Protein AF-0000000070366400 (afdb_homodimer)

InterPro domains:
  IPR001917 Aminotransferase, class-II, pyridoxal-phosphate binding site [PS00599] (428-437)
  IPR004839 Aminotransferase, class I/classII, large domain [PF00155] (230-573)
  IPR010961 Tetrapyrrole biosynthesis, 5-aminolevulinic acid synthase [TIGR01821] (184-584)
  IPR015421 Pyridoxal phosphate-dependent transferase, major domain [G3DSA:3.40.640.10] (241-481)
  IPR015422 Pyridoxal phosphate-dependent transferase, small domain [G3DSA:3.90.1150.10] (227-571)
  IPR015424 Pyridoxal phosphate-dependent transferase [SSF53383] (183-582)
  IPR050087 8-amino-7-oxononanoate synthase class-II [PTHR13693] (148-575)

pLDDT: mean 72.77, std 32.41, range [19.22, 98.94]

Secondary structure (DSSP, 8-state):
-HHHHHHHHHGGG-HHHHHHH-----TTHHHHHHHHHHHHH-HHHHHHHTTGGGGTTSS---GGGSSTTHHHHHHHHHHHTT------TT-------TT---------S---GGG---SGGGSGGGSS-GGGGS-------HHHHHHHHHHHHHHHHHHHHHHHHHHHHHHHT----------HHHHHHHHHHHHHHHHT-PPPP--EEE-TTSTTEEEEE-TTT--EEEEEE---S-TT-GGG-HHHHHHHHHHHHHH-S---SBTTTT--BHHHHHHHHHHHHHTT-SEEEEES-HHHHHHHHHHHHHHHSTT-EEEEETT--HHHHHHHHHHT-EEEEE-TT-HHHHHHHHHTS-TTS-EEEEEESB-TTT--B--HHHHHHHHHHTT-EEEEE-TTTTTTSSTTS--HHHHTT-GGG-SEEEEESSSTTSS--EEEEE-HHHHHHHHHH-HHHHTSBPPPHHHHHHHHHHHHHHHH-HHHHHHHHHHHHHHHHHHHHTT--B---SSS-EEEE---HHHHHHHHHHHHHHH-EE--EE-TTTS-TT--EEEE---TT--HHHHHHHHHHHHHHHHHHT-STTHHHHHHHH------HHHHHHHH-/-HHHHHHHHHGGG-HHHHHHH-----TTHHHHHHHHHHHHH-HHHHHHHTTGGGGGGSS---GGGSSTTHHHHHHHHHHHTT-----TTS------------------S---GGGG--TTHHHHTTSS-GGGGG-------HHHHHHHHHHHHHHHHHHHHHHHHHHHHHHHT----------HHHHHHHHHHHHHHHHT-PPPP--EEE-TTSTTEEEEE-TTT--EEEEEE---S-TT-GGG-HHHHHHHHHHHHHH-S---SBTTTT--BHHHHHHHHHHHHHTT-SEEEEES-HHHHHHHHHHHHHHHSTT-EEEEETT--HHHHHHHHHHT-EEEEE-TT-HHHHHHHHHTS-TTS-EEEEEESB-TTT--B--HHHHHHHHHHTT-EEEEE-TTTTTTSSTTS--HHHHTT-GGG-SEEEEESSSTTSS--EEEEE-HHHHHHHHHH-HHHHTSBPPPHHHHHHHHHHHHHHHH-HHHHHHHHHHHHHHHHHHHHTT--B---SSS-EEEE---HHHHHHHHHHHHHHH-EE--EE-TTTS-TT--EEEE---TT--HHHHHHHHHHHHHHHHHHT-STTHHHHHHHH------HHHHHHHH-

Nearest PDB structures (foldseek):
  7x98-assembly2_D  TM=9.820E-01  e=3.420E-55  Rhodopseudomonas palustris
  1fc4-assembly1_B  TM=9.636E-01  e=8.979E-39  Escherichia coli
  7v5i-assembly1_B  TM=9.418E-01  e=8.033E-39  Vibrio proteolyticus NBRC 13287
  7bxp-assembly1_B  TM=9.428E-01  e=3.612E-38  Cupriavidus necator
  8guh-assembly1_A  TM=9.268E-01  e=7.046E-38  Sphingobacterium multivorum

Foldseek 3Di:
DVVVVVVVVVVPPPVVCCVPVVPPPDPPVNVVVVVVVVCVPPVVNVVPPVVPDVPPDDDCPPPDPPPDPPPPVVVVVVPVVPPPDDPPPPVPPPPPPVVPPDPPPPPDDDDPPPPDPDDPPVPPPQPPPVVSVPCPPDPPPPPVVVVVVVVVVVVVVVVVVVVVVVVCVVVVVVPPPPVPPPDPVVVVVVVVQVVCVVQLNDDDDFDWADDQPQPPKIWTQDPSVRDIDIFGEFAALLFAVQQRDPQLVVLLVVVCVVPNDFQPFACVPSSDDPLQQLLQVLLQVLLVADTKHWFFALLLALLLLLLLCLVVFPLEEEEEEPLDDPSNVVSPVVSVHHYDYFYHLDLVRVLVVLVVDQLPHAYEYEEEQARQAQRAGHPVVSVLVSCVVSVYAYHYEQASFALQAALQRSGPCNNVVNSVSHAKYKYFLCGNLPAGIIMMGHYPVSNVSSCVRRPSNRHDRGGGSSRSSSSSSSSNVSRVCCVFNVLLLVLLVLLVVLLVVLVFDFNDHQGSKTWGWQQASNLLQVLQVQCCPPQSYHWDKDDPPSPDRRGITTITRHGSSDDPVNSVSVSVSSSVSCVVSVRNVVPVPPPVPPRDHDDHPVVVVVVVD/DVVVVVVVVVVPPPVVCCVPVVPPPDPPVNVVVVVVVVCVPPVVNVVPPVVPPVPPDDDCPPPDPPPDPPPPVVVVVVPVVPPPPCPPVPPPDPPPPPPPPDPPPVPDDDPPPVPPPDDPPVPPPQPPPVVSVVPPVPPPDPVVVVVVVVVVVVVVVVVVVVVVVVVCVVVVVVPPPPVPPPDPVVVVVVVVQVVCVVQLNDDDDFDWADDQPQPPKIWTQDPSVRDIDIFGEFAALLFAVQQRDPQLVVLLVVVCVVPNDFQPFACVPRSDDPLQQLLQVLLQVLLVADTKHWFFALLLALLLLLLLCLVVFPLEEEEEEPLDDPSNVVSPVVSVHHYHYFYHLDLVRVLVVLVVDQLPHAYEYEEEQARQAQRAGHPVVSVLVSCVVSVYAYHYEQASFALQAALQRSGVCNNVVNSVSHAKYKYFLCGNLPAGIIMMGHYPVSNVSSCVRRPSNRHDRGGGSSRSSSSSSSSNVSRVCCVFNVLLLVLLVLLVVLLVVLPFDFNDHQGSKTWGWQQASNLLQVLQVQCCPPQSYHWDKDDPPSPDRRGITTITRHGSSDDPVNSVSVSVSSSVSCVVSVRNVVPVPPPVPPRDHPDHPVVVVVVVD

Solvent-accessible surface area (backbone atoms only — not comparable to full-atom values): 65475 Å² total; per-residue (Å²): 117,76,75,62,53,60,59,59,61,70,64,65,68,55,61,67,56,48,75,72,53,67,57,70,76,57,80,79,58,41,60,56,50,50,50,50,50,49,39,66,65,37,73,77,54,46,68,58,60,71,68,60,66,77,68,69,73,75,89,77,92,74,74,83,80,72,70,80,68,63,64,63,57,60,56,54,61,64,56,66,72,63,64,76,80,80,78,63,72,80,62,60,75,77,65,79,66,76,81,64,77,85,76,79,74,82,75,78,87,72,87,74,74,82,73,69,89,72,84,69,75,74,65,69,78,65,68,76,52,71,78,55,70,69,67,76,76,76,79,78,70,75,64,57,58,57,50,51,55,50,48,49,53,50,43,52,50,45,52,53,46,45,56,51,40,57,57,27,57,71,38,55,78,51,53,82,55,76,76,63,74,67,50,73,68,53,46,42,36,47,50,51,51,49,51,31,51,73,66,44,56,59,83,76,68,60,45,31,43,50,36,44,80,45,57,49,34,26,39,38,54,39,87,89,76,67,46,72,44,74,28,41,54,31,29,36,39,25,33,60,48,34,19,40,30,67,72,27,40,50,41,23,46,54,32,30,66,45,42,9,56,20,26,16,16,19,39,69,32,60,14,24,30,57,38,47,55,52,28,21,50,52,50,5,58,55,50,71,34,74,26,34,48,76,36,66,24,39,45,50,26,43,26,22,43,44,39,14,47,53,73,56,37,72,79,34,32,38,40,31,37,65,72,50,55,66,38,51,54,49,18,45,62,57,53,67,49,53,71,45,75,28,54,68,83,33,65,67,52,42,48,57,54,53,68,74,47,67,63,82,47,43,35,34,43,36,41,48,42,35,35,87,73,58,11,43,65,48,63,59,68,63,54,43,52,50,23,64,75,52,54,31,45,39,35,39,36,28,52,75,20,34,55,60,26,34,82,50,16,48,3,56,47,42,56,69,70,39,44,86,66,49,51,33,42,32,33,46,29,28,22,37,38,5,26,68,18,9,25,40,33,17,46,57,52,58,44,52,41,29,67,72,52,8,59,73,51,58,71,25,63,31,62,25,43,19,54,29,38,17,39,38,47,28,51,56,49,47,34,73,38,51,65,51,37,53,39,22,46,50,45,29,51,50,48,53,51,54,28,54,76,67,70,47,57,56,56,82,54,82,46,58,48,44,25,34,64,61,39,31,44,59,57,23,46,49,47,26,49,45,34,36,74,76,64,34,29,43,41,40,52,44,40,58,85,83,30,59,85,61,57,12,18,37,46,39,30,55,27,47,63,60,48,71,66,57,48,52,52,50,48,53,48,50,52,51,48,35,60,74,67,56,53,66,75,69,49,66,77,68,55,70,75,77,67,72,82,73,82,55,65,71,65,51,56,60,66,75,97,117,75,75,60,52,59,60,57,64,70,66,66,68,54,60,67,55,50,76,72,52,69,59,71,77,57,80,78,59,43,60,55,50,50,48,50,51,48,40,67,66,37,71,77,54,45,70,58,59,70,66,60,66,77,69,66,71,78,85,75,93,74,74,87,80,72,69,79,70,67,66,63,57,61,58,53,60,65,56,66,72,62,66,72,78,79,70,63,81,65,68,72,70,83,66,82,72,76,79,70,74,84,72,80,69,82,75,74,89,69,79,69,72,79,72,63,85,68,83,67,74,71,62,69,76,65,67,76,53,71,81,59,64,75,64,73,73,77,77,77,69,71,63,54,57,56,48,52,55,50,47,48,52,49,43,52,48,44,50,52,44,44,55,51,39,57,58,27,54,72,39,52,79,49,54,81,55,75,77,63,74,67,51,72,66,55,46,41,36,48,51,50,52,48,51,32,50,74,67,44,53,59,81,76,68,60,45,30,41,50,38,46,79,45,58,48,33,26,38,37,54,41,85,88,75,67,46,70,44,74,28,42,54,31,30,36,40,26,33,61,49,32,18,40,29,66,71,26,40,48,40,23,46,53,31,30,66,43,42,10,56,20,26,17,16,19,40,70,32,58,14,26,30,57,37,46,55,52,28,22,48,52,51,5,57,56,50,72,35,74,25,34,47,77,36,69,23,40,43,52,26,42,26,22,43,43,39,15,47,52,74,55,37,72,77,34,31,38,41,31,38,66,72,51,54,67,38,51,54,50,18,45,61,56,54,68,48,52,71,43,75,30,55,69,83,33,65,68,52,44,48,58,55,54,68,76,48,66,61,84,46,44,34,33,43,36,41,47,42,36,36,88,72,57,11,43,66,46,64,59,69,61,52,42,52,50,23,63,74,52,53,31,44,38,34,40,36,28,53,75,19,35,55,60,26,34,80,52,16,48,5,56,46,43,57,70,70,39,45,87,65,51,49,33,42,34,33,46,30,27,22,36,38,4,24,68,18,9,23,40,32,18,45,56,51,59,42,51,41,29,68,72,52,8,58,74,52,58,71,25,64,31,61,25,46,20,53,30,38,17,39,38,47,27,50,57,49,47,33,74,38,54,64,50,36,52,39,21,48,49,47,28,50,49,48,53,52,54,28,52,75,67,71,46,57,56,56,82,54,84,47,59,49,44,25,34,63,62,40,31,45,60,57,22,46,49,47,26,49,46,33,37,74,77,63,33,29,41,43,39,53,44,38,56,86,83,30,60,85,61,56,11,19,37,46,39,31,52,26,46,61,60,47,71,69,56,48,52,52,50,49,52,48,50,52,50,46,35,60,74,67,57,52,66,75,68,48,67,78,67,53,73,75,77,66,73,82,72,82,56,66,72,67,50,57,60,64,76,97

Sequence (1218 aa):
MKGLNKFIQANKQCPFLYNHFKIDVSRNQIASDFLKKFVNLCPHLKNANKMNEREASGQTVSACASTNTTTHVAAAASFFSKCPINHSKLLGKKEKCTGCPHNACLHSNEAPLLNEITEKTLQESSQKCPFVGLLNIDNSTETAASKLLKNQEEYEQSVKKNFIMKNKSIQLDNQETSEKELNEYDQQFANAIKGLKTEGRYRVFNHIKKIAGRFPKALYTDSATNETKEITVWCSNDYLGMGQHPTVRQAMIDAVKETGVGAGGTRNIGGSSIYHTQLESELADLHFKEKAIVMSSGFVANQGAINALTKVLKDVIYLSDEKNHASIIEGIRNSKADKVVWKHNDMEDLENKLKQLPLERNKIIIFESVYSMSGTISPIGEVCKLAKKYNALTFIDEVHAIGLYGKRGGGVAEMMGLMDQIDIFSGTLGKAYGCVGGYIAGNSLLIDCIRSFAQNFIFTTSIPPCIAQAAKTSIAYVKEHNELRERLHFIARLIKKRCNDKNIPILPNESHIIPVFIGDAKKAKMASDLLMQKYDIYVQPINYPTVPKGQELLRISPTPNHNEDMVEKLVLALEGVFEELQLRENFGQELSHNFTEPLSLAEKLIITAMKGLNKFIQANKQCPFLYNHFKIDVSRNQIASDFLKKFVNLCPHLKNANKMNEREASGQTVSACASTNTTTHVAAAASFFSKCPINHSKLLGKKEKCTGCPHNACLHSNEAPLLNEITEKTLQESSQKCPFVGLLNIDNSTETAASKLLKNQEEYEQSVKKNFIMKNKSIQLDNQETSEKELNEYDQQFANAIKGLKTEGRYRVFNHIKKIAGRFPKALYTDSATNETKEITVWCSNDYLGMGQHPTVRQAMIDAVKETGVGAGGTRNIGGSSIYHTQLESELADLHFKEKAIVMSSGFVANQGAINALTKVLKDVIYLSDEKNHASIIEGIRNSKADKVVWKHNDMEDLENKLKQLPLERNKIIIFESVYSMSGTISPIGEVCKLAKKYNALTFIDEVHAIGLYGKRGGGVAEMMGLMDQIDIFSGTLGKAYGCVGGYIAGNSLLIDCIRSFAQNFIFTTSIPPCIAQAAKTSIAYVKEHNELRERLHFIARLIKKRCNDKNIPILPNESHIIPVFIGDAKKAKMASDLLMQKYDIYVQPINYPTVPKGQELLRISPTPNHNEDMVEKLVLALEGVFEELQLRENFGQELSHNFTEPLSLAEKLIITA

Radius of gyration: 37.62 Å; Cα contacts (8 Å, |Δi|>4): 1944; chains: 2; bounding box: 90×127×104 Å

Organism: Tetrahymena thermophila (strain SB210) (NCBI:txid312017)

Structure (mmCIF, N/CA/C/O backbone):
data_AF-0000000070366400-model_v1
#
loop_
_entity.id
_entity.type
_entity.pdbx_description
1 polymer '5-aminolevulinate synthase'
#
loop_
_atom_site.group_PDB
_atom_site.id
_atom_site.type_symbol
_atom_site.label_atom_id
_atom_site.label_alt_id
_atom_site.label_comp_id
_atom_site.label_asym_id
_atom_site.label_entity_id
_atom_site.label_seq_id
_atom_site.pdbx_PDB_ins_code
_atom_site.Cartn_x
_atom_site.Cartn_y
_atom_site.Cartn_z
_atom_site.occupancy
_atom_site.B_iso_or_equiv
_atom_site.auth_seq_id
_atom_site.auth_comp_id
_atom_site.auth_asym_id
_atom_site.auth_atom_id
_atom_site.pdbx_PDB_model_num
ATOM 1 N N . MET A 1 1 ? 25.297 -65.438 9.883 1 22.91 1 MET A N 1
ATOM 2 C CA . MET A 1 1 ? 26.203 -64.25 9.891 1 22.91 1 MET A CA 1
ATOM 3 C C . MET A 1 1 ? 26.047 -63.469 8.609 1 22.91 1 MET A C 1
ATOM 5 O O . MET A 1 1 ? 26.172 -62.219 8.633 1 22.91 1 MET A O 1
ATOM 9 N N . LYS A 1 2 ? 26.109 -64.25 7.43 1 31.48 2 LYS A N 1
ATOM 10 C CA . LYS A 1 2 ? 26.094 -63.594 6.113 1 31.48 2 LYS A CA 1
ATOM 11 C C . LYS A 1 2 ? 24.781 -62.875 5.855 1 31.48 2 LYS A C 1
ATOM 13 O O . LYS A 1 2 ? 24.75 -61.844 5.16 1 31.48 2 LYS A O 1
ATOM 18 N N . GLY A 1 3 ? 23.594 -63.562 6.133 1 27.47 3 GLY A N 1
ATOM 19 C CA . GLY A 1 3 ? 22.25 -63.062 5.906 1 27.47 3 GLY A CA 1
ATOM 20 C C . GLY A 1 3 ? 21.953 -61.781 6.652 1 27.47 3 GLY A C 1
ATOM 21 O O . GLY A 1 3 ? 20.984 -61.062 6.332 1 27.47 3 GLY A O 1
ATOM 22 N N . LEU A 1 4 ? 22.438 -61.656 7.965 1 26.67 4 LEU A N 1
ATOM 23 C CA . LEU A 1 4 ? 22.203 -60.531 8.875 1 26.67 4 LEU A CA 1
ATOM 24 C C . LEU A 1 4 ? 22.766 -59.219 8.312 1 26.67 4 LEU A C 1
ATOM 26 O O . LEU A 1 4 ? 22.188 -58.156 8.508 1 26.67 4 LEU A O 1
ATOM 30 N N . ASN A 1 5 ? 23.984 -59.312 7.617 1 27.23 5 ASN A N 1
ATOM 31 C CA . ASN A 1 5 ? 24.688 -58.125 7.164 1 27.23 5 ASN A CA 1
ATOM 32 C C . ASN A 1 5 ? 23.891 -57.375 6.078 1 27.23 5 ASN A C 1
ATOM 34 O O . ASN A 1 5 ? 24.047 -56.188 5.91 1 27.23 5 ASN A O 1
ATOM 38 N N . LYS A 1 6 ? 23.266 -58.156 5.094 1 32.97 6 LYS A N 1
ATOM 39 C CA . LYS A 1 6 ? 22.594 -57.531 3.971 1 32.97 6 LYS A CA 1
ATOM 40 C C . LYS A 1 6 ? 21.438 -56.656 4.449 1 32.97 6 LYS A C 1
ATOM 42 O O . LYS A 1 6 ? 21.047 -55.688 3.775 1 32.97 6 LYS A O 1
ATOM 47 N N . PHE A 1 7 ? 20.672 -57.156 5.539 1 27.89 7 PHE A N 1
ATOM 48 C CA . PHE A 1 7 ? 19.531 -56.406 6.047 1 27.89 7 PHE A CA 1
ATOM 49 C C . PHE A 1 7 ? 19.969 -55.062 6.613 1 27.89 7 PHE A C 1
ATOM 51 O O . PHE A 1 7 ? 19.281 -54.062 6.457 1 27.89 7 PHE A O 1
ATOM 58 N N . ILE A 1 8 ? 21.078 -55.031 7.363 1 30.59 8 ILE A N 1
ATOM 59 C CA . ILE A 1 8 ? 21.562 -53.812 8.039 1 30.59 8 ILE A CA 1
ATOM 60 C C . ILE A 1 8 ? 21.938 -52.75 7 1 30.59 8 ILE A C 1
ATOM 62 O O . ILE A 1 8 ? 21.672 -51.562 7.191 1 30.59 8 ILE A O 1
ATOM 66 N N . GLN A 1 9 ? 22.625 -53.125 5.891 1 29.77 9 GLN A N 1
ATOM 67 C CA . GLN A 1 9 ? 23.141 -52.156 4.93 1 29.77 9 GLN A CA 1
ATOM 68 C C . GLN A 1 9 ? 22 -51.469 4.176 1 29.77 9 GLN A C 1
ATOM 70 O O . GLN A 1 9 ? 22.172 -50.375 3.652 1 29.77 9 GLN A O 1
ATOM 75 N N . ALA A 1 10 ? 20.875 -52.219 3.713 1 30.66 10 ALA A N 1
ATOM 76 C CA . ALA A 1 10 ? 19.797 -51.625 2.93 1 30.66 10 ALA A CA 1
ATOM 77 C C . ALA A 1 10 ? 19.078 -50.531 3.727 1 30.66 10 ALA A C 1
ATOM 79 O O . ALA A 1 10 ? 18.391 -49.688 3.15 1 30.66 10 ALA A O 1
ATOM 80 N N . ASN A 1 11 ? 18.922 -50.656 5.078 1 29.55 11 ASN A N 1
ATOM 81 C CA . ASN A 1 11 ? 18.172 -49.75 5.934 1 29.55 11 ASN A CA 1
ATOM 82 C C . ASN A 1 11 ? 18.906 -48.406 6.137 1 29.55 11 ASN A C 1
ATOM 84 O O . ASN A 1 11 ? 18.562 -47.625 7.027 1 29.55 11 ASN A O 1
ATOM 88 N N . LYS A 1 12 ? 20.203 -48.344 5.773 1 31.34 12 LYS A N 1
ATOM 89 C CA . LYS A 1 12 ? 21 -47.156 6.113 1 31.34 12 LYS A CA 1
ATOM 90 C C . LYS A 1 12 ? 20.375 -45.906 5.531 1 31.34 12 LYS A C 1
ATOM 92 O O . LYS A 1 12 ? 20.75 -44.781 5.906 1 31.34 12 LYS A O 1
ATOM 97 N N . GLN A 1 13 ? 19.906 -46.062 4.23 1 27.94 13 GLN A N 1
ATOM 98 C CA . GLN A 1 13 ? 19.781 -44.906 3.346 1 27.94 13 GLN A CA 1
ATOM 99 C C . GLN A 1 13 ? 18.5 -44.125 3.643 1 27.94 13 GLN A C 1
ATOM 101 O O . GLN A 1 13 ? 17.938 -43.469 2.752 1 27.94 13 GLN A O 1
ATOM 106 N N . CYS A 1 14 ? 17.859 -44.469 4.793 1 27.11 14 CYS A N 1
ATOM 107 C CA . CYS A 1 14 ? 16.625 -43.719 4.871 1 27.11 14 CYS A CA 1
ATOM 108 C C . CYS A 1 14 ? 16.906 -42.219 5.051 1 27.11 14 CYS A C 1
ATOM 110 O O . CYS A 1 14 ? 17.391 -41.812 6.102 1 27.11 14 CYS A O 1
ATOM 112 N N . PRO A 1 15 ? 17.141 -41.438 3.951 1 29.05 15 PRO A N 1
ATOM 113 C CA . PRO A 1 15 ? 17.578 -40.062 3.939 1 29.05 15 PRO A CA 1
ATOM 114 C C . PRO A 1 15 ? 16.75 -39.156 4.871 1 29.05 15 PRO A C 1
ATOM 116 O O . PRO A 1 15 ? 17.188 -38.094 5.266 1 29.05 15 PRO A O 1
ATOM 119 N N . PHE A 1 16 ? 15.516 -39.625 5.215 1 29.17 16 PHE A N 1
ATOM 120 C CA . PHE A 1 16 ? 14.664 -38.781 6.035 1 29.17 16 PHE A CA 1
ATOM 121 C C . PHE A 1 16 ? 15.242 -38.594 7.434 1 29.17 16 PHE A C 1
ATOM 123 O O . PHE A 1 16 ? 15.281 -37.5 7.973 1 29.17 16 PHE A O 1
ATOM 130 N N . LEU A 1 17 ? 15.688 -39.719 8.031 1 27.34 17 LEU A N 1
ATOM 131 C CA . LEU A 1 17 ? 16.172 -39.688 9.414 1 27.34 17 LEU A CA 1
ATOM 132 C C . LEU A 1 17 ? 17.438 -38.844 9.516 1 27.34 17 LEU A C 1
ATOM 134 O O . LEU A 1 17 ? 17.625 -38.094 10.492 1 27.34 17 LEU A O 1
ATOM 138 N N . TYR A 1 18 ? 18.266 -39 8.562 1 31.22 18 TYR A N 1
ATOM 139 C CA . TYR A 1 18 ? 19.562 -38.344 8.656 1 31.22 18 TYR A CA 1
ATOM 140 C C . TYR A 1 18 ? 19.406 -36.812 8.617 1 31.22 18 TYR A C 1
ATOM 142 O O . TYR A 1 18 ? 20.031 -36.125 9.414 1 31.22 18 TYR A O 1
ATOM 150 N N . ASN A 1 19 ? 18.641 -36.344 7.566 1 29.45 19 ASN A N 1
ATOM 151 C CA . ASN A 1 19 ? 18.672 -34.906 7.305 1 29.45 19 ASN A CA 1
ATOM 152 C C . ASN A 1 19 ? 18 -34.125 8.43 1 29.45 19 ASN A C 1
ATOM 154 O O . ASN A 1 19 ? 18.344 -32.969 8.672 1 29.45 19 ASN A O 1
ATOM 158 N N . HIS A 1 20 ? 16.969 -34.781 9.039 1 29.56 20 HIS A N 1
ATOM 159 C CA . HIS A 1 20 ? 16.219 -34 10.016 1 29.56 20 HIS A CA 1
ATOM 160 C C . HIS A 1 20 ? 16.812 -34.156 11.414 1 29.56 20 HIS A C 1
ATOM 162 O O . HIS A 1 20 ? 16.672 -33.281 12.25 1 29.56 20 HIS A O 1
ATOM 168 N N . PHE A 1 21 ? 17.156 -35.406 11.781 1 32.88 21 PHE A N 1
ATOM 169 C CA . PHE A 1 21 ? 17.469 -35.562 13.203 1 32.88 21 PHE A CA 1
ATOM 170 C C . PHE A 1 21 ? 18.953 -35.781 13.406 1 32.88 21 PHE A C 1
ATOM 172 O O . PHE A 1 21 ? 19.406 -36.031 14.531 1 32.88 21 PHE A O 1
ATOM 179 N N . LYS A 1 22 ? 19.734 -35.25 12.438 1 36.72 22 LYS A N 1
ATOM 180 C CA . LYS A 1 22 ? 21.188 -35.406 12.492 1 36.72 22 LYS A CA 1
ATOM 181 C C . LYS A 1 22 ? 21.609 -36.312 13.633 1 36.72 22 LYS A C 1
ATOM 183 O O . LYS A 1 22 ? 22.547 -36.031 14.375 1 36.72 22 LYS A O 1
ATOM 188 N N . ILE A 1 23 ? 20.703 -37.094 14.141 1 30.45 23 ILE A N 1
ATOM 189 C CA . ILE A 1 23 ? 21.016 -38.031 15.227 1 30.45 23 ILE A CA 1
ATOM 190 C C . ILE A 1 23 ? 21.969 -39.094 14.727 1 30.45 23 ILE A C 1
ATOM 192 O O . ILE A 1 23 ? 21.75 -39.688 13.664 1 30.45 23 ILE A O 1
ATOM 196 N N . ASP A 1 24 ? 23.219 -38.875 15.086 1 32.44 24 ASP A N 1
ATOM 197 C CA . ASP A 1 24 ? 24.172 -39.969 14.906 1 32.44 24 ASP A CA 1
ATOM 198 C C . ASP A 1 24 ? 23.656 -41.281 15.492 1 32.44 24 ASP A C 1
ATOM 200 O O . ASP A 1 24 ? 23.344 -41.344 16.672 1 32.44 24 ASP A O 1
ATOM 204 N N . VAL A 1 25 ? 22.984 -42.156 14.781 1 32.03 25 VAL A N 1
ATOM 205 C CA . VAL A 1 25 ? 22.297 -43.406 15.086 1 32.03 25 VAL A CA 1
ATOM 206 C C . VAL A 1 25 ? 23.297 -44.406 15.633 1 32.03 25 VAL A C 1
ATOM 208 O O . VAL A 1 25 ? 23.078 -45.625 15.539 1 32.03 25 VAL A O 1
ATOM 211 N N . SER A 1 26 ? 24.484 -44 16.078 1 30.39 26 SER A N 1
ATOM 212 C CA . SER A 1 26 ? 25.188 -45.125 16.719 1 30.39 26 SER A CA 1
ATOM 213 C C . SER A 1 26 ? 24.422 -45.656 17.922 1 30.39 26 SER A C 1
ATOM 215 O O . SER A 1 26 ? 23.578 -44.938 18.484 1 30.39 26 SER A O 1
ATOM 217 N N . ARG A 1 27 ? 24.469 -46.906 18.344 1 31.73 27 ARG A N 1
ATOM 218 C CA . ARG A 1 27 ? 23.672 -47.781 19.203 1 31.73 27 ARG A CA 1
ATOM 219 C C . ARG A 1 27 ? 23.297 -47.094 20.5 1 31.73 27 ARG A C 1
ATOM 221 O O . ARG A 1 27 ? 22.141 -47.125 20.922 1 31.73 27 ARG A O 1
ATOM 228 N N . ASN A 1 28 ? 24.266 -46.938 21.484 1 31.36 28 ASN A N 1
ATOM 229 C CA . ASN A 1 28 ? 24.078 -46.656 22.906 1 31.36 28 ASN A CA 1
ATOM 230 C C . ASN A 1 28 ? 23.547 -45.25 23.141 1 31.36 28 ASN A C 1
ATOM 232 O O . ASN A 1 28 ? 22.906 -44.969 24.156 1 31.36 28 ASN A O 1
ATOM 236 N N . GLN A 1 29 ? 24.031 -44.312 22.188 1 33.19 29 GLN A N 1
ATOM 237 C CA . GLN A 1 29 ? 23.906 -42.906 22.531 1 33.19 29 GLN A CA 1
ATOM 238 C C . GLN A 1 29 ? 22.531 -42.375 22.125 1 33.19 29 GLN A C 1
ATOM 240 O O . GLN A 1 29 ? 22.203 -41.219 22.391 1 33.19 29 GLN A O 1
ATOM 245 N N . ILE A 1 30 ? 21.812 -43.219 21.391 1 33.88 30 ILE A N 1
ATOM 246 C CA . ILE A 1 30 ? 20.531 -42.75 20.875 1 33.88 30 ILE A CA 1
ATOM 247 C C . ILE A 1 30 ? 19.562 -42.5 22.031 1 33.88 30 ILE A C 1
ATOM 249 O O . ILE A 1 30 ? 18.875 -41.469 22.078 1 33.88 30 ILE A O 1
ATOM 253 N N . ALA A 1 31 ? 19.594 -43.594 22.938 1 31.14 31 ALA A N 1
ATOM 254 C CA . ALA A 1 31 ? 18.594 -43.531 24.016 1 31.14 31 ALA A CA 1
ATOM 255 C C . ALA A 1 31 ? 18.797 -42.312 24.875 1 31.14 31 ALA A C 1
ATOM 257 O O . ALA A 1 31 ? 17.828 -41.625 25.25 1 31.14 31 ALA A O 1
ATOM 258 N N . SER A 1 32 ? 20.141 -42.125 25.234 1 35.12 32 SER A N 1
ATOM 259 C CA . SER A 1 32 ? 20.422 -41.062 26.203 1 35.12 32 SER A CA 1
ATOM 260 C C . SER A 1 32 ? 20.094 -39.688 25.625 1 35.12 32 SER A C 1
ATOM 262 O O . SER A 1 32 ? 19.5 -38.875 26.297 1 35.12 32 SER A O 1
ATOM 264 N N . ASP A 1 33 ? 20.422 -39.562 24.312 1 34.97 33 ASP A N 1
ATOM 265 C CA . ASP A 1 33 ? 20.266 -38.25 23.734 1 34.97 33 ASP A CA 1
ATOM 266 C C . ASP A 1 33 ? 18.781 -37.906 23.531 1 34.97 33 ASP A C 1
ATOM 268 O O . ASP A 1 33 ? 18.375 -36.75 23.734 1 34.97 33 ASP A O 1
ATOM 272 N N . PHE A 1 34 ? 17.984 -38.969 23.203 1 32.09 34 PHE A N 1
ATOM 273 C CA . PHE A 1 34 ? 16.547 -38.75 23.109 1 32.09 34 PHE A CA 1
ATOM 274 C C . PHE A 1 34 ? 15.969 -38.344 24.453 1 32.09 34 PHE A C 1
ATOM 276 O O . PHE A 1 34 ? 15.211 -37.375 24.531 1 32.09 34 PHE A O 1
ATOM 283 N N . LEU A 1 35 ? 16.453 -39.094 25.531 1 33.31 35 LEU A N 1
ATOM 284 C CA . LEU A 1 35 ? 15.93 -38.75 26.844 1 33.31 35 LEU A CA 1
ATOM 285 C C . LEU A 1 35 ? 16.312 -37.312 27.219 1 33.31 35 LEU A C 1
ATOM 287 O O . LEU A 1 35 ? 15.5 -36.562 27.75 1 33.31 35 LEU A O 1
ATOM 291 N N . LYS A 1 36 ? 17.516 -36.969 26.828 1 39.25 36 LYS A N 1
ATOM 292 C CA . LYS A 1 36 ? 17.984 -35.656 27.188 1 39.25 36 LYS A CA 1
ATOM 293 C C . LYS A 1 36 ? 17.188 -34.562 26.438 1 39.25 36 LYS A C 1
ATOM 295 O O . LYS A 1 36 ? 16.797 -33.562 27.031 1 39.25 36 LYS A O 1
ATOM 300 N N . LYS A 1 37 ? 16.938 -34.844 25.234 1 34.5 37 LYS A N 1
ATOM 301 C CA . LYS A 1 37 ? 16.188 -33.844 24.469 1 34.5 37 LYS A CA 1
ATOM 302 C C . LYS A 1 37 ? 14.719 -33.812 24.891 1 34.5 37 LYS A C 1
ATOM 304 O O . LYS A 1 37 ? 14.102 -32.75 24.969 1 34.5 37 LYS A O 1
ATOM 309 N N . PHE A 1 38 ? 14.18 -35.031 25.25 1 33.03 38 PHE A N 1
ATOM 310 C CA . PHE A 1 38 ? 12.82 -35.062 25.766 1 33.03 38 PHE A CA 1
ATOM 311 C C . PHE A 1 38 ? 12.734 -34.375 27.109 1 33.03 38 PHE A C 1
ATOM 313 O O . PHE A 1 38 ? 11.805 -33.594 27.359 1 33.03 38 PHE A O 1
ATOM 320 N N . VAL A 1 39 ? 13.664 -34.688 27.984 1 34.41 39 VAL A N 1
ATOM 321 C CA . VAL A 1 39 ? 13.648 -34 29.281 1 34.41 39 VAL A CA 1
ATOM 322 C C . VAL A 1 39 ? 13.773 -32.5 29.094 1 34.41 39 VAL A C 1
ATOM 324 O O . VAL A 1 39 ? 13.156 -31.719 29.828 1 34.41 39 VAL A O 1
ATOM 327 N N . ASN A 1 40 ? 14.57 -32.062 28.016 1 36.62 40 ASN A N 1
ATOM 328 C CA . ASN A 1 40 ? 14.812 -30.641 27.812 1 36.62 40 ASN A CA 1
ATOM 329 C C . ASN A 1 40 ? 13.594 -29.953 27.203 1 36.62 40 ASN A C 1
ATOM 331 O O . ASN A 1 40 ? 13.461 -28.734 27.266 1 36.62 40 ASN A O 1
ATOM 335 N N . LEU A 1 41 ? 12.812 -30.641 26.547 1 32.84 41 LEU A N 1
ATOM 336 C CA . LEU A 1 41 ? 11.648 -30.062 25.891 1 32.84 41 LEU A CA 1
ATOM 337 C C . LEU A 1 41 ? 10.414 -30.156 26.781 1 32.84 41 LEU A C 1
ATOM 339 O O . LEU A 1 41 ? 9.414 -29.484 26.531 1 32.84 41 LEU A O 1
ATOM 343 N N . CYS A 1 42 ? 10.391 -31.234 27.719 1 30.28 42 CYS A N 1
ATOM 344 C CA . CYS A 1 42 ? 9.242 -31.281 28.625 1 30.28 42 CYS A CA 1
ATOM 345 C C . CYS A 1 42 ? 9.398 -30.281 29.75 1 30.28 42 CYS A C 1
ATOM 347 O O . CYS A 1 42 ? 10.328 -30.375 30.562 1 30.28 42 CYS A O 1
ATOM 349 N N . PRO A 1 43 ? 8.727 -29.109 29.641 1 29.5 43 PRO A N 1
ATOM 350 C CA . PRO A 1 43 ? 8.859 -28.016 30.609 1 29.5 43 PRO A CA 1
ATOM 351 C C . PRO A 1 43 ? 8.805 -28.5 32.062 1 29.5 43 PRO A C 1
ATOM 353 O O . PRO A 1 43 ? 9.461 -27.922 32.938 1 29.5 43 PRO A O 1
ATOM 356 N N . HIS A 1 44 ? 8.039 -29.547 32.375 1 30.5 44 HIS A N 1
ATOM 357 C CA . HIS A 1 44 ? 7.836 -29.938 33.75 1 30.5 44 HIS A CA 1
ATOM 358 C C . HIS A 1 44 ? 9.062 -30.641 34.312 1 30.5 44 HIS A C 1
ATOM 360 O O . HIS A 1 44 ? 9.336 -30.578 35.5 1 30.5 44 HIS A O 1
ATOM 366 N N . LEU A 1 45 ? 9.773 -31.422 33.406 1 29.86 45 LEU A N 1
ATOM 367 C CA . LEU A 1 45 ? 10.875 -32.219 33.938 1 29.86 45 LEU A CA 1
ATOM 368 C C . LEU A 1 45 ? 12.164 -31.422 33.969 1 29.86 45 LEU A C 1
ATOM 370 O O . LEU A 1 45 ? 13.148 -31.844 34.594 1 29.86 45 LEU A O 1
ATOM 374 N N . LYS A 1 46 ? 12.258 -30.328 33.156 1 31.11 46 LYS A N 1
ATOM 375 C CA . LYS A 1 46 ? 13.484 -29.531 33.188 1 31.11 46 LYS A CA 1
ATOM 376 C C . LYS A 1 46 ? 13.734 -28.938 34.562 1 31.11 46 LYS A C 1
ATOM 378 O O . LYS A 1 46 ? 14.883 -28.859 35 1 31.11 46 LYS A O 1
ATOM 383 N N . ASN A 1 47 ? 12.664 -28.484 35.281 1 29.61 47 ASN A N 1
ATOM 384 C CA . ASN A 1 47 ? 12.82 -27.844 36.562 1 29.61 47 ASN A CA 1
ATOM 385 C C . ASN A 1 47 ? 13.367 -28.797 37.625 1 29.61 47 ASN A C 1
ATOM 387 O O . ASN A 1 47 ? 13.914 -28.375 38.656 1 29.61 47 ASN A O 1
ATOM 391 N N . ALA A 1 48 ? 13.078 -30.141 37.469 1 26.92 48 ALA A N 1
ATOM 392 C CA . ALA A 1 48 ? 13.406 -31.016 38.594 1 26.92 48 ALA A CA 1
ATOM 393 C C . ALA A 1 48 ? 14.906 -31.297 38.656 1 26.92 48 ALA A C 1
ATOM 395 O O . ALA A 1 48 ? 15.484 -31.422 39.719 1 26.92 48 ALA A O 1
ATOM 396 N N . ASN A 1 49 ? 15.516 -31.391 37.469 1 30.62 49 ASN A N 1
ATOM 397 C CA . ASN A 1 49 ? 16.844 -32 37.531 1 30.62 49 ASN A CA 1
ATOM 398 C C . ASN A 1 49 ? 17.906 -31.031 38 1 30.62 49 ASN A C 1
ATOM 400 O O . ASN A 1 49 ? 19.016 -31.438 38.344 1 30.62 49 ASN A O 1
ATOM 404 N N . LYS A 1 50 ? 17.719 -29.797 37.75 1 29.88 50 LYS A N 1
ATOM 405 C CA . LYS A 1 50 ? 18.859 -28.969 38.156 1 29.88 50 LYS A CA 1
ATOM 406 C C . LYS A 1 50 ? 18.984 -28.875 39.656 1 29.88 50 LYS A C 1
ATOM 408 O O . LYS A 1 50 ? 19.891 -28.219 40.188 1 29.88 50 LYS A O 1
ATOM 413 N N . MET A 1 51 ? 17.969 -29.375 40.406 1 26.62 51 MET A N 1
ATOM 414 C CA . MET A 1 51 ? 18.125 -29.219 41.844 1 26.62 51 MET A CA 1
ATOM 415 C C . MET A 1 51 ? 19.312 -30.031 42.344 1 26.62 51 MET A C 1
ATOM 417 O O . MET A 1 51 ? 20 -29.609 43.281 1 26.62 51 MET A O 1
ATOM 421 N N . ASN A 1 52 ? 19.562 -31.266 41.719 1 26.14 52 ASN A N 1
ATOM 422 C CA . ASN A 1 52 ? 20.328 -32.25 42.469 1 26.14 52 ASN A CA 1
ATOM 423 C C . ASN A 1 52 ? 21.828 -32.031 42.312 1 26.14 52 ASN A C 1
ATOM 425 O O . ASN A 1 52 ? 22.625 -32.75 42.906 1 26.14 52 ASN A O 1
ATOM 429 N N . GLU A 1 53 ? 22.266 -31.391 41.312 1 26.33 53 GLU A N 1
ATOM 430 C CA . GLU A 1 53 ? 23.688 -31.641 41.125 1 26.33 53 GLU A CA 1
ATOM 431 C C . GLU A 1 53 ? 24.516 -30.984 42.25 1 26.33 53 GLU A C 1
ATOM 433 O O . GLU A 1 53 ? 25.734 -31.172 42.312 1 26.33 53 GLU A O 1
ATOM 438 N N . ARG A 1 54 ? 24.047 -30.047 42.938 1 25.41 54 ARG A N 1
ATOM 439 C CA . ARG A 1 54 ? 25.062 -29.422 43.781 1 25.41 54 ARG A CA 1
ATOM 440 C C . ARG A 1 54 ? 25.484 -30.359 44.906 1 25.41 54 ARG A C 1
ATOM 442 O O . ARG A 1 54 ? 26.438 -30.062 45.625 1 25.41 54 ARG A O 1
ATOM 449 N N . GLU A 1 55 ? 24.547 -31.406 45.281 1 23.39 55 GLU A N 1
ATOM 450 C CA . GLU A 1 55 ? 25.016 -32.031 46.5 1 23.39 55 GLU A CA 1
ATOM 451 C C . GLU A 1 55 ? 26.172 -32.969 46.25 1 23.39 55 GLU A C 1
ATOM 453 O O . GLU A 1 55 ? 26.688 -33.625 47.156 1 23.39 55 GLU A O 1
ATOM 458 N N . ALA A 1 56 ? 26.469 -33.344 44.969 1 22.77 56 ALA A N 1
ATOM 459 C CA . ALA A 1 56 ? 27.188 -34.625 44.875 1 22.77 56 ALA A CA 1
ATOM 460 C C . ALA A 1 56 ? 28.625 -34.469 45.344 1 22.77 56 ALA A C 1
ATOM 462 O O . ALA A 1 56 ? 29.531 -35.062 44.781 1 22.77 56 ALA A O 1
ATOM 463 N N . SER A 1 57 ? 29.062 -33.656 45.938 1 21.06 57 SER A N 1
ATOM 464 C CA . SER A 1 57 ? 30.375 -34.062 46.438 1 21.06 57 SER A CA 1
ATOM 465 C C . SER A 1 57 ? 30.281 -35.312 47.281 1 21.06 57 SER A C 1
ATOM 467 O O . SER A 1 57 ? 31.016 -36.281 47.062 1 21.06 57 SER A O 1
ATOM 469 N N . GLY A 1 58 ? 30.297 -35.594 48.625 1 21.27 58 GLY A N 1
ATOM 470 C CA . GLY A 1 58 ? 30.938 -36.562 49.5 1 21.27 58 GLY A CA 1
ATOM 471 C C . GLY A 1 58 ? 30.156 -37.844 49.625 1 21.27 58 GLY A C 1
ATOM 472 O O . GLY A 1 58 ? 30.734 -38.938 49.594 1 21.27 58 GLY A O 1
ATOM 473 N N . GLN A 1 59 ? 29.078 -38.375 50.312 1 19.22 59 GLN A N 1
ATOM 474 C CA . GLN A 1 59 ? 28.953 -39.781 50.594 1 19.22 59 GLN A CA 1
ATOM 475 C C . GLN A 1 59 ? 28.562 -40.562 49.312 1 19.22 59 GLN A C 1
ATOM 477 O O . GLN A 1 59 ? 28.031 -39.969 48.375 1 19.22 59 GLN A O 1
ATOM 482 N N . THR A 1 60 ? 28.766 -42.094 49.062 1 19.7 60 THR A N 1
ATOM 483 C CA . THR A 1 60 ? 28.688 -43.312 48.25 1 19.7 60 THR A CA 1
ATOM 484 C C . THR A 1 60 ? 27.281 -43.531 47.719 1 19.7 60 THR A C 1
ATOM 486 O O . THR A 1 60 ? 27.031 -44.469 46.969 1 19.7 60 THR A O 1
ATOM 489 N N . VAL A 1 61 ? 26.25 -42.688 47.531 1 19.25 61 VAL A N 1
ATOM 490 C CA . VAL A 1 61 ? 24.984 -43.344 47.344 1 19.25 61 VAL A CA 1
ATOM 491 C C . VAL A 1 61 ? 24.984 -44.031 45.969 1 19.25 61 VAL A C 1
ATOM 493 O O . VAL A 1 61 ? 24.875 -43.375 44.938 1 19.25 61 VAL A O 1
ATOM 496 N N . SER A 1 62 ? 26.031 -45 45.438 1 20.64 62 SER A N 1
ATOM 497 C CA . SER A 1 62 ? 26.25 -45.75 44.219 1 20.64 62 SER A CA 1
ATOM 498 C C . SER A 1 62 ? 25.016 -46.562 43.844 1 20.64 62 SER A C 1
ATOM 500 O O . SER A 1 62 ? 24.781 -46.844 42.656 1 20.64 62 SER A O 1
ATOM 502 N N . ALA A 1 63 ? 24.266 -47.25 44.781 1 19.48 63 ALA A N 1
ATOM 503 C CA . ALA A 1 63 ? 23.609 -48.562 44.656 1 19.48 63 ALA A CA 1
ATOM 504 C C . ALA A 1 63 ? 22.375 -48.469 43.781 1 19.48 63 ALA A C 1
ATOM 506 O O . ALA A 1 63 ? 22.094 -49.344 42.969 1 19.48 63 ALA A O 1
ATOM 507 N N . CYS A 1 64 ? 21.406 -47.5 43.969 1 19.8 64 CYS A N 1
ATOM 508 C CA . CYS A 1 64 ? 20 -47.844 43.812 1 19.8 64 CYS A CA 1
ATOM 509 C C . CYS A 1 64 ? 19.578 -47.719 42.344 1 19.8 64 CYS A C 1
ATOM 511 O O . CYS A 1 64 ? 18.391 -47.875 42.031 1 19.8 64 CYS A O 1
ATOM 513 N N . ALA A 1 65 ? 20.469 -47.219 41.344 1 20.52 65 ALA A N 1
ATOM 514 C CA . ALA A 1 65 ? 19.891 -46.781 40.062 1 20.52 65 ALA A CA 1
ATOM 515 C C . ALA A 1 65 ? 19.562 -48 39.188 1 20.52 65 ALA A C 1
ATOM 517 O O . ALA A 1 65 ? 19.047 -47.812 38.062 1 20.52 65 ALA A O 1
ATOM 518 N N . SER A 1 66 ? 20.109 -49.219 39.375 1 21.03 66 SER A N 1
ATOM 519 C CA . SER A 1 66 ? 20.188 -50.281 38.375 1 21.03 66 SER A CA 1
ATOM 520 C C . SER A 1 66 ? 18.797 -50.781 37.969 1 21.03 66 SER A C 1
ATOM 522 O O . SER A 1 66 ? 18.578 -51.156 36.812 1 21.03 66 SER A O 1
ATOM 524 N N . THR A 1 67 ? 17.922 -51.125 38.969 1 20.58 67 THR A N 1
ATOM 525 C CA . THR A 1 67 ? 17.078 -52.312 38.781 1 20.58 67 THR A CA 1
ATOM 526 C C . THR A 1 67 ? 15.969 -52.031 37.781 1 20.58 67 THR A C 1
ATOM 528 O O . THR A 1 67 ? 15.648 -52.906 36.969 1 20.58 67 THR A O 1
ATOM 531 N N . ASN A 1 68 ? 15.086 -50.969 37.938 1 21.91 68 ASN A N 1
ATOM 532 C CA . ASN A 1 68 ? 13.688 -51.219 37.594 1 21.91 68 ASN A CA 1
ATOM 533 C C . ASN A 1 68 ? 13.422 -50.938 36.094 1 21.91 68 ASN A C 1
ATOM 535 O O . ASN A 1 68 ? 12.273 -50.906 35.656 1 21.91 68 ASN A O 1
ATOM 539 N N . THR A 1 69 ? 14.43 -50.406 35.344 1 21.92 69 THR A N 1
ATOM 540 C CA . THR A 1 69 ? 14.047 -49.844 34.062 1 21.92 69 THR A CA 1
ATOM 541 C C . THR A 1 69 ? 13.82 -50.969 33.031 1 21.92 69 THR A C 1
ATOM 543 O O . THR A 1 69 ? 13.164 -50.75 32 1 21.92 69 THR A O 1
ATOM 546 N N . THR A 1 70 ? 14.469 -52.094 33.219 1 22.73 70 THR A N 1
ATOM 547 C CA . THR A 1 70 ? 14.57 -53.094 32.156 1 22.73 70 THR A CA 1
ATOM 548 C C . THR A 1 70 ? 13.227 -53.75 31.891 1 22.73 70 THR A C 1
ATOM 550 O O . THR A 1 70 ? 12.984 -54.281 30.812 1 22.73 70 THR A O 1
ATOM 553 N N . THR A 1 71 ? 12.398 -53.875 33 1 23.8 71 THR A N 1
ATOM 554 C CA . THR A 1 71 ? 11.289 -54.812 32.844 1 23.8 71 THR A CA 1
ATOM 555 C C . THR A 1 71 ? 10.281 -54.312 31.812 1 23.8 71 THR A C 1
ATOM 557 O O . THR A 1 71 ? 9.719 -55.094 31.062 1 23.8 71 THR A O 1
ATOM 560 N N . HIS A 1 72 ? 10.141 -52.906 31.859 1 23.44 72 HIS A N 1
ATOM 561 C CA . HIS A 1 72 ? 8.922 -52.469 31.188 1 23.44 72 HIS A CA 1
ATOM 562 C C . HIS A 1 72 ? 9.094 -52.469 29.672 1 23.44 72 HIS A C 1
ATOM 564 O O . HIS A 1 72 ? 8.117 -52.375 28.938 1 23.44 72 HIS A O 1
ATOM 570 N N . VAL A 1 73 ? 10.391 -52.344 29.25 1 23.95 73 VAL A N 1
ATOM 571 C CA . VAL A 1 73 ? 10.609 -52.25 27.812 1 23.95 73 VAL A CA 1
ATOM 572 C C . VAL A 1 73 ? 10.219 -53.562 27.125 1 23.95 73 VAL A C 1
ATOM 574 O O . VAL A 1 73 ? 9.602 -53.531 26.062 1 23.95 73 VAL A O 1
ATOM 577 N N . ALA A 1 74 ? 10.555 -54.656 27.812 1 25.77 74 ALA A N 1
ATOM 578 C CA . ALA A 1 74 ? 10.359 -55.938 27.188 1 25.77 74 ALA A CA 1
ATOM 579 C C . ALA A 1 74 ? 8.883 -56.188 26.891 1 25.77 74 ALA A C 1
ATOM 581 O O . ALA A 1 74 ? 8.539 -56.781 25.859 1 25.77 74 ALA A O 1
ATOM 582 N N . ALA A 1 75 ? 8.016 -55.594 27.781 1 24.48 75 ALA A N 1
ATOM 583 C CA . ALA A 1 75 ? 6.609 -55.938 27.656 1 24.48 75 ALA A CA 1
ATOM 584 C C . ALA A 1 75 ? 5.992 -55.344 26.406 1 24.48 75 ALA A C 1
ATOM 586 O O . ALA A 1 75 ? 5.223 -56 25.703 1 24.48 75 ALA A O 1
ATOM 587 N N . ALA A 1 76 ? 6.484 -54.062 26.109 1 22.89 76 ALA A N 1
ATOM 588 C CA . ALA A 1 76 ? 5.793 -53.344 25.031 1 22.89 76 ALA A CA 1
ATOM 589 C C . ALA A 1 76 ? 6.129 -53.969 23.672 1 22.89 76 ALA A C 1
ATOM 591 O O . ALA A 1 76 ? 5.258 -54.094 22.812 1 22.89 76 ALA A O 1
ATOM 592 N N . ALA A 1 77 ? 7.434 -54.344 23.516 1 24.64 77 ALA A N 1
ATOM 593 C CA . ALA A 1 77 ? 7.852 -54.906 22.234 1 24.64 77 ALA A CA 1
ATOM 594 C C . ALA A 1 77 ? 6.969 -56.094 21.844 1 24.64 77 ALA A C 1
ATOM 596 O O . ALA A 1 77 ? 6.641 -56.281 20.672 1 24.64 77 ALA A O 1
ATOM 597 N N . SER A 1 78 ? 6.602 -56.844 22.906 1 25.59 78 SER A N 1
ATOM 598 C CA . SER A 1 78 ? 5.867 -58.062 22.594 1 25.59 78 SER A CA 1
ATOM 599 C C . SER A 1 78 ? 4.512 -57.75 21.969 1 25.59 78 SER A C 1
ATOM 601 O O . SER A 1 78 ? 3.891 -58.625 21.359 1 25.59 78 SER A O 1
ATOM 603 N N . PHE A 1 79 ? 4.035 -56.438 22.281 1 23.77 79 PHE A N 1
ATOM 604 C CA . PHE A 1 79 ? 2.654 -56.188 21.891 1 23.77 79 PHE A CA 1
ATOM 605 C C . PHE A 1 79 ? 2.551 -55.969 20.391 1 23.77 79 PHE A C 1
ATOM 607 O O . PHE A 1 79 ? 1.607 -56.438 19.75 1 23.77 79 PHE A O 1
ATOM 614 N N . PHE A 1 80 ? 3.562 -55.125 19.859 1 23.61 80 PHE A N 1
ATOM 615 C CA . PHE A 1 80 ? 3.35 -54.688 18.484 1 23.61 80 PHE A CA 1
ATOM 616 C C . PHE A 1 80 ? 3.553 -55.812 17.484 1 23.61 80 PHE A C 1
ATOM 618 O O . PHE A 1 80 ? 3.264 -55.656 16.297 1 23.61 80 PHE A O 1
ATOM 625 N N . SER A 1 81 ? 4.289 -56.812 17.859 1 23.69 81 SER A N 1
ATOM 626 C CA . SER A 1 81 ? 4.488 -57.875 16.906 1 23.69 81 SER A CA 1
ATOM 627 C C . SER A 1 81 ? 3.156 -58.469 16.453 1 23.69 81 SER A C 1
ATOM 629 O O . SER A 1 81 ? 3.109 -59.25 15.5 1 23.69 81 SER A O 1
ATOM 631 N N . LYS A 1 82 ? 2.158 -58.344 17.391 1 23.56 82 LYS A N 1
ATOM 632 C CA . LYS A 1 82 ? 1.029 -59.219 17.094 1 23.56 82 LYS A CA 1
ATOM 633 C C . LYS A 1 82 ? 0.113 -58.594 16.047 1 23.56 82 LYS A C 1
ATOM 635 O O . LYS A 1 82 ? -0.995 -59.062 15.805 1 23.56 82 LYS A O 1
ATOM 640 N N . CYS A 1 83 ? 0.41 -57.25 15.695 1 21.02 83 CYS A N 1
ATOM 641 C CA . CYS A 1 83 ? -0.722 -56.75 14.93 1 21.02 83 CYS A CA 1
ATOM 642 C C . CYS A 1 83 ? -0.711 -57.312 13.508 1 21.02 83 CYS A C 1
ATOM 644 O O . CYS A 1 83 ? 0.278 -57.156 12.789 1 21.02 83 CYS A O 1
ATOM 646 N N . PRO A 1 84 ? -1.513 -58.219 13.102 1 22.53 84 PRO A N 1
ATOM 647 C CA . PRO A 1 84 ? -1.635 -59.062 11.906 1 22.53 84 PRO A CA 1
ATOM 648 C C . PRO A 1 84 ? -1.945 -58.25 10.648 1 22.53 84 PRO A C 1
ATOM 650 O O . PRO A 1 84 ? -2.26 -58.812 9.602 1 22.53 84 PRO A O 1
ATOM 653 N N . ILE A 1 85 ? -2.031 -56.875 10.625 1 21.34 85 ILE A N 1
ATOM 654 C CA . ILE A 1 85 ? -2.828 -56.344 9.523 1 21.34 85 ILE A CA 1
ATOM 655 C C . ILE A 1 85 ? -2.16 -56.688 8.195 1 21.34 85 ILE A C 1
ATOM 657 O O . ILE A 1 85 ? -0.936 -56.625 8.07 1 21.34 85 ILE A O 1
ATOM 661 N N . ASN A 1 86 ? -2.928 -57.062 7.105 1 19.61 86 ASN A N 1
ATOM 662 C CA . ASN A 1 86 ? -2.965 -57.719 5.801 1 19.61 86 ASN A CA 1
ATOM 663 C C . ASN A 1 86 ? -2.246 -56.875 4.742 1 19.61 86 ASN A C 1
ATOM 665 O O . ASN A 1 86 ? -2.602 -55.719 4.504 1 19.61 86 ASN A O 1
ATOM 669 N N . HIS A 1 87 ? -0.934 -56.969 4.582 1 21.38 87 HIS A N 1
ATOM 670 C CA . HIS A 1 87 ? -0.014 -56.438 3.584 1 21.38 87 HIS A CA 1
ATOM 671 C C . HIS A 1 87 ? -0.461 -56.812 2.174 1 21.38 87 HIS A C 1
ATOM 673 O O . HIS A 1 87 ? 0.291 -56.625 1.213 1 21.38 87 HIS A O 1
ATOM 679 N N . SER A 1 88 ? -1.602 -57.438 1.972 1 22.75 88 SER A N 1
ATOM 680 C CA . SER A 1 88 ? -1.794 -58.188 0.733 1 22.75 88 SER A CA 1
ATOM 681 C C . SER A 1 88 ? -1.892 -57.25 -0.468 1 22.75 88 SER A C 1
ATOM 683 O O . SER A 1 88 ? -1.573 -57.656 -1.593 1 22.75 88 SER A O 1
ATOM 685 N N . LYS A 1 89 ? -2.592 -56.094 -0.351 1 24.42 89 LYS A N 1
ATOM 686 C CA . LYS A 1 89 ? -3.166 -55.625 -1.611 1 24.42 89 LYS A CA 1
ATOM 687 C C . LYS A 1 89 ? -2.074 -55.219 -2.594 1 24.42 89 LYS A C 1
ATOM 689 O O . LYS A 1 89 ? -2.279 -55.25 -3.809 1 24.42 89 LYS A O 1
ATOM 694 N N . LEU A 1 90 ? -1.049 -54.469 -2.088 1 21.7 90 LEU A N 1
ATOM 695 C CA . LEU A 1 90 ? -0.494 -53.719 -3.193 1 21.7 90 LEU A CA 1
ATOM 696 C C . LEU A 1 90 ? 0.36 -54.594 -4.098 1 21.7 90 LEU A C 1
ATOM 698 O O . LEU A 1 90 ? 1.11 -54.094 -4.938 1 21.7 90 LEU A O 1
ATOM 702 N N . LEU A 1 91 ? 0.483 -55.844 -3.68 1 25.44 91 LEU A N 1
ATOM 703 C CA . LEU A 1 91 ? 1.317 -56.625 -4.586 1 25.44 91 LEU A CA 1
ATOM 704 C C . LEU A 1 91 ? 0.582 -56.906 -5.891 1 25.44 91 LEU A C 1
ATOM 706 O O . LEU A 1 91 ? -0.355 -57.719 -5.914 1 25.44 91 LEU A O 1
ATOM 710 N N . GLY A 1 92 ? -0.101 -55.938 -6.402 1 23.05 92 GLY A N 1
ATOM 711 C CA . GLY A 1 92 ? -0.857 -56.344 -7.578 1 23.05 92 GLY A CA 1
ATOM 712 C C . GLY A 1 92 ? -0.081 -57.25 -8.508 1 23.05 92 GLY A C 1
ATOM 713 O O . GLY A 1 92 ? -0.65 -57.844 -9.43 1 23.05 92 GLY A O 1
ATOM 714 N N . LYS A 1 93 ? 1.2 -56.906 -8.688 1 26.58 93 LYS A N 1
ATOM 715 C CA . LYS A 1 93 ? 1.707 -57.531 -9.898 1 26.58 93 LYS A CA 1
ATOM 716 C C . LYS A 1 93 ? 1.83 -59.031 -9.727 1 26.58 93 LYS A C 1
ATOM 718 O O . LYS A 1 93 ? 2.396 -59.5 -8.742 1 26.58 93 LYS A O 1
ATOM 723 N N . LYS A 1 94 ? 0.861 -59.75 -10.234 1 29.53 94 LYS A N 1
ATOM 724 C CA . LYS A 1 94 ? 0.688 -61.188 -10.469 1 29.53 94 LYS A CA 1
ATOM 725 C C . LYS A 1 94 ? 1.985 -61.812 -10.953 1 29.53 94 LYS A C 1
ATOM 727 O O . LYS A 1 94 ? 2.213 -61.938 -12.156 1 29.53 94 LYS A O 1
ATOM 732 N N . GLU A 1 95 ? 3.137 -61.312 -10.445 1 26.88 95 GLU A N 1
ATOM 733 C CA . GLU A 1 95 ? 4.215 -62.094 -11.047 1 26.88 95 GLU A CA 1
ATOM 734 C C . GLU A 1 95 ? 4.145 -63.531 -10.617 1 26.88 95 GLU A C 1
ATOM 736 O O . GLU A 1 95 ? 3.854 -63.844 -9.453 1 26.88 95 GLU A O 1
ATOM 741 N N . LYS A 1 96 ? 3.805 -64.438 -11.617 1 27.66 96 LYS A N 1
ATOM 742 C CA . LYS A 1 96 ? 3.719 -65.875 -11.562 1 27.66 96 LYS A CA 1
ATOM 743 C C . LYS A 1 96 ? 4.879 -66.5 -10.773 1 27.66 96 LYS A C 1
ATOM 745 O O . LYS A 1 96 ? 6.039 -66.312 -11.172 1 27.66 96 LYS A O 1
ATOM 750 N N . CYS A 1 97 ? 4.824 -66.125 -9.375 1 23.05 97 CYS A N 1
ATOM 751 C CA . CYS A 1 97 ? 5.918 -66.812 -8.719 1 23.05 97 CYS A CA 1
ATOM 752 C C . CYS A 1 97 ? 5.789 -68.312 -8.914 1 23.05 97 CYS A C 1
ATOM 754 O O . CYS A 1 97 ? 4.77 -68.938 -8.555 1 23.05 97 CYS A O 1
ATOM 756 N N . THR A 1 98 ? 6.301 -68.812 -10.086 1 25.16 98 THR A N 1
ATOM 757 C CA . THR A 1 98 ? 6.332 -70.25 -10.492 1 25.16 98 THR A CA 1
ATOM 758 C C . THR A 1 98 ? 6.645 -71.125 -9.297 1 25.16 98 THR A C 1
ATOM 760 O O . THR A 1 98 ? 6.297 -72.312 -9.297 1 25.16 98 THR A O 1
ATOM 763 N N . GLY A 1 99 ? 7.621 -70.75 -8.516 1 23.62 99 GLY A N 1
ATOM 764 C CA . GLY A 1 99 ? 8.188 -71.812 -7.699 1 23.62 99 GLY A CA 1
ATOM 765 C C . GLY A 1 99 ? 7.352 -72.125 -6.473 1 23.62 99 GLY A C 1
ATOM 766 O O . GLY A 1 99 ? 7.852 -72.688 -5.508 1 23.62 99 GLY A O 1
ATOM 767 N N . CYS A 1 100 ? 5.996 -71.438 -6.465 1 21.92 100 CYS A N 1
ATOM 768 C CA . CYS A 1 100 ? 5.379 -71.5 -5.145 1 21.92 100 CYS A CA 1
ATOM 769 C C . CYS A 1 100 ? 4.871 -72.875 -4.832 1 21.92 100 CYS A C 1
ATOM 771 O O . CYS A 1 100 ? 4.082 -73.438 -5.594 1 21.92 100 CYS A O 1
ATOM 773 N N . PRO A 1 101 ? 5.641 -73.75 -4.043 1 22.05 101 PRO A N 1
ATOM 774 C CA . PRO A 1 101 ? 5.113 -75.062 -3.977 1 22.05 101 PRO A CA 1
ATOM 775 C C . PRO A 1 101 ? 3.609 -75.125 -3.711 1 22.05 101 PRO A C 1
ATOM 777 O O . PRO A 1 101 ? 2.871 -75.812 -4.418 1 22.05 101 PRO A O 1
ATOM 780 N N . HIS A 1 102 ? 3.148 -75 -2.369 1 21.69 102 HIS A N 1
ATOM 781 C CA . HIS A 1 102 ? 1.912 -75.625 -1.921 1 21.69 102 HIS A CA 1
ATOM 782 C C . HIS A 1 102 ? 0.722 -74.688 -2.088 1 21.69 102 HIS A C 1
ATOM 784 O O . HIS A 1 102 ? 0.712 -73.562 -1.533 1 21.69 102 HIS A O 1
ATOM 790 N N . ASN A 1 103 ? 0.003 -74.438 -3.223 1 22.27 103 ASN A N 1
ATOM 791 C CA . ASN A 1 103 ? -1.12 -73.625 -3.656 1 22.27 103 ASN A CA 1
ATOM 792 C C . ASN A 1 103 ? -2.334 -73.812 -2.752 1 22.27 103 ASN A C 1
ATOM 794 O O . ASN A 1 103 ? -3.43 -74.125 -3.229 1 22.27 103 ASN A O 1
ATOM 798 N N . ALA A 1 104 ? -2.219 -74.375 -1.54 1 21.22 104 ALA A N 1
ATOM 799 C CA . ALA A 1 104 ? -3.434 -74.812 -0.861 1 21.22 104 ALA A CA 1
ATOM 800 C C . ALA A 1 104 ? -4.363 -73.625 -0.578 1 21.22 104 ALA A C 1
ATOM 802 O O . ALA A 1 104 ? -4.137 -72.875 0.366 1 21.22 104 ALA A O 1
ATOM 803 N N . CYS A 1 105 ? -4.832 -72.812 -1.627 1 23.5 105 CYS A N 1
ATOM 804 C CA . CYS A 1 105 ? -5.867 -71.75 -1.559 1 23.5 105 CYS A CA 1
ATOM 805 C C . CYS A 1 105 ? -7.141 -72.312 -0.937 1 23.5 105 CYS A C 1
ATOM 807 O O . CYS A 1 105 ? -7.73 -73.25 -1.46 1 23.5 105 CYS A O 1
ATOM 809 N N . LEU A 1 106 ? -7.383 -72.25 0.394 1 20.86 106 LEU A N 1
ATOM 810 C CA . LEU A 1 106 ? -8.281 -72.812 1.384 1 20.86 106 LEU A CA 1
ATOM 811 C C . LEU A 1 106 ? -9.734 -72.5 1.035 1 20.86 106 LEU A C 1
ATOM 813 O O . LEU A 1 106 ? -10.211 -71.375 1.211 1 20.86 106 LEU A O 1
ATOM 817 N N . HIS A 1 107 ? -10.312 -72.875 -0.129 1 21.89 107 HIS A N 1
ATOM 818 C CA . HIS A 1 107 ? -11.727 -73.062 -0.455 1 21.89 107 HIS A CA 1
ATOM 819 C C . HIS A 1 107 ? -12.461 -73.812 0.635 1 21.89 107 HIS A C 1
ATOM 821 O O . HIS A 1 107 ? -13.68 -74 0.553 1 21.89 107 HIS A O 1
ATOM 827 N N . SER A 1 108 ? -11.812 -74.688 1.354 1 20.44 108 SER A N 1
ATOM 828 C CA . SER A 1 108 ? -12.68 -75.812 1.765 1 20.44 108 SER A CA 1
ATOM 829 C C . SER A 1 108 ? -13.664 -75.375 2.836 1 20.44 108 SER A C 1
ATOM 831 O O . SER A 1 108 ? -13.422 -74.375 3.549 1 20.44 108 SER A O 1
ATOM 833 N N . ASN A 1 109 ? -14.836 -75.938 3.051 1 22.72 109 ASN A N 1
ATOM 834 C CA . ASN A 1 109 ? -16.125 -76 3.738 1 22.72 109 ASN A CA 1
ATOM 835 C C . ASN A 1 109 ? -15.969 -75.75 5.234 1 22.72 109 ASN A C 1
ATOM 837 O O . ASN A 1 109 ? -16.766 -75 5.824 1 22.72 109 ASN A O 1
ATOM 841 N N . GLU A 1 110 ? -15.305 -76.688 6.082 1 21.62 110 GLU A N 1
ATOM 842 C CA . GLU A 1 110 ? -15.773 -77.25 7.344 1 21.62 110 GLU A CA 1
ATOM 843 C C . GLU A 1 110 ? -15.281 -76.438 8.531 1 21.62 110 GLU A C 1
ATOM 845 O O . GLU A 1 110 ? -15.484 -76.812 9.688 1 21.62 110 GLU A O 1
ATOM 850 N N . ALA A 1 111 ? -14.453 -75.375 8.508 1 19.41 111 ALA A N 1
ATOM 851 C CA . ALA A 1 111 ? -13.648 -75.375 9.719 1 19.41 111 ALA A CA 1
ATOM 852 C C . ALA A 1 111 ? -14.469 -74.938 10.93 1 19.41 111 ALA A C 1
ATOM 854 O O . ALA A 1 111 ? -15.125 -73.875 10.898 1 19.41 111 ALA A O 1
ATOM 855 N N . PRO A 1 112 ? -14.734 -75.812 12.055 1 21.38 112 PRO A N 1
ATOM 856 C CA . PRO A 1 112 ? -15.609 -75.938 13.219 1 21.38 112 PRO A CA 1
ATOM 857 C C . PRO A 1 112 ? -15.469 -74.812 14.219 1 21.38 112 PRO A C 1
ATOM 859 O O . PRO A 1 112 ? -16.438 -74.375 14.859 1 21.38 112 PRO A O 1
ATOM 862 N N . LEU A 1 113 ? -14.203 -74.375 14.586 1 20.31 113 LEU A N 1
ATOM 863 C CA . LEU A 1 113 ? -13.891 -74.125 15.992 1 20.31 113 LEU A CA 1
ATOM 864 C C . LEU A 1 113 ? -14.414 -72.812 16.469 1 20.31 113 LEU A C 1
ATOM 866 O O . LEU A 1 113 ? -14.211 -72.375 17.625 1 20.31 113 LEU A O 1
ATOM 870 N N . LEU A 1 114 ? -14.734 -71.812 15.648 1 21.23 114 LEU A N 1
ATOM 871 C CA . LEU A 1 114 ? -14.883 -70.5 16.25 1 21.23 114 LEU A CA 1
ATOM 872 C C . LEU A 1 114 ? -16.062 -70.438 17.203 1 21.23 114 LEU A C 1
ATOM 874 O O . LEU A 1 114 ? -16.453 -69.375 17.672 1 21.23 114 LEU A O 1
ATOM 878 N N . ASN A 1 115 ? -16.719 -71.5 17.453 1 22.09 115 ASN A N 1
ATOM 879 C CA . ASN A 1 115 ? -18 -71.375 18.156 1 22.09 115 ASN A CA 1
ATOM 880 C C . ASN A 1 115 ? -17.828 -70.812 19.562 1 22.09 115 ASN A C 1
ATOM 882 O O . ASN A 1 115 ? -18.734 -70.188 20.094 1 22.09 115 ASN A O 1
ATOM 886 N N . GLU A 1 116 ? -16.844 -71.312 20.5 1 22.12 116 GLU A N 1
ATOM 887 C CA . GLU A 1 116 ? -17.141 -71.438 21.922 1 22.12 116 GLU A CA 1
ATOM 888 C C . GLU A 1 116 ? -16.797 -70.125 22.688 1 22.12 116 GLU A C 1
ATOM 890 O O . GLU A 1 116 ? -16.875 -70.125 23.906 1 22.12 116 GLU A O 1
ATOM 895 N N . ILE A 1 117 ? -16.109 -69.125 22.297 1 20.33 117 ILE A N 1
ATOM 896 C CA . ILE A 1 117 ? -15.57 -68.188 23.312 1 20.33 117 ILE A CA 1
ATOM 897 C C . ILE A 1 117 ? -16.719 -67.438 23.953 1 20.33 117 ILE A C 1
ATOM 899 O O . ILE A 1 117 ? -17.391 -66.625 23.281 1 20.33 117 ILE A O 1
ATOM 903 N N . THR A 1 118 ? -17.266 -67.812 25.203 1 22.77 118 THR A N 1
ATOM 904 C CA . THR A 1 118 ? -18.422 -67.562 26.047 1 22.77 118 THR A CA 1
ATOM 905 C C . THR A 1 118 ? -18.359 -66.125 26.656 1 22.77 118 THR A C 1
ATOM 907 O O . THR A 1 118 ? -17.297 -65.5 26.688 1 22.77 118 THR A O 1
ATOM 910 N N . GLU A 1 119 ? -19.516 -65.5 27.328 1 24.69 119 GLU A N 1
ATOM 911 C CA . GLU A 1 119 ? -20.094 -64.25 27.891 1 24.69 119 GLU A CA 1
ATOM 912 C C . GLU A 1 119 ? -19.25 -63.75 29.047 1 24.69 119 GLU A C 1
ATOM 914 O O . GLU A 1 119 ? -19.125 -62.531 29.25 1 24.69 119 GLU A O 1
ATOM 919 N N . LYS A 1 120 ? -18.609 -64.625 29.891 1 27.53 120 LYS A N 1
ATOM 920 C CA . LYS A 1 120 ? -18.219 -64.312 31.281 1 27.53 120 LYS A CA 1
ATOM 921 C C . LYS A 1 120 ? -17.031 -63.375 31.328 1 27.53 120 LYS A C 1
ATOM 923 O O . LYS A 1 120 ? -16.984 -62.469 32.156 1 27.53 120 LYS A O 1
ATOM 928 N N . THR A 1 121 ? -15.984 -63.688 30.5 1 24.17 121 THR A N 1
ATOM 929 C CA . THR A 1 121 ? -14.695 -63.125 30.891 1 24.17 121 THR A CA 1
ATOM 930 C C . THR A 1 121 ? -14.648 -61.625 30.609 1 24.17 121 THR A C 1
ATOM 932 O O . THR A 1 121 ? -13.68 -60.969 30.969 1 24.17 121 THR A O 1
ATOM 935 N N . LEU A 1 122 ? -15.562 -61.094 29.734 1 23.61 122 LEU A N 1
ATOM 936 C CA . LEU A 1 122 ? -15.5 -59.656 29.375 1 23.61 122 LEU A CA 1
ATOM 937 C C . LEU A 1 122 ? -15.82 -58.781 30.578 1 23.61 122 LEU A C 1
ATOM 939 O O . LEU A 1 122 ? -15.477 -57.594 30.594 1 23.61 122 LEU A O 1
ATOM 943 N N . GLN A 1 123 ? -16.531 -59.219 31.578 1 26.84 123 GLN A N 1
ATOM 944 C CA . GLN A 1 123 ? -17.109 -58.406 32.656 1 26.84 123 GLN A CA 1
ATOM 945 C C . GLN A 1 123 ? -16.031 -57.906 33.594 1 26.84 123 GLN A C 1
ATOM 947 O O . GLN A 1 123 ? -16.141 -56.812 34.125 1 26.84 123 GLN A O 1
ATOM 952 N N . GLU A 1 124 ? -14.977 -58.75 33.938 1 26.31 124 GLU A N 1
ATOM 953 C CA . GLU A 1 124 ? -14.195 -58.469 35.156 1 26.31 124 GLU A CA 1
ATOM 954 C C . GLU A 1 124 ? -13.273 -57.25 34.938 1 26.31 124 GLU A C 1
ATOM 956 O O . GLU A 1 124 ? -12.938 -56.562 35.906 1 26.31 124 GLU A O 1
ATOM 961 N N . SER A 1 125 ? -12.625 -57.125 33.75 1 25.14 125 SER A N 1
ATOM 962 C CA . SER A 1 125 ? -11.477 -56.219 33.781 1 25.14 125 SER A CA 1
ATOM 963 C C . SER A 1 125 ? -11.922 -54.781 33.75 1 25.14 125 SER A C 1
ATOM 965 O O . SER A 1 125 ? -11.086 -53.875 33.656 1 25.14 125 SER A O 1
ATOM 967 N N . SER A 1 126 ? -13.195 -54.438 33.594 1 25.97 126 SER A N 1
ATOM 968 C CA . SER A 1 126 ? -13.781 -53.094 33.469 1 25.97 126 SER A CA 1
ATOM 969 C C . SER A 1 126 ? -13.562 -52.281 34.75 1 25.97 126 SER A C 1
ATOM 971 O O . SER A 1 126 ? -13.906 -51.094 34.781 1 25.97 126 SER A O 1
ATOM 973 N N . GLN A 1 127 ? -13.328 -52.938 35.875 1 25.38 127 GLN A N 1
ATOM 974 C CA . GLN A 1 127 ? -13.664 -52.25 37.094 1 25.38 127 GLN A CA 1
ATOM 975 C C . GLN A 1 127 ? -12.672 -51.125 37.375 1 25.38 127 GLN A C 1
ATOM 977 O O . GLN A 1 127 ? -13.031 -50.094 37.969 1 25.38 127 GLN A O 1
ATOM 982 N N . LYS A 1 128 ? -11.305 -51.469 37.469 1 25.53 128 LYS A N 1
ATOM 983 C CA . LYS A 1 128 ? -10.445 -50.688 38.375 1 25.53 128 LYS A CA 1
ATOM 984 C C . LYS A 1 128 ? -10 -49.406 37.719 1 25.53 128 LYS A C 1
ATOM 986 O O . LYS A 1 128 ? -9.219 -48.625 38.312 1 25.53 128 LYS A O 1
ATOM 991 N N . CYS A 1 129 ? -9.961 -49.469 36.25 1 23.72 129 CYS A N 1
ATOM 992 C CA . CYS A 1 129 ? -9.242 -48.281 35.812 1 23.72 129 CYS A CA 1
ATOM 993 C C . CYS A 1 129 ? -10.109 -47.031 35.969 1 23.72 129 CYS A C 1
ATOM 995 O O . CYS A 1 129 ? -11.219 -47 35.438 1 23.72 129 CYS A O 1
ATOM 997 N N . PRO A 1 130 ? -9.859 -46.188 37 1 25.59 130 PRO A N 1
ATOM 998 C CA . PRO A 1 130 ? -10.75 -45.094 37.438 1 25.59 130 PRO A CA 1
ATOM 999 C C . PRO A 1 130 ? -11.25 -44.25 36.25 1 25.59 130 PRO A C 1
ATOM 1001 O O . PRO A 1 130 ? -12.25 -43.531 36.406 1 25.59 130 PRO A O 1
ATOM 1004 N N . PHE A 1 131 ? -10.359 -44.094 35.25 1 24.03 131 PHE A N 1
ATOM 1005 C CA . PHE A 1 131 ? -10.805 -43.125 34.25 1 24.03 131 PHE A CA 1
ATOM 1006 C C . PHE A 1 131 ? -11.992 -43.688 33.469 1 24.03 131 PHE A C 1
ATOM 1008 O O . PHE A 1 131 ? -12.609 -42.969 32.656 1 24.03 131 PHE A O 1
ATOM 1015 N N . VAL A 1 132 ? -12.094 -45.125 33.469 1 24.88 132 VAL A N 1
ATOM 1016 C CA . VAL A 1 132 ? -13.086 -45.906 32.719 1 24.88 132 VAL A CA 1
ATOM 1017 C C . VAL A 1 132 ? -14.492 -45.5 33.188 1 24.88 132 VAL A C 1
ATOM 1019 O O . VAL A 1 132 ? -15.477 -45.844 32.531 1 24.88 132 VAL A O 1
ATOM 1022 N N . GLY A 1 133 ? -14.508 -45.219 34.469 1 26.5 133 GLY A N 1
ATOM 1023 C CA . GLY A 1 133 ? -15.797 -44.906 35.062 1 26.5 133 GLY A CA 1
ATOM 1024 C C . GLY A 1 133 ? -16.578 -43.844 34.312 1 26.5 133 GLY A C 1
ATOM 1025 O O . GLY A 1 133 ? -17.766 -43.625 34.594 1 26.5 133 GLY A O 1
ATOM 1026 N N . LEU A 1 134 ? -15.852 -43 33.594 1 23.86 134 LEU A N 1
ATOM 1027 C CA . LEU A 1 134 ? -16.578 -41.844 33.031 1 23.86 134 LEU A CA 1
ATOM 1028 C C . LEU A 1 134 ? -17.438 -42.281 31.859 1 23.86 134 LEU A C 1
ATOM 1030 O O . LEU A 1 134 ? -18.484 -41.719 31.609 1 23.86 134 LEU A O 1
ATOM 1034 N N . LEU A 1 135 ? -16.828 -43.188 30.906 1 23.39 135 LEU A N 1
ATOM 1035 C CA . LEU A 1 135 ? -17.5 -43.406 29.625 1 23.39 135 LEU A CA 1
ATOM 1036 C C . LEU A 1 135 ? -18.547 -44.5 29.75 1 23.39 135 LEU A C 1
ATOM 1038 O O . LEU A 1 135 ? -18.234 -45.656 30.016 1 23.39 135 LEU A O 1
ATOM 1042 N N . ASN A 1 136 ? -19.672 -44.281 30.422 1 24.67 136 ASN A N 1
ATOM 1043 C CA . ASN A 1 136 ? -20.828 -45.188 30.516 1 24.67 136 ASN A CA 1
ATOM 1044 C C . ASN A 1 136 ? -21.281 -45.656 29.141 1 24.67 136 ASN A C 1
ATOM 1046 O O . ASN A 1 136 ? -22.109 -45 28.5 1 24.67 136 ASN A O 1
ATOM 1050 N N . ILE A 1 137 ? -20.453 -46.281 28.375 1 24.23 137 ILE A N 1
ATOM 1051 C CA . ILE A 1 137 ? -20.828 -46.719 27.047 1 24.23 137 ILE A CA 1
ATOM 1052 C C . ILE A 1 137 ? -21.875 -47.844 27.156 1 24.23 137 ILE A C 1
ATOM 1054 O O . ILE A 1 137 ? -21.594 -48.906 27.688 1 24.23 137 ILE A O 1
ATOM 1058 N N . ASP A 1 138 ? -23.172 -47.469 27.406 1 24.25 138 ASP A N 1
ATOM 1059 C CA . ASP A 1 138 ? -24.234 -48.469 27.375 1 24.25 138 ASP A CA 1
ATOM 1060 C C . ASP A 1 138 ? -24.234 -49.219 26.047 1 24.25 138 ASP A C 1
ATOM 1062 O O . ASP A 1 138 ? -23.922 -48.656 25 1 24.25 138 ASP A O 1
ATOM 1066 N N . ASN A 1 139 ? -24.156 -50.594 25.938 1 25.38 139 ASN A N 1
ATOM 1067 C CA . ASN A 1 139 ? -24 -51.719 25.016 1 25.38 139 ASN A CA 1
ATOM 1068 C C . ASN A 1 139 ? -25.078 -51.719 23.938 1 25.38 139 ASN A C 1
ATOM 1070 O O . ASN A 1 139 ? -25.234 -52.688 23.203 1 25.38 139 ASN A O 1
ATOM 1074 N N . SER A 1 140 ? -26.312 -51.031 24.062 1 26.64 140 SER A N 1
ATOM 1075 C CA . SER A 1 140 ? -27.375 -51.5 23.188 1 26.64 140 SER A CA 1
ATOM 1076 C C . SER A 1 140 ? -27.078 -51.188 21.734 1 26.64 140 SER A C 1
ATOM 1078 O O . SER A 1 140 ? -26.828 -50.031 21.391 1 26.64 140 SER A O 1
ATOM 1080 N N . THR A 1 141 ? -26.641 -52.125 20.906 1 25.88 141 THR A N 1
ATOM 1081 C CA . THR A 1 141 ? -26.078 -52.344 19.562 1 25.88 141 THR A CA 1
ATOM 1082 C C . THR A 1 141 ? -26.953 -51.656 18.516 1 25.88 141 THR A C 1
ATOM 1084 O O . THR A 1 141 ? -26.438 -51.094 17.547 1 25.88 141 THR A O 1
ATOM 1087 N N . GLU A 1 142 ? -28.297 -52.031 18.531 1 27.7 142 GLU A N 1
ATOM 1088 C CA . GLU A 1 142 ? -29.203 -51.906 17.391 1 27.7 142 GLU A CA 1
ATOM 1089 C C . GLU A 1 142 ? -29.406 -50.438 17.016 1 27.7 142 GLU A C 1
ATOM 1091 O O . GLU A 1 142 ? -29.516 -50.094 15.828 1 27.7 142 GLU A O 1
ATOM 1096 N N . THR A 1 143 ? -29.594 -49.656 18.094 1 27.77 143 THR A N 1
ATOM 1097 C CA . THR A 1 143 ? -30.219 -48.344 17.906 1 27.77 143 THR A CA 1
ATOM 1098 C C . THR A 1 143 ? -29.25 -47.344 17.266 1 27.77 143 THR A C 1
ATOM 1100 O O . THR A 1 143 ? -29.641 -46.25 16.891 1 27.77 143 THR A O 1
ATOM 1103 N N . ALA A 1 144 ? -27.953 -47.75 17.359 1 26.14 144 ALA A N 1
ATOM 1104 C CA . ALA A 1 144 ? -27 -46.719 16.938 1 26.14 144 ALA A CA 1
ATOM 1105 C C . ALA A 1 144 ? -26.984 -46.594 15.422 1 26.14 144 ALA A C 1
ATOM 1107 O O . ALA A 1 144 ? -26.766 -45.5 14.891 1 26.14 144 ALA A O 1
ATOM 1108 N N . ALA A 1 145 ? -27.188 -47.75 14.719 1 27.09 145 ALA A N 1
ATOM 1109 C CA . ALA A 1 145 ? -27.125 -47.75 13.266 1 27.09 145 ALA A CA 1
ATOM 1110 C C . ALA A 1 145 ? -28.25 -46.906 12.672 1 27.09 145 ALA A C 1
ATOM 1112 O O . ALA A 1 145 ? -28.047 -46.156 11.719 1 27.09 145 ALA A O 1
ATOM 1113 N N . SER A 1 146 ? -29.484 -47.125 13.289 1 27.77 146 SER A N 1
ATOM 1114 C CA . SER A 1 146 ? -30.656 -46.438 12.75 1 27.77 146 SER A CA 1
ATOM 1115 C C . SER A 1 146 ? -30.516 -44.938 12.883 1 27.77 146 SER A C 1
ATOM 1117 O O . SER A 1 146 ? -31.078 -44.188 12.07 1 27.77 146 SER A O 1
ATOM 1119 N N . LYS A 1 147 ? -29.875 -44.5 14.039 1 29.31 147 LYS A N 1
ATOM 1120 C CA . LYS A 1 147 ? -29.797 -43.062 14.203 1 29.31 147 LYS A CA 1
ATOM 1121 C C . LYS A 1 147 ? -28.781 -42.438 13.234 1 29.31 147 LYS A C 1
ATOM 1123 O O . LYS A 1 147 ? -28.844 -41.25 12.938 1 29.31 147 LYS A O 1
ATOM 1128 N N . LEU A 1 148 ? -27.781 -43.25 12.852 1 26.94 148 LEU A N 1
ATOM 1129 C CA . LEU A 1 148 ? -26.828 -42.719 11.883 1 26.94 148 LEU A CA 1
ATOM 1130 C C . LEU A 1 148 ? -27.484 -42.562 10.516 1 26.94 148 LEU A C 1
ATOM 1132 O O . LEU A 1 148 ? -27.25 -41.562 9.82 1 26.94 148 LEU A O 1
ATOM 1136 N N . LEU A 1 149 ? -28.359 -43.594 10.102 1 30.98 149 LEU A N 1
ATOM 1137 C CA . LEU A 1 149 ? -29.047 -43.469 8.828 1 30.98 149 LEU A CA 1
ATOM 1138 C C . LEU A 1 149 ? -30.047 -42.312 8.852 1 30.98 149 LEU A C 1
ATOM 1140 O O . LEU A 1 149 ? -30.203 -41.625 7.852 1 30.98 149 LEU A O 1
ATOM 1144 N N . LYS A 1 150 ? -30.766 -42.156 9.984 1 32.16 150 LYS A N 1
ATOM 1145 C CA . LYS A 1 150 ? -31.719 -41.062 10.078 1 32.16 150 LYS A CA 1
ATOM 1146 C C . LYS A 1 150 ? -30.984 -39.719 10.094 1 32.16 150 LYS A C 1
ATOM 1148 O O . LYS A 1 150 ? -31.516 -38.719 9.609 1 32.16 150 LYS A O 1
ATOM 1153 N N . ASN A 1 151 ? -29.797 -39.625 10.719 1 29.33 151 ASN A N 1
ATOM 1154 C CA . ASN A 1 151 ? -29.078 -38.344 10.688 1 29.33 151 ASN A CA 1
ATOM 1155 C C . ASN A 1 151 ? -28.5 -38.062 9.305 1 29.33 151 ASN A C 1
ATOM 1157 O O . ASN A 1 151 ? -28.156 -36.906 9 1 29.33 151 ASN A O 1
ATOM 1161 N N . GLN A 1 152 ? -28.188 -39.094 8.5 1 29.84 152 GLN A N 1
ATOM 1162 C CA . GLN A 1 152 ? -27.812 -38.844 7.109 1 29.84 152 GLN A CA 1
ATOM 1163 C C . GLN A 1 152 ? -29 -38.281 6.324 1 29.84 152 GLN A C 1
ATOM 1165 O O . GLN A 1 152 ? -28.828 -37.375 5.477 1 29.84 152 GLN A O 1
ATOM 1170 N N . GLU A 1 153 ? -30.234 -38.875 6.52 1 32.12 153 GLU A N 1
ATOM 1171 C CA . GLU A 1 153 ? -31.406 -38.281 5.855 1 32.12 153 GLU A CA 1
ATOM 1172 C C . GLU A 1 153 ? -31.672 -36.875 6.344 1 32.12 153 GLU A C 1
ATOM 1174 O O . GLU A 1 153 ? -32.062 -36 5.562 1 32.12 153 GLU A O 1
ATOM 1179 N N . GLU A 1 154 ? -31.547 -36.625 7.688 1 31.67 154 GLU A N 1
ATOM 1180 C CA . GLU A 1 154 ? -31.719 -35.25 8.148 1 31.67 154 GLU A CA 1
ATOM 1181 C C . GLU A 1 154 ? -30.578 -34.344 7.672 1 31.67 154 GLU A C 1
ATOM 1183 O O . GLU A 1 154 ? -30.781 -33.156 7.43 1 31.67 154 GLU A O 1
ATOM 1188 N N . TYR A 1 155 ? -29.391 -34.875 7.496 1 29.03 155 TYR A N 1
ATOM 1189 C CA . TYR A 1 155 ? -28.312 -34.094 6.91 1 29.03 155 TYR A CA 1
ATOM 1190 C C . TYR A 1 155 ? -28.578 -33.812 5.434 1 29.03 155 TYR A C 1
ATOM 1192 O O . TYR A 1 155 ? -28.391 -32.688 4.961 1 29.03 155 TYR A O 1
ATOM 1200 N N . GLU A 1 156 ? -29.047 -34.812 4.668 1 31.41 156 GLU A N 1
ATOM 1201 C CA . GLU A 1 156 ? -29.391 -34.531 3.281 1 31.41 156 GLU A CA 1
ATOM 1202 C C . GLU A 1 156 ? -30.547 -33.531 3.195 1 31.41 156 GLU A C 1
ATOM 1204 O O . GLU A 1 156 ? -30.562 -32.688 2.309 1 31.41 156 GLU A O 1
ATOM 1209 N N . GLN A 1 157 ? -31.562 -33.719 4.066 1 31.47 157 GLN A N 1
ATOM 1210 C CA . GLN A 1 157 ? -32.594 -32.688 4.055 1 31.47 157 GLN A CA 1
ATOM 1211 C C . GLN A 1 157 ? -32.062 -31.359 4.57 1 31.47 157 GLN A C 1
ATOM 1213 O O . GLN A 1 157 ? -32.469 -30.297 4.109 1 31.47 157 GLN A O 1
ATOM 1218 N N . SER A 1 158 ? -31.188 -31.375 5.57 1 28.83 158 SER A N 1
ATOM 1219 C CA . SER A 1 158 ? -30.625 -30.109 6.027 1 28.83 158 SER A CA 1
ATOM 1220 C C . SER A 1 158 ? -29.656 -29.531 5 1 28.83 158 SER A C 1
ATOM 1222 O O . SER A 1 158 ? -29.5 -28.312 4.918 1 28.83 158 SER A O 1
ATOM 1224 N N . VAL A 1 159 ? -28.891 -30.312 4.238 1 30.25 159 VAL A N 1
ATOM 1225 C CA . VAL A 1 159 ? -28.094 -29.75 3.145 1 30.25 159 VAL A CA 1
ATOM 1226 C C . VAL A 1 159 ? -29.016 -29.219 2.057 1 30.25 159 VAL A C 1
ATOM 1228 O O . VAL A 1 159 ? -28.75 -28.156 1.488 1 30.25 159 VAL A O 1
ATOM 1231 N N . LYS A 1 160 ? -30.125 -29.875 1.67 1 29.72 160 LYS A N 1
ATOM 1232 C CA . LYS A 1 160 ? -31.109 -29.297 0.76 1 29.72 160 LYS A CA 1
ATOM 1233 C C . LYS A 1 160 ? -31.766 -28.062 1.374 1 29.72 160 LYS A C 1
ATOM 1235 O O . LYS A 1 160 ? -32.031 -27.078 0.677 1 29.72 160 LYS A O 1
ATOM 1240 N N . LYS A 1 161 ? -32.188 -28.094 2.67 1 29.94 161 LYS A N 1
ATOM 1241 C CA . LYS A 1 161 ? -32.75 -26.891 3.271 1 29.94 161 LYS A CA 1
ATOM 1242 C C . LYS A 1 161 ? -31.672 -25.797 3.4 1 29.94 161 LYS A C 1
ATOM 1244 O O . LYS A 1 161 ? -31.984 -24.609 3.338 1 29.94 161 LYS A O 1
ATOM 1249 N N . ASN A 1 162 ? -30.484 -26.141 3.707 1 26.86 162 ASN A N 1
ATOM 1250 C CA . ASN A 1 162 ? -29.453 -25.109 3.754 1 26.86 162 ASN A CA 1
ATOM 1251 C C . ASN A 1 162 ? -29.125 -24.578 2.361 1 26.86 162 ASN A C 1
ATOM 1253 O O . ASN A 1 162 ? -28.594 -23.484 2.225 1 26.86 162 ASN A O 1
ATOM 1257 N N . PHE A 1 163 ? -29.188 -25.375 1.256 1 28.61 163 PHE A N 1
ATOM 1258 C CA . PHE A 1 163 ? -29.156 -24.781 -0.078 1 28.61 163 PHE A CA 1
ATOM 1259 C C . PHE A 1 163 ? -30.344 -23.859 -0.285 1 28.61 163 PHE A C 1
ATOM 1261 O O . PHE A 1 163 ? -30.219 -22.797 -0.906 1 28.61 163 PHE A O 1
ATOM 1268 N N . ILE A 1 164 ? -31.578 -24.219 0.14 1 28.64 164 ILE A N 1
ATOM 1269 C CA . ILE A 1 164 ? -32.719 -23.312 0.07 1 28.64 164 ILE A CA 1
ATOM 1270 C C . ILE A 1 164 ? -32.531 -22.172 1.066 1 28.64 164 ILE A C 1
ATOM 1272 O O . ILE A 1 164 ? -32.875 -21.031 0.779 1 28.64 164 ILE A O 1
ATOM 1276 N N . MET A 1 165 ? -32.062 -22.469 2.277 1 27.02 165 MET A N 1
ATOM 1277 C CA . MET A 1 165 ? -31.875 -21.359 3.203 1 27.02 165 MET A CA 1
ATOM 1278 C C . MET A 1 165 ? -30.688 -20.484 2.801 1 27.02 165 MET A C 1
ATOM 1280 O O . MET A 1 165 ? -30.5 -19.406 3.348 1 27.02 165 MET A O 1
ATOM 1284 N N . LYS A 1 166 ? -29.594 -20.984 2.244 1 29.08 166 LYS A N 1
ATOM 1285 C CA . LYS A 1 166 ? -28.625 -20.062 1.673 1 29.08 166 LYS A CA 1
ATOM 1286 C C . LYS A 1 166 ? -29.25 -19.172 0.61 1 29.08 166 LYS A C 1
ATOM 1288 O O . LYS A 1 166 ? -28.844 -18.016 0.429 1 29.08 166 LYS A O 1
ATOM 1293 N N . ASN A 1 167 ? -30.172 -19.703 -0.144 1 25.09 167 ASN A N 1
ATOM 1294 C CA . ASN A 1 167 ? -30.984 -18.781 -0.943 1 25.09 167 ASN A CA 1
ATOM 1295 C C . ASN A 1 167 ? -31.922 -17.953 -0.071 1 25.09 167 ASN A C 1
ATOM 1297 O O . ASN A 1 167 ? -32.594 -17.047 -0.565 1 25.09 167 ASN A O 1
ATOM 1301 N N . LYS A 1 168 ? -32.375 -18.531 1.103 1 27.95 168 LYS A N 1
ATOM 1302 C CA . LYS A 1 168 ? -33.25 -17.688 1.904 1 27.95 168 LYS A CA 1
ATOM 1303 C C . LYS A 1 168 ? -32.469 -16.609 2.637 1 27.95 168 LYS A C 1
ATOM 1305 O O . LYS A 1 168 ? -33.062 -15.672 3.182 1 27.95 168 LYS A O 1
ATOM 1310 N N . SER A 1 169 ? -31.312 -17.016 3.184 1 27.11 169 SER A N 1
ATOM 1311 C CA . SER A 1 169 ? -30.656 -15.883 3.846 1 27.11 169 SER A CA 1
ATOM 1312 C C . SER A 1 169 ? -30.406 -14.742 2.869 1 27.11 169 SER A C 1
ATOM 1314 O O . SER A 1 169 ? -30.109 -13.617 3.285 1 27.11 169 SER A O 1
ATOM 1316 N N . ILE A 1 170 ? -30.156 -15.016 1.588 1 28.53 170 ILE A N 1
ATOM 1317 C CA . ILE A 1 170 ? -30.484 -13.922 0.68 1 28.53 170 ILE A CA 1
ATOM 1318 C C . ILE A 1 170 ? -31.953 -13.531 0.842 1 28.53 170 ILE A C 1
ATOM 1320 O O . ILE A 1 170 ? -32.344 -12.406 0.53 1 28.53 170 ILE A O 1
ATOM 1324 N N . GLN A 1 171 ? -32.812 -14.57 1.234 1 27.06 171 GLN A N 1
ATOM 1325 C CA . GLN A 1 171 ? -34.219 -14.195 1.421 1 27.06 171 GLN A CA 1
ATOM 1326 C C . GLN A 1 171 ? -34.438 -13.5 2.764 1 27.06 171 GLN A C 1
ATOM 1328 O O . GLN A 1 171 ? -35.406 -12.797 2.959 1 27.06 171 GLN A O 1
ATOM 1333 N N . LEU A 1 172 ? -33.938 -14.109 3.893 1 28.86 172 LEU A N 1
ATOM 1334 C CA . LEU A 1 172 ? -34.438 -13.508 5.129 1 28.86 172 LEU A CA 1
ATOM 1335 C C . LEU A 1 172 ? -34.031 -12.039 5.215 1 28.86 172 LEU A C 1
ATOM 1337 O O . LEU A 1 172 ? -34.531 -11.297 6.062 1 28.86 172 LEU A O 1
ATOM 1341 N N . ASP A 1 173 ? -32.781 -11.758 4.879 1 27.97 173 ASP A N 1
ATOM 1342 C CA . ASP A 1 173 ? -32.781 -10.305 4.996 1 27.97 173 ASP A CA 1
ATOM 1343 C C . ASP A 1 173 ? -33.875 -9.688 4.117 1 27.97 173 ASP A C 1
ATOM 1345 O O . ASP A 1 173 ? -33.75 -8.539 3.682 1 27.97 173 ASP A O 1
ATOM 1349 N N . ASN A 1 174 ? -34.75 -10.578 3.611 1 27.31 174 ASN A N 1
ATOM 1350 C CA . ASN A 1 174 ? -36 -10.008 3.158 1 27.31 174 ASN A CA 1
ATOM 1351 C C . ASN A 1 174 ? -36.781 -9.398 4.312 1 27.31 174 ASN A C 1
ATOM 1353 O O . ASN A 1 174 ? -37.906 -9.844 4.621 1 27.31 174 ASN A O 1
ATOM 1357 N N . GLN A 1 175 ? -36.312 -9.398 5.57 1 28.17 175 GLN A N 1
ATOM 1358 C CA . GLN A 1 175 ? -37.25 -8.625 6.348 1 28.17 175 GLN A CA 1
ATOM 1359 C C . GLN A 1 175 ? -37.906 -7.535 5.496 1 28.17 175 GLN A C 1
ATOM 1361 O O . GLN A 1 175 ? -37.281 -6.992 4.586 1 28.17 175 GLN A O 1
ATOM 1366 N N . GLU A 1 176 ? -39.188 -7.512 5.516 1 28.84 176 GLU A N 1
ATOM 1367 C CA . GLU A 1 176 ? -40.031 -6.379 5.121 1 28.84 176 GLU A CA 1
ATOM 1368 C C . GLU A 1 176 ? -39.375 -5.051 5.469 1 28.84 176 GLU A C 1
ATOM 1370 O O . GLU A 1 176 ? -39.594 -4.492 6.543 1 28.84 176 GLU A O 1
ATOM 1375 N N . THR A 1 177 ? -38.062 -5.031 5.656 1 30.5 177 THR A N 1
ATOM 1376 C CA . THR A 1 177 ? -37.75 -3.617 5.773 1 30.5 177 THR A CA 1
ATOM 1377 C C . THR A 1 177 ? -38.531 -2.791 4.762 1 30.5 177 THR A C 1
ATOM 1379 O O . THR A 1 177 ? -38.781 -3.244 3.639 1 30.5 177 THR A O 1
ATOM 1382 N N . SER A 1 178 ? -39.312 -1.961 5.16 1 31.92 178 SER A N 1
ATOM 1383 C CA . SER A 1 178 ? -39.938 -0.966 4.289 1 31.92 178 SER A CA 1
ATOM 1384 C C . SER A 1 178 ? -39.094 -0.752 3.025 1 31.92 178 SER A C 1
ATOM 1386 O O . SER A 1 178 ? -37.875 -0.571 3.098 1 31.92 178 SER A O 1
ATOM 1388 N N . GLU A 1 179 ? -39.25 -1.488 1.945 1 36.12 179 GLU A N 1
ATOM 1389 C CA . GLU A 1 179 ? -38.781 -1.135 0.609 1 36.12 179 GLU A CA 1
ATOM 1390 C C . GLU A 1 179 ? -38.344 0.331 0.542 1 36.12 179 GLU A C 1
ATOM 1392 O O . GLU A 1 179 ? -39.156 1.192 0.159 1 36.12 179 GLU A O 1
ATOM 1397 N N . LYS A 1 180 ? -37.844 0.729 1.571 1 41.66 180 LYS A N 1
ATOM 1398 C CA . LYS A 1 180 ? -37.406 2.098 1.329 1 41.66 180 LYS A CA 1
ATOM 1399 C C . LYS A 1 180 ? -36.75 2.23 -0.05 1 41.66 180 LYS A C 1
ATOM 1401 O O . LYS A 1 180 ? -35.906 1.428 -0.421 1 41.66 180 LYS A O 1
ATOM 1406 N N . GLU A 1 181 ? -37.406 2.6 -1.03 1 58.19 181 GLU A N 1
ATOM 1407 C CA . GLU A 1 181 ? -37 2.961 -2.385 1 58.19 181 GLU A CA 1
ATOM 1408 C C . GLU A 1 181 ? -35.5 3.342 -2.432 1 58.19 181 GLU A C 1
ATOM 1410 O O . GLU A 1 181 ? -35.094 4.32 -1.806 1 58.19 181 GLU A O 1
ATOM 1415 N N . LEU A 1 182 ? -34.625 2.186 -2.744 1 70.81 182 LEU A N 1
ATOM 1416 C CA . LEU A 1 182 ? -33.219 2.535 -2.961 1 70.81 182 LEU A CA 1
ATOM 1417 C C . LEU A 1 182 ? -33.094 3.828 -3.758 1 70.81 182 LEU A C 1
ATOM 1419 O O . LEU A 1 182 ? -33.812 4.035 -4.73 1 70.81 182 LEU A O 1
ATOM 1423 N N . ASN A 1 183 ? -32.312 4.637 -3.172 1 87.56 183 ASN A N 1
ATOM 1424 C CA . ASN A 1 183 ? -32.062 5.809 -3.996 1 87.56 183 ASN A CA 1
ATOM 1425 C C . ASN A 1 183 ? -31.312 5.43 -5.281 1 87.56 183 ASN A C 1
ATOM 1427 O O . ASN A 1 183 ? -30.938 4.273 -5.469 1 87.56 183 ASN A O 1
ATOM 1431 N N . GLU A 1 184 ? -31.281 6.184 -6.172 1 91.56 184 GLU A N 1
ATOM 1432 C CA . GLU A 1 184 ? -30.75 5.941 -7.508 1 91.56 184 GLU A CA 1
ATOM 1433 C C . GLU A 1 184 ? -29.312 5.43 -7.449 1 91.56 184 GLU A C 1
ATOM 1435 O O . GLU A 1 184 ? -28.922 4.555 -8.227 1 91.56 184 GLU A O 1
ATOM 1440 N N . TYR A 1 185 ? -28.516 5.914 -6.57 1 95.62 185 TYR A N 1
ATOM 1441 C CA . TYR A 1 185 ? -27.141 5.469 -6.422 1 95.62 185 TYR A CA 1
ATOM 1442 C C . TYR A 1 185 ? -27.078 4.023 -5.945 1 95.62 185 TYR A C 1
ATOM 1444 O O . TYR A 1 185 ? -26.359 3.203 -6.512 1 95.62 185 TYR A O 1
ATOM 1452 N N . ASP A 1 186 ? -27.844 3.633 -4.953 1 95.94 186 ASP A N 1
ATOM 1453 C CA . ASP A 1 186 ? -27.875 2.281 -4.406 1 95.94 186 ASP A CA 1
ATOM 1454 C C . ASP A 1 186 ? -28.344 1.272 -5.449 1 95.94 186 ASP A C 1
ATOM 1456 O O . ASP A 1 186 ? -27.875 0.13 -5.473 1 95.94 186 ASP A O 1
ATOM 1460 N N . GLN A 1 187 ? -29.234 1.756 -6.266 1 96.12 187 GLN A N 1
ATOM 1461 C CA . GLN A 1 187 ? -29.703 0.886 -7.34 1 96.12 187 GLN A CA 1
ATOM 1462 C C . GLN A 1 187 ? -28.562 0.553 -8.312 1 96.12 187 GLN A C 1
ATOM 1464 O O . GLN A 1 187 ? -28.453 -0.585 -8.773 1 96.12 187 GLN A O 1
ATOM 1469 N N . GLN A 1 188 ? -27.828 1.556 -8.641 1 96.94 188 GLN A N 1
ATOM 1470 C CA . GLN A 1 188 ? -26.688 1.324 -9.539 1 96.94 188 GLN A CA 1
ATOM 1471 C C . GLN A 1 188 ? -25.656 0.402 -8.891 1 96.94 188 GLN A C 1
ATOM 1473 O O . GLN A 1 188 ? -25.109 -0.476 -9.555 1 96.94 188 GLN A O 1
ATOM 1478 N N . PHE A 1 189 ? -25.406 0.571 -7.609 1 97.5 189 PHE A N 1
ATOM 1479 C CA . PHE A 1 189 ? -24.516 -0.324 -6.887 1 97.5 189 PHE A CA 1
ATOM 1480 C C . PHE A 1 189 ? -25.047 -1.748 -6.883 1 97.5 189 PHE A C 1
ATOM 1482 O O . PHE A 1 189 ? -24.312 -2.699 -7.152 1 97.5 189 PHE A O 1
ATOM 1489 N N . ALA A 1 190 ? -26.297 -1.894 -6.578 1 97.25 190 ALA A N 1
ATOM 1490 C CA . ALA A 1 190 ? -26.938 -3.205 -6.52 1 97.25 190 ALA A CA 1
ATOM 1491 C C . ALA A 1 190 ? -26.891 -3.898 -7.879 1 97.25 190 ALA A C 1
ATOM 1493 O O . ALA A 1 190 ? -26.672 -5.109 -7.957 1 97.25 190 ALA A O 1
ATOM 1494 N N . ASN A 1 191 ? -27.125 -3.129 -8.922 1 96.81 191 ASN A N 1
ATOM 1495 C CA . ASN A 1 191 ? -27.094 -3.678 -10.273 1 96.81 191 ASN A CA 1
ATOM 1496 C C . ASN A 1 191 ? -25.703 -4.184 -10.648 1 96.81 191 ASN A C 1
ATOM 1498 O O . ASN A 1 191 ? -25.578 -5.219 -11.297 1 96.81 191 ASN A O 1
ATOM 1502 N N . ALA A 1 192 ? -24.734 -3.426 -10.25 1 96.31 192 ALA A N 1
ATOM 1503 C CA . ALA A 1 192 ? -23.359 -3.844 -10.523 1 96.31 192 ALA A CA 1
ATOM 1504 C C . ALA A 1 192 ? -23.047 -5.172 -9.844 1 96.31 192 ALA A C 1
ATOM 1506 O O . ALA A 1 192 ? -22.453 -6.062 -10.453 1 96.31 192 ALA A O 1
ATOM 1507 N N . ILE A 1 193 ? -23.453 -5.324 -8.609 1 96.56 193 ILE A N 1
ATOM 1508 C CA . ILE A 1 193 ? -23.188 -6.527 -7.828 1 96.56 193 ILE A CA 1
ATOM 1509 C C . ILE A 1 193 ? -23.984 -7.699 -8.398 1 96.56 193 ILE A C 1
ATOM 1511 O O . ILE A 1 193 ? -23.469 -8.812 -8.492 1 96.56 193 ILE A O 1
ATOM 1515 N N . LYS A 1 194 ? -25.203 -7.426 -8.766 1 96.19 194 LYS A N 1
ATOM 1516 C CA . LYS A 1 194 ? -26.031 -8.453 -9.391 1 96.19 194 LYS A CA 1
ATOM 1517 C C . LYS A 1 194 ? -25.391 -8.984 -10.664 1 96.19 194 LYS A C 1
ATOM 1519 O O . LYS A 1 194 ? -25.422 -10.188 -10.93 1 96.19 194 LYS A O 1
ATOM 1524 N N . GLY A 1 195 ? -24.891 -8.109 -11.422 1 93.56 195 GLY A N 1
ATOM 1525 C CA . GLY A 1 195 ? -24.188 -8.523 -12.625 1 93.56 195 GLY A CA 1
ATOM 1526 C C . GLY A 1 195 ? -23.031 -9.461 -12.344 1 93.56 195 GLY A C 1
ATOM 1527 O O . GLY A 1 195 ? -22.859 -10.469 -13.031 1 93.56 195 GLY A O 1
ATOM 1528 N N . LEU A 1 196 ? -22.25 -9.18 -11.32 1 91.12 196 LEU A N 1
ATOM 1529 C CA . LEU A 1 196 ? -21.109 -10.016 -10.945 1 91.12 196 LEU A CA 1
ATOM 1530 C C . LEU A 1 196 ? -21.578 -11.406 -10.508 1 91.12 196 LEU A C 1
ATOM 1532 O O . LEU A 1 196 ? -20.953 -12.406 -10.852 1 91.12 196 LEU A O 1
ATOM 1536 N N . LYS A 1 197 ? -22.578 -11.43 -9.734 1 91.19 197 LYS A N 1
ATOM 1537 C CA . LYS A 1 197 ? -23.109 -12.688 -9.219 1 91.19 197 LYS A CA 1
ATOM 1538 C C . LYS A 1 197 ? -23.688 -13.547 -10.344 1 91.19 197 LYS A C 1
ATOM 1540 O O . LYS A 1 197 ? -23.453 -14.758 -10.383 1 91.19 197 LYS A O 1
ATOM 1545 N N . THR A 1 198 ? -24.328 -12.922 -11.242 1 90.81 198 THR A N 1
ATOM 1546 C CA . THR A 1 198 ? -24.938 -13.625 -12.367 1 90.81 198 THR A CA 1
ATOM 1547 C C . THR A 1 198 ? -23.859 -14.25 -13.258 1 90.81 198 THR A C 1
ATOM 1549 O O . THR A 1 198 ? -24.047 -15.344 -13.789 1 90.81 198 THR A O 1
ATOM 1552 N N . GLU A 1 199 ? -22.766 -13.57 -13.32 1 84.81 199 GLU A N 1
ATOM 1553 C CA . GLU A 1 199 ? -21.672 -14.047 -14.172 1 84.81 199 GLU A CA 1
ATOM 1554 C C . GLU A 1 199 ? -20.797 -15.055 -13.438 1 84.81 199 GLU A C 1
ATOM 1556 O O . GLU A 1 199 ? -19.906 -15.656 -14.039 1 84.81 199 GLU A O 1
ATOM 1561 N N . GLY A 1 200 ? -21.031 -15.234 -12.18 1 82.25 200 GLY A N 1
ATOM 1562 C CA . GLY A 1 200 ? -20.25 -16.172 -11.398 1 82.25 200 GLY A CA 1
ATOM 1563 C C . GLY A 1 200 ? -18.891 -15.648 -11.016 1 82.25 200 GLY A C 1
ATOM 1564 O O . GLY A 1 200 ? -17.969 -16.422 -10.711 1 82.25 200 GLY A O 1
ATOM 1565 N N . ARG A 1 201 ? -18.766 -14.336 -11.008 1 84.25 201 ARG A N 1
ATOM 1566 C CA . ARG A 1 201 ? -17.453 -13.742 -10.766 1 84.25 201 ARG A CA 1
ATOM 1567 C C . ARG A 1 201 ? -17.391 -13.086 -9.383 1 84.25 201 ARG A C 1
ATOM 1569 O O . ARG A 1 201 ? -16.359 -12.547 -8.992 1 84.25 201 ARG A O 1
ATOM 1576 N N . TYR A 1 202 ? -18.516 -13.141 -8.711 1 90.88 202 TYR A N 1
ATOM 1577 C CA . TYR A 1 202 ? -18.516 -12.547 -7.379 1 90.88 202 TYR A CA 1
ATOM 1578 C C . TYR A 1 202 ? -17.578 -13.297 -6.445 1 90.88 202 TYR A C 1
ATOM 1580 O O . TYR A 1 202 ? -17.688 -14.516 -6.293 1 90.88 202 TYR A O 1
ATOM 1588 N N . ARG A 1 203 ? -16.625 -12.609 -5.805 1 88.06 203 ARG A N 1
ATOM 1589 C CA . ARG A 1 203 ? -15.602 -13.227 -4.961 1 88.06 203 ARG A CA 1
ATOM 1590 C C . ARG A 1 203 ? -16.062 -13.305 -3.51 1 88.06 203 ARG A C 1
ATOM 1592 O O . ARG A 1 203 ? -16.5 -12.305 -2.938 1 88.06 203 ARG A O 1
ATOM 1599 N N . VAL A 1 204 ? -16.031 -14.453 -3.006 1 86.44 204 VAL A N 1
ATOM 1600 C CA . VAL A 1 204 ? -16.281 -14.672 -1.585 1 86.44 204 VAL A CA 1
ATOM 1601 C C . VAL A 1 204 ? -14.953 -14.906 -0.86 1 86.44 204 VAL A C 1
ATOM 1603 O O . VAL A 1 204 ? -14.195 -15.805 -1.22 1 86.44 204 VAL A O 1
ATOM 1606 N N . PHE A 1 205 ? -14.703 -14.07 0.141 1 88.12 205 PHE A N 1
ATOM 1607 C CA . PHE A 1 205 ? -13.445 -14.195 0.871 1 88.12 205 PHE A CA 1
ATOM 1608 C C . PHE A 1 205 ? -13.555 -15.242 1.974 1 88.12 205 PHE A C 1
ATOM 1610 O O . PHE A 1 205 ? -14.461 -15.172 2.809 1 88.12 205 PHE A O 1
ATOM 1617 N N . ASN A 1 206 ? -12.633 -16.156 1.921 1 85.88 206 ASN A N 1
ATOM 1618 C CA . ASN A 1 206 ? -12.5 -17.094 3.033 1 85.88 206 ASN A CA 1
ATOM 1619 C C . ASN A 1 206 ? -11.57 -16.562 4.117 1 85.88 206 ASN A C 1
ATOM 1621 O O . ASN A 1 206 ? -10.367 -16.422 3.898 1 85.88 206 ASN A O 1
ATOM 1625 N N . HIS A 1 207 ? -12.102 -16.281 5.207 1 87.5 207 HIS A N 1
ATOM 1626 C CA . HIS A 1 207 ? -11.312 -15.727 6.301 1 87.5 207 HIS A CA 1
ATOM 1627 C C . HIS A 1 207 ? -10.664 -16.844 7.125 1 87.5 207 HIS A C 1
ATOM 1629 O O . HIS A 1 207 ? -11.344 -17.531 7.887 1 87.5 207 HIS A O 1
ATOM 1635 N N . ILE A 1 208 ? -9.383 -16.938 6.977 1 89.5 208 ILE A N 1
ATOM 1636 C CA . ILE A 1 208 ? -8.68 -18.016 7.664 1 89.5 208 ILE A CA 1
ATOM 1637 C C . ILE A 1 208 ? -7.77 -17.438 8.742 1 89.5 208 ILE A C 1
ATOM 1639 O O . ILE A 1 208 ? -7.488 -16.25 8.75 1 89.5 208 ILE A O 1
ATOM 1643 N N . LYS A 1 209 ? -7.379 -18.25 9.641 1 90.69 209 LYS A N 1
ATOM 1644 C CA . LYS A 1 209 ? -6.375 -17.922 10.648 1 90.69 209 LYS A CA 1
ATOM 1645 C C . LYS A 1 209 ? -5.191 -18.891 10.578 1 90.69 209 LYS A C 1
ATOM 1647 O O . LYS A 1 209 ? -5.301 -20.047 10.992 1 90.69 209 LYS A O 1
ATOM 1652 N N . LYS A 1 210 ? -4.129 -18.344 10.094 1 91 210 LYS A N 1
ATOM 1653 C CA . LYS A 1 210 ? -2.924 -19.172 10.039 1 91 210 LYS A CA 1
ATOM 1654 C C . LYS A 1 210 ? -2.48 -19.578 11.438 1 91 210 LYS A C 1
ATOM 1656 O O . LYS A 1 210 ? -2.748 -18.875 12.414 1 91 210 LYS A O 1
ATOM 1661 N N . ILE A 1 211 ? -1.891 -20.734 11.516 1 89.44 211 ILE A N 1
ATOM 1662 C CA . ILE A 1 211 ? -1.348 -21.234 12.766 1 89.44 211 ILE A CA 1
ATOM 1663 C C . ILE A 1 211 ? 0.178 -21.172 12.734 1 89.44 211 ILE A C 1
ATOM 1665 O O . ILE A 1 211 ? 0.829 -22.047 12.156 1 89.44 211 ILE A O 1
ATOM 1669 N N . ALA A 1 212 ? 0.658 -20.156 13.492 1 84.44 212 ALA A N 1
ATOM 1670 C CA . ALA A 1 212 ? 2.104 -19.953 13.461 1 84.44 212 ALA A CA 1
ATOM 1671 C C . ALA A 1 212 ? 2.85 -21.219 13.852 1 84.44 212 ALA A C 1
ATOM 1673 O O . ALA A 1 212 ? 2.531 -21.844 14.859 1 84.44 212 ALA A O 1
ATOM 1674 N N . GLY A 1 213 ? 3.766 -21.594 13.031 1 85.38 213 GLY A N 1
ATOM 1675 C CA . GLY A 1 213 ? 4.594 -22.766 13.312 1 85.38 213 GLY A CA 1
ATOM 1676 C C . GLY A 1 213 ? 4.051 -24.047 12.703 1 85.38 213 GLY A C 1
ATOM 1677 O O . GLY A 1 213 ? 4.723 -25.078 12.711 1 85.38 213 GLY A O 1
ATOM 1678 N N . ARG A 1 214 ? 2.879 -23.938 12.117 1 92.06 214 ARG A N 1
ATOM 1679 C CA . ARG A 1 214 ? 2.293 -25.141 11.531 1 92.06 214 ARG A CA 1
ATOM 1680 C C . ARG A 1 214 ? 1.863 -24.891 10.094 1 92.06 214 ARG A C 1
ATOM 1682 O O . ARG A 1 214 ? 0.917 -25.516 9.602 1 92.06 214 ARG A O 1
ATOM 1689 N N . PHE A 1 215 ? 2.432 -23.891 9.453 1 91.5 215 PHE A N 1
ATOM 1690 C CA . PHE A 1 215 ? 2.15 -23.688 8.039 1 91.5 215 PHE A CA 1
ATOM 1691 C C . PHE A 1 215 ? 2.5 -24.938 7.234 1 91.5 215 PHE A C 1
ATOM 1693 O O . PHE A 1 215 ? 3.535 -25.562 7.477 1 91.5 215 PHE A O 1
ATOM 1700 N N . PRO A 1 216 ? 1.563 -25.391 6.41 1 95.38 216 PRO A N 1
ATOM 1701 C CA . PRO A 1 216 ? 0.493 -24.703 5.695 1 95.38 216 PRO A CA 1
ATOM 1702 C C . PRO A 1 216 ? -0.878 -24.906 6.336 1 95.38 216 PRO A C 1
ATOM 1704 O O . PRO A 1 216 ? -1.905 -24.688 5.684 1 95.38 216 PRO A O 1
ATOM 1707 N N . LYS A 1 217 ? -0.918 -25.328 7.582 1 95.5 217 LYS A N 1
ATOM 1708 C CA . LYS A 1 217 ? -2.199 -25.5 8.266 1 95.5 217 LYS A CA 1
ATOM 1709 C C . LYS A 1 217 ? -2.76 -24.141 8.711 1 95.5 217 LYS A C 1
ATOM 1711 O O . LYS A 1 217 ? -2.002 -23.234 9.055 1 95.5 217 LYS A O 1
ATOM 1716 N N . ALA A 1 218 ? -4.105 -24.031 8.656 1 94.75 218 ALA A N 1
ATOM 1717 C CA . ALA A 1 218 ? -4.836 -22.859 9.117 1 94.75 218 ALA A CA 1
ATOM 1718 C C . ALA A 1 218 ? -6.215 -23.25 9.648 1 94.75 218 ALA A C 1
ATOM 1720 O O . ALA A 1 218 ? -6.672 -24.375 9.453 1 94.75 218 ALA A O 1
ATOM 1721 N N . LEU A 1 219 ? -6.793 -22.328 10.406 1 94.56 219 LEU A N 1
ATOM 1722 C CA . LEU A 1 219 ? -8.172 -22.5 10.867 1 94.56 219 LEU A CA 1
ATOM 1723 C C . LEU A 1 219 ? -9.141 -21.766 9.953 1 94.56 219 LEU A C 1
ATOM 1725 O O . LEU A 1 219 ? -8.875 -20.641 9.531 1 94.56 219 LEU A O 1
ATOM 1729 N N . TYR A 1 220 ? -10.148 -22.422 9.562 1 93 220 TYR A N 1
ATOM 1730 C CA . TYR A 1 220 ? -11.219 -21.859 8.75 1 93 220 TYR A CA 1
ATOM 1731 C C . TYR A 1 220 ? -12.555 -21.969 9.469 1 93 220 TYR A C 1
ATOM 1733 O O . TYR A 1 220 ? -12.922 -23.031 9.961 1 93 220 TYR A O 1
ATOM 1741 N N . THR A 1 221 ? -13.25 -20.844 9.609 1 86.88 221 THR A N 1
ATOM 1742 C CA . THR A 1 221 ? -14.594 -20.844 10.172 1 86.88 221 THR A CA 1
ATOM 1743 C C . THR A 1 221 ? -15.641 -20.641 9.086 1 86.88 221 THR A C 1
ATOM 1745 O O . THR A 1 221 ? -15.656 -19.609 8.414 1 86.88 221 THR A O 1
ATOM 1748 N N . ASP A 1 222 ? -16.453 -21.562 8.969 1 85.38 222 ASP A N 1
ATOM 1749 C CA . ASP A 1 222 ? -17.531 -21.484 7.984 1 85.38 222 ASP A CA 1
ATOM 1750 C C . ASP A 1 222 ? -18.562 -20.438 8.383 1 85.38 222 ASP A C 1
ATOM 1752 O O . ASP A 1 222 ? -19.141 -20.5 9.477 1 85.38 222 ASP A O 1
ATOM 1756 N N . SER A 1 223 ? -18.781 -19.531 7.492 1 76.94 223 SER A N 1
ATOM 1757 C CA . SER A 1 223 ? -19.672 -18.422 7.812 1 76.94 223 SER A CA 1
ATOM 1758 C C . SER A 1 223 ? -21.109 -18.891 7.938 1 76.94 223 SER A C 1
ATOM 1760 O O . SER A 1 223 ? -21.922 -18.266 8.633 1 76.94 223 SER A O 1
ATOM 1762 N N . ALA A 1 224 ? -21.484 -19.953 7.266 1 76.88 224 ALA A N 1
ATOM 1763 C CA . ALA A 1 224 ? -22.859 -20.453 7.273 1 76.88 224 ALA A CA 1
ATOM 1764 C C . ALA A 1 224 ? -23.125 -21.297 8.523 1 76.88 224 ALA A C 1
ATOM 1766 O O . ALA A 1 224 ? -24.188 -21.188 9.125 1 76.88 224 ALA A O 1
ATOM 1767 N N . THR A 1 225 ? -22.156 -22.031 9 1 82 225 THR A N 1
ATOM 1768 C CA . THR A 1 225 ? -22.375 -22.969 10.094 1 82 225 THR A CA 1
ATOM 1769 C C . THR A 1 225 ? -21.688 -22.484 11.367 1 82 225 THR A C 1
ATOM 1771 O O . THR A 1 225 ? -21.953 -23 12.461 1 82 225 THR A O 1
ATOM 1774 N N . ASN A 1 226 ? -20.75 -21.531 11.25 1 83.62 226 ASN A N 1
ATOM 1775 C CA . ASN A 1 226 ? -19.938 -21.016 12.352 1 83.62 226 ASN A CA 1
ATOM 1776 C C . ASN A 1 226 ? -19.031 -22.109 12.922 1 83.62 226 ASN A C 1
ATOM 1778 O O . ASN A 1 226 ? -18.5 -21.969 14.031 1 83.62 226 ASN A O 1
ATOM 1782 N N . GLU A 1 227 ? -18.922 -23.094 12.227 1 88.38 227 GLU A N 1
ATOM 1783 C CA . GLU A 1 227 ? -18 -24.156 12.625 1 88.38 227 GLU A CA 1
ATOM 1784 C C . GLU A 1 227 ? -16.578 -23.844 12.172 1 88.38 227 GLU A C 1
ATOM 1786 O O . GLU A 1 227 ? -16.375 -23.344 11.062 1 88.38 227 GLU A O 1
ATOM 1791 N N . THR A 1 228 ? -15.664 -24.141 13.133 1 92.06 228 THR A N 1
ATOM 1792 C CA . THR A 1 228 ? -14.258 -23.906 12.828 1 92.06 228 THR A CA 1
ATOM 1793 C C . THR A 1 228 ? -13.531 -25.234 12.617 1 92.06 228 THR A C 1
ATOM 1795 O O . THR A 1 228 ? -13.68 -26.172 13.414 1 92.06 228 THR A O 1
ATOM 1798 N N . LYS A 1 229 ? -12.812 -25.328 11.547 1 94.06 229 LYS A N 1
ATOM 1799 C CA . LYS A 1 229 ? -12.039 -26.547 11.281 1 94.06 229 LYS A CA 1
ATOM 1800 C C . LYS A 1 229 ? -10.633 -26.203 10.797 1 94.06 229 LYS A C 1
ATOM 1802 O O . LYS A 1 229 ? -10.375 -25.078 10.352 1 94.06 229 LYS A O 1
ATOM 1807 N N . GLU A 1 230 ? -9.758 -27.203 10.977 1 96.31 230 GLU A N 1
ATOM 1808 C CA . GLU A 1 230 ? -8.406 -27.062 10.445 1 96.31 230 GLU A CA 1
ATOM 1809 C C . GLU A 1 230 ? -8.359 -27.438 8.961 1 96.31 230 GLU A C 1
ATOM 1811 O O . GLU A 1 230 ? -8.984 -28.406 8.539 1 96.31 230 GLU A O 1
ATOM 1816 N N . ILE A 1 231 ? -7.68 -26.641 8.188 1 96.81 231 ILE A N 1
ATOM 1817 C CA . ILE A 1 231 ? -7.566 -26.875 6.754 1 96.81 231 ILE A CA 1
ATOM 1818 C C . ILE A 1 231 ? -6.098 -26.828 6.34 1 96.81 231 ILE A C 1
ATOM 1820 O O . ILE A 1 231 ? -5.242 -26.391 7.105 1 96.81 231 ILE A O 1
ATOM 1824 N N . THR A 1 232 ? -5.781 -27.391 5.172 1 97.81 232 THR A N 1
ATOM 1825 C CA . THR A 1 232 ? -4.477 -27.25 4.535 1 97.81 232 THR A CA 1
ATOM 1826 C C . THR A 1 232 ? -4.531 -26.25 3.393 1 97.81 232 THR A C 1
ATOM 1828 O O . THR A 1 232 ? -5.316 -26.406 2.455 1 97.81 232 THR A O 1
ATOM 1831 N N . VAL A 1 233 ? -3.682 -25.234 3.482 1 96.81 233 VAL A N 1
ATOM 1832 C CA . VAL A 1 233 ? -3.707 -24.156 2.506 1 96.81 233 VAL A CA 1
ATOM 1833 C C . VAL A 1 233 ? -2.771 -24.484 1.344 1 96.81 233 VAL A C 1
ATOM 1835 O O . VAL A 1 233 ? -1.583 -24.734 1.55 1 96.81 233 VAL A O 1
ATOM 1838 N N . TRP A 1 234 ? -3.307 -24.453 0.095 1 97.69 234 TRP A N 1
ATOM 1839 C CA . TRP A 1 234 ? -2.533 -24.781 -1.097 1 97.69 234 TRP A CA 1
ATOM 1840 C C . TRP A 1 234 ? -2.518 -23.609 -2.076 1 97.69 234 TRP A C 1
ATOM 1842 O O . TRP A 1 234 ? -2.152 -23.766 -3.242 1 97.69 234 TRP A O 1
ATOM 1852 N N . CYS A 1 235 ? -2.934 -22.406 -1.63 1 95.62 235 CYS A N 1
ATOM 1853 C CA . CYS A 1 235 ? -3.033 -21.297 -2.57 1 95.62 235 CYS A CA 1
ATOM 1854 C C . CYS A 1 235 ? -2.328 -20.062 -2.029 1 95.62 235 CYS A C 1
ATOM 1856 O O . CYS A 1 235 ? -2.51 -18.969 -2.549 1 95.62 235 CYS A O 1
ATOM 1858 N N . SER A 1 236 ? -1.51 -20.172 -0.97 1 95.06 236 SER A N 1
ATOM 1859 C CA . SER A 1 236 ? -0.786 -19.031 -0.407 1 95.06 236 SER A CA 1
ATOM 1860 C C . SER A 1 236 ? 0.409 -18.656 -1.274 1 95.06 236 SER A C 1
ATOM 1862 O O . SER A 1 236 ? 1.101 -19.531 -1.804 1 95.06 236 SER A O 1
ATOM 1864 N N . ASN A 1 237 ? 0.674 -17.312 -1.359 1 96.38 237 ASN A N 1
ATOM 1865 C CA . ASN A 1 237 ? 1.857 -16.812 -2.059 1 96.38 237 ASN A CA 1
ATOM 1866 C C . ASN A 1 237 ? 3.078 -16.781 -1.145 1 96.38 237 ASN A C 1
ATOM 1868 O O . ASN A 1 237 ? 4.172 -16.406 -1.571 1 96.38 237 ASN A O 1
ATOM 1872 N N . ASP A 1 238 ? 2.859 -17.156 0.116 1 96.62 238 ASP A N 1
ATOM 1873 C CA . ASP A 1 238 ? 4.004 -17.344 1.008 1 96.62 238 ASP A CA 1
ATOM 1874 C C . ASP A 1 238 ? 4.789 -18.594 0.646 1 96.62 238 ASP A C 1
ATOM 1876 O O . ASP A 1 238 ? 4.863 -19.547 1.438 1 96.62 238 ASP A O 1
ATOM 1880 N N . TYR A 1 239 ? 5.449 -18.562 -0.474 1 97.75 239 TYR A N 1
ATOM 1881 C CA . TYR A 1 239 ? 5.977 -19.719 -1.186 1 97.75 239 TYR A CA 1
ATOM 1882 C C . TYR A 1 239 ? 6.965 -20.484 -0.32 1 97.75 239 TYR A C 1
ATOM 1884 O O . TYR A 1 239 ? 7.074 -21.703 -0.428 1 97.75 239 TYR A O 1
ATOM 1892 N N . LEU A 1 240 ? 7.715 -19.781 0.505 1 98.25 240 LEU A N 1
ATOM 1893 C CA . LEU A 1 240 ? 8.766 -20.453 1.253 1 98.25 240 LEU A CA 1
ATOM 1894 C C . LEU A 1 240 ? 8.398 -20.578 2.729 1 98.25 240 LEU A C 1
ATOM 1896 O O . LEU A 1 240 ? 9.195 -21.047 3.537 1 98.25 240 LEU A O 1
ATOM 1900 N N . GLY A 1 241 ? 7.191 -20.078 3.07 1 96.56 241 GLY A N 1
ATOM 1901 C CA . GLY A 1 241 ? 6.73 -20.156 4.449 1 96.56 241 GLY A CA 1
ATOM 1902 C C . GLY A 1 241 ? 7.461 -19.188 5.371 1 96.56 241 GLY A C 1
ATOM 1903 O O . GLY A 1 241 ? 7.441 -19.359 6.59 1 96.56 241 GLY A O 1
ATOM 1904 N N . MET A 1 242 ? 8.086 -18.188 4.828 1 97.69 242 MET A N 1
ATOM 1905 C CA . MET A 1 242 ? 8.922 -17.281 5.617 1 97.69 242 MET A CA 1
ATOM 1906 C C . MET A 1 242 ? 8.062 -16.422 6.539 1 97.69 242 MET A C 1
ATOM 1908 O O . MET A 1 242 ? 8.539 -15.945 7.57 1 97.69 242 MET A O 1
ATOM 1912 N N . GLY A 1 243 ? 6.828 -16.203 6.211 1 95.75 243 GLY A N 1
ATOM 1913 C CA . GLY A 1 243 ? 5.938 -15.398 7.039 1 95.75 243 GLY A CA 1
ATOM 1914 C C . GLY A 1 243 ? 5.785 -15.938 8.445 1 95.75 243 GLY A C 1
ATOM 1915 O O . GLY A 1 243 ? 5.43 -15.203 9.367 1 95.75 243 GLY A O 1
ATOM 1916 N N . GLN A 1 244 ? 6.078 -17.172 8.617 1 93.69 244 GLN A N 1
ATOM 1917 C CA . GLN A 1 244 ? 5.91 -17.781 9.93 1 93.69 244 GLN A CA 1
ATOM 1918 C C . GLN A 1 244 ? 7.238 -18.297 10.469 1 93.69 244 GLN A C 1
ATOM 1920 O O . GLN A 1 244 ? 7.281 -18.938 11.523 1 93.69 244 GLN A O 1
ATOM 1925 N N . HIS A 1 245 ? 8.227 -18.078 9.734 1 96.31 245 HIS A N 1
ATOM 1926 C CA . HIS A 1 245 ? 9.539 -18.562 10.156 1 96.31 245 HIS A CA 1
ATOM 1927 C C . HIS A 1 245 ? 9.969 -17.906 11.469 1 96.31 245 HIS A C 1
ATOM 1929 O O . HIS A 1 245 ? 9.852 -16.688 11.625 1 96.31 245 HIS A O 1
ATOM 1935 N N . PRO A 1 246 ? 10.523 -18.703 12.383 1 96.94 246 PRO A N 1
ATOM 1936 C CA . PRO A 1 246 ? 10.844 -18.172 13.703 1 96.94 246 PRO A CA 1
ATOM 1937 C C . PRO A 1 246 ? 11.859 -17.016 13.641 1 96.94 246 PRO A C 1
ATOM 1939 O O . PRO A 1 246 ? 11.727 -16.047 14.375 1 96.94 246 PRO A O 1
ATOM 1942 N N . THR A 1 247 ? 12.867 -17.141 12.773 1 97.75 247 THR A N 1
ATOM 1943 C CA . THR A 1 247 ? 13.898 -16.109 12.648 1 97.75 247 THR A CA 1
ATOM 1944 C C . THR A 1 247 ? 13.289 -14.789 12.18 1 97.75 247 THR A C 1
ATOM 1946 O O . THR A 1 247 ? 13.664 -13.719 12.664 1 97.75 247 THR A O 1
ATOM 1949 N N . VAL A 1 248 ? 12.406 -14.828 11.266 1 98.25 248 VAL A N 1
ATOM 1950 C CA . VAL A 1 248 ? 11.773 -13.641 10.695 1 98.25 248 VAL A CA 1
ATOM 1951 C C . VAL A 1 248 ? 10.805 -13.031 11.711 1 98.25 248 VAL A C 1
ATOM 1953 O O . VAL A 1 248 ? 10.781 -11.812 11.891 1 98.25 248 VAL A O 1
ATOM 1956 N N . ARG A 1 249 ? 9.992 -13.867 12.398 1 97.94 249 ARG A N 1
ATOM 1957 C CA . ARG A 1 249 ? 9.07 -13.398 13.43 1 97.94 249 ARG A CA 1
ATOM 1958 C C . ARG A 1 249 ? 9.82 -12.688 14.547 1 97.94 249 ARG A C 1
ATOM 1960 O O . ARG A 1 249 ? 9.406 -11.609 15 1 97.94 249 ARG A O 1
ATOM 1967 N N . GLN A 1 250 ? 10.898 -13.281 14.945 1 98.5 250 GLN A N 1
ATOM 1968 C CA . GLN A 1 250 ? 11.672 -12.695 16.031 1 98.5 250 GLN A CA 1
ATOM 1969 C C . GLN A 1 250 ? 12.266 -11.352 15.617 1 98.5 250 GLN A C 1
ATOM 1971 O O . GLN A 1 250 ? 12.297 -10.414 16.422 1 98.5 250 GLN A O 1
ATOM 1976 N N . ALA A 1 251 ? 12.742 -11.266 14.406 1 98.56 251 ALA A N 1
ATOM 1977 C CA . ALA A 1 251 ? 13.289 -10.008 13.906 1 98.56 251 ALA A CA 1
ATOM 1978 C C . ALA A 1 251 ? 12.234 -8.906 13.953 1 98.56 251 ALA A C 1
ATOM 1980 O O . ALA A 1 251 ? 12.539 -7.766 14.32 1 98.56 251 ALA A O 1
ATOM 1981 N N . MET A 1 252 ? 11.062 -9.234 13.547 1 98.19 252 MET A N 1
ATOM 1982 C CA . MET A 1 252 ? 9.992 -8.25 13.586 1 98.19 252 MET A CA 1
ATOM 1983 C C . MET A 1 252 ? 9.688 -7.836 15.023 1 98.19 252 MET A C 1
ATOM 1985 O O . MET A 1 252 ? 9.547 -6.645 15.32 1 98.19 252 MET A O 1
ATOM 1989 N N . ILE A 1 253 ? 9.547 -8.828 15.914 1 98.38 253 ILE A N 1
ATOM 1990 C CA . ILE A 1 253 ? 9.211 -8.578 17.312 1 98.38 253 ILE A CA 1
ATOM 1991 C C . ILE A 1 253 ? 10.258 -7.664 17.938 1 98.38 253 ILE A C 1
ATOM 1993 O O . ILE A 1 253 ? 9.922 -6.691 18.609 1 98.38 253 ILE A O 1
ATOM 1997 N N . ASP A 1 254 ? 11.516 -7.938 17.656 1 98.19 254 ASP A N 1
ATOM 1998 C CA . ASP A 1 254 ? 12.594 -7.121 18.203 1 98.19 254 ASP A CA 1
ATOM 1999 C C . ASP A 1 254 ? 12.523 -5.691 17.672 1 98.19 254 ASP A C 1
ATOM 2001 O O . ASP A 1 254 ? 12.742 -4.73 18.422 1 98.19 254 ASP A O 1
ATOM 2005 N N . ALA A 1 255 ? 12.242 -5.551 16.453 1 97.25 255 ALA A N 1
ATOM 2006 C CA . ALA A 1 255 ? 12.148 -4.227 15.852 1 97.25 255 ALA A CA 1
ATOM 2007 C C . ALA A 1 255 ? 10.953 -3.453 16.406 1 97.25 255 ALA A C 1
ATOM 2009 O O . ALA A 1 255 ? 11.016 -2.23 16.562 1 97.25 255 ALA A O 1
ATOM 2010 N N . VAL A 1 256 ? 9.836 -4.148 16.656 1 97.44 256 VAL A N 1
ATOM 2011 C CA . VAL A 1 256 ? 8.672 -3.516 17.266 1 97.44 256 VAL A CA 1
ATOM 2012 C C . VAL A 1 256 ? 9.047 -2.961 18.641 1 97.44 256 VAL A C 1
ATOM 2014 O O . VAL A 1 256 ? 8.672 -1.843 18.984 1 97.44 256 VAL A O 1
ATOM 2017 N N . LYS A 1 257 ? 9.781 -3.729 19.359 1 96.56 257 LYS A N 1
ATOM 2018 C CA . LYS A 1 257 ? 10.211 -3.318 20.688 1 96.56 257 LYS A CA 1
ATOM 2019 C C . LYS A 1 257 ? 11.141 -2.107 20.625 1 96.56 257 LYS A C 1
ATOM 2021 O O . LYS A 1 257 ? 11.117 -1.254 21.516 1 96.56 257 LYS A O 1
ATOM 2026 N N . GLU A 1 258 ? 11.852 -2.01 19.562 1 94.62 258 GLU A N 1
ATOM 2027 C CA . GLU A 1 258 ? 12.867 -0.962 19.438 1 94.62 258 GLU A CA 1
ATOM 2028 C C . GLU A 1 258 ? 12.258 0.327 18.891 1 94.62 258 GLU A C 1
ATOM 2030 O O . GLU A 1 258 ? 12.594 1.421 19.344 1 94.62 258 GLU A O 1
ATOM 2035 N N . THR A 1 259 ? 11.375 0.208 17.875 1 93.69 259 THR A N 1
ATOM 2036 C CA . THR A 1 259 ? 11.039 1.412 17.125 1 93.69 259 THR A CA 1
ATOM 2037 C C . THR A 1 259 ? 9.523 1.585 17.047 1 93.69 259 THR A C 1
ATOM 2039 O O . THR A 1 259 ? 9.039 2.602 16.547 1 93.69 259 THR A O 1
ATOM 2042 N N . GLY A 1 260 ? 8.758 0.608 17.438 1 95.06 260 GLY A N 1
ATOM 2043 C CA . GLY A 1 260 ? 7.309 0.729 17.391 1 95.06 260 GLY A CA 1
ATOM 2044 C C . GLY A 1 260 ? 6.695 0.032 16.188 1 95.06 260 GLY A C 1
ATOM 2045 O O . GLY A 1 260 ? 7.355 -0.775 15.523 1 95.06 260 GLY A O 1
ATOM 2046 N N . VAL A 1 261 ? 5.379 0.307 15.93 1 96.62 261 VAL A N 1
ATOM 2047 C CA . VAL A 1 261 ? 4.59 -0.51 15.016 1 96.62 261 VAL A CA 1
ATOM 2048 C C . VAL A 1 261 ? 4.484 0.185 13.656 1 96.62 261 VAL A C 1
ATOM 2050 O O . VAL A 1 261 ? 4.121 -0.441 12.656 1 96.62 261 VAL A O 1
ATOM 2053 N N . GLY A 1 262 ? 4.832 1.482 13.531 1 95.69 262 GLY A N 1
ATOM 2054 C CA . GLY A 1 262 ? 4.684 2.225 12.289 1 95.69 262 GLY A CA 1
ATOM 2055 C C . GLY A 1 262 ? 5.805 3.217 12.047 1 95.69 262 GLY A C 1
ATOM 2056 O O . GLY A 1 262 ? 6.609 3.482 12.945 1 95.69 262 GLY A O 1
ATOM 2057 N N . ALA A 1 263 ? 5.812 3.742 10.797 1 94.19 263 ALA A N 1
ATOM 2058 C CA . ALA A 1 263 ? 6.859 4.691 10.422 1 94.19 263 ALA A CA 1
ATOM 2059 C C . ALA A 1 263 ? 6.504 6.105 10.875 1 94.19 263 ALA A C 1
ATOM 2061 O O . ALA A 1 263 ? 7.395 6.922 11.125 1 94.19 263 ALA A O 1
ATOM 2062 N N . GLY A 1 264 ? 5.238 6.367 10.906 1 92.31 264 GLY A N 1
ATOM 2063 C CA . GLY A 1 264 ? 4.777 7.66 11.383 1 92.31 264 GLY A CA 1
ATOM 2064 C C . GLY A 1 264 ? 4.855 8.75 10.328 1 92.31 264 GLY A C 1
ATOM 2065 O O . GLY A 1 264 ? 4.688 9.93 10.641 1 92.31 264 GLY A O 1
ATOM 2066 N N . GLY A 1 265 ? 5.133 8.398 9.102 1 93.88 265 GLY A N 1
ATOM 2067 C CA . GLY A 1 265 ? 5.203 9.383 8.031 1 93.88 265 GLY A CA 1
ATOM 2068 C C . GLY A 1 265 ? 5.715 8.805 6.727 1 93.88 265 GLY A C 1
ATOM 2069 O O . GLY A 1 265 ? 5.98 7.602 6.637 1 93.88 265 GLY A O 1
ATOM 2070 N N . THR A 1 266 ? 5.703 9.695 5.773 1 93.75 266 THR A N 1
ATOM 2071 C CA . THR A 1 266 ? 6.332 9.352 4.504 1 93.75 266 THR A CA 1
ATOM 2072 C C . THR A 1 266 ? 7.855 9.383 4.625 1 93.75 266 THR A C 1
ATOM 2074 O O . THR A 1 266 ? 8.391 9.82 5.645 1 93.75 266 THR A O 1
ATOM 2077 N N . ARG A 1 267 ? 8.531 8.922 3.6 1 92.69 267 ARG A N 1
ATOM 2078 C CA . ARG A 1 267 ? 9.992 8.938 3.635 1 92.69 267 ARG A CA 1
ATOM 2079 C C . ARG A 1 267 ? 10.523 10.352 3.852 1 92.69 267 ARG A C 1
ATOM 2081 O O . ARG A 1 267 ? 11.578 10.539 4.457 1 92.69 267 ARG A O 1
ATOM 2088 N N . ASN A 1 268 ? 9.805 11.328 3.35 1 87.19 268 ASN A N 1
ATOM 2089 C CA . ASN A 1 268 ? 10.25 12.719 3.42 1 87.19 268 ASN A CA 1
ATOM 2090 C C . ASN A 1 268 ? 9.891 13.359 4.758 1 87.19 268 ASN A C 1
ATOM 2092 O O . ASN A 1 268 ? 10.516 14.336 5.172 1 87.19 268 ASN A O 1
ATOM 2096 N N . ILE A 1 269 ? 8.898 12.867 5.414 1 87.88 269 ILE A N 1
ATOM 2097 C CA . ILE A 1 269 ? 8.383 13.516 6.613 1 87.88 269 ILE A CA 1
ATOM 2098 C C . ILE A 1 269 ? 8.516 12.578 7.809 1 87.88 269 ILE A C 1
ATOM 2100 O O . ILE A 1 269 ? 7.512 12.07 8.32 1 87.88 269 ILE A O 1
ATOM 2104 N N . GLY A 1 270 ? 9.727 12.344 8.18 1 87.06 270 GLY A N 1
ATOM 2105 C CA . GLY A 1 270 ? 10.008 11.602 9.406 1 87.06 270 GLY A CA 1
ATOM 2106 C C . GLY A 1 270 ? 9.727 10.109 9.273 1 87.06 270 GLY A C 1
ATOM 2107 O O . GLY A 1 270 ? 9.656 9.398 10.273 1 87.06 270 GLY A O 1
ATOM 2108 N N . GLY A 1 271 ? 9.516 9.602 8.102 1 91.62 271 GLY A N 1
ATOM 2109 C CA . GLY A 1 271 ? 9.148 8.203 7.902 1 91.62 271 GLY A CA 1
ATOM 2110 C C . GLY A 1 271 ? 10.289 7.359 7.375 1 91.62 271 GLY A C 1
ATOM 2111 O O . GLY A 1 271 ? 10.102 6.184 7.051 1 91.62 271 GLY A O 1
ATOM 2112 N N . SER A 1 272 ? 11.469 7.922 7.203 1 91.75 272 SER A N 1
ATOM 2113 C CA . SER A 1 272 ? 12.648 7.164 6.805 1 91.75 272 SER A CA 1
ATOM 2114 C C . SER A 1 272 ? 13.414 6.656 8.016 1 91.75 272 SER A C 1
ATOM 2116 O O . SER A 1 272 ? 13.688 7.414 8.953 1 91.75 272 SER A O 1
ATOM 2118 N N . SER A 1 273 ? 13.711 5.406 8.023 1 92.62 273 SER A N 1
ATOM 2119 C CA . SER A 1 273 ? 14.445 4.742 9.094 1 92.62 273 SER A CA 1
ATOM 2120 C C . SER A 1 273 ? 15.695 4.059 8.562 1 92.62 273 SER A C 1
ATOM 2122 O O . SER A 1 273 ? 15.805 3.783 7.363 1 92.62 273 SER A O 1
ATOM 2124 N N . ILE A 1 274 ? 16.594 3.781 9.43 1 91.62 274 ILE A N 1
ATOM 2125 C CA . ILE A 1 274 ? 17.797 3.023 9.078 1 91.62 274 ILE A CA 1
ATOM 2126 C C . ILE A 1 274 ? 17.391 1.632 8.594 1 91.62 274 ILE A C 1
ATOM 2128 O O . ILE A 1 274 ? 18.062 1.055 7.734 1 91.62 274 ILE A O 1
ATOM 2132 N N . TYR A 1 275 ? 16.281 1.122 9.125 1 95.56 275 TYR A N 1
ATOM 2133 C CA . TYR A 1 275 ? 15.812 -0.193 8.703 1 95.56 275 TYR A CA 1
ATOM 2134 C C . TYR A 1 275 ? 15.422 -0.185 7.227 1 95.56 275 TYR A C 1
ATOM 2136 O O . TYR A 1 275 ? 15.594 -1.188 6.531 1 95.56 275 TYR A O 1
ATOM 2144 N N . HIS A 1 276 ? 14.906 0.954 6.727 1 97 276 HIS A N 1
ATOM 2145 C CA . HIS A 1 276 ? 14.594 1.063 5.309 1 97 276 HIS A CA 1
ATOM 2146 C C . HIS A 1 276 ? 15.852 1.015 4.457 1 97 276 HIS A C 1
ATOM 2148 O O . HIS A 1 276 ? 15.914 0.289 3.463 1 97 276 HIS A O 1
ATOM 2154 N N . THR A 1 277 ? 16.875 1.776 4.863 1 94.69 277 THR A N 1
ATOM 2155 C CA . THR A 1 277 ? 18.109 1.843 4.09 1 94.69 277 THR A CA 1
ATOM 2156 C C . THR A 1 277 ? 18.828 0.495 4.102 1 94.69 277 THR A C 1
ATOM 2158 O O . THR A 1 277 ? 19.406 0.088 3.092 1 94.69 277 THR A O 1
ATOM 2161 N N . GLN A 1 278 ? 18.781 -0.167 5.219 1 96.94 278 GLN A N 1
ATOM 2162 C CA . GLN A 1 278 ? 19.406 -1.484 5.312 1 96.94 278 GLN A CA 1
ATOM 2163 C C . GLN A 1 278 ? 18.688 -2.492 4.414 1 96.94 278 GLN A C 1
ATOM 2165 O O . GLN A 1 278 ? 19.344 -3.297 3.742 1 96.94 278 GLN A O 1
ATOM 2170 N N . LEU A 1 279 ? 17.375 -2.473 4.402 1 98.62 279 LEU A N 1
ATOM 2171 C CA . LEU A 1 279 ? 16.594 -3.336 3.514 1 98.62 279 LEU A CA 1
ATOM 2172 C C . LEU A 1 279 ? 16.922 -3.039 2.053 1 98.62 279 LEU A C 1
ATOM 2174 O O . LEU A 1 279 ? 17.109 -3.961 1.257 1 98.62 279 LEU A O 1
ATOM 2178 N N . GLU A 1 280 ? 16.922 -1.762 1.72 1 98.56 280 GLU A N 1
ATOM 2179 C CA . GLU A 1 280 ? 17.188 -1.354 0.345 1 98.56 280 GLU A CA 1
ATOM 2180 C C . GLU A 1 280 ? 18.594 -1.788 -0.09 1 98.56 280 GLU A C 1
ATOM 2182 O O . GLU A 1 280 ? 18.781 -2.203 -1.234 1 98.56 280 GLU A O 1
ATOM 2187 N N . SER A 1 281 ? 19.562 -1.726 0.815 1 98.38 281 SER A N 1
ATOM 2188 C CA . SER A 1 281 ? 20.906 -2.213 0.523 1 98.38 281 SER A CA 1
ATOM 2189 C C . SER A 1 281 ? 20.906 -3.721 0.287 1 98.38 281 SER A C 1
ATOM 2191 O O . SER A 1 281 ? 21.594 -4.215 -0.608 1 98.38 281 SER A O 1
ATOM 2193 N N . GLU A 1 282 ? 20.203 -4.445 1.081 1 98.69 282 GLU A N 1
ATOM 2194 C CA . GLU A 1 282 ? 20.078 -5.895 0.93 1 98.69 282 GLU A CA 1
ATOM 2195 C C . GLU A 1 282 ? 19.469 -6.258 -0.416 1 98.69 282 GLU A C 1
ATOM 2197 O O . GLU A 1 282 ? 19.906 -7.203 -1.071 1 98.69 282 GLU A O 1
ATOM 2202 N N . LEU A 1 283 ? 18.5 -5.504 -0.814 1 98.88 283 LEU A N 1
ATOM 2203 C CA . LEU A 1 283 ? 17.812 -5.742 -2.078 1 98.88 283 LEU A CA 1
ATOM 2204 C C . LEU A 1 283 ? 18.734 -5.43 -3.262 1 98.88 283 LEU A C 1
ATOM 2206 O O . LEU A 1 283 ? 18.75 -6.168 -4.25 1 98.88 283 LEU A O 1
ATOM 2210 N N . ALA A 1 284 ? 19.406 -4.324 -3.17 1 98.81 284 ALA A N 1
ATOM 2211 C CA . ALA A 1 284 ? 20.375 -3.986 -4.219 1 98.81 284 ALA A CA 1
ATOM 2212 C C . ALA A 1 284 ? 21.422 -5.09 -4.379 1 98.81 284 ALA A C 1
ATOM 2214 O O . ALA A 1 284 ? 21.734 -5.488 -5.5 1 98.81 284 ALA A O 1
ATOM 2215 N N . ASP A 1 285 ? 21.891 -5.547 -3.285 1 98.62 285 ASP A N 1
ATOM 2216 C CA . ASP A 1 285 ? 22.875 -6.625 -3.287 1 98.62 285 ASP A CA 1
ATOM 2217 C C . ASP A 1 285 ? 22.297 -7.891 -3.922 1 98.62 285 ASP A C 1
ATOM 2219 O O . ASP A 1 285 ? 22.969 -8.555 -4.707 1 98.62 285 ASP A O 1
ATOM 2223 N N . LEU A 1 286 ? 21.094 -8.211 -3.633 1 98.62 286 LEU A N 1
ATOM 2224 C CA . LEU A 1 286 ? 20.453 -9.414 -4.141 1 98.62 286 LEU A CA 1
ATOM 2225 C C . LEU A 1 286 ? 20.453 -9.43 -5.664 1 98.62 286 LEU A C 1
ATOM 2227 O O . LEU A 1 286 ? 20.656 -10.484 -6.273 1 98.62 286 LEU A O 1
ATOM 2231 N N . HIS A 1 287 ? 20.219 -8.25 -6.258 1 98.44 287 HIS A N 1
ATOM 2232 C CA . HIS A 1 287 ? 20.062 -8.172 -7.707 1 98.44 287 HIS A CA 1
ATOM 2233 C C . HIS A 1 287 ? 21.344 -7.691 -8.375 1 98.44 287 HIS A C 1
ATOM 2235 O O . HIS A 1 287 ? 21.375 -7.43 -9.578 1 98.44 287 HIS A O 1
ATOM 2241 N N . PHE A 1 288 ? 22.406 -7.516 -7.59 1 97.88 288 PHE A N 1
ATOM 2242 C CA . PHE A 1 288 ? 23.656 -6.973 -8.086 1 97.88 288 PHE A CA 1
ATOM 2243 C C . PHE A 1 288 ? 23.438 -5.633 -8.781 1 97.88 288 PHE A C 1
ATOM 2245 O O . PHE A 1 288 ? 23.906 -5.422 -9.898 1 97.88 288 PHE A O 1
ATOM 2252 N N . LYS A 1 289 ? 22.672 -4.816 -8.172 1 98.5 289 LYS A N 1
ATOM 2253 C CA . LYS A 1 289 ? 22.422 -3.459 -8.633 1 98.5 289 LYS A CA 1
ATOM 2254 C C . LYS A 1 289 ? 22.969 -2.426 -7.656 1 98.5 289 LYS A C 1
ATOM 2256 O O . LYS A 1 289 ? 23.312 -2.764 -6.523 1 98.5 289 LYS A O 1
ATOM 2261 N N . GLU A 1 290 ? 23.047 -1.202 -8.102 1 98.38 290 GLU A N 1
ATOM 2262 C CA . GLU A 1 290 ? 23.641 -0.149 -7.285 1 98.38 290 GLU A CA 1
ATOM 2263 C C . GLU A 1 290 ? 22.703 0.267 -6.152 1 98.38 290 GLU A C 1
ATOM 2265 O O . GLU A 1 290 ? 23.156 0.53 -5.035 1 98.38 290 GLU A O 1
ATOM 2270 N N . LYS A 1 291 ? 21.406 0.361 -6.438 1 98.69 291 LYS A N 1
ATOM 2271 C CA . LYS A 1 291 ? 20.438 0.85 -5.465 1 98.69 291 LYS A CA 1
ATOM 2272 C C . LYS A 1 291 ? 19.094 0.152 -5.637 1 98.69 291 LYS A C 1
ATOM 2274 O O . LYS A 1 291 ? 18.828 -0.471 -6.672 1 98.69 291 LYS A O 1
ATOM 2279 N N . ALA A 1 292 ? 18.344 0.222 -4.625 1 98.81 292 ALA A N 1
ATOM 2280 C CA . ALA A 1 292 ? 16.938 -0.193 -4.625 1 98.81 292 ALA A CA 1
ATOM 2281 C C . ALA A 1 292 ? 16.078 0.754 -3.785 1 98.81 292 ALA A C 1
ATOM 2283 O O . ALA A 1 292 ? 16.609 1.482 -2.938 1 98.81 292 ALA A O 1
ATOM 2284 N N . ILE A 1 293 ? 14.82 0.798 -4.07 1 98.56 293 ILE A N 1
ATOM 2285 C CA . ILE A 1 293 ? 13.875 1.604 -3.309 1 98.56 293 ILE A CA 1
ATOM 2286 C C . ILE A 1 293 ? 12.641 0.768 -2.967 1 98.56 293 ILE A C 1
ATOM 2288 O O . ILE A 1 293 ? 12.125 0.038 -3.814 1 98.56 293 ILE A O 1
ATOM 2292 N N . VAL A 1 294 ? 12.258 0.858 -1.688 1 98.38 294 VAL A N 1
ATOM 2293 C CA . VAL A 1 294 ? 11.156 0.037 -1.198 1 98.38 294 VAL A CA 1
ATOM 2294 C C . VAL A 1 294 ? 9.875 0.866 -1.157 1 98.38 294 VAL A C 1
ATOM 2296 O O . VAL A 1 294 ? 9.898 2.041 -0.785 1 98.38 294 VAL A O 1
ATOM 2299 N N . MET A 1 295 ? 8.789 0.263 -1.587 1 97.12 295 MET A N 1
ATOM 2300 C CA . MET A 1 295 ? 7.457 0.861 -1.574 1 97.12 295 MET A CA 1
ATOM 2301 C C . MET A 1 295 ? 6.461 -0.05 -0.868 1 97.12 295 MET A C 1
ATOM 2303 O O . MET A 1 295 ? 6.84 -1.081 -0.31 1 97.12 295 MET A O 1
ATOM 2307 N N . SER A 1 296 ? 5.227 0.321 -0.839 1 95.62 296 SER A N 1
ATOM 2308 C CA . SER A 1 296 ? 4.23 -0.297 0.029 1 95.62 296 SER A CA 1
ATOM 2309 C C . SER A 1 296 ? 3.797 -1.657 -0.507 1 95.62 296 SER A C 1
ATOM 2311 O O . SER A 1 296 ? 3.303 -2.498 0.246 1 95.62 296 SER A O 1
ATOM 2313 N N . SER A 1 297 ? 3.91 -1.898 -1.795 1 96.25 297 SER A N 1
ATOM 2314 C CA . SER A 1 297 ? 3.549 -3.17 -2.414 1 96.25 297 SER A CA 1
ATOM 2315 C C . SER A 1 297 ? 4.207 -3.324 -3.781 1 96.25 297 SER A C 1
ATOM 2317 O O . SER A 1 297 ? 4.758 -2.363 -4.324 1 96.25 297 SER A O 1
ATOM 2319 N N . GLY A 1 298 ? 4.16 -4.57 -4.262 1 96.12 298 GLY A N 1
ATOM 2320 C CA . GLY A 1 298 ? 4.598 -4.77 -5.633 1 96.12 298 GLY A CA 1
ATOM 2321 C C . GLY A 1 298 ? 3.764 -4 -6.645 1 96.12 298 GLY A C 1
ATOM 2322 O O . GLY A 1 298 ? 4.289 -3.506 -7.641 1 96.12 298 GLY A O 1
ATOM 2323 N N . PHE A 1 299 ? 2.469 -3.871 -6.434 1 95.56 299 PHE A N 1
ATOM 2324 C CA . PHE A 1 299 ? 1.564 -3.102 -7.281 1 95.56 299 PHE A CA 1
ATOM 2325 C C . PHE A 1 299 ? 1.998 -1.642 -7.348 1 95.56 299 PHE A C 1
ATOM 2327 O O . PHE A 1 299 ? 2.115 -1.074 -8.438 1 95.56 299 PHE A O 1
ATOM 2334 N N . VAL A 1 300 ? 2.309 -1.103 -6.188 1 95.81 300 VAL A N 1
ATOM 2335 C CA . VAL A 1 300 ? 2.713 0.296 -6.086 1 95.81 300 VAL A CA 1
ATOM 2336 C C . VAL A 1 300 ? 4.109 0.476 -6.676 1 95.81 300 VAL A C 1
ATOM 2338 O O . VAL A 1 300 ? 4.402 1.506 -7.289 1 95.81 300 VAL A O 1
ATOM 2341 N N . ALA A 1 301 ? 4.965 -0.485 -6.48 1 97.88 301 ALA A N 1
ATOM 2342 C CA . ALA A 1 301 ? 6.312 -0.414 -7.039 1 97.88 301 ALA A CA 1
ATOM 2343 C C . ALA A 1 301 ? 6.27 -0.318 -8.5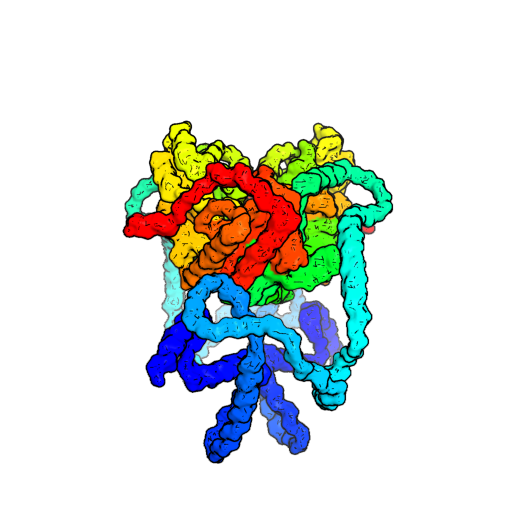62 1 97.88 301 ALA A C 1
ATOM 2345 O O . ALA A 1 301 ? 6.938 0.533 -9.156 1 97.88 301 ALA A O 1
ATOM 2346 N N . ASN A 1 302 ? 5.469 -1.149 -9.211 1 98.25 302 ASN A N 1
ATOM 2347 C CA . ASN A 1 302 ? 5.336 -1.112 -10.664 1 98.25 302 ASN A CA 1
ATOM 2348 C C . ASN A 1 302 ? 4.703 0.193 -11.141 1 98.25 302 ASN A C 1
ATOM 2350 O O . ASN A 1 302 ? 5.227 0.852 -12.039 1 98.25 302 ASN A O 1
ATOM 2354 N N . GLN A 1 303 ? 3.637 0.572 -10.508 1 96.12 303 GLN A N 1
ATOM 2355 C CA . GLN A 1 303 ? 2.949 1.8 -10.891 1 96.12 303 GLN A CA 1
ATOM 2356 C C . GLN A 1 303 ? 3.85 3.018 -10.703 1 96.12 303 GLN A C 1
ATOM 2358 O O . GLN A 1 303 ? 3.914 3.887 -11.57 1 96.12 303 GLN A O 1
ATOM 2363 N N . GLY A 1 304 ? 4.473 3.047 -9.547 1 96.12 304 GLY A N 1
ATOM 2364 C CA . GLY A 1 304 ? 5.355 4.168 -9.242 1 96.12 304 GLY A CA 1
ATOM 2365 C C . GLY A 1 304 ? 6.52 4.281 -10.211 1 96.12 304 GLY A C 1
ATOM 2366 O O . GLY A 1 304 ? 6.848 5.375 -10.664 1 96.12 304 GLY A O 1
ATOM 2367 N N . ALA A 1 305 ? 7.141 3.18 -10.516 1 98.56 305 ALA A N 1
ATOM 2368 C CA . ALA A 1 305 ? 8.273 3.174 -11.438 1 98.56 305 ALA A CA 1
ATOM 2369 C C . ALA A 1 305 ? 7.852 3.629 -12.828 1 98.56 305 ALA A C 1
ATOM 2371 O O . ALA A 1 305 ? 8.516 4.465 -13.445 1 98.56 305 ALA A O 1
ATOM 2372 N N . ILE A 1 306 ? 6.742 3.113 -13.32 1 98.5 306 ILE A N 1
ATOM 2373 C CA . ILE A 1 306 ? 6.258 3.443 -14.656 1 98.5 306 ILE A CA 1
ATOM 2374 C C . ILE A 1 306 ? 5.891 4.926 -14.727 1 98.5 306 ILE A C 1
ATOM 2376 O O . ILE A 1 306 ? 6.219 5.609 -15.695 1 98.5 306 ILE A O 1
ATOM 2380 N N . ASN A 1 307 ? 5.242 5.383 -13.68 1 95.38 307 ASN A N 1
ATOM 2381 C CA . ASN A 1 307 ? 4.887 6.793 -13.594 1 95.38 307 ASN A CA 1
ATOM 2382 C C . ASN A 1 307 ? 6.125 7.688 -13.633 1 95.38 307 ASN A C 1
ATOM 2384 O O . ASN A 1 307 ? 6.18 8.648 -14.398 1 95.38 307 ASN A O 1
ATOM 2388 N N . ALA A 1 308 ? 7.094 7.387 -12.828 1 97.44 308 ALA A N 1
ATOM 2389 C CA . ALA A 1 308 ? 8.32 8.18 -12.734 1 97.44 308 ALA A CA 1
ATOM 2390 C C . ALA A 1 308 ? 9.094 8.148 -14.055 1 97.44 308 ALA A C 1
ATOM 2392 O O . ALA A 1 308 ? 9.547 9.188 -14.539 1 97.44 308 ALA A O 1
ATOM 2393 N N . LEU A 1 309 ? 9.219 6.973 -14.656 1 98.56 309 LEU A N 1
ATOM 2394 C CA . LEU A 1 309 ? 9.961 6.816 -15.898 1 98.56 309 LEU A CA 1
ATOM 2395 C C . LEU A 1 309 ? 9.305 7.594 -17.031 1 98.56 309 LEU A C 1
ATOM 2397 O O . LEU A 1 309 ? 9.992 8.18 -17.875 1 98.56 309 LEU A O 1
ATOM 2401 N N . THR A 1 310 ? 8 7.578 -17.062 1 98.12 310 THR A N 1
ATOM 2402 C CA . THR A 1 310 ? 7.262 8.297 -18.094 1 98.12 310 THR A CA 1
ATOM 2403 C C . THR A 1 310 ? 7.484 9.805 -17.969 1 98.12 310 THR A C 1
ATOM 2405 O O . THR A 1 310 ? 7.547 10.508 -18.969 1 98.12 310 THR A O 1
ATOM 2408 N N . LYS A 1 311 ? 7.578 10.281 -16.797 1 95.56 311 LYS A N 1
ATOM 2409 C CA . LYS A 1 311 ? 7.793 11.703 -16.562 1 95.56 311 LYS A CA 1
ATOM 2410 C C . LYS A 1 311 ? 9.203 12.125 -16.969 1 95.56 311 LYS A C 1
ATOM 2412 O O . LYS A 1 311 ? 9.414 13.25 -17.422 1 95.56 311 LYS A O 1
ATOM 2417 N N . VAL A 1 312 ? 10.117 11.25 -16.812 1 97.56 312 VAL A N 1
ATOM 2418 C CA . VAL A 1 312 ? 11.531 11.594 -16.969 1 97.56 312 VAL A CA 1
ATOM 2419 C C . VAL A 1 312 ? 11.961 11.352 -18.422 1 97.56 312 VAL A C 1
ATOM 2421 O O . VAL A 1 312 ? 12.734 12.133 -18.984 1 97.56 312 VAL A O 1
ATOM 2424 N N . LEU A 1 313 ? 11.516 10.258 -19.047 1 97.94 313 LEU A N 1
ATOM 2425 C CA . LEU A 1 313 ? 11.914 9.883 -20.391 1 97.94 313 LEU A CA 1
ATOM 2426 C C . LEU A 1 313 ? 10.969 10.484 -21.422 1 97.94 313 LEU A C 1
ATOM 2428 O O . LEU A 1 313 ? 9.789 10.125 -21.484 1 97.94 313 LEU A O 1
ATOM 2432 N N . LYS A 1 314 ? 11.5 11.281 -22.266 1 95.25 314 LYS A N 1
ATOM 2433 C CA . LYS A 1 314 ? 10.695 11.992 -23.25 1 95.25 314 LYS A CA 1
ATOM 2434 C C . LYS A 1 314 ? 10.039 11.016 -24.219 1 95.25 314 LYS A C 1
ATOM 2436 O O . LYS A 1 314 ? 10.711 10.172 -24.812 1 95.25 314 LYS A O 1
ATOM 2441 N N . ASP A 1 315 ? 8.773 11 -24.344 1 96.56 315 ASP A N 1
ATOM 2442 C CA . ASP A 1 315 ? 7.988 10.258 -25.312 1 96.56 315 ASP A CA 1
ATOM 2443 C C . ASP A 1 315 ? 8.281 8.758 -25.234 1 96.56 315 ASP A C 1
ATOM 2445 O O . ASP A 1 315 ? 8.438 8.094 -26.25 1 96.56 315 ASP A O 1
ATOM 2449 N N . VAL A 1 316 ? 8.43 8.305 -24.062 1 98.44 316 VAL A N 1
ATOM 2450 C CA . VAL A 1 316 ? 8.758 6.895 -23.875 1 98.44 316 VAL A CA 1
ATOM 2451 C C . VAL A 1 316 ? 7.586 6.031 -24.344 1 98.44 316 VAL A C 1
ATOM 2453 O O . VAL A 1 316 ? 6.422 6.414 -24.188 1 98.44 316 VAL A O 1
ATOM 2456 N N . ILE A 1 317 ? 7.914 4.898 -25.016 1 98.81 317 ILE A N 1
ATOM 2457 C CA . ILE A 1 317 ? 6.938 3.896 -25.422 1 98.81 317 ILE A CA 1
ATOM 2458 C C . ILE A 1 317 ? 7.227 2.576 -24.703 1 98.81 317 ILE A C 1
ATOM 2460 O O . ILE A 1 317 ? 8.383 2.162 -24.609 1 98.81 317 ILE A O 1
ATOM 2464 N N . TYR A 1 318 ? 6.215 1.954 -24.172 1 98.88 318 TYR A N 1
ATOM 2465 C CA . TYR A 1 318 ? 6.348 0.67 -23.484 1 98.88 318 TYR A CA 1
ATOM 2466 C C . TYR A 1 318 ? 5.957 -0.478 -24.406 1 98.88 318 TYR A C 1
ATOM 2468 O O . TYR A 1 318 ? 4.879 -0.459 -25.016 1 98.88 318 TYR A O 1
ATOM 2476 N N . LEU A 1 319 ? 6.82 -1.43 -24.609 1 98.94 319 LEU A N 1
ATOM 2477 C CA . LEU A 1 319 ? 6.496 -2.711 -25.219 1 98.94 319 LEU A CA 1
ATOM 2478 C C . LEU A 1 319 ? 6.168 -3.758 -24.172 1 98.94 319 LEU A C 1
ATOM 2480 O O . LEU A 1 319 ? 7.07 -4.293 -23.516 1 98.94 319 LEU A O 1
ATOM 2484 N N . SER A 1 320 ? 4.895 -4.078 -24.031 1 98.88 320 SER A N 1
ATOM 2485 C CA . SER A 1 320 ? 4.383 -4.875 -22.922 1 98.88 320 SER A CA 1
ATOM 2486 C C . SER A 1 320 ? 3.957 -6.262 -23.391 1 98.88 320 SER A C 1
ATOM 2488 O O . SER A 1 320 ? 3.174 -6.391 -24.344 1 98.88 320 SER A O 1
ATOM 2490 N N . ASP A 1 321 ? 4.434 -7.293 -22.688 1 98.75 321 ASP A N 1
ATOM 2491 C CA . ASP A 1 321 ? 3.906 -8.633 -22.922 1 98.75 321 ASP A CA 1
ATOM 2492 C C . ASP A 1 321 ? 2.404 -8.688 -22.656 1 98.75 321 ASP A C 1
ATOM 2494 O O . ASP A 1 321 ? 1.92 -8.094 -21.688 1 98.75 321 ASP A O 1
ATOM 2498 N N . GLU A 1 322 ? 1.699 -9.414 -23.375 1 96.94 322 GLU A N 1
ATOM 2499 C CA . GLU A 1 322 ? 0.241 -9.391 -23.312 1 96.94 322 GLU A CA 1
ATOM 2500 C C . GLU A 1 322 ? -0.261 -10.016 -22.016 1 96.94 322 GLU A C 1
ATOM 2502 O O . GLU A 1 322 ? -1.396 -9.766 -21.594 1 96.94 322 GLU A O 1
ATOM 2507 N N . LYS A 1 323 ? 0.602 -10.797 -21.297 1 96.38 323 LYS A N 1
ATOM 2508 C CA . LYS A 1 323 ? 0.137 -11.469 -20.094 1 96.38 323 LYS A CA 1
ATOM 2509 C C . LYS A 1 323 ? 0.704 -10.805 -18.844 1 96.38 323 LYS A C 1
ATOM 2511 O O . LYS A 1 323 ? 0.648 -11.375 -17.75 1 96.38 323 LYS A O 1
ATOM 2516 N N . ASN A 1 324 ? 1.179 -9.594 -19.031 1 97.5 324 ASN A N 1
ATOM 2517 C CA . ASN A 1 324 ? 1.716 -8.867 -17.875 1 97.5 324 ASN A CA 1
ATOM 2518 C C . ASN A 1 324 ? 0.666 -8.688 -16.781 1 97.5 324 ASN A C 1
ATOM 2520 O O . ASN A 1 324 ? -0.528 -8.602 -17.078 1 97.5 324 ASN A O 1
ATOM 2524 N N . HIS A 1 325 ? 1.124 -8.664 -15.562 1 95.44 325 HIS A N 1
ATOM 2525 C CA . HIS A 1 325 ? 0.303 -8.477 -14.367 1 95.44 325 HIS A CA 1
ATOM 2526 C C . HIS A 1 325 ? -0.489 -7.176 -14.438 1 95.44 325 HIS A C 1
ATOM 2528 O O . HIS A 1 325 ? -0.048 -6.211 -15.062 1 95.44 325 HIS A O 1
ATOM 2534 N N . ALA A 1 326 ? -1.58 -7.129 -13.75 1 92.31 326 ALA A N 1
ATOM 2535 C CA . ALA A 1 326 ? -2.504 -6 -13.703 1 92.31 326 ALA A CA 1
ATOM 2536 C C . ALA A 1 326 ? -1.787 -4.723 -13.266 1 92.31 326 ALA A C 1
ATOM 2538 O O . ALA A 1 326 ? -2.121 -3.629 -13.719 1 92.31 326 ALA A O 1
ATOM 2539 N N . SER A 1 327 ? -0.83 -4.805 -12.344 1 95.56 327 SER A N 1
ATOM 2540 C CA . SER A 1 327 ? -0.113 -3.635 -11.844 1 95.56 327 SER A CA 1
ATOM 2541 C C . SER A 1 327 ? 0.677 -2.955 -12.961 1 95.56 327 SER A C 1
ATOM 2543 O O . SER A 1 327 ? 0.809 -1.729 -12.977 1 95.56 327 SER A O 1
ATOM 2545 N N . ILE A 1 328 ? 1.211 -3.744 -13.867 1 97.81 328 ILE A N 1
ATOM 2546 C CA . ILE A 1 328 ? 1.949 -3.209 -15.008 1 97.81 328 ILE A CA 1
ATOM 2547 C C . ILE A 1 328 ? 0.976 -2.596 -16.016 1 97.81 328 ILE A C 1
ATOM 2549 O O . ILE A 1 328 ? 1.172 -1.467 -16.469 1 97.81 328 ILE A O 1
ATOM 2553 N N . ILE A 1 329 ? -0.064 -3.311 -16.312 1 96.06 329 ILE A N 1
ATOM 2554 C CA . ILE A 1 329 ? -1.057 -2.859 -17.281 1 96.06 329 ILE A CA 1
ATOM 2555 C C . ILE A 1 329 ? -1.666 -1.537 -16.828 1 96.06 329 ILE A C 1
ATOM 2557 O O . ILE A 1 329 ? -1.715 -0.568 -17.594 1 96.06 329 ILE A O 1
ATOM 2561 N N . GLU A 1 330 ? -2.068 -1.485 -15.602 1 93.25 330 GLU A N 1
ATOM 2562 C CA . GLU A 1 330 ? -2.666 -0.271 -15.047 1 93.25 330 GLU A CA 1
ATOM 2563 C C . GLU A 1 330 ? -1.646 0.863 -14.984 1 93.25 330 GLU A C 1
ATOM 2565 O O . GLU A 1 330 ? -1.983 2.023 -15.227 1 93.25 330 GLU A O 1
ATOM 2570 N N . GLY A 1 331 ? -0.429 0.516 -14.562 1 95.44 331 GLY A N 1
ATOM 2571 C CA . GLY A 1 331 ? 0.62 1.523 -14.531 1 95.44 331 GLY A CA 1
ATOM 2572 C C . GLY A 1 331 ? 0.834 2.197 -15.875 1 95.44 331 GLY A C 1
ATOM 2573 O O . GLY A 1 331 ? 0.937 3.424 -15.945 1 95.44 331 GLY A O 1
ATOM 2574 N N . ILE A 1 332 ? 0.863 1.408 -16.922 1 97.5 332 ILE A N 1
ATOM 2575 C CA . ILE A 1 332 ? 1.072 1.943 -18.266 1 97.5 332 ILE A CA 1
ATOM 2576 C C . ILE A 1 332 ? -0.142 2.766 -18.688 1 97.5 332 ILE A C 1
ATOM 2578 O O . ILE A 1 332 ? 0.002 3.877 -19.203 1 97.5 332 ILE A O 1
ATOM 2582 N N . ARG A 1 333 ? -1.309 2.256 -18.453 1 94.56 333 ARG A N 1
ATOM 2583 C CA . ARG A 1 333 ? -2.537 2.947 -18.828 1 94.56 333 ARG A CA 1
ATOM 2584 C C . ARG A 1 333 ? -2.635 4.301 -18.141 1 94.56 333 ARG A C 1
ATOM 2586 O O . ARG A 1 333 ? -2.99 5.301 -18.766 1 94.56 333 ARG A O 1
ATOM 2593 N N . ASN A 1 334 ? -2.312 4.328 -16.922 1 92.31 334 ASN A N 1
ATOM 2594 C CA . ASN A 1 334 ? -2.434 5.543 -16.125 1 92.31 334 ASN A CA 1
ATOM 2595 C C . ASN A 1 334 ? -1.356 6.562 -16.484 1 92.31 334 ASN A C 1
ATOM 2597 O O . ASN A 1 334 ? -1.55 7.766 -16.297 1 92.31 334 ASN A O 1
ATOM 2601 N N . SER A 1 335 ? -0.236 6.09 -16.922 1 93.88 335 SER A N 1
ATOM 2602 C CA . SER A 1 335 ? 0.858 6.98 -17.297 1 93.88 335 SER A CA 1
ATOM 2603 C C . SER A 1 335 ? 0.541 7.746 -18.578 1 93.88 335 SER A C 1
ATOM 2605 O O . SER A 1 335 ? 1.196 8.742 -18.891 1 93.88 335 SER A O 1
ATOM 2607 N N . LYS A 1 336 ? -0.344 7.25 -19.422 1 92.69 336 LYS A N 1
ATOM 2608 C CA . LYS A 1 336 ? -0.758 7.805 -20.719 1 92.69 336 LYS A CA 1
ATOM 2609 C C . LYS A 1 336 ? 0.374 7.73 -21.734 1 92.69 336 LYS A C 1
ATOM 2611 O O . LYS A 1 336 ? 0.311 8.367 -22.781 1 92.69 336 LYS A O 1
ATOM 2616 N N . ALA A 1 337 ? 1.413 7.023 -21.422 1 96.5 337 ALA A N 1
ATOM 2617 C CA . ALA A 1 337 ? 2.471 6.777 -22.406 1 96.5 337 ALA A CA 1
ATOM 2618 C C . ALA A 1 337 ? 1.975 5.887 -23.531 1 96.5 337 ALA A C 1
ATOM 2620 O O . ALA A 1 337 ? 0.996 5.152 -23.375 1 96.5 337 ALA A O 1
ATOM 2621 N N . ASP A 1 338 ? 2.656 6.004 -24.688 1 97.62 338 ASP A N 1
ATOM 2622 C CA . ASP A 1 338 ? 2.379 5.062 -25.781 1 97.62 338 ASP A CA 1
ATOM 2623 C C . ASP A 1 338 ? 2.738 3.635 -25.375 1 97.62 338 ASP A C 1
ATOM 2625 O O . ASP A 1 338 ? 3.639 3.426 -24.547 1 97.62 338 ASP A O 1
ATOM 2629 N N . LYS A 1 339 ? 1.994 2.734 -25.891 1 98.31 339 LYS A N 1
ATOM 2630 C CA . LYS A 1 339 ? 2.262 1.331 -25.594 1 98.31 339 LYS A CA 1
ATOM 2631 C C . LYS A 1 339 ? 2.059 0.455 -26.828 1 98.31 339 LYS A C 1
ATOM 2633 O O . LYS A 1 339 ? 1.285 0.804 -27.719 1 98.31 339 LYS A O 1
ATOM 2638 N N . VAL A 1 340 ? 2.801 -0.577 -26.906 1 98.5 340 VAL A N 1
ATOM 2639 C CA . VAL A 1 340 ? 2.648 -1.666 -27.875 1 98.5 340 VAL A CA 1
ATOM 2640 C C . VAL A 1 340 ? 2.594 -3.002 -27.125 1 98.5 340 VAL A C 1
ATOM 2642 O O . VAL A 1 340 ? 3.477 -3.311 -26.328 1 98.5 340 VAL A O 1
ATOM 2645 N N . VAL A 1 341 ? 1.542 -3.74 -27.375 1 98.62 341 VAL A N 1
ATOM 2646 C CA . VAL A 1 341 ? 1.414 -5.062 -26.766 1 98.62 341 VAL A CA 1
ATOM 2647 C C . VAL A 1 341 ? 1.921 -6.125 -27.734 1 98.62 341 VAL A C 1
ATOM 2649 O O . VAL A 1 341 ? 1.529 -6.148 -28.906 1 98.62 341 VAL A O 1
ATOM 2652 N N . TRP A 1 342 ? 2.816 -6.926 -27.328 1 98.62 342 TRP A N 1
ATOM 2653 C CA . TRP A 1 342 ? 3.297 -8.031 -28.141 1 98.62 342 TRP A CA 1
ATOM 2654 C C . TRP A 1 342 ? 2.824 -9.367 -27.594 1 98.62 342 TRP A C 1
ATOM 2656 O O . TRP A 1 342 ? 2.482 -9.477 -26.406 1 98.62 342 TRP A O 1
ATOM 2666 N N . LYS A 1 343 ? 2.803 -10.391 -28.453 1 98.44 343 LYS A N 1
ATOM 2667 C CA . LYS A 1 343 ? 2.295 -11.719 -28.109 1 98.44 343 LYS A CA 1
ATOM 2668 C C . LYS A 1 343 ? 3.174 -12.383 -27.062 1 98.44 343 LYS A C 1
ATOM 2670 O O . LYS A 1 343 ? 4.402 -12.281 -27.109 1 98.44 343 LYS A O 1
ATOM 2675 N N . HIS A 1 344 ? 2.535 -13.094 -26.188 1 97.56 344 HIS A N 1
ATOM 2676 C CA . HIS A 1 344 ? 3.17 -13.672 -25 1 97.56 344 HIS A CA 1
ATOM 2677 C C . HIS A 1 344 ? 4.379 -14.523 -25.391 1 97.56 344 HIS A C 1
ATOM 2679 O O . HIS A 1 344 ? 4.242 -15.5 -26.125 1 97.56 344 HIS A O 1
ATOM 2685 N N . ASN A 1 345 ? 5.512 -14.125 -24.906 1 97.88 345 ASN A N 1
ATOM 2686 C CA . ASN A 1 345 ? 6.777 -14.836 -25.062 1 97.88 345 ASN A CA 1
ATOM 2687 C C . ASN A 1 345 ? 7.117 -15.055 -26.531 1 97.88 345 ASN A C 1
ATOM 2689 O O . ASN A 1 345 ? 7.844 -15.992 -26.875 1 97.88 345 ASN A O 1
ATOM 2693 N N . ASP A 1 346 ? 6.594 -14.273 -27.391 1 98.56 346 ASP A N 1
ATOM 2694 C CA . ASP A 1 346 ? 6.836 -14.383 -28.828 1 98.56 346 ASP A CA 1
ATOM 2695 C C . ASP A 1 346 ? 7.91 -13.398 -29.281 1 98.56 346 ASP A C 1
ATOM 2697 O O . ASP A 1 346 ? 7.602 -12.258 -29.625 1 98.56 346 ASP A O 1
ATOM 2701 N N . MET A 1 347 ? 9.07 -13.891 -29.469 1 98.5 347 MET A N 1
ATOM 2702 C CA . MET A 1 347 ? 10.211 -13.031 -29.766 1 98.5 347 MET A CA 1
ATOM 2703 C C . MET A 1 347 ? 10.148 -12.5 -31.203 1 98.5 347 MET A C 1
ATOM 2705 O O . MET A 1 347 ? 10.609 -11.391 -31.469 1 98.5 347 MET A O 1
ATOM 2709 N N . GLU A 1 348 ? 9.562 -13.258 -32.062 1 98.62 348 GLU A N 1
ATOM 2710 C CA . GLU A 1 348 ? 9.375 -12.773 -33.406 1 98.62 348 GLU A CA 1
ATOM 2711 C C . GLU A 1 348 ? 8.414 -11.586 -33.469 1 98.62 348 GLU A C 1
ATOM 2713 O O . GLU A 1 348 ? 8.672 -10.594 -34.125 1 98.62 348 GLU A O 1
ATOM 2718 N N . ASP A 1 349 ? 7.355 -11.703 -32.75 1 98.81 349 ASP A N 1
ATOM 2719 C CA . ASP A 1 349 ? 6.395 -10.609 -32.688 1 98.81 349 ASP A CA 1
ATOM 2720 C C . ASP A 1 349 ? 7.012 -9.375 -32.031 1 98.81 349 ASP A C 1
ATOM 2722 O O . ASP A 1 349 ? 6.828 -8.25 -32.5 1 98.81 349 ASP A O 1
ATOM 2726 N N . LEU A 1 350 ? 7.738 -9.57 -30.938 1 98.81 350 LEU A N 1
ATOM 2727 C CA . LEU A 1 350 ? 8.406 -8.469 -30.25 1 98.81 350 LEU A CA 1
ATOM 2728 C C . LEU A 1 350 ? 9.367 -7.758 -31.203 1 98.81 350 LEU A C 1
ATOM 2730 O O . LEU A 1 350 ? 9.375 -6.527 -31.266 1 98.81 350 LEU A O 1
ATOM 2734 N N . GLU A 1 351 ? 10.117 -8.523 -31.875 1 98.81 351 GLU A N 1
ATOM 2735 C CA . GLU A 1 351 ? 11.086 -7.91 -32.781 1 98.81 351 GLU A CA 1
ATOM 2736 C C . GLU A 1 351 ? 10.391 -7.137 -33.906 1 98.81 351 GLU A C 1
ATOM 2738 O O . GLU A 1 351 ? 10.852 -6.062 -34.281 1 98.81 351 GLU A O 1
ATOM 2743 N N . ASN A 1 352 ? 9.367 -7.695 -34.5 1 98.75 352 ASN A N 1
ATOM 2744 C CA . ASN A 1 352 ? 8.617 -7.012 -35.531 1 98.75 352 ASN A CA 1
ATOM 2745 C C . ASN A 1 352 ? 8.102 -5.656 -35.062 1 98.75 352 ASN A C 1
ATOM 2747 O O . ASN A 1 352 ? 8.102 -4.684 -35.812 1 98.75 352 ASN A O 1
ATOM 2751 N N . LYS A 1 353 ? 7.672 -5.594 -33.875 1 98.75 353 LYS A N 1
ATOM 2752 C CA . LYS A 1 353 ? 7.168 -4.352 -33.312 1 98.75 353 LYS A CA 1
ATOM 2753 C C . LYS A 1 353 ? 8.297 -3.359 -33.062 1 98.75 353 LYS A C 1
ATOM 2755 O O . LYS A 1 353 ? 8.141 -2.158 -33.281 1 98.75 353 LYS A O 1
ATOM 2760 N N . LEU A 1 354 ? 9.398 -3.869 -32.594 1 98.62 354 LEU A N 1
ATOM 2761 C CA . LEU A 1 354 ? 10.562 -3.025 -32.375 1 98.62 354 LEU A CA 1
ATOM 2762 C C . LEU A 1 354 ? 11.062 -2.408 -33.688 1 98.62 354 LEU A C 1
ATOM 2764 O O . LEU A 1 354 ? 11.461 -1.244 -33.688 1 98.62 354 LEU A O 1
ATOM 2768 N N . LYS A 1 355 ? 10.961 -3.146 -34.75 1 98.06 355 LYS A N 1
ATOM 2769 C CA . LYS A 1 355 ? 11.414 -2.703 -36.062 1 98.06 355 LYS A CA 1
ATOM 2770 C C . LYS A 1 355 ? 10.609 -1.496 -36.531 1 98.06 355 LYS A C 1
ATOM 2772 O O . LYS A 1 355 ? 11.109 -0.684 -37.312 1 98.06 355 LYS A O 1
ATOM 2777 N N . GLN A 1 356 ? 9.461 -1.349 -36.094 1 98 356 GLN A N 1
ATOM 2778 C CA . GLN A 1 356 ? 8.562 -0.296 -36.531 1 98 356 GLN A CA 1
ATOM 2779 C C . GLN A 1 356 ? 8.82 1.014 -35.812 1 98 356 GLN A C 1
ATOM 2781 O O . GLN A 1 356 ? 8.289 2.061 -36.188 1 98 356 GLN A O 1
ATOM 2786 N N . LEU A 1 357 ? 9.695 0.984 -34.781 1 98.06 357 LEU A N 1
ATOM 2787 C CA . LEU A 1 357 ? 9.945 2.162 -33.969 1 98.06 357 LEU A CA 1
ATOM 2788 C C . LEU A 1 357 ? 11.305 2.766 -34.281 1 98.06 357 LEU A C 1
ATOM 2790 O O . LEU A 1 357 ? 12.273 2.037 -34.531 1 98.06 357 LEU A O 1
ATOM 2794 N N . PRO A 1 358 ? 11.422 4.137 -34.219 1 97.56 358 PRO A N 1
ATOM 2795 C CA . PRO A 1 358 ? 12.742 4.754 -34.375 1 97.56 358 PRO A CA 1
ATOM 2796 C C . PRO A 1 358 ? 13.734 4.305 -33.312 1 97.56 358 PRO A C 1
ATOM 2798 O O . PRO A 1 358 ? 13.367 4.152 -32.156 1 97.56 358 PRO A O 1
ATOM 2801 N N . LEU A 1 359 ? 14.953 4.137 -33.719 1 96.44 359 LEU A N 1
ATOM 2802 C CA . LEU A 1 359 ? 16.016 3.654 -32.812 1 96.44 359 LEU A CA 1
ATOM 2803 C C . LEU A 1 359 ? 16.234 4.625 -31.656 1 96.44 359 LEU A C 1
ATOM 2805 O O . LEU A 1 359 ? 16.562 4.207 -30.547 1 96.44 359 LEU A O 1
ATOM 2809 N N . GLU A 1 360 ? 16.016 5.891 -31.922 1 95.06 360 GLU A N 1
ATOM 2810 C CA . GLU A 1 360 ? 16.359 6.93 -30.953 1 95.06 360 GLU A CA 1
ATOM 2811 C C . GLU A 1 360 ? 15.219 7.18 -29.969 1 95.06 360 GLU A C 1
ATOM 2813 O O . GLU A 1 360 ? 15.406 7.832 -28.953 1 95.06 360 GLU A O 1
ATOM 2818 N N . ARG A 1 361 ? 14.055 6.656 -30.281 1 97.31 361 ARG A N 1
ATOM 2819 C CA . ARG A 1 361 ? 12.938 6.832 -29.359 1 97.31 361 ARG A CA 1
ATOM 2820 C C . ARG A 1 361 ? 13.164 6.043 -28.078 1 97.31 361 ARG A C 1
ATOM 2822 O O . ARG A 1 361 ? 13.641 4.91 -28.109 1 97.31 361 ARG A O 1
ATOM 2829 N N . ASN A 1 362 ? 12.898 6.676 -26.953 1 98.25 362 ASN A N 1
ATOM 2830 C CA . ASN A 1 362 ? 12.969 5.949 -25.688 1 98.25 362 ASN A CA 1
ATOM 2831 C C . ASN A 1 362 ? 11.969 4.793 -25.641 1 98.25 362 ASN A C 1
ATOM 2833 O O . ASN A 1 362 ? 10.781 4.984 -25.922 1 98.25 362 ASN A O 1
ATOM 2837 N N . LYS A 1 363 ? 12.484 3.621 -25.391 1 98.44 363 LYS A N 1
ATOM 2838 C CA . LYS A 1 363 ? 11.688 2.395 -25.344 1 98.44 363 LYS A CA 1
ATOM 2839 C C . LYS A 1 363 ? 12 1.577 -24.094 1 98.44 363 LYS A C 1
ATOM 2841 O O . LYS A 1 363 ? 13.156 1.485 -23.688 1 98.44 363 LYS A O 1
ATOM 2846 N N . ILE A 1 364 ? 10.945 0.985 -23.531 1 98.88 364 ILE A N 1
ATOM 2847 C CA . ILE A 1 364 ? 11.117 0.051 -22.422 1 98.88 364 ILE A CA 1
ATOM 2848 C C . ILE A 1 364 ? 10.367 -1.245 -22.719 1 98.88 364 ILE A C 1
ATOM 2850 O O . ILE A 1 364 ? 9.148 -1.231 -22.938 1 98.88 364 ILE A O 1
ATOM 2854 N N . ILE A 1 365 ? 11.109 -2.346 -22.859 1 98.94 365 ILE A N 1
ATOM 2855 C CA . ILE A 1 365 ? 10.477 -3.662 -22.906 1 98.94 365 ILE A CA 1
ATOM 2856 C C . ILE A 1 365 ? 10.156 -4.137 -21.484 1 98.94 365 ILE A C 1
ATOM 2858 O O . ILE A 1 365 ? 11.062 -4.367 -20.688 1 98.94 365 ILE A O 1
ATOM 2862 N N . ILE A 1 366 ? 8.859 -4.289 -21.172 1 98.94 366 ILE A N 1
ATOM 2863 C CA . ILE A 1 366 ? 8.422 -4.629 -19.828 1 98.94 366 ILE A CA 1
ATOM 2864 C C . ILE A 1 366 ? 7.715 -5.98 -19.844 1 98.94 366 ILE A C 1
ATOM 2866 O O . ILE A 1 366 ? 6.801 -6.203 -20.641 1 98.94 366 ILE A O 1
ATOM 2870 N N . PHE A 1 367 ? 8.188 -6.926 -19 1 98.81 367 PHE A N 1
ATOM 2871 C CA . PHE A 1 367 ? 7.699 -8.297 -19 1 98.81 367 PHE A CA 1
ATOM 2872 C C . PHE A 1 367 ? 7.949 -8.953 -17.641 1 98.81 367 PHE A C 1
ATOM 2874 O O . PHE A 1 367 ? 8.531 -8.336 -16.75 1 98.81 367 PHE A O 1
ATOM 2881 N N . GLU A 1 368 ? 7.402 -10.141 -17.391 1 98.62 368 GLU A N 1
ATOM 2882 C CA . GLU A 1 368 ? 7.605 -10.914 -16.172 1 98.62 368 GLU A CA 1
ATOM 2883 C C . GLU A 1 368 ? 8.539 -12.094 -16.422 1 98.62 368 GLU A C 1
ATOM 2885 O O . GLU A 1 368 ? 8.68 -12.555 -17.562 1 98.62 368 GLU A O 1
ATOM 2890 N N . SER A 1 369 ? 9.203 -12.516 -15.391 1 98.5 369 SER A N 1
ATOM 2891 C CA . SER A 1 369 ? 10.023 -13.711 -15.547 1 98.5 369 SER A CA 1
ATOM 2892 C C . SER A 1 369 ? 9.18 -14.977 -15.438 1 98.5 369 SER A C 1
ATOM 2894 O O . SER A 1 369 ? 9.305 -15.883 -16.266 1 98.5 369 SER A O 1
ATOM 2896 N N . VAL A 1 370 ? 8.352 -15.062 -14.391 1 98.38 370 VAL A N 1
ATOM 2897 C CA . VAL A 1 370 ? 7.379 -16.141 -14.203 1 98.38 370 VAL A CA 1
ATOM 2898 C C . VAL A 1 370 ? 5.965 -15.555 -14.156 1 98.38 370 VAL A C 1
ATOM 2900 O O . VAL A 1 370 ? 5.66 -14.719 -13.305 1 98.38 370 VAL A O 1
ATOM 2903 N N . TYR A 1 371 ? 5.152 -16 -15.055 1 96.81 371 TYR A N 1
ATOM 2904 C CA . TYR A 1 371 ? 3.793 -15.477 -15.117 1 96.81 371 TYR A CA 1
ATOM 2905 C C . TYR A 1 371 ? 2.877 -16.219 -14.148 1 96.81 371 TYR A C 1
ATOM 2907 O O . TYR A 1 371 ? 2.82 -17.453 -14.164 1 96.81 371 TYR A O 1
ATOM 2915 N N . SER A 1 372 ? 2.119 -15.562 -13.336 1 92.19 372 SER A N 1
ATOM 2916 C CA . SER A 1 372 ? 1.465 -16.031 -12.117 1 92.19 372 SER A CA 1
ATOM 2917 C C . SER A 1 372 ? 0.369 -17.047 -12.438 1 92.19 372 SER A C 1
ATOM 2919 O O . SER A 1 372 ? 0.04 -17.906 -11.609 1 92.19 372 SER A O 1
ATOM 2921 N N . MET A 1 373 ? -0.252 -16.953 -13.594 1 91.31 373 MET A N 1
ATOM 2922 C CA . MET A 1 373 ? -1.422 -17.781 -13.844 1 91.31 373 MET A CA 1
ATOM 2923 C C . MET A 1 373 ? -1.065 -18.953 -14.75 1 91.31 373 MET A C 1
ATOM 2925 O O . MET A 1 373 ? -1.604 -20.047 -14.586 1 91.31 373 MET A O 1
ATOM 2929 N N . SER A 1 374 ? -0.115 -18.75 -15.648 1 92.25 374 SER A N 1
ATOM 2930 C CA . SER A 1 374 ? 0.275 -19.812 -16.578 1 92.25 374 SER A CA 1
ATOM 2931 C C . SER A 1 374 ? 1.497 -20.562 -16.062 1 92.25 374 SER A C 1
ATOM 2933 O O . SER A 1 374 ? 1.699 -21.734 -16.406 1 92.25 374 SER A O 1
ATOM 2935 N N . GLY A 1 375 ? 2.279 -19.891 -15.312 1 95.38 375 GLY A N 1
ATOM 2936 C CA . GLY A 1 375 ? 3.518 -20.5 -14.844 1 95.38 375 GLY A CA 1
ATOM 2937 C C . GLY A 1 375 ? 4.629 -20.469 -15.875 1 95.38 375 GLY A C 1
ATOM 2938 O O . GLY A 1 375 ? 5.75 -20.891 -15.602 1 95.38 375 GLY A O 1
ATOM 2939 N N . THR A 1 376 ? 4.387 -19.922 -17.031 1 96.62 376 THR A N 1
ATOM 2940 C CA . THR A 1 376 ? 5.387 -19.875 -18.094 1 96.62 376 THR A CA 1
ATOM 2941 C C . THR A 1 376 ? 6.543 -18.953 -17.703 1 96.62 376 THR A C 1
ATOM 2943 O O . THR A 1 376 ? 6.355 -17.984 -16.969 1 96.62 376 THR A O 1
ATOM 2946 N N . ILE A 1 377 ? 7.68 -19.281 -18.141 1 98 377 ILE A N 1
ATOM 2947 C CA . ILE A 1 377 ? 8.898 -18.516 -17.891 1 98 377 ILE A CA 1
ATOM 2948 C C . ILE A 1 377 ? 9.312 -17.781 -19.156 1 98 377 ILE A C 1
ATOM 2950 O O . ILE A 1 377 ? 9.297 -18.344 -20.25 1 98 377 ILE A O 1
ATOM 2954 N N . SER A 1 378 ? 9.68 -16.562 -19.094 1 98.19 378 SER A N 1
ATOM 2955 C CA . SER A 1 378 ? 10.023 -15.742 -20.25 1 98.19 378 SER A CA 1
ATOM 2956 C C . SER A 1 378 ? 11.422 -16.062 -20.766 1 98.19 378 SER A C 1
ATOM 2958 O O . SER A 1 378 ? 12.297 -16.469 -19.984 1 98.19 378 SER A O 1
ATOM 2960 N N . PRO A 1 379 ? 11.609 -15.977 -22.094 1 98.25 379 PRO A N 1
ATOM 2961 C CA . PRO A 1 379 ? 12.969 -16.094 -22.641 1 98.25 379 PRO A CA 1
ATOM 2962 C C . PRO A 1 379 ? 13.805 -14.836 -22.406 1 98.25 379 PRO A C 1
ATOM 2964 O O . PRO A 1 379 ? 14.125 -14.125 -23.375 1 98.25 379 PRO A O 1
ATOM 2967 N N . ILE A 1 380 ? 14.336 -14.625 -21.234 1 98.69 380 ILE A N 1
ATOM 2968 C CA . ILE A 1 380 ? 14.938 -13.383 -20.766 1 98.69 380 ILE A CA 1
ATOM 2969 C C . ILE A 1 380 ? 16.156 -13.039 -21.625 1 98.69 380 ILE A C 1
ATOM 2971 O O . ILE A 1 380 ? 16.359 -11.875 -21.984 1 98.69 380 ILE A O 1
ATOM 2975 N N . GLY A 1 381 ? 16.938 -14.047 -21.938 1 98.62 381 GLY A N 1
ATOM 2976 C CA . GLY A 1 381 ? 18.125 -13.805 -22.75 1 98.62 381 GLY A CA 1
ATOM 2977 C C . GLY A 1 381 ? 17.797 -13.203 -24.094 1 98.62 381 GLY A C 1
ATOM 2978 O O . GLY A 1 381 ? 18.453 -12.258 -24.531 1 98.62 381 GLY A O 1
ATOM 2979 N N . GLU A 1 382 ? 16.812 -13.742 -24.781 1 98.69 382 GLU A N 1
ATOM 2980 C CA . GLU A 1 382 ? 16.406 -13.242 -26.094 1 98.69 382 GLU A CA 1
ATOM 2981 C C . GLU A 1 382 ? 15.859 -11.82 -26 1 98.69 382 GLU A C 1
ATOM 2983 O O . GLU A 1 382 ? 16.109 -10.992 -26.875 1 98.69 382 GLU A O 1
ATOM 2988 N N . VAL A 1 383 ? 15.094 -11.531 -24.969 1 98.81 383 VAL A N 1
ATOM 2989 C CA . VAL A 1 383 ? 14.57 -10.18 -24.766 1 98.81 383 VAL A CA 1
ATOM 2990 C C . VAL A 1 383 ? 15.719 -9.195 -24.609 1 98.81 383 VAL A C 1
ATOM 2992 O O . VAL A 1 383 ? 15.695 -8.109 -25.188 1 98.81 383 VAL A O 1
ATOM 2995 N N . CYS A 1 384 ? 16.719 -9.578 -23.781 1 98.62 384 CYS A N 1
ATOM 2996 C CA . CYS A 1 384 ? 17.875 -8.711 -23.547 1 98.62 384 CYS A CA 1
ATOM 2997 C C . CYS A 1 384 ? 18.625 -8.445 -24.844 1 98.62 384 CYS A C 1
ATOM 2999 O O . CYS A 1 384 ? 19.078 -7.32 -25.078 1 98.62 384 CYS A O 1
ATOM 3001 N N . LYS A 1 385 ? 18.766 -9.445 -25.656 1 98.5 385 LYS A N 1
ATOM 3002 C CA . LYS A 1 385 ? 19.422 -9.273 -26.953 1 98.5 385 LYS A CA 1
ATOM 3003 C C . LYS A 1 385 ? 18.672 -8.273 -27.828 1 98.5 385 LYS A C 1
ATOM 3005 O O . LYS A 1 385 ? 19.297 -7.41 -28.453 1 98.5 385 LYS A O 1
ATOM 3010 N N . LEU A 1 386 ? 17.406 -8.438 -27.891 1 98.75 386 LEU A N 1
ATOM 3011 C CA . LEU A 1 386 ? 16.594 -7.527 -28.688 1 98.75 386 LEU A CA 1
ATOM 3012 C C . LEU A 1 386 ? 16.656 -6.109 -28.125 1 98.75 386 LEU A C 1
ATOM 3014 O O . LEU A 1 386 ? 16.688 -5.137 -28.875 1 98.75 386 LEU A O 1
ATOM 3018 N N . ALA A 1 387 ? 16.609 -5.98 -26.781 1 98.62 387 ALA A N 1
ATOM 3019 C CA . ALA A 1 387 ? 16.703 -4.664 -26.141 1 98.62 387 ALA A CA 1
ATOM 3020 C C . ALA A 1 387 ? 17.984 -3.951 -26.547 1 98.62 387 ALA A C 1
ATOM 3022 O O . ALA A 1 387 ? 17.969 -2.76 -26.859 1 98.62 387 ALA A O 1
ATOM 3023 N N . LYS A 1 388 ? 19.078 -4.672 -26.547 1 97.56 388 LYS A N 1
ATOM 3024 C CA . LYS A 1 388 ? 20.359 -4.113 -26.938 1 97.56 388 LYS A CA 1
ATOM 3025 C C . LYS A 1 388 ? 20.375 -3.719 -28.422 1 97.56 388 LYS A C 1
ATOM 3027 O O . LYS A 1 388 ? 20.828 -2.633 -28.766 1 97.56 388 LYS A O 1
ATOM 3032 N N . LYS A 1 389 ? 19.844 -4.621 -29.219 1 98.12 389 LYS A N 1
ATOM 3033 C CA . LYS A 1 389 ? 19.828 -4.406 -30.656 1 98.12 389 LYS A CA 1
ATOM 3034 C C . LYS A 1 389 ? 19.016 -3.16 -31.016 1 98.12 389 LYS A C 1
ATOM 3036 O O . LYS A 1 389 ? 19.375 -2.422 -31.938 1 98.12 389 LYS A O 1
ATOM 3041 N N . TYR A 1 390 ? 17.984 -2.859 -30.312 1 98.38 390 TYR A N 1
ATOM 3042 C CA . TYR A 1 390 ? 17.047 -1.807 -30.719 1 98.38 390 TYR A CA 1
ATOM 3043 C C . TYR A 1 390 ? 17.078 -0.653 -29.719 1 98.38 390 TYR A C 1
ATOM 3045 O O . TYR A 1 390 ? 16.172 0.183 -29.719 1 98.38 390 TYR A O 1
ATOM 3053 N N . ASN A 1 391 ? 18.047 -0.618 -28.812 1 97.69 391 ASN A N 1
ATOM 3054 C CA . ASN A 1 391 ? 18.281 0.46 -27.859 1 97.69 391 ASN A CA 1
ATOM 3055 C C . ASN A 1 391 ? 17.062 0.663 -26.953 1 97.69 391 ASN A C 1
ATOM 3057 O O . ASN A 1 391 ? 16.531 1.77 -26.859 1 97.69 391 ASN A O 1
ATOM 3061 N N . ALA A 1 392 ? 16.656 -0.37 -26.312 1 98.5 392 ALA A N 1
ATOM 3062 C CA . ALA A 1 392 ? 15.562 -0.336 -25.359 1 98.5 392 ALA A CA 1
ATOM 3063 C C . ALA A 1 392 ? 16.047 -0.686 -23.953 1 98.5 392 ALA A C 1
ATOM 3065 O O . ALA A 1 392 ? 17 -1.448 -23.797 1 98.5 392 ALA A O 1
ATOM 3066 N N . LEU A 1 393 ? 15.438 -0.105 -22.906 1 98.5 393 LEU A N 1
ATOM 3067 C CA . LEU A 1 393 ? 15.625 -0.569 -21.547 1 98.5 393 LEU A CA 1
ATOM 3068 C C . LEU A 1 393 ? 14.844 -1.851 -21.297 1 98.5 393 LEU A C 1
ATOM 3070 O O . LEU A 1 393 ? 13.797 -2.078 -21.906 1 98.5 393 LEU A O 1
ATOM 3074 N N . THR A 1 394 ? 15.375 -2.627 -20.422 1 98.81 394 THR A N 1
ATOM 3075 C CA . THR A 1 394 ? 14.672 -3.82 -19.969 1 98.81 394 THR A CA 1
ATOM 3076 C C . THR A 1 394 ? 14.094 -3.609 -18.578 1 98.81 394 THR A C 1
ATOM 3078 O O . THR A 1 394 ? 14.766 -3.078 -17.688 1 98.81 394 THR A O 1
ATOM 3081 N N . PHE A 1 395 ? 12.82 -3.916 -18.391 1 98.88 395 PHE A N 1
ATOM 3082 C CA . PHE A 1 395 ? 12.078 -3.891 -17.125 1 98.88 395 PHE A CA 1
ATOM 3083 C C . PHE A 1 395 ? 11.453 -5.25 -16.844 1 98.88 395 PHE A C 1
ATOM 3085 O O . PHE A 1 395 ? 10.492 -5.645 -17.5 1 98.88 395 PHE A O 1
ATOM 3092 N N . ILE A 1 396 ? 11.992 -5.957 -15.828 1 98.88 396 ILE A N 1
ATOM 3093 C CA . ILE A 1 396 ? 11.523 -7.316 -15.586 1 98.88 396 ILE A CA 1
ATOM 3094 C C . ILE A 1 396 ? 10.852 -7.391 -14.219 1 98.88 396 ILE A C 1
ATOM 3096 O O . ILE A 1 396 ? 11.414 -6.945 -13.211 1 98.88 396 ILE A O 1
ATOM 3100 N N . ASP A 1 397 ? 9.625 -7.855 -14.164 1 98.81 397 ASP A N 1
ATOM 3101 C CA . ASP A 1 397 ? 8.898 -8.188 -12.938 1 98.81 397 ASP A CA 1
ATOM 3102 C C . ASP A 1 397 ? 9.227 -9.602 -12.477 1 98.81 397 ASP A C 1
ATOM 3104 O O . ASP A 1 397 ? 8.789 -10.578 -13.086 1 98.81 397 ASP A O 1
ATOM 3108 N N . GLU A 1 398 ? 9.945 -9.688 -11.375 1 98.31 398 GLU A N 1
ATOM 3109 C CA . GLU A 1 398 ? 10.352 -10.984 -10.836 1 98.31 398 GLU A CA 1
ATOM 3110 C C . GLU A 1 398 ? 9.562 -11.344 -9.586 1 98.31 398 GLU A C 1
ATOM 3112 O O . GLU A 1 398 ? 10.023 -12.125 -8.75 1 98.31 398 GLU A O 1
ATOM 3117 N N . VAL A 1 399 ? 8.383 -10.859 -9.438 1 97.62 399 VAL A N 1
ATOM 3118 C CA . VAL A 1 399 ? 7.574 -10.945 -8.227 1 97.62 399 VAL A CA 1
ATOM 3119 C C . VAL A 1 399 ? 7.285 -12.414 -7.906 1 97.62 399 VAL A C 1
ATOM 3121 O O . VAL A 1 399 ? 7.242 -12.805 -6.734 1 97.62 399 VAL A O 1
ATOM 3124 N N . HIS A 1 400 ? 7.129 -13.305 -8.867 1 98.06 400 HIS A N 1
ATOM 3125 C CA . HIS A 1 400 ? 6.836 -14.719 -8.648 1 98.06 400 HIS A CA 1
ATOM 3126 C C . HIS A 1 400 ? 8.102 -15.562 -8.75 1 98.06 400 HIS A C 1
ATOM 3128 O O . HIS A 1 400 ? 8.031 -16.797 -8.727 1 98.06 400 HIS A O 1
ATOM 3134 N N . ALA A 1 401 ? 9.273 -14.93 -8.859 1 98.62 401 ALA A N 1
ATOM 3135 C CA . ALA A 1 401 ? 10.5 -15.688 -9.062 1 98.62 401 ALA A CA 1
ATOM 3136 C C . ALA A 1 401 ? 11.5 -15.445 -7.93 1 98.62 401 ALA A C 1
ATOM 3138 O O . ALA A 1 401 ? 12.305 -16.312 -7.605 1 98.62 401 ALA A O 1
ATOM 3139 N N . ILE A 1 402 ? 11.469 -14.258 -7.383 1 98.44 402 ILE A N 1
ATOM 3140 C CA . ILE A 1 402 ? 12.453 -13.883 -6.375 1 98.44 402 ILE A CA 1
ATOM 3141 C C . ILE A 1 402 ? 12.328 -14.805 -5.16 1 98.44 402 ILE A C 1
ATOM 3143 O O . ILE A 1 402 ? 11.219 -15.195 -4.789 1 98.44 402 ILE A O 1
ATOM 3147 N N . GLY A 1 403 ? 13.414 -15.094 -4.566 1 98.44 403 GLY A N 1
ATOM 3148 C CA . GLY A 1 403 ? 13.461 -16.031 -3.461 1 98.44 403 GLY A CA 1
ATOM 3149 C C . GLY A 1 403 ? 13.414 -17.484 -3.908 1 98.44 403 GLY A C 1
ATOM 3150 O O . GLY A 1 403 ? 13.859 -18.375 -3.186 1 98.44 403 GLY A O 1
ATOM 3151 N N . LEU A 1 404 ? 12.961 -17.797 -5.16 1 98.69 404 LEU A N 1
ATOM 3152 C CA . LEU A 1 404 ? 12.594 -19.141 -5.566 1 98.69 404 LEU A CA 1
ATOM 3153 C C . LEU A 1 404 ? 13.57 -19.688 -6.613 1 98.69 404 LEU A C 1
ATOM 3155 O O . LEU A 1 404 ? 13.641 -20.891 -6.836 1 98.69 404 LEU A O 1
ATOM 3159 N N . TYR A 1 405 ? 14.227 -18.859 -7.312 1 98.5 405 TYR A N 1
ATOM 3160 C CA . TYR A 1 405 ? 15.148 -19.234 -8.383 1 98.5 405 TYR A CA 1
ATOM 3161 C C . TYR A 1 405 ? 16.5 -18.562 -8.195 1 98.5 405 TYR A C 1
ATOM 3163 O O . TYR A 1 405 ? 16.578 -17.453 -7.648 1 98.5 405 TYR A O 1
ATOM 3171 N N . GLY A 1 406 ? 17.562 -19.156 -8.703 1 97.62 406 GLY A N 1
ATOM 3172 C CA . GLY A 1 406 ? 18.906 -18.625 -8.562 1 97.62 406 GLY A CA 1
ATOM 3173 C C . GLY A 1 406 ? 19.609 -19.094 -7.301 1 97.62 406 GLY A C 1
ATOM 3174 O O . GLY A 1 406 ? 18.953 -19.422 -6.309 1 97.62 406 GLY A O 1
ATOM 3175 N N . LYS A 1 407 ? 20.859 -19.031 -7.27 1 95.88 407 LYS A N 1
ATOM 3176 C CA . LYS A 1 407 ? 21.672 -19.547 -6.16 1 95.88 407 LYS A CA 1
ATOM 3177 C C . LYS A 1 407 ? 21.391 -18.75 -4.879 1 95.88 407 LYS A C 1
ATOM 3179 O O . LYS A 1 407 ? 21.375 -19.328 -3.787 1 95.88 407 LYS A O 1
ATOM 3184 N N . ARG A 1 408 ? 21.141 -17.484 -5.07 1 97.31 408 ARG A N 1
ATOM 3185 C CA . ARG A 1 408 ? 20.922 -16.641 -3.904 1 97.31 408 ARG A CA 1
ATOM 3186 C C . ARG A 1 408 ? 19.453 -16.234 -3.785 1 97.31 408 ARG A C 1
ATOM 3188 O O . ARG A 1 408 ? 19.094 -15.469 -2.896 1 97.31 408 ARG A O 1
ATOM 3195 N N . GLY A 1 409 ? 18.656 -16.734 -4.676 1 98.19 409 GLY A N 1
ATOM 3196 C CA . GLY A 1 409 ? 17.25 -16.375 -4.66 1 98.19 409 GLY A CA 1
ATOM 3197 C C . GLY A 1 409 ? 16.953 -15.078 -5.395 1 98.19 409 GLY A C 1
ATOM 3198 O O . GLY A 1 409 ? 15.953 -14.414 -5.113 1 98.19 409 GLY A O 1
ATOM 3199 N N . GLY A 1 410 ? 17.797 -14.68 -6.305 1 98.25 410 GLY A N 1
ATOM 3200 C CA . GLY A 1 410 ? 17.641 -13.422 -7.012 1 98.25 410 GLY A CA 1
ATOM 3201 C C . GLY A 1 410 ? 16.625 -13.484 -8.141 1 98.25 410 GLY A C 1
ATOM 3202 O O . GLY A 1 410 ? 16.312 -12.469 -8.75 1 98.25 410 GLY A O 1
ATOM 3203 N N . GLY A 1 411 ? 16.078 -14.664 -8.461 1 98.38 411 GLY A N 1
ATOM 3204 C CA . GLY A 1 411 ? 15.094 -14.828 -9.508 1 98.38 411 GLY A CA 1
ATOM 3205 C C . GLY A 1 411 ? 15.609 -15.594 -10.711 1 98.38 411 GLY A C 1
ATOM 3206 O O . GLY A 1 411 ? 16.688 -16.188 -10.656 1 98.38 411 GLY A O 1
ATOM 3207 N N . VAL A 1 412 ? 14.812 -15.648 -11.719 1 98.62 412 VAL A N 1
ATOM 3208 C CA . VAL A 1 412 ? 15.133 -16.406 -12.93 1 98.62 412 VAL A CA 1
ATOM 3209 C C . VAL A 1 412 ? 16.312 -15.742 -13.648 1 98.62 412 VAL A C 1
ATOM 3211 O O . VAL A 1 412 ? 17.156 -16.422 -14.242 1 98.62 412 VAL A O 1
ATOM 3214 N N . ALA A 1 413 ? 16.344 -14.43 -13.594 1 98.62 413 ALA A N 1
ATOM 3215 C CA . ALA A 1 413 ? 17.484 -13.734 -14.211 1 98.62 413 ALA A CA 1
ATOM 3216 C C . ALA A 1 413 ? 18.797 -14.195 -13.602 1 98.62 413 ALA A C 1
ATOM 3218 O O . ALA A 1 413 ? 19.797 -14.375 -14.32 1 98.62 413 ALA A O 1
ATOM 3219 N N . GLU A 1 414 ? 18.828 -14.312 -12.312 1 98.25 414 GLU A N 1
ATOM 3220 C CA . GLU A 1 414 ? 20.031 -14.828 -11.656 1 98.25 414 GLU A CA 1
ATOM 3221 C C . GLU A 1 414 ? 20.328 -16.266 -12.102 1 98.25 414 GLU A C 1
ATOM 3223 O O . GLU A 1 414 ? 21.469 -16.594 -12.414 1 98.25 414 GLU A O 1
ATOM 3228 N N . MET A 1 415 ? 19.328 -17.062 -12.086 1 97.81 415 MET A N 1
ATOM 3229 C CA . MET A 1 415 ? 19.484 -18.453 -12.477 1 97.81 415 MET A CA 1
ATOM 3230 C C . MET A 1 415 ? 20.094 -18.562 -13.875 1 97.81 415 MET A C 1
ATOM 3232 O O . MET A 1 415 ? 20.906 -19.453 -14.125 1 97.81 415 MET A O 1
ATOM 3236 N N . MET A 1 416 ? 19.719 -17.641 -14.742 1 97.88 416 MET A N 1
ATOM 3237 C CA . MET A 1 416 ? 20.156 -17.688 -16.125 1 97.88 416 MET A CA 1
ATOM 3238 C C . MET A 1 416 ? 21.453 -16.922 -16.312 1 97.88 416 MET A C 1
ATOM 3240 O O . MET A 1 416 ? 21.969 -16.828 -17.422 1 97.88 416 MET A O 1
ATOM 3244 N N . GLY A 1 417 ? 21.953 -16.312 -15.242 1 97.5 417 GLY A N 1
ATOM 3245 C CA . GLY A 1 417 ? 23.203 -15.555 -15.32 1 97.5 417 GLY A CA 1
ATOM 3246 C C . GLY A 1 417 ? 23.062 -14.25 -16.078 1 97.5 417 GLY A C 1
ATOM 3247 O O . GLY A 1 417 ? 23.984 -13.828 -16.781 1 97.5 417 GLY A O 1
ATOM 3248 N N . LEU A 1 418 ? 21.891 -13.586 -16 1 98 418 LEU A N 1
ATOM 3249 C CA . LEU A 1 418 ? 21.609 -12.438 -16.844 1 98 418 LEU A CA 1
ATOM 3250 C C . LEU A 1 418 ? 21.359 -11.188 -16 1 98 418 LEU A C 1
ATOM 3252 O O . LEU A 1 418 ? 20.797 -10.211 -16.484 1 98 418 LEU A O 1
ATOM 3256 N N . MET A 1 419 ? 21.75 -11.148 -14.742 1 97.38 419 MET A N 1
ATOM 3257 C CA . MET A 1 419 ? 21.484 -10.039 -13.828 1 97.38 419 MET A CA 1
ATOM 3258 C C . MET A 1 419 ? 22.062 -8.734 -14.375 1 97.38 419 MET A C 1
ATOM 3260 O O . MET A 1 419 ? 21.469 -7.668 -14.211 1 97.38 419 MET A O 1
ATOM 3264 N N . ASP A 1 420 ? 23.141 -8.805 -15.023 1 96.19 420 ASP A N 1
ATOM 3265 C CA . ASP A 1 420 ? 23.844 -7.613 -15.5 1 96.19 420 ASP A CA 1
ATOM 3266 C C . ASP A 1 420 ? 23.203 -7.094 -16.797 1 96.19 420 ASP A C 1
ATOM 3268 O O . ASP A 1 420 ? 23.484 -5.973 -17.219 1 96.19 420 ASP A O 1
ATOM 3272 N N . GLN A 1 421 ? 22.375 -7.895 -17.391 1 97.19 421 GLN A N 1
ATOM 3273 C CA . GLN A 1 421 ? 21.766 -7.516 -18.672 1 97.19 421 GLN A CA 1
ATOM 3274 C C . GLN A 1 421 ? 20.406 -6.859 -18.469 1 97.19 421 GLN A C 1
ATOM 3276 O O . GLN A 1 421 ? 19.828 -6.301 -19.406 1 97.19 421 GLN A O 1
ATOM 3281 N N . ILE A 1 422 ? 19.938 -6.891 -17.266 1 98.44 422 ILE A N 1
ATOM 3282 C CA . ILE A 1 422 ? 18.641 -6.309 -16.938 1 98.44 422 ILE A CA 1
ATOM 3283 C C . ILE A 1 422 ? 18.844 -4.91 -16.344 1 98.44 422 ILE A C 1
ATOM 3285 O O . ILE A 1 422 ? 19.656 -4.719 -15.453 1 98.44 422 ILE A O 1
ATOM 3289 N N . ASP A 1 423 ? 18.047 -3.955 -16.781 1 98.5 423 ASP A N 1
ATOM 3290 C CA . ASP A 1 423 ? 18.203 -2.582 -16.312 1 98.5 423 ASP A CA 1
ATOM 3291 C C . ASP A 1 423 ? 17.391 -2.348 -15.039 1 98.5 423 ASP A C 1
ATOM 3293 O O . ASP A 1 423 ? 17.859 -1.676 -14.117 1 98.5 423 ASP A O 1
ATOM 3297 N N . ILE A 1 424 ? 16.156 -2.85 -15.031 1 98.81 424 ILE A N 1
ATOM 3298 C CA . ILE A 1 424 ? 15.227 -2.557 -13.938 1 98.81 424 ILE A CA 1
ATOM 3299 C C . ILE A 1 424 ? 14.617 -3.857 -13.422 1 98.81 424 ILE A C 1
ATOM 3301 O O . ILE A 1 424 ? 14.023 -4.621 -14.188 1 98.81 424 ILE A O 1
ATOM 3305 N N . PHE A 1 425 ? 14.789 -4.094 -12.133 1 98.88 425 PHE A N 1
ATOM 3306 C CA . PHE A 1 425 ? 14.125 -5.207 -11.461 1 98.88 425 PHE A CA 1
ATOM 3307 C C . PHE A 1 425 ? 12.961 -4.711 -10.609 1 98.88 425 PHE A C 1
ATOM 3309 O O . PHE A 1 425 ? 13.102 -3.74 -9.867 1 98.88 425 PHE A O 1
ATOM 3316 N N . SER A 1 426 ? 11.828 -5.312 -10.773 1 98.81 426 SER A N 1
ATOM 3317 C CA . SER A 1 426 ? 10.719 -5.156 -9.844 1 98.81 426 SER A CA 1
ATOM 3318 C C . SER A 1 426 ? 10.516 -6.414 -9.008 1 98.81 426 SER A C 1
ATOM 3320 O O . SER A 1 426 ? 10.609 -7.531 -9.523 1 98.81 426 SER A O 1
ATOM 3322 N N . GLY A 1 427 ? 10.328 -6.246 -7.73 1 98.44 427 GLY A N 1
ATOM 3323 C CA . GLY A 1 427 ? 10.102 -7.359 -6.82 1 98.44 427 GLY A CA 1
ATOM 3324 C C . GLY A 1 427 ? 9.109 -7.039 -5.719 1 98.44 427 GLY A C 1
ATOM 3325 O O . GLY A 1 427 ? 8.617 -5.91 -5.633 1 98.44 427 GLY A O 1
ATOM 3326 N N . THR A 1 428 ? 8.734 -8.102 -4.961 1 98 428 THR A N 1
ATOM 3327 C CA . THR A 1 428 ? 7.816 -7.953 -3.836 1 98 428 THR A CA 1
ATOM 3328 C C . THR A 1 428 ? 8.391 -8.594 -2.576 1 98 428 THR A C 1
ATOM 3330 O O . THR A 1 428 ? 9.297 -9.422 -2.656 1 98 428 THR A O 1
ATOM 3333 N N . LEU A 1 429 ? 7.941 -8.125 -1.477 1 98.5 429 LEU A N 1
ATOM 3334 C CA . LEU A 1 429 ? 8.32 -8.68 -0.181 1 98.5 429 LEU A CA 1
ATOM 3335 C C . LEU A 1 429 ? 7.191 -9.523 0.399 1 98.5 429 LEU A C 1
ATOM 3337 O O . LEU A 1 429 ? 7.352 -10.141 1.451 1 98.5 429 LEU A O 1
ATOM 3341 N N . GLY A 1 430 ? 6.078 -9.633 -0.355 1 97.19 430 GLY A N 1
ATOM 3342 C CA . GLY A 1 430 ? 4.879 -10.227 0.216 1 97.19 430 GLY A CA 1
ATOM 3343 C C . GLY A 1 430 ? 4.652 -11.656 -0.221 1 97.19 430 GLY A C 1
ATOM 3344 O O . GLY A 1 430 ? 3.654 -12.281 0.152 1 97.19 430 GLY A O 1
ATOM 3345 N N . LYS A 1 431 ? 5.52 -12.234 -1.022 1 97.25 431 LYS A N 1
ATOM 3346 C CA . LYS A 1 431 ? 5.355 -13.602 -1.505 1 97.25 431 LYS A CA 1
ATOM 3347 C C . LYS A 1 431 ? 6.426 -14.523 -0.924 1 97.25 431 LYS A C 1
ATOM 3349 O O . LYS A 1 431 ? 6.383 -14.859 0.26 1 97.25 431 LYS A O 1
ATOM 3354 N N . ALA A 1 432 ? 7.539 -14.734 -1.59 1 98.19 432 ALA A N 1
ATOM 3355 C CA . ALA A 1 432 ? 8.555 -15.68 -1.139 1 98.19 432 ALA A CA 1
ATOM 3356 C C . ALA A 1 432 ? 9.141 -15.258 0.208 1 98.19 432 ALA A C 1
ATOM 3358 O O . ALA A 1 432 ? 9.531 -16.109 1.013 1 98.19 432 ALA A O 1
ATOM 3359 N N . TYR A 1 433 ? 9.109 -13.992 0.518 1 98.44 433 TYR A N 1
ATOM 3360 C CA . TYR A 1 433 ? 9.781 -13.477 1.702 1 98.44 433 TYR A CA 1
ATOM 3361 C C . TYR A 1 433 ? 8.812 -13.352 2.873 1 98.44 433 TYR A C 1
ATOM 3363 O O . TYR A 1 433 ? 9.227 -13.07 4 1 98.44 433 TYR A O 1
ATOM 3371 N N . GLY A 1 434 ? 7.547 -13.445 2.637 1 97.5 434 GLY A N 1
ATOM 3372 C CA . GLY A 1 434 ? 6.551 -13.68 3.666 1 97.5 434 GLY A CA 1
ATOM 3373 C C . GLY A 1 434 ? 6.117 -12.414 4.383 1 97.5 434 GLY A C 1
ATOM 3374 O O . GLY A 1 434 ? 5.398 -12.477 5.383 1 97.5 434 GLY A O 1
ATOM 3375 N N . CYS A 1 435 ? 6.453 -11.281 3.914 1 97.75 435 CYS A N 1
ATOM 3376 C CA . CYS A 1 435 ? 6.145 -10.016 4.57 1 97.75 435 CYS A CA 1
ATOM 3377 C C . CYS A 1 435 ? 5.152 -9.203 3.746 1 97.75 435 CYS A C 1
ATOM 3379 O O . CYS A 1 435 ? 4.117 -9.719 3.322 1 97.75 435 CYS A O 1
ATOM 3381 N N . VAL A 1 436 ? 5.414 -7.941 3.568 1 97.38 436 VAL A N 1
ATOM 3382 C CA . VAL A 1 436 ? 4.621 -7.051 2.727 1 97.38 436 VAL A CA 1
ATOM 3383 C C . VAL A 1 436 ? 5.504 -5.93 2.182 1 97.38 436 VAL A C 1
ATOM 3385 O O . VAL A 1 436 ? 6.48 -5.535 2.82 1 97.38 436 VAL A O 1
ATOM 3388 N N . GLY A 1 437 ? 5.168 -5.449 1.005 1 97.5 437 GLY A N 1
ATOM 3389 C CA . GLY A 1 437 ? 5.953 -4.418 0.345 1 97.5 437 GLY A CA 1
ATOM 3390 C C . GLY A 1 437 ? 6.379 -4.801 -1.061 1 97.5 437 GLY A C 1
ATOM 3391 O O . GLY A 1 437 ? 6.133 -5.926 -1.504 1 97.5 437 GLY A O 1
ATOM 3392 N N . GLY A 1 438 ? 6.906 -3.889 -1.763 1 98.12 438 GLY A N 1
ATOM 3393 C CA . GLY A 1 438 ? 7.508 -4.059 -3.076 1 98.12 438 GLY A CA 1
ATOM 3394 C C . GLY A 1 438 ? 8.711 -3.166 -3.301 1 98.12 438 GLY A C 1
ATOM 3395 O O . GLY A 1 438 ? 9.039 -2.326 -2.459 1 98.12 438 GLY A O 1
ATOM 3396 N N . TYR A 1 439 ? 9.43 -3.412 -4.355 1 98.81 439 TYR A N 1
ATOM 3397 C CA . TYR A 1 439 ? 10.625 -2.605 -4.555 1 98.81 439 TYR A CA 1
ATOM 3398 C C . TYR A 1 439 ? 11.016 -2.562 -6.027 1 98.81 439 TYR A C 1
ATOM 3400 O O . TYR A 1 439 ? 10.523 -3.361 -6.828 1 98.81 439 TYR A O 1
ATOM 3408 N N . ILE A 1 440 ? 11.797 -1.605 -6.34 1 98.88 440 ILE A N 1
ATOM 3409 C CA . ILE A 1 440 ? 12.492 -1.465 -7.613 1 98.88 440 ILE A CA 1
ATOM 3410 C C . ILE A 1 440 ? 14 -1.419 -7.375 1 98.88 440 ILE A C 1
ATOM 3412 O O . ILE A 1 440 ? 14.469 -0.754 -6.449 1 98.88 440 ILE A O 1
ATOM 3416 N N . ALA A 1 441 ? 14.773 -2.131 -8.141 1 98.88 441 ALA A N 1
ATOM 3417 C CA . ALA A 1 441 ? 16.234 -2.113 -8.078 1 98.88 441 ALA A CA 1
ATOM 3418 C C . ALA A 1 441 ? 16.828 -1.77 -9.438 1 98.88 441 ALA A C 1
ATOM 3420 O O . ALA A 1 441 ? 16.328 -2.193 -10.477 1 98.88 441 ALA A O 1
ATOM 3421 N N . GLY A 1 442 ? 17.875 -1.007 -9.516 1 98.69 442 GLY A N 1
ATOM 3422 C CA . GLY A 1 442 ? 18.562 -0.552 -10.711 1 98.69 442 GLY A CA 1
ATOM 3423 C C . GLY A 1 442 ? 19.781 0.301 -10.414 1 98.69 442 GLY A C 1
ATOM 3424 O O . GLY A 1 442 ? 20.359 0.202 -9.328 1 98.69 442 GLY A O 1
ATOM 3425 N N . ASN A 1 443 ? 20.234 0.994 -11.43 1 97.88 443 ASN A N 1
ATOM 3426 C CA . ASN A 1 443 ? 21.375 1.872 -11.18 1 97.88 443 ASN A CA 1
ATOM 3427 C C . ASN A 1 443 ? 20.969 3.092 -10.359 1 97.88 443 ASN A C 1
ATOM 3429 O O . ASN A 1 443 ? 19.781 3.35 -10.156 1 97.88 443 ASN A O 1
ATOM 3433 N N . SER A 1 444 ? 21.906 3.791 -9.867 1 98 444 SER A N 1
ATOM 3434 C CA . SER A 1 444 ? 21.688 4.859 -8.898 1 98 444 SER A CA 1
ATOM 3435 C C . SER A 1 444 ? 20.859 5.992 -9.492 1 98 444 SER A C 1
ATOM 3437 O O . SER A 1 444 ? 19.984 6.539 -8.82 1 98 444 SER A O 1
ATOM 3439 N N . LEU A 1 445 ? 21.078 6.355 -10.711 1 97.75 445 LEU A N 1
ATOM 3440 C CA . LEU A 1 445 ? 20.375 7.457 -11.352 1 97.75 445 LEU A CA 1
ATOM 3441 C C . LEU A 1 445 ? 18.891 7.117 -11.547 1 97.75 445 LEU A C 1
ATOM 3443 O O . LEU A 1 445 ? 18.031 7.945 -11.273 1 97.75 445 LEU A O 1
ATOM 3447 N N . LEU A 1 446 ? 18.672 5.906 -12.008 1 97.94 446 LEU A N 1
ATOM 3448 C CA . LEU A 1 446 ? 17.312 5.422 -12.211 1 97.94 446 LEU A CA 1
ATOM 3449 C C . LEU A 1 446 ? 16.531 5.438 -10.898 1 97.94 446 LEU A C 1
ATOM 3451 O O . LEU A 1 446 ? 15.406 5.941 -10.844 1 97.94 446 LEU A O 1
ATOM 3455 N N . ILE A 1 447 ? 17.109 4.922 -9.844 1 98.56 447 ILE A N 1
ATOM 3456 C CA . ILE A 1 447 ? 16.438 4.824 -8.547 1 98.56 447 ILE A CA 1
ATOM 3457 C C . ILE A 1 447 ? 16.219 6.223 -7.977 1 98.56 447 ILE A C 1
ATOM 3459 O O . ILE A 1 447 ? 15.18 6.488 -7.359 1 98.56 447 ILE A O 1
ATOM 3463 N N . ASP A 1 448 ? 17.156 7.09 -8.18 1 98 448 ASP A N 1
ATOM 3464 C CA . ASP A 1 448 ? 17 8.469 -7.734 1 98 448 ASP A CA 1
ATOM 3465 C C . ASP A 1 448 ? 15.828 9.148 -8.445 1 98 448 ASP A C 1
ATOM 3467 O O . ASP A 1 448 ? 15.094 9.922 -7.836 1 98 448 ASP A O 1
ATOM 3471 N N . CYS A 1 449 ? 15.656 8.828 -9.688 1 97.88 449 CYS A N 1
ATOM 3472 C CA . CYS A 1 449 ? 14.523 9.367 -10.438 1 97.88 449 CYS A CA 1
ATOM 3473 C C . CYS A 1 449 ? 13.203 8.797 -9.914 1 97.88 449 CYS A C 1
ATOM 3475 O O . CYS A 1 449 ? 12.234 9.531 -9.75 1 97.88 449 CYS A O 1
ATOM 3477 N N . ILE A 1 450 ? 13.18 7.539 -9.656 1 98.06 450 ILE A N 1
ATOM 3478 C CA . ILE A 1 450 ? 11.953 6.902 -9.195 1 98.06 450 ILE A CA 1
ATOM 3479 C C . ILE A 1 450 ? 11.547 7.48 -7.844 1 98.06 450 ILE A C 1
ATOM 3481 O O . ILE A 1 450 ? 10.391 7.867 -7.648 1 98.06 450 ILE A O 1
ATOM 3485 N N . ARG A 1 451 ? 12.43 7.625 -6.871 1 96.38 451 ARG A N 1
ATOM 3486 C CA . ARG A 1 451 ? 12.086 8.133 -5.547 1 96.38 451 ARG A CA 1
ATOM 3487 C C . ARG A 1 451 ? 11.688 9.602 -5.609 1 96.38 451 ARG A C 1
ATOM 3489 O O . ARG A 1 451 ? 11 10.102 -4.715 1 96.38 451 ARG A O 1
ATOM 3496 N N . SER A 1 452 ? 12.133 10.32 -6.652 1 95.56 452 SER A N 1
ATOM 3497 C CA . SER A 1 452 ? 11.922 11.766 -6.742 1 95.56 452 SER A CA 1
ATOM 3498 C C . SER A 1 452 ? 10.625 12.086 -7.48 1 95.56 452 SER A C 1
ATOM 3500 O O . SER A 1 452 ? 10.055 13.164 -7.297 1 95.56 452 SER A O 1
ATOM 3502 N N . PHE A 1 453 ? 10.164 11.094 -8.328 1 95.12 453 PHE A N 1
ATOM 3503 C CA . PHE A 1 453 ? 9.078 11.477 -9.227 1 95.12 453 PHE A CA 1
ATOM 3504 C C . PHE A 1 453 ? 7.871 10.57 -9.031 1 95.12 453 PHE A C 1
ATOM 3506 O O . PHE A 1 453 ? 6.773 10.883 -9.492 1 95.12 453 PHE A O 1
ATOM 3513 N N . ALA A 1 454 ? 8.031 9.445 -8.383 1 94.75 454 ALA A N 1
ATOM 3514 C CA . ALA A 1 454 ? 6.906 8.539 -8.148 1 94.75 454 ALA A CA 1
ATOM 3515 C C . ALA A 1 454 ? 5.984 9.078 -7.062 1 94.75 454 ALA A C 1
ATOM 3517 O O . ALA A 1 454 ? 6.289 8.977 -5.871 1 94.75 454 ALA A O 1
ATOM 3518 N N . GLN A 1 455 ? 4.824 9.492 -7.383 1 90.06 455 GLN A N 1
ATOM 3519 C CA . GLN A 1 455 ? 3.906 10.156 -6.461 1 90.06 455 GLN A CA 1
ATOM 3520 C C . GLN A 1 455 ? 3.434 9.195 -5.375 1 90.06 455 GLN A C 1
ATOM 3522 O O . GLN A 1 455 ? 3.299 9.586 -4.211 1 90.06 455 GLN A O 1
ATOM 3527 N N . ASN A 1 456 ? 3.166 7.977 -5.801 1 90.56 456 ASN A N 1
ATOM 3528 C CA . ASN A 1 456 ? 2.67 7.004 -4.836 1 90.56 456 ASN A CA 1
ATOM 3529 C C . ASN A 1 456 ? 3.752 6.605 -3.836 1 90.56 456 ASN A C 1
ATOM 3531 O O . ASN A 1 456 ? 3.479 5.883 -2.875 1 90.56 456 ASN A O 1
ATOM 3535 N N . PHE A 1 457 ? 5.023 6.98 -4.078 1 92.62 457 PHE A N 1
ATOM 3536 C CA . PHE A 1 457 ? 6.102 6.848 -3.105 1 92.62 457 PHE A CA 1
ATOM 3537 C C . PHE A 1 457 ? 6.211 8.102 -2.242 1 92.62 457 PHE A C 1
ATOM 3539 O O . PHE A 1 457 ? 6.273 8.008 -1.015 1 92.62 457 PHE A O 1
ATOM 3546 N N . ILE A 1 458 ? 6.133 9.219 -2.865 1 90.12 458 ILE A N 1
ATOM 3547 C CA . ILE A 1 458 ? 6.367 10.508 -2.227 1 90.12 458 ILE A CA 1
ATOM 3548 C C . ILE A 1 458 ? 5.273 10.789 -1.199 1 90.12 458 ILE A C 1
ATOM 3550 O O . ILE A 1 458 ? 5.547 11.305 -0.116 1 90.12 458 ILE A O 1
ATOM 3554 N N . PHE A 1 459 ? 4.043 10.32 -1.457 1 89.69 459 PHE A N 1
ATOM 3555 C CA . PHE A 1 459 ? 2.91 10.773 -0.656 1 89.69 459 PHE A CA 1
ATOM 3556 C C . PHE A 1 459 ? 2.291 9.609 0.111 1 89.69 459 PHE A C 1
ATOM 3558 O O . PHE A 1 459 ? 1.121 9.664 0.495 1 89.69 459 PHE A O 1
ATOM 3565 N N . THR A 1 460 ? 3.012 8.547 0.254 1 92.69 460 THR A N 1
ATOM 3566 C CA . THR A 1 460 ? 2.521 7.395 1 1 92.69 460 THR A CA 1
ATOM 3567 C C . THR A 1 460 ? 3.383 7.141 2.234 1 92.69 460 THR A C 1
ATOM 3569 O O . THR A 1 460 ? 4.613 7.176 2.158 1 92.69 460 THR A O 1
ATOM 3572 N N . THR A 1 461 ? 2.66 6.891 3.27 1 92.38 461 THR A N 1
ATOM 3573 C CA . THR A 1 461 ? 3.371 6.484 4.477 1 92.38 461 THR A CA 1
ATOM 3574 C C . THR A 1 461 ? 4.293 5.305 4.191 1 92.38 461 THR A C 1
ATOM 3576 O O . THR A 1 461 ? 3.912 4.367 3.482 1 92.38 461 THR A O 1
ATOM 3579 N N . SER A 1 462 ? 5.516 5.414 4.742 1 95.12 462 SER A N 1
ATOM 3580 C CA . SER A 1 462 ? 6.504 4.359 4.531 1 95.12 462 SER A CA 1
ATOM 3581 C C . SER A 1 462 ? 6.07 3.055 5.191 1 95.12 462 SER A C 1
ATOM 3583 O O . SER A 1 462 ? 5.301 3.068 6.156 1 95.12 462 SER A O 1
ATOM 3585 N N . ILE A 1 463 ? 6.535 1.942 4.609 1 96.81 463 ILE A N 1
ATOM 3586 C CA . ILE A 1 463 ? 6.281 0.692 5.316 1 96.81 463 ILE A CA 1
ATOM 3587 C C . ILE A 1 463 ? 6.875 0.768 6.723 1 96.81 463 ILE A C 1
ATOM 3589 O O . ILE A 1 463 ? 7.887 1.438 6.941 1 96.81 463 ILE A O 1
ATOM 3593 N N . PRO A 1 464 ? 6.297 0.102 7.695 1 97.38 464 PRO A N 1
ATOM 3594 C CA . PRO A 1 464 ? 6.828 0.132 9.062 1 97.38 464 PRO A CA 1
ATOM 3595 C C . PRO A 1 464 ? 8.266 -0.374 9.148 1 97.38 464 PRO A C 1
ATOM 3597 O O . PRO A 1 464 ? 8.609 -1.383 8.523 1 97.38 464 PRO A O 1
ATOM 3600 N N . PRO A 1 465 ? 9.109 0.314 9.945 1 97 465 PRO A N 1
ATOM 3601 C CA . PRO A 1 465 ? 10.484 -0.153 10.133 1 97 465 PRO A CA 1
ATOM 3602 C C . PRO A 1 465 ? 10.555 -1.611 10.578 1 97 465 PRO A C 1
ATOM 3604 O O . PRO A 1 465 ? 11.477 -2.336 10.195 1 97 465 PRO A O 1
ATOM 3607 N N . CYS A 1 466 ? 9.617 -2.064 11.352 1 97.81 466 CYS A N 1
ATOM 3608 C CA . CYS A 1 466 ? 9.625 -3.447 11.82 1 97.81 466 CYS A CA 1
ATOM 3609 C C . CYS A 1 466 ? 9.398 -4.41 10.656 1 97.81 466 CYS A C 1
ATOM 3611 O O . CYS A 1 466 ? 9.961 -5.508 10.641 1 97.81 466 CYS A O 1
ATOM 3613 N N . ILE A 1 467 ? 8.609 -4.062 9.695 1 98.19 467 ILE A N 1
ATOM 3614 C CA . ILE A 1 467 ? 8.414 -4.863 8.492 1 98.19 467 ILE A CA 1
ATOM 3615 C C . ILE A 1 467 ? 9.703 -4.867 7.668 1 98.19 467 ILE A C 1
ATOM 3617 O O . ILE A 1 467 ? 10.086 -5.902 7.121 1 98.19 467 ILE A O 1
ATOM 3621 N N . ALA A 1 468 ? 10.312 -3.664 7.562 1 98.44 468 ALA A N 1
ATOM 3622 C CA . ALA A 1 468 ? 11.57 -3.57 6.828 1 98.44 468 ALA A CA 1
ATOM 3623 C C . ALA A 1 468 ? 12.617 -4.52 7.41 1 98.44 468 ALA A C 1
ATOM 3625 O O . ALA A 1 468 ? 13.32 -5.203 6.664 1 98.44 468 ALA A O 1
ATOM 3626 N N . GLN A 1 469 ? 12.695 -4.559 8.695 1 98.44 469 GLN A N 1
ATOM 3627 C CA . GLN A 1 469 ? 13.648 -5.434 9.359 1 98.44 469 GLN A CA 1
ATOM 3628 C C . GLN A 1 469 ? 13.305 -6.902 9.125 1 98.44 469 GLN A C 1
ATOM 3630 O O . GLN A 1 469 ? 14.195 -7.727 8.891 1 98.44 469 GLN A O 1
ATOM 3635 N N . ALA A 1 470 ? 12.055 -7.238 9.258 1 98.75 470 ALA A N 1
ATOM 3636 C CA . ALA A 1 470 ? 11.609 -8.602 9 1 98.75 470 ALA A CA 1
ATOM 3637 C C . ALA A 1 470 ? 11.953 -9.031 7.574 1 98.75 470 ALA A C 1
ATOM 3639 O O . ALA A 1 470 ? 12.461 -10.133 7.355 1 98.75 470 ALA A O 1
ATOM 3640 N N . ALA A 1 471 ? 11.664 -8.156 6.629 1 98.81 471 ALA A N 1
ATOM 3641 C CA . ALA A 1 471 ? 11.922 -8.453 5.223 1 98.81 471 ALA A CA 1
ATOM 3642 C C . ALA A 1 471 ? 13.414 -8.625 4.965 1 98.81 471 ALA A C 1
ATOM 3644 O O . ALA A 1 471 ? 13.828 -9.547 4.258 1 98.81 471 ALA A O 1
ATOM 3645 N N . LYS A 1 472 ? 14.211 -7.711 5.516 1 98.88 472 LYS A N 1
ATOM 3646 C CA . LYS A 1 472 ? 15.664 -7.824 5.375 1 98.88 472 LYS A CA 1
ATOM 3647 C C . LYS A 1 472 ? 16.156 -9.172 5.898 1 98.88 472 LYS A C 1
ATOM 3649 O O . LYS A 1 472 ? 16.969 -9.828 5.25 1 98.88 472 LYS A O 1
ATOM 3654 N N . THR A 1 473 ? 15.672 -9.547 7.055 1 98.88 473 THR A N 1
ATOM 3655 C CA . THR A 1 473 ? 16.062 -10.797 7.684 1 98.88 473 THR A CA 1
ATOM 3656 C C . THR A 1 473 ? 15.633 -11.992 6.832 1 98.88 473 THR A C 1
ATOM 3658 O O . THR A 1 473 ? 16.391 -12.953 6.68 1 98.88 473 THR A O 1
ATOM 3661 N N . SER A 1 474 ? 14.445 -11.906 6.309 1 98.81 474 SER A N 1
ATOM 3662 C CA . SER A 1 474 ? 13.945 -12.969 5.438 1 98.81 474 SER A CA 1
ATOM 3663 C C . SER A 1 474 ? 14.82 -13.133 4.203 1 98.81 474 SER A C 1
ATOM 3665 O O . SER A 1 474 ? 15.188 -14.25 3.844 1 98.81 474 SER A O 1
ATOM 3667 N N . ILE A 1 475 ? 15.148 -12.047 3.557 1 98.88 475 ILE A N 1
ATOM 3668 C CA . ILE A 1 475 ? 15.977 -12.07 2.357 1 98.88 475 ILE A CA 1
ATOM 3669 C C . ILE A 1 475 ? 17.344 -12.68 2.688 1 98.88 475 ILE A C 1
ATOM 3671 O O . ILE A 1 475 ? 17.828 -13.547 1.967 1 98.88 475 ILE A O 1
ATOM 3675 N N . ALA A 1 476 ? 17.938 -12.195 3.762 1 98.75 476 ALA A N 1
ATOM 3676 C CA . ALA A 1 476 ? 19.25 -12.695 4.172 1 98.75 476 ALA A CA 1
ATOM 3677 C C . ALA A 1 476 ? 19.203 -14.195 4.438 1 98.75 476 ALA A C 1
ATOM 3679 O O . ALA A 1 476 ? 20.109 -14.93 4.051 1 98.75 476 ALA A O 1
ATOM 3680 N N . TYR A 1 477 ? 18.172 -14.648 5.074 1 98.62 477 TYR A N 1
ATOM 3681 C CA . TYR A 1 477 ? 18.031 -16.062 5.391 1 98.62 477 TYR A CA 1
ATOM 3682 C C . TYR A 1 477 ? 17.875 -16.891 4.121 1 98.62 477 TYR A C 1
ATOM 3684 O O . TYR A 1 477 ? 18.531 -17.922 3.959 1 98.62 477 TYR A O 1
ATOM 3692 N N . VAL A 1 478 ? 16.984 -16.484 3.24 1 98.5 478 VAL A N 1
ATOM 3693 C CA . VAL A 1 478 ? 16.672 -17.203 2.01 1 98.5 478 VAL A CA 1
ATOM 3694 C C . VAL A 1 478 ? 17.922 -17.281 1.128 1 98.5 478 VAL A C 1
ATOM 3696 O O . VAL A 1 478 ? 18.156 -18.297 0.475 1 98.5 478 VAL A O 1
ATOM 3699 N N . LYS A 1 479 ? 18.719 -16.219 1.132 1 98.31 479 LYS A N 1
ATOM 3700 C CA . LYS A 1 479 ? 19.953 -16.188 0.354 1 98.31 479 LYS A CA 1
ATOM 3701 C C . LYS A 1 479 ? 20.875 -17.344 0.732 1 98.31 479 LYS A C 1
ATOM 3703 O O . LYS A 1 479 ? 21.547 -17.922 -0.128 1 98.31 479 LYS A O 1
ATOM 3708 N N . GLU A 1 480 ? 20.812 -17.734 1.971 1 97.69 480 GLU A N 1
ATOM 3709 C CA . GLU A 1 480 ? 21.781 -18.688 2.492 1 97.69 480 GLU A CA 1
ATOM 3710 C C . GLU A 1 480 ? 21.172 -20.078 2.617 1 97.69 480 GLU A C 1
ATOM 3712 O O . GLU A 1 480 ? 21.859 -21.031 2.973 1 97.69 480 GLU A O 1
ATOM 3717 N N . HIS A 1 481 ? 19.906 -20.234 2.303 1 97.81 481 HIS A N 1
ATOM 3718 C CA . HIS A 1 481 ? 19.234 -21.5 2.541 1 97.81 481 HIS A CA 1
ATOM 3719 C C . HIS A 1 481 ? 18.578 -22.031 1.27 1 97.81 481 HIS A C 1
ATOM 3721 O O . HIS A 1 481 ? 17.344 -22.078 1.176 1 97.81 481 HIS A O 1
ATOM 3727 N N . ASN A 1 482 ? 19.359 -22.562 0.412 1 96.69 482 ASN A N 1
ATOM 3728 C CA . ASN A 1 482 ? 18.906 -23.062 -0.879 1 96.69 482 ASN A CA 1
ATOM 3729 C C . ASN A 1 482 ? 18.047 -24.312 -0.718 1 96.69 482 ASN A C 1
ATOM 3731 O O . ASN A 1 482 ? 17.281 -24.672 -1.622 1 96.69 482 ASN A O 1
ATOM 3735 N N . GLU A 1 483 ? 18.141 -24.969 0.407 1 97.25 483 GLU A N 1
ATOM 3736 C CA . GLU A 1 483 ? 17.344 -26.172 0.642 1 97.25 483 GLU A CA 1
ATOM 3737 C C . GLU A 1 483 ? 15.844 -25.859 0.601 1 97.25 483 GLU A C 1
ATOM 3739 O O . GLU A 1 483 ? 15.039 -26.719 0.234 1 97.25 483 GLU A O 1
ATOM 3744 N N . LEU A 1 484 ? 15.484 -24.656 0.973 1 97.75 484 LEU A N 1
ATOM 3745 C CA . LEU A 1 484 ? 14.086 -24.25 0.873 1 97.75 484 LEU A CA 1
ATOM 3746 C C . LEU A 1 484 ? 13.617 -24.281 -0.578 1 97.75 484 LEU A C 1
ATOM 3748 O O . LEU A 1 484 ? 12.531 -24.781 -0.872 1 97.75 484 LEU A O 1
ATOM 3752 N N . ARG A 1 485 ? 14.43 -23.734 -1.495 1 97.56 485 ARG A N 1
ATOM 3753 C CA . ARG A 1 485 ? 14.109 -23.688 -2.918 1 97.56 485 ARG A CA 1
ATOM 3754 C C . ARG A 1 485 ? 14.062 -25.094 -3.516 1 97.56 485 ARG A C 1
ATOM 3756 O O . ARG A 1 485 ? 13.164 -25.406 -4.301 1 97.56 485 ARG A O 1
ATOM 3763 N N . GLU A 1 486 ? 15.008 -25.891 -3.137 1 97.69 486 GLU A N 1
ATOM 3764 C CA . GLU A 1 486 ? 15.039 -27.266 -3.631 1 97.69 486 GLU A CA 1
ATOM 3765 C C . GLU A 1 486 ? 13.797 -28.031 -3.209 1 97.69 486 GLU A C 1
ATOM 3767 O O . GLU A 1 486 ? 13.203 -28.75 -4.016 1 97.69 486 GLU A O 1
ATOM 3772 N N . ARG A 1 487 ? 13.422 -27.859 -1.979 1 98.12 487 ARG A N 1
ATOM 3773 C CA . ARG A 1 487 ? 12.242 -28.547 -1.461 1 98.12 487 ARG A CA 1
ATOM 3774 C C . ARG A 1 487 ? 10.977 -28.062 -2.154 1 98.12 487 ARG A C 1
ATOM 3776 O O . ARG A 1 487 ? 10.094 -28.859 -2.475 1 98.12 487 ARG A O 1
ATOM 3783 N N . LEU A 1 488 ? 10.852 -26.797 -2.336 1 98.25 488 LEU A N 1
ATOM 3784 C CA . LEU A 1 488 ? 9.711 -26.234 -3.049 1 98.25 488 LEU A CA 1
ATOM 3785 C C . LEU A 1 488 ? 9.57 -26.859 -4.43 1 98.25 488 LEU A C 1
ATOM 3787 O O . LEU A 1 488 ? 8.477 -27.297 -4.801 1 98.25 488 LEU A O 1
ATOM 3791 N N . HIS A 1 489 ? 10.633 -26.938 -5.148 1 98 489 HIS A N 1
ATOM 3792 C CA . HIS A 1 489 ? 10.594 -27.453 -6.512 1 98 489 HIS A CA 1
ATOM 3793 C C . HIS A 1 489 ? 10.336 -28.953 -6.523 1 98 489 HIS A C 1
ATOM 3795 O O . HIS A 1 489 ? 9.68 -29.469 -7.434 1 98 489 HIS A O 1
ATOM 3801 N N . PHE A 1 490 ? 10.867 -29.594 -5.531 1 98.19 490 PHE A N 1
ATOM 3802 C CA . PHE A 1 490 ? 10.586 -31.016 -5.395 1 98.19 490 PHE A CA 1
ATOM 3803 C C . PHE A 1 490 ? 9.086 -31.266 -5.23 1 98.19 490 PHE A C 1
ATOM 3805 O O . PHE A 1 490 ? 8.508 -32.125 -5.91 1 98.19 490 PHE A O 1
ATOM 3812 N N . ILE A 1 491 ? 8.461 -30.516 -4.309 1 98.5 491 ILE A N 1
ATOM 3813 C CA . ILE A 1 491 ? 7.031 -30.656 -4.051 1 98.5 491 ILE A CA 1
ATOM 3814 C C . ILE A 1 491 ? 6.242 -30.312 -5.309 1 98.5 491 ILE A C 1
ATOM 3816 O O . ILE A 1 491 ? 5.273 -31 -5.652 1 98.5 491 ILE A O 1
ATOM 3820 N N . ALA A 1 492 ? 6.598 -29.281 -6.004 1 98.19 492 ALA A N 1
ATOM 3821 C CA . ALA A 1 492 ? 5.922 -28.859 -7.234 1 98.19 492 ALA A CA 1
ATOM 3822 C C . ALA A 1 492 ? 5.973 -29.969 -8.281 1 98.19 492 ALA A C 1
ATOM 3824 O O . ALA A 1 492 ? 4.953 -30.297 -8.898 1 98.19 492 ALA A O 1
ATOM 3825 N N . ARG A 1 493 ? 7.121 -30.562 -8.469 1 97.62 493 ARG A N 1
ATOM 3826 C CA . ARG A 1 493 ? 7.285 -31.656 -9.438 1 97.62 493 ARG A CA 1
ATOM 3827 C C . ARG A 1 493 ? 6.449 -32.875 -9.039 1 97.62 493 ARG A C 1
ATOM 3829 O O . ARG A 1 493 ? 5.863 -33.531 -9.898 1 97.62 493 ARG A O 1
ATOM 3836 N N . LEU A 1 494 ? 6.469 -33.125 -7.754 1 98.19 494 LEU A N 1
ATOM 3837 C CA . LEU A 1 494 ? 5.711 -34.281 -7.258 1 98.19 494 LEU A CA 1
ATOM 3838 C C . LEU A 1 494 ? 4.223 -34.094 -7.543 1 98.19 494 LEU A C 1
ATOM 3840 O O . LEU A 1 494 ? 3.561 -35.062 -7.969 1 98.19 494 LEU A O 1
ATOM 3844 N N . ILE A 1 495 ? 3.699 -32.906 -7.301 1 98.38 495 ILE A N 1
ATOM 3845 C CA . ILE A 1 495 ? 2.285 -32.656 -7.547 1 98.38 495 ILE A CA 1
ATOM 3846 C C . ILE A 1 495 ? 1.985 -32.812 -9.039 1 98.38 495 ILE A C 1
ATOM 3848 O O . ILE A 1 495 ? 0.997 -33.469 -9.414 1 98.38 495 ILE A O 1
ATOM 3852 N N . LYS A 1 496 ? 2.793 -32.25 -9.891 1 97.19 496 LYS A N 1
ATOM 3853 C CA . LYS A 1 496 ? 2.588 -32.312 -11.336 1 97.19 496 LYS A CA 1
ATOM 3854 C C . LYS A 1 496 ? 2.6 -33.781 -11.805 1 97.19 496 LYS A C 1
ATOM 3856 O O . LYS A 1 496 ? 1.751 -34.188 -12.602 1 97.19 496 LYS A O 1
ATOM 3861 N N . LYS A 1 497 ? 3.572 -34.531 -11.305 1 97.5 497 LYS A N 1
ATOM 3862 C CA . LYS A 1 497 ? 3.676 -35.938 -11.664 1 97.5 497 LYS A CA 1
ATOM 3863 C C . LYS A 1 497 ? 2.43 -36.719 -11.242 1 97.5 497 LYS A C 1
ATOM 3865 O O . LYS A 1 497 ? 1.857 -37.469 -12.031 1 97.5 497 LYS A O 1
ATOM 3870 N N . ARG A 1 498 ? 2.02 -36.5 -10.016 1 97.5 498 ARG A N 1
ATOM 3871 C CA . ARG A 1 498 ? 0.872 -37.219 -9.477 1 97.5 498 ARG A CA 1
ATOM 3872 C C . ARG A 1 498 ? -0.412 -36.812 -10.195 1 97.5 498 ARG A C 1
ATOM 3874 O O . ARG A 1 498 ? -1.291 -37.656 -10.414 1 97.5 498 ARG A O 1
ATOM 3881 N N . CYS A 1 499 ? -0.585 -35.562 -10.469 1 96.75 499 CYS A N 1
ATOM 3882 C CA . CYS A 1 499 ? -1.742 -35.125 -11.242 1 96.75 499 CYS A CA 1
ATOM 3883 C C . CYS A 1 499 ? -1.757 -35.75 -12.625 1 96.75 499 CYS A C 1
ATOM 3885 O O . CYS A 1 499 ? -2.809 -36.188 -13.109 1 96.75 499 CYS A O 1
ATOM 3887 N N . ASN A 1 500 ? -0.629 -35.781 -13.258 1 94.94 500 ASN A N 1
ATOM 3888 C CA . ASN A 1 500 ? -0.523 -36.438 -14.562 1 94.94 500 ASN A CA 1
ATOM 3889 C C . ASN A 1 500 ? -0.914 -37.906 -14.5 1 94.94 500 ASN A C 1
ATOM 3891 O O . ASN A 1 500 ? -1.597 -38.406 -15.391 1 94.94 500 ASN A O 1
ATOM 3895 N N . ASP A 1 501 ? -0.484 -38.562 -13.461 1 95.38 501 ASP A N 1
ATOM 3896 C CA . ASP A 1 501 ? -0.806 -39.969 -13.258 1 95.38 501 ASP A CA 1
ATOM 3897 C C . ASP A 1 501 ? -2.314 -40.188 -13.156 1 95.38 501 ASP A C 1
ATOM 3899 O O . ASP A 1 501 ? -2.822 -41.25 -13.5 1 95.38 501 ASP A O 1
ATOM 3903 N N . LYS A 1 502 ? -2.977 -39.156 -12.688 1 94.69 502 LYS A N 1
ATOM 3904 C CA . LYS A 1 502 ? -4.418 -39.25 -12.492 1 94.69 502 LYS A CA 1
ATOM 3905 C C . LYS A 1 502 ? -5.18 -38.531 -13.594 1 94.69 502 LYS A C 1
ATOM 3907 O O . LYS A 1 502 ? -6.395 -38.312 -13.492 1 94.69 502 LYS A O 1
ATOM 3912 N N . ASN A 1 503 ? -4.512 -38.062 -14.602 1 93.06 503 ASN A N 1
ATOM 3913 C CA . ASN A 1 503 ? -5.074 -37.375 -15.75 1 93.06 503 ASN A CA 1
ATOM 3914 C C . ASN A 1 503 ? -5.797 -36.094 -15.344 1 93.06 503 ASN A C 1
ATOM 3916 O O . ASN A 1 503 ? -6.887 -35.812 -15.844 1 93.06 503 ASN A O 1
ATOM 3920 N N . ILE A 1 504 ? -5.309 -35.469 -14.375 1 95.25 504 ILE A N 1
ATOM 3921 C CA . ILE A 1 504 ? -5.766 -34.125 -14.008 1 95.25 504 ILE A CA 1
ATOM 3922 C C . ILE A 1 504 ? -5.055 -33.094 -14.875 1 95.25 504 ILE A C 1
ATOM 3924 O O . ILE A 1 504 ? -3.824 -33.031 -14.906 1 95.25 504 ILE A O 1
ATOM 3928 N N . PRO A 1 505 ? -5.758 -32.25 -15.531 1 94.56 505 PRO A N 1
ATOM 3929 C CA . PRO A 1 505 ? -5.156 -31.344 -16.516 1 94.56 505 PRO A CA 1
ATOM 3930 C C . PRO A 1 505 ? -4.43 -30.172 -15.875 1 94.56 505 PRO A C 1
ATOM 3932 O O . PRO A 1 505 ? -5.07 -29.266 -15.32 1 94.56 505 PRO A O 1
ATOM 3935 N N . ILE A 1 506 ? -3.162 -30.156 -15.992 1 94.81 506 ILE A N 1
ATOM 3936 C CA . ILE A 1 506 ? -2.32 -29.031 -15.594 1 94.81 506 ILE A CA 1
ATOM 3937 C C . ILE A 1 506 ? -1.776 -28.328 -16.844 1 94.81 506 ILE A C 1
ATOM 3939 O O . ILE A 1 506 ? -1.265 -28.984 -17.75 1 94.81 506 ILE A O 1
ATOM 3943 N N . LEU A 1 507 ? -1.949 -27 -16.875 1 92.75 507 LEU A N 1
ATOM 3944 C CA . LEU A 1 507 ? -1.317 -26.266 -17.969 1 92.75 507 LEU A CA 1
ATOM 3945 C C . LEU A 1 507 ? 0.195 -26.453 -17.953 1 92.75 507 LEU A C 1
ATOM 3947 O O . LEU A 1 507 ? 0.837 -26.266 -16.922 1 92.75 507 LEU A O 1
ATOM 3951 N N . PRO A 1 508 ? 0.707 -26.891 -19.062 1 92.56 508 PRO A N 1
ATOM 3952 C CA . PRO A 1 508 ? 2.139 -27.188 -19.078 1 92.56 508 PRO A CA 1
ATOM 3953 C C . PRO A 1 508 ? 3.008 -25.969 -18.812 1 92.56 508 PRO A C 1
ATOM 3955 O O . PRO A 1 508 ? 2.768 -24.891 -19.375 1 92.56 508 PRO A O 1
ATOM 3958 N N . ASN A 1 509 ? 3.953 -26.094 -17.906 1 93.88 509 ASN A N 1
ATOM 3959 C CA . ASN A 1 509 ? 4.953 -25.078 -17.609 1 93.88 509 ASN A CA 1
ATOM 3960 C C . ASN A 1 509 ? 6.109 -25.641 -16.797 1 93.88 509 ASN A C 1
ATOM 3962 O O . ASN A 1 509 ? 6.039 -26.781 -16.328 1 93.88 509 ASN A O 1
ATOM 3966 N N . GLU A 1 510 ? 7.125 -24.875 -16.641 1 92.5 510 GLU A N 1
ATOM 3967 C CA . GLU A 1 510 ? 8.328 -25.375 -15.977 1 92.5 510 GLU A CA 1
ATOM 3968 C C . GLU A 1 510 ? 8.508 -24.734 -14.602 1 92.5 510 GLU A C 1
ATOM 3970 O O . GLU A 1 510 ? 9.523 -24.953 -13.945 1 92.5 510 GLU A O 1
ATOM 3975 N N . SER A 1 511 ? 7.605 -23.953 -14.203 1 97.31 511 SER A N 1
ATOM 3976 C CA . SER A 1 511 ? 7.777 -23.219 -12.953 1 97.31 511 SER A CA 1
ATOM 3977 C C . SER A 1 511 ? 7.133 -23.969 -11.789 1 97.31 511 SER A C 1
ATOM 3979 O O . SER A 1 511 ? 6.715 -25.109 -11.938 1 97.31 511 SER A O 1
ATOM 3981 N N . HIS A 1 512 ? 7.156 -23.359 -10.625 1 97.81 512 HIS A N 1
ATOM 3982 C CA . HIS A 1 512 ? 6.574 -23.938 -9.414 1 97.81 512 HIS A CA 1
ATOM 3983 C C . HIS A 1 512 ? 5.059 -23.766 -9.398 1 97.81 512 HIS A C 1
ATOM 3985 O O . HIS A 1 512 ? 4.375 -24.344 -8.555 1 97.81 512 HIS A O 1
ATOM 3991 N N . ILE A 1 513 ? 4.516 -22.984 -10.336 1 96.69 513 ILE A N 1
ATOM 3992 C CA . ILE A 1 513 ? 3.082 -22.719 -10.414 1 96.69 513 ILE A CA 1
ATOM 3993 C C . ILE A 1 513 ? 2.365 -23.922 -11.016 1 96.69 513 ILE A C 1
ATOM 3995 O O . ILE A 1 513 ? 2.82 -24.484 -12.016 1 96.69 513 ILE A O 1
ATOM 3999 N N . ILE A 1 514 ? 1.248 -24.312 -10.422 1 97.44 514 ILE A N 1
ATOM 4000 C CA . ILE A 1 514 ? 0.508 -25.484 -10.891 1 97.44 514 ILE A CA 1
ATOM 4001 C C . ILE A 1 514 ? -0.936 -25.094 -11.195 1 97.44 514 ILE A C 1
ATOM 4003 O O . ILE A 1 514 ? -1.818 -25.234 -10.344 1 97.44 514 ILE A O 1
ATOM 4007 N N . PRO A 1 515 ? -1.205 -24.656 -12.359 1 96.62 515 PRO A N 1
ATOM 4008 C CA . PRO A 1 515 ? -2.559 -24.281 -12.773 1 96.62 515 PRO A CA 1
ATOM 4009 C C . PRO A 1 515 ? -3.391 -25.469 -13.234 1 96.62 515 PRO A C 1
ATOM 4011 O O . PRO A 1 515 ? -3.152 -26.016 -14.312 1 96.62 515 PRO A O 1
ATOM 4014 N N . VAL A 1 516 ? -4.34 -25.891 -12.469 1 96.88 516 VAL A N 1
ATOM 4015 C CA . VAL A 1 516 ? -5.285 -26.938 -12.852 1 96.88 516 VAL A CA 1
ATOM 4016 C C . VAL A 1 516 ? -6.43 -26.328 -13.664 1 96.88 516 VAL A C 1
ATOM 4018 O O . VAL A 1 516 ? -7.238 -25.562 -13.125 1 96.88 516 VAL A O 1
ATOM 4021 N N . PHE A 1 517 ? -6.547 -26.688 -14.859 1 94.94 517 PHE A N 1
ATOM 4022 C CA . PHE A 1 517 ? -7.504 -26.094 -15.781 1 94.94 517 PHE A CA 1
ATOM 4023 C C . PHE A 1 517 ? -8.914 -26.578 -15.5 1 94.94 517 PHE A C 1
ATOM 4025 O O . PHE A 1 517 ? -9.133 -27.781 -15.32 1 94.94 517 PHE A O 1
ATOM 4032 N N . ILE A 1 518 ? -9.914 -25.656 -15.43 1 94.44 518 ILE A N 1
ATOM 4033 C CA . ILE A 1 518 ? -11.32 -25.984 -15.25 1 94.44 518 ILE A CA 1
ATOM 4034 C C . ILE A 1 518 ? -12.125 -25.484 -16.453 1 94.44 518 ILE A C 1
ATOM 4036 O O . ILE A 1 518 ? -12.984 -26.188 -16.969 1 94.44 518 ILE A O 1
ATOM 4040 N N . GLY A 1 519 ? -11.984 -24.188 -16.844 1 91.62 519 GLY A N 1
ATOM 4041 C CA . GLY A 1 519 ? -12.555 -23.656 -18.062 1 91.62 519 GLY A CA 1
ATOM 4042 C C . GLY A 1 519 ? -13.945 -23.078 -17.875 1 91.62 519 GLY A C 1
ATOM 4043 O O . GLY A 1 519 ? -14.609 -22.719 -18.844 1 91.62 519 GLY A O 1
ATOM 4044 N N . ASP A 1 520 ? -14.398 -23.078 -16.641 1 91.44 520 ASP A N 1
ATOM 4045 C CA . ASP A 1 520 ? -15.719 -22.562 -16.328 1 91.44 520 ASP A CA 1
ATOM 4046 C C . ASP A 1 520 ? -15.742 -21.938 -14.93 1 91.44 520 ASP A C 1
ATOM 4048 O O . ASP A 1 520 ? -15.328 -22.562 -13.953 1 91.44 520 ASP A O 1
ATOM 4052 N N . ALA A 1 521 ? -16.281 -20.703 -14.875 1 90.69 521 ALA A N 1
ATOM 4053 C CA . ALA A 1 521 ? -16.234 -19.953 -13.625 1 90.69 521 ALA A CA 1
ATOM 4054 C C . ALA A 1 521 ? -17.047 -20.641 -12.539 1 90.69 521 ALA A C 1
ATOM 4056 O O . ALA A 1 521 ? -16.609 -20.734 -11.391 1 90.69 521 ALA A O 1
ATOM 4057 N N . LYS A 1 522 ? -18.234 -21.031 -12.828 1 91.94 522 LYS A N 1
ATOM 4058 C CA . LYS A 1 522 ? -19.109 -21.672 -11.852 1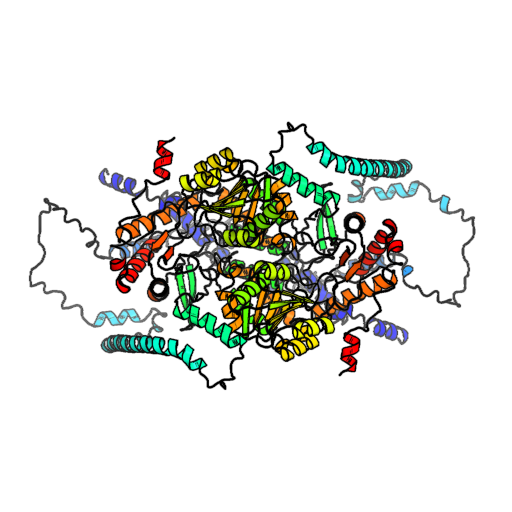 91.94 522 LYS A CA 1
ATOM 4059 C C . LYS A 1 522 ? -18.5 -23 -11.359 1 91.94 522 LYS A C 1
ATOM 4061 O O . LYS A 1 522 ? -18.516 -23.281 -10.164 1 91.94 522 LYS A O 1
ATOM 4066 N N . LYS A 1 523 ? -17.969 -23.734 -12.281 1 93.88 523 LYS A N 1
ATOM 4067 C CA . LYS A 1 523 ? -17.391 -25.016 -11.922 1 93.88 523 LYS A CA 1
ATOM 4068 C C . LYS A 1 523 ? -16.109 -24.844 -11.109 1 93.88 523 LYS A C 1
ATOM 4070 O O . LYS A 1 523 ? -15.805 -25.656 -10.227 1 93.88 523 LYS A O 1
ATOM 4075 N N . ALA A 1 524 ? -15.32 -23.844 -11.477 1 94.5 524 ALA A N 1
ATOM 4076 C CA . ALA A 1 524 ? -14.117 -23.562 -10.695 1 94.5 524 ALA A CA 1
ATOM 4077 C C . ALA A 1 524 ? -14.469 -23.25 -9.242 1 94.5 524 ALA A C 1
ATOM 4079 O O . ALA A 1 524 ? -13.805 -23.719 -8.32 1 94.5 524 ALA A O 1
ATOM 4080 N N . LYS A 1 525 ? -15.469 -22.422 -9.062 1 93.19 525 LYS A N 1
ATOM 4081 C CA . LYS A 1 525 ? -15.93 -22.109 -7.719 1 93.19 525 LYS A CA 1
ATOM 4082 C C . LYS A 1 525 ? -16.438 -23.344 -6.992 1 93.19 525 LYS A C 1
ATOM 4084 O O . LYS A 1 525 ? -16.109 -23.562 -5.82 1 93.19 525 LYS A O 1
ATOM 4089 N N . MET A 1 526 ? -17.172 -24.125 -7.68 1 94.88 526 MET A N 1
ATOM 4090 C CA . MET A 1 526 ? -17.703 -25.359 -7.09 1 94.88 526 MET A CA 1
ATOM 4091 C C . MET A 1 526 ? -16.562 -26.297 -6.68 1 94.88 526 MET A C 1
ATOM 4093 O O . MET A 1 526 ? -16.625 -26.922 -5.617 1 94.88 526 MET A O 1
ATOM 4097 N N . ALA A 1 527 ? -15.641 -26.391 -7.578 1 96.62 527 ALA A N 1
ATOM 4098 C CA . ALA A 1 527 ? -14.492 -27.234 -7.281 1 96.62 527 ALA A CA 1
ATOM 4099 C C . ALA A 1 527 ? -13.773 -26.766 -6.016 1 96.62 527 ALA A C 1
ATOM 4101 O O . ALA A 1 527 ? -13.43 -27.578 -5.152 1 96.62 527 ALA A O 1
ATOM 4102 N N . SER A 1 528 ? -13.539 -25.484 -5.926 1 95.69 528 SER A N 1
ATOM 4103 C CA . SER A 1 528 ? -12.898 -24.906 -4.754 1 95.69 528 SER A CA 1
ATOM 4104 C C . SER A 1 528 ? -13.711 -25.156 -3.492 1 95.69 528 SER A C 1
ATOM 4106 O O . SER A 1 528 ? -13.164 -25.531 -2.455 1 95.69 528 SER A O 1
ATOM 4108 N N . ASP A 1 529 ? -15.008 -24.953 -3.576 1 93.88 529 ASP A N 1
ATOM 4109 C CA . ASP A 1 529 ? -15.898 -25.172 -2.439 1 93.88 529 ASP A CA 1
ATOM 4110 C C . ASP A 1 529 ? -15.883 -26.625 -1.98 1 93.88 529 ASP A C 1
ATOM 4112 O O . ASP A 1 529 ? -15.859 -26.906 -0.78 1 93.88 529 ASP A O 1
ATOM 4116 N N . LEU A 1 530 ? -15.891 -27.5 -2.928 1 96.69 530 LEU A N 1
ATOM 4117 C CA . LEU A 1 530 ? -15.875 -28.922 -2.605 1 96.69 530 LEU A CA 1
ATOM 4118 C C . LEU A 1 530 ? -14.57 -29.312 -1.925 1 96.69 530 LEU A C 1
ATOM 4120 O O . LEU A 1 530 ? -14.57 -30.078 -0.959 1 96.69 530 LEU A O 1
ATOM 4124 N N . LEU A 1 531 ? -13.492 -28.812 -2.453 1 97.75 531 LEU A N 1
ATOM 4125 C CA . LEU A 1 531 ? -12.195 -29.078 -1.836 1 97.75 531 LEU A CA 1
ATOM 4126 C C . LEU A 1 531 ? -12.18 -28.609 -0.384 1 97.75 531 LEU A C 1
ATOM 4128 O O . LEU A 1 531 ? -11.672 -29.312 0.494 1 97.75 531 LEU A O 1
ATOM 4132 N N . MET A 1 532 ? -12.727 -27.438 -0.121 1 95.31 532 MET A N 1
ATOM 4133 C CA . MET A 1 532 ? -12.766 -26.859 1.218 1 95.31 532 MET A CA 1
ATOM 4134 C C . MET A 1 532 ? -13.695 -27.641 2.129 1 95.31 532 MET A C 1
ATOM 4136 O O . MET A 1 532 ? -13.312 -28.031 3.234 1 95.31 532 MET A O 1
ATOM 4140 N N . GLN A 1 533 ? -14.891 -27.906 1.684 1 94 533 GLN A N 1
ATOM 4141 C CA . GLN A 1 533 ? -15.961 -28.438 2.523 1 94 533 GLN A CA 1
ATOM 4142 C C . GLN A 1 533 ? -15.766 -29.938 2.768 1 94 533 GLN A C 1
ATOM 4144 O O . GLN A 1 533 ? -15.953 -30.422 3.889 1 94 533 GLN A O 1
ATOM 4149 N N . LYS A 1 534 ? -15.344 -30.656 1.735 1 95.75 534 LYS A N 1
ATOM 4150 C CA . LYS A 1 534 ? -15.312 -32.094 1.82 1 95.75 534 LYS A CA 1
ATOM 4151 C C . LYS A 1 534 ? -13.922 -32.594 2.209 1 95.75 534 LYS A C 1
ATOM 4153 O O . LYS A 1 534 ? -13.781 -33.656 2.857 1 95.75 534 LYS A O 1
ATOM 4158 N N . TYR A 1 535 ? -12.93 -31.828 1.851 1 97.56 535 TYR A N 1
ATOM 4159 C CA . TYR A 1 535 ? -11.594 -32.406 1.975 1 97.56 535 TYR A CA 1
ATOM 4160 C C . TYR A 1 535 ? -10.711 -31.531 2.855 1 97.56 535 TYR A C 1
ATOM 4162 O O . TYR A 1 535 ? -9.547 -31.859 3.105 1 97.56 535 TYR A O 1
ATOM 4170 N N . ASP A 1 536 ? -11.117 -30.375 3.32 1 97.25 536 ASP A N 1
ATOM 4171 C CA . ASP A 1 536 ? -10.375 -29.438 4.16 1 97.25 536 ASP A CA 1
ATOM 4172 C C . ASP A 1 536 ? -9.141 -28.922 3.43 1 97.25 536 ASP A C 1
ATOM 4174 O O . ASP A 1 536 ? -8.062 -28.812 4.02 1 97.25 536 ASP A O 1
ATOM 4178 N N . ILE A 1 537 ? -9.305 -28.75 2.172 1 97.94 537 ILE A N 1
ATOM 4179 C CA . ILE A 1 537 ? -8.25 -28.25 1.31 1 97.94 537 ILE A CA 1
ATOM 4180 C C . ILE A 1 537 ? -8.656 -26.891 0.745 1 97.94 537 ILE A C 1
ATOM 4182 O O . ILE A 1 537 ? -9.734 -26.75 0.168 1 97.94 537 ILE A O 1
ATOM 4186 N N . TYR A 1 538 ? -7.812 -25.938 0.943 1 96.5 538 TYR A N 1
ATOM 4187 C CA . TYR A 1 538 ? -8.125 -24.594 0.466 1 96.5 538 TYR A CA 1
ATOM 4188 C C . TYR A 1 538 ? -7.324 -24.266 -0.789 1 96.5 538 TYR A C 1
ATOM 4190 O O . TYR A 1 538 ? -6.098 -24.141 -0.738 1 96.5 538 TYR A O 1
ATOM 4198 N N . VAL A 1 539 ? -7.961 -24.172 -1.921 1 96.06 539 VAL A N 1
ATOM 4199 C CA . VAL A 1 539 ? -7.465 -23.672 -3.203 1 96.06 539 VAL A CA 1
ATOM 4200 C C . VAL A 1 539 ? -8.453 -22.656 -3.781 1 96.06 539 VAL A C 1
ATOM 4202 O O . VAL A 1 539 ? -9.656 -22.922 -3.844 1 96.06 539 VAL A O 1
ATOM 4205 N N . GLN A 1 540 ? -7.992 -21.562 -4.156 1 89.12 540 GLN A N 1
ATOM 4206 C CA . GLN A 1 540 ? -8.898 -20.531 -4.629 1 89.12 540 GLN A CA 1
ATOM 4207 C C . GLN A 1 540 ? -9.148 -20.656 -6.129 1 89.12 540 GLN A C 1
ATOM 4209 O O . GLN A 1 540 ? -8.227 -20.938 -6.895 1 89.12 540 GLN A O 1
ATOM 4214 N N . PRO A 1 541 ? -10.406 -20.453 -6.508 1 92.56 541 PRO A N 1
ATOM 4215 C CA . PRO A 1 541 ? -10.695 -20.375 -7.941 1 92.56 541 PRO A CA 1
ATOM 4216 C C . PRO A 1 541 ? -10.234 -19.062 -8.562 1 92.56 541 PRO A C 1
ATOM 4218 O O . PRO A 1 541 ? -10.359 -18 -7.941 1 92.56 541 PRO A O 1
ATOM 4221 N N . ILE A 1 542 ? -9.625 -19.125 -9.664 1 91.81 542 ILE A N 1
ATOM 4222 C CA . ILE A 1 542 ? -9.172 -17.953 -10.406 1 91.81 542 ILE A CA 1
ATOM 4223 C C . ILE A 1 542 ? -10.102 -17.703 -11.594 1 91.81 542 ILE A C 1
ATOM 4225 O O . ILE A 1 542 ? -10.258 -18.578 -12.453 1 91.81 542 ILE A O 1
ATOM 4229 N N . ASN A 1 543 ? -10.711 -16.547 -11.578 1 87.75 543 ASN A N 1
ATOM 4230 C CA . ASN A 1 543 ? -11.688 -16.203 -12.609 1 87.75 543 ASN A CA 1
ATOM 4231 C C . ASN A 1 543 ? -11.375 -14.852 -13.242 1 87.75 543 ASN A C 1
ATOM 4233 O O . ASN A 1 543 ? -10.367 -14.227 -12.914 1 87.75 543 ASN A O 1
ATOM 4237 N N . TYR A 1 544 ? -12.188 -14.539 -14.25 1 82.81 544 TYR A N 1
ATOM 4238 C CA . TYR A 1 544 ? -12.086 -13.211 -14.852 1 82.81 544 TYR A CA 1
ATOM 4239 C C . TYR A 1 544 ? -12.195 -12.125 -13.789 1 82.81 544 TYR A C 1
ATOM 4241 O O . TYR A 1 544 ? -12.992 -12.234 -12.852 1 82.81 544 TYR A O 1
ATOM 4249 N N . PRO A 1 545 ? -11.305 -11.102 -13.828 1 80.38 545 PRO A N 1
ATOM 4250 C CA . PRO A 1 545 ? -10.445 -10.672 -14.938 1 80.38 545 PRO A CA 1
ATOM 4251 C C . PRO A 1 545 ? -9.023 -11.211 -14.805 1 80.38 545 PRO A C 1
ATOM 4253 O O . PRO A 1 545 ? -8.164 -10.906 -15.648 1 80.38 545 PRO A O 1
ATOM 4256 N N . THR A 1 546 ? -8.742 -11.992 -13.836 1 81.56 546 THR A N 1
ATOM 4257 C CA . THR A 1 546 ? -7.383 -12.492 -13.672 1 81.56 546 THR A CA 1
ATOM 4258 C C . THR A 1 546 ? -6.98 -13.359 -14.867 1 81.56 546 THR A C 1
ATOM 4260 O O . THR A 1 546 ? -5.84 -13.289 -15.328 1 81.56 546 THR A O 1
ATOM 4263 N N . VAL A 1 547 ? -7.949 -14.188 -15.289 1 86.69 547 VAL A N 1
ATOM 4264 C CA . VAL A 1 547 ? -7.797 -14.938 -16.531 1 86.69 547 VAL A CA 1
ATOM 4265 C C . VAL A 1 547 ? -9 -14.688 -17.438 1 86.69 547 VAL A C 1
ATOM 4267 O O . VAL A 1 547 ? -10.078 -14.328 -16.953 1 86.69 547 VAL A O 1
ATOM 4270 N N . PRO A 1 548 ? -8.797 -14.82 -18.703 1 87.75 548 PRO A N 1
ATOM 4271 C CA . PRO A 1 548 ? -9.93 -14.633 -19.609 1 87.75 548 PRO A CA 1
ATOM 4272 C C . PRO A 1 548 ? -11.055 -15.633 -19.359 1 87.75 548 PRO A C 1
ATOM 4274 O O . PRO A 1 548 ? -10.82 -16.719 -18.828 1 87.75 548 PRO A O 1
ATOM 4277 N N . LYS A 1 549 ? -12.305 -15.25 -19.75 1 88.5 549 LYS A N 1
ATOM 4278 C CA . LYS A 1 549 ? -13.453 -16.141 -19.656 1 88.5 549 LYS A CA 1
ATOM 4279 C C . LYS A 1 549 ? -13.211 -17.438 -20.422 1 88.5 549 LYS A C 1
ATOM 4281 O O . LYS A 1 549 ? -12.688 -17.406 -21.547 1 88.5 549 LYS A O 1
ATOM 4286 N N . GLY A 1 550 ? -13.477 -18.484 -19.828 1 89.94 550 GLY A N 1
ATOM 4287 C CA . GLY A 1 550 ? -13.273 -19.781 -20.453 1 89.94 550 GLY A CA 1
ATOM 4288 C C . GLY A 1 550 ? -11.938 -20.406 -20.109 1 89.94 550 GLY A C 1
ATOM 4289 O O . GLY A 1 550 ? -11.672 -21.562 -20.469 1 89.94 550 GLY A O 1
ATOM 4290 N N . GLN A 1 551 ? -11.094 -19.656 -19.344 1 91.38 551 GLN A N 1
ATOM 4291 C CA . GLN A 1 551 ? -9.773 -20.156 -18.969 1 91.38 551 GLN A CA 1
ATOM 4292 C C . GLN A 1 551 ? -9.625 -20.219 -17.453 1 91.38 551 GLN A C 1
ATOM 4294 O O . GLN A 1 551 ? -8.508 -20.125 -16.922 1 91.38 551 GLN A O 1
ATOM 4299 N N . GLU A 1 552 ? -10.789 -20.375 -16.797 1 93.19 552 GLU A N 1
ATOM 4300 C CA . GLU A 1 552 ? -10.773 -20.422 -15.328 1 93.19 552 GLU A CA 1
ATOM 4301 C C . GLU A 1 552 ? -10 -21.625 -14.828 1 93.19 552 GLU A C 1
ATOM 4303 O O . GLU A 1 552 ? -9.961 -22.672 -15.492 1 93.19 552 GLU A O 1
ATOM 4308 N N . LEU A 1 553 ? -9.383 -21.469 -13.695 1 95.75 553 LEU A N 1
ATOM 4309 C CA . LEU A 1 553 ? -8.516 -22.531 -13.203 1 95.75 553 LEU A CA 1
A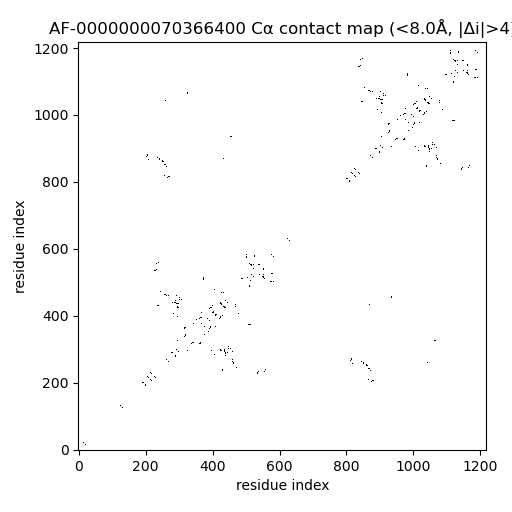TOM 4310 C C . LEU A 1 553 ? -8.43 -22.5 -11.68 1 95.75 553 LEU A C 1
ATOM 4312 O O . LEU A 1 553 ? -8.969 -21.594 -11.047 1 95.75 553 LEU A O 1
ATOM 4316 N N . LEU A 1 554 ? -7.926 -23.578 -11.141 1 96.38 554 LEU A N 1
ATOM 4317 C CA . LEU A 1 554 ? -7.41 -23.594 -9.773 1 96.38 554 LEU A CA 1
ATOM 4318 C C . LEU A 1 554 ? -5.891 -23.469 -9.766 1 96.38 554 LEU A C 1
ATOM 4320 O O . LEU A 1 554 ? -5.199 -24.172 -10.5 1 96.38 554 LEU A O 1
ATOM 4324 N N . ARG A 1 555 ? -5.398 -22.5 -9.062 1 95.56 555 ARG A N 1
ATOM 4325 C CA . ARG A 1 555 ? -3.949 -22.344 -8.992 1 95.56 555 ARG A CA 1
ATOM 4326 C C . ARG A 1 555 ? -3.4 -22.906 -7.68 1 95.56 555 ARG A C 1
ATOM 4328 O O . ARG A 1 555 ? -3.695 -22.375 -6.605 1 95.56 555 ARG A O 1
ATOM 4335 N N . ILE A 1 556 ? -2.648 -23.922 -7.789 1 97.38 556 ILE A N 1
ATOM 4336 C CA . ILE A 1 556 ? -2.012 -24.547 -6.637 1 97.38 556 ILE A CA 1
ATOM 4337 C C . ILE A 1 556 ? -0.612 -23.969 -6.441 1 97.38 556 ILE A C 1
ATOM 4339 O O . ILE A 1 556 ? 0.162 -23.859 -7.398 1 97.38 556 ILE A O 1
ATOM 4343 N N . SER A 1 557 ? -0.328 -23.547 -5.227 1 96 557 SER A N 1
ATOM 4344 C CA . SER A 1 557 ? 0.961 -22.984 -4.852 1 96 557 SER A CA 1
ATOM 4345 C C . SER A 1 557 ? 1.651 -23.828 -3.783 1 96 557 SER A C 1
ATOM 4347 O O . SER A 1 557 ? 1.407 -23.641 -2.588 1 96 557 SER A O 1
ATOM 4349 N N . PRO A 1 558 ? 2.578 -24.656 -4.188 1 96.81 558 PRO A N 1
ATOM 4350 C CA . PRO A 1 558 ? 3.283 -25.5 -3.209 1 96.81 558 PRO A CA 1
ATOM 4351 C C . PRO A 1 558 ? 4.258 -24.688 -2.348 1 96.81 558 PRO A C 1
ATOM 4353 O O . PRO A 1 558 ? 4.684 -23.594 -2.742 1 96.81 558 PRO A O 1
ATOM 4356 N N . THR A 1 559 ? 4.555 -25.172 -1.189 1 97.19 559 THR A N 1
ATOM 4357 C CA . THR A 1 559 ? 5.598 -24.672 -0.302 1 97.19 559 THR A CA 1
ATOM 4358 C C . THR A 1 559 ? 6.469 -25.812 0.211 1 97.19 559 THR A C 1
ATOM 4360 O O . THR A 1 559 ? 6.086 -26.984 0.124 1 97.19 559 THR A O 1
ATOM 4363 N N . PRO A 1 560 ? 7.676 -25.453 0.713 1 97.81 560 PRO A N 1
ATOM 4364 C CA . PRO A 1 560 ? 8.508 -26.5 1.316 1 97.81 560 PRO A CA 1
ATOM 4365 C C . PRO A 1 560 ? 7.863 -27.141 2.545 1 97.81 560 PRO A C 1
ATOM 4367 O O . PRO A 1 560 ? 8.305 -28.188 3.002 1 97.81 560 PRO A O 1
ATOM 4370 N N . ASN A 1 561 ? 6.828 -26.531 3.043 1 96.75 561 ASN A N 1
ATOM 4371 C CA . ASN A 1 561 ? 6.176 -27.016 4.254 1 96.75 561 ASN A CA 1
ATOM 4372 C C . ASN A 1 561 ? 5.141 -28.094 3.941 1 96.75 561 ASN A C 1
ATOM 4374 O O . ASN A 1 561 ? 4.637 -28.766 4.848 1 96.75 561 ASN A O 1
ATOM 4378 N N . HIS A 1 562 ? 4.816 -28.312 2.699 1 98 562 HIS A N 1
ATOM 4379 C CA . HIS A 1 562 ? 3.98 -29.438 2.299 1 98 562 HIS A CA 1
ATOM 4380 C C . HIS A 1 562 ? 4.781 -30.734 2.266 1 98 562 HIS A C 1
ATOM 4382 O O . HIS A 1 562 ? 5.949 -30.734 1.87 1 98 562 HIS A O 1
ATOM 4388 N N . ASN A 1 563 ? 4.156 -31.734 2.721 1 97.12 563 ASN A N 1
ATOM 4389 C CA . ASN A 1 563 ? 4.832 -33.031 2.672 1 97.12 563 ASN A CA 1
ATOM 4390 C C . ASN A 1 563 ? 4.152 -33.969 1.695 1 97.12 563 ASN A C 1
ATOM 4392 O O . ASN A 1 563 ? 3.127 -33.656 1.102 1 97.12 563 ASN A O 1
ATOM 4396 N N . GLU A 1 564 ? 4.715 -35.125 1.572 1 97.69 564 GLU A N 1
ATOM 4397 C CA . GLU A 1 564 ? 4.277 -36.094 0.557 1 97.69 564 GLU A CA 1
ATOM 4398 C C . GLU A 1 564 ? 2.871 -36.594 0.854 1 97.69 564 GLU A C 1
ATOM 4400 O O . GLU A 1 564 ? 2.074 -36.812 -0.064 1 97.69 564 GLU A O 1
ATOM 4405 N N . ASP A 1 565 ? 2.578 -36.75 2.109 1 98.12 565 ASP A N 1
ATOM 4406 C CA . ASP A 1 565 ? 1.237 -37.188 2.488 1 98.12 565 ASP A CA 1
ATOM 4407 C C . ASP A 1 565 ? 0.19 -36.156 2.102 1 98.12 565 ASP A C 1
ATOM 4409 O O . ASP A 1 565 ? -0.893 -36.5 1.626 1 98.12 565 ASP A O 1
ATOM 4413 N N . MET A 1 566 ? 0.531 -34.938 2.338 1 98.25 566 MET A N 1
ATOM 4414 C CA . MET A 1 566 ? -0.369 -33.844 1.967 1 98.25 566 MET A CA 1
ATOM 4415 C C . MET A 1 566 ? -0.583 -33.812 0.458 1 98.25 566 MET A C 1
ATOM 4417 O O . MET A 1 566 ? -1.688 -33.531 -0.01 1 98.25 566 MET A O 1
ATOM 4421 N N . VAL A 1 567 ? 0.473 -34.062 -0.29 1 98.56 567 VAL A N 1
ATOM 4422 C CA . VAL A 1 567 ? 0.387 -34.094 -1.746 1 98.56 567 VAL A CA 1
ATOM 4423 C C . VAL A 1 567 ? -0.562 -35.219 -2.191 1 98.56 567 VAL A C 1
ATOM 4425 O O . VAL A 1 567 ? -1.412 -35 -3.059 1 98.56 567 VAL A O 1
ATOM 4428 N N . GLU A 1 568 ? -0.429 -36.344 -1.6 1 98.12 568 GLU A N 1
ATOM 4429 C CA . GLU A 1 568 ? -1.302 -37.469 -1.948 1 98.12 568 GLU A CA 1
ATOM 4430 C C . GLU A 1 568 ? -2.764 -37.125 -1.655 1 98.12 568 GLU A C 1
ATOM 4432 O O . GLU A 1 568 ? -3.645 -37.406 -2.467 1 98.12 568 GLU A O 1
ATOM 4437 N N . LYS A 1 569 ? -3.006 -36.531 -0.542 1 98.31 569 LYS A N 1
ATOM 4438 C CA . LYS A 1 569 ? -4.359 -36.156 -0.17 1 98.31 569 LYS A CA 1
ATOM 4439 C C . LYS A 1 569 ? -4.926 -35.125 -1.153 1 98.31 569 LYS A C 1
ATOM 4441 O O . LYS A 1 569 ? -6.102 -35.188 -1.517 1 98.31 569 LYS A O 1
ATOM 4446 N N . LEU A 1 570 ? -4.105 -34.156 -1.528 1 98.56 570 LEU A N 1
ATOM 4447 C CA . LEU A 1 570 ? -4.516 -33.156 -2.486 1 98.56 570 LEU A CA 1
ATOM 4448 C C . LEU A 1 570 ? -4.934 -33.781 -3.811 1 98.56 570 LEU A C 1
ATOM 4450 O O . LEU A 1 570 ? -6 -33.469 -4.344 1 98.56 570 LEU A O 1
ATOM 4454 N N . VAL A 1 571 ? -4.133 -34.656 -4.324 1 98.25 571 VAL A N 1
ATOM 4455 C CA . VAL A 1 571 ? -4.352 -35.25 -5.645 1 98.25 571 VAL A CA 1
ATOM 4456 C C . VAL A 1 571 ? -5.59 -36.125 -5.617 1 98.25 571 VAL A C 1
ATOM 4458 O O . VAL A 1 571 ? -6.391 -36.125 -6.555 1 98.25 571 VAL A O 1
ATOM 4461 N N . LEU A 1 572 ? -5.742 -36.875 -4.543 1 98.06 572 LEU A N 1
ATOM 4462 C CA . LEU A 1 572 ? -6.926 -37.719 -4.391 1 98.06 572 LEU A CA 1
ATOM 4463 C C . LEU A 1 572 ? -8.188 -36.844 -4.312 1 98.06 572 LEU A C 1
ATOM 4465 O O . LEU A 1 572 ? -9.219 -37.219 -4.883 1 98.06 572 LEU A O 1
ATOM 4469 N N . ALA A 1 573 ? -8.07 -35.812 -3.568 1 98.44 573 ALA A N 1
ATOM 4470 C CA . ALA A 1 573 ? -9.195 -34.906 -3.457 1 98.44 573 ALA A CA 1
ATOM 4471 C C . ALA A 1 573 ? -9.555 -34.312 -4.816 1 98.44 573 ALA A C 1
ATOM 4473 O O . ALA A 1 573 ? -10.734 -34.188 -5.164 1 98.44 573 ALA A O 1
ATOM 4474 N N . LEU A 1 574 ? -8.555 -33.875 -5.598 1 98.19 574 LEU A N 1
ATOM 4475 C CA . LEU A 1 574 ? -8.773 -33.344 -6.934 1 98.19 574 LEU A CA 1
ATOM 4476 C C . LEU A 1 574 ? -9.445 -34.375 -7.836 1 98.19 574 LEU A C 1
ATOM 4478 O O . LEU A 1 574 ? -10.375 -34.031 -8.578 1 98.19 574 LEU A O 1
ATOM 4482 N N . GLU A 1 575 ? -8.953 -35.562 -7.734 1 96.88 575 GLU A N 1
ATOM 4483 C CA . GLU A 1 575 ? -9.562 -36.625 -8.516 1 96.88 575 GLU A CA 1
ATOM 4484 C C . GLU A 1 575 ? -11.039 -36.781 -8.188 1 96.88 575 GLU A C 1
ATOM 4486 O O . GLU A 1 575 ? -11.875 -36.906 -9.086 1 96.88 575 GLU A O 1
ATOM 4491 N N . GLY A 1 576 ? -11.32 -36.812 -6.934 1 97.06 576 GLY A N 1
ATOM 4492 C CA . GLY A 1 576 ? -12.703 -36.906 -6.496 1 97.06 576 GLY A CA 1
ATOM 4493 C C . GLY A 1 576 ? -13.57 -35.781 -6.984 1 97.06 576 GLY A C 1
ATOM 4494 O O . GLY A 1 576 ? -14.703 -35.969 -7.418 1 97.06 576 GLY A O 1
ATOM 4495 N N . VAL A 1 577 ? -13.078 -34.594 -6.859 1 97.25 577 VAL A N 1
ATOM 4496 C CA . VAL A 1 577 ? -13.812 -33.406 -7.27 1 97.25 577 VAL A CA 1
ATOM 4497 C C . VAL A 1 577 ? -14.039 -33.438 -8.781 1 97.25 577 VAL A C 1
ATOM 4499 O O . VAL A 1 577 ? -15.117 -33.062 -9.266 1 97.25 577 VAL A O 1
ATOM 4502 N N . PHE A 1 578 ? -13.039 -33.812 -9.523 1 96.12 578 PHE A N 1
ATOM 4503 C CA . PHE A 1 578 ? -13.156 -33.906 -10.977 1 96.12 578 PHE A CA 1
ATOM 4504 C C . PHE A 1 578 ? -14.219 -34.906 -11.375 1 96.12 578 PHE A C 1
ATOM 4506 O O . PHE A 1 578 ? -14.961 -34.688 -12.344 1 96.12 578 PHE A O 1
ATOM 4513 N N . GLU A 1 579 ? -14.289 -35.969 -10.734 1 95.06 579 GLU A N 1
ATOM 4514 C CA . GLU A 1 579 ? -15.312 -36.969 -10.992 1 95.06 579 GLU A CA 1
ATOM 4515 C C . GLU A 1 579 ? -16.703 -36.438 -10.656 1 95.06 579 GLU A C 1
ATOM 4517 O O . GLU A 1 579 ? -17.641 -36.594 -11.445 1 95.06 579 GLU A O 1
ATOM 4522 N N . GLU A 1 580 ? -16.75 -35.844 -9.562 1 95.44 580 GLU A N 1
ATOM 4523 C CA . GLU A 1 580 ? -18.047 -35.375 -9.078 1 95.44 580 GLU A CA 1
ATOM 4524 C C . GLU A 1 580 ? -18.609 -34.281 -9.984 1 95.44 580 GLU A C 1
ATOM 4526 O O . GLU A 1 580 ? -19.828 -34.219 -10.219 1 95.44 580 GLU A O 1
ATOM 4531 N N . LEU A 1 581 ? -17.734 -33.438 -10.461 1 95.38 581 LEU A N 1
ATOM 4532 C CA . LEU A 1 581 ? -18.188 -32.312 -11.266 1 95.38 581 LEU A CA 1
ATOM 4533 C C . LEU A 1 581 ? -18.109 -32.656 -12.75 1 95.38 581 LEU A C 1
ATOM 4535 O O . LEU A 1 581 ? -18.391 -31.797 -13.594 1 95.38 581 LEU A O 1
ATOM 4539 N N . GLN A 1 582 ? -17.703 -33.844 -13.156 1 91.75 582 GLN A N 1
ATOM 4540 C CA . GLN A 1 582 ? -17.594 -34.281 -14.531 1 91.75 582 GLN A CA 1
ATOM 4541 C C . GLN A 1 582 ? -16.719 -33.344 -15.359 1 91.75 582 GLN A C 1
ATOM 4543 O O . GLN A 1 582 ? -17.125 -32.906 -16.422 1 91.75 582 GLN A O 1
ATOM 4548 N N . LEU A 1 583 ? -15.625 -33.062 -14.828 1 90.31 583 LEU A N 1
ATOM 4549 C CA . LEU A 1 583 ? -14.719 -32.125 -15.469 1 90.31 583 LEU A CA 1
ATOM 4550 C C . LEU A 1 583 ? -13.812 -32.844 -16.469 1 90.31 583 LEU A C 1
ATOM 4552 O O . LEU A 1 583 ? -13.18 -32.219 -17.297 1 90.31 583 LEU A O 1
ATOM 4556 N N . ARG A 1 584 ? -13.688 -34.125 -16.484 1 76.44 584 ARG A N 1
ATOM 4557 C CA . ARG A 1 584 ? -12.789 -34.844 -17.375 1 76.44 584 ARG A CA 1
ATOM 4558 C C . ARG A 1 584 ? -13.32 -34.844 -18.797 1 76.44 584 ARG A C 1
ATOM 4560 O O . ARG A 1 584 ? -12.539 -34.844 -19.766 1 76.44 584 ARG A O 1
ATOM 4567 N N . GLU A 1 585 ? -14.523 -34.844 -18.969 1 59.94 585 GLU A N 1
ATOM 4568 C CA . GLU A 1 585 ? -15.125 -34.969 -20.297 1 59.94 585 GLU A CA 1
ATOM 4569 C C . GLU A 1 585 ? -14.875 -33.688 -21.125 1 59.94 585 GLU A C 1
ATOM 4571 O O . GLU A 1 585 ? -14.789 -33.781 -22.344 1 59.94 585 GLU A O 1
ATOM 4576 N N . ASN A 1 586 ? -14.711 -32.562 -20.531 1 51.84 586 ASN A N 1
ATOM 4577 C CA . ASN A 1 586 ? -14.586 -31.312 -21.281 1 51.84 586 ASN A CA 1
ATOM 4578 C C . ASN A 1 586 ? -13.164 -31.109 -21.797 1 51.84 586 ASN A C 1
ATOM 4580 O O . ASN A 1 586 ? -12.922 -30.219 -22.625 1 51.84 586 ASN A O 1
ATOM 4584 N N . PHE A 1 587 ? -12.141 -31.734 -21.281 1 54.91 587 PHE A N 1
ATOM 4585 C CA . PHE A 1 587 ? -10.75 -31.422 -21.594 1 54.91 587 PHE A CA 1
ATOM 4586 C C . PHE A 1 587 ? -10.312 -32.156 -22.859 1 54.91 587 PHE A C 1
ATOM 4588 O O . PHE A 1 587 ? -9.336 -31.75 -23.5 1 54.91 587 PHE A O 1
ATOM 4595 N N . GLY A 1 588 ? -10.789 -33.281 -23.188 1 43.72 588 GLY A N 1
ATOM 4596 C CA . GLY A 1 588 ? -10.312 -34 -24.359 1 43.72 588 GLY A CA 1
ATOM 4597 C C . GLY A 1 588 ? -10.32 -33.188 -25.625 1 43.72 588 GLY A C 1
ATOM 4598 O O . GLY A 1 588 ? -9.445 -33.344 -26.484 1 43.72 588 GLY A O 1
ATOM 4599 N N . GLN A 1 589 ? -11.266 -32.438 -25.922 1 37.62 589 GLN A N 1
ATOM 4600 C CA . GLN A 1 589 ? -11.367 -31.828 -27.25 1 37.62 589 GLN A CA 1
ATOM 4601 C C . GLN A 1 589 ? -10.422 -30.641 -27.391 1 37.62 589 GLN A C 1
ATOM 4603 O O . GLN A 1 589 ? -9.844 -30.422 -28.469 1 37.62 589 GLN A O 1
ATOM 4608 N N . GLU A 1 590 ? -10.242 -29.734 -26.438 1 39.28 590 GLU A N 1
ATOM 4609 C CA . GLU A 1 590 ? -9.586 -28.453 -26.656 1 39.28 590 GLU A CA 1
ATOM 4610 C C . GLU A 1 590 ? -8.086 -28.547 -26.375 1 39.28 590 GLU A C 1
ATOM 4612 O O . GLU A 1 590 ? -7.281 -27.891 -27.047 1 39.28 590 GLU A O 1
ATOM 4617 N N . LEU A 1 591 ? -7.566 -29.25 -25.438 1 40.59 591 LEU A N 1
ATOM 4618 C CA . LEU A 1 591 ? -6.176 -29.156 -25.016 1 40.59 591 LEU A CA 1
ATOM 4619 C C . LEU A 1 591 ? -5.277 -30 -25.938 1 40.59 591 LEU A C 1
ATOM 4621 O O . LEU A 1 591 ? -4.051 -29.906 -25.859 1 40.59 591 LEU A O 1
ATOM 4625 N N . SER A 1 592 ? -5.684 -31.078 -26.562 1 35.19 592 SER A N 1
ATOM 4626 C CA . SER A 1 592 ? -4.754 -31.891 -27.344 1 35.19 592 SER A CA 1
ATOM 4627 C C . SER A 1 592 ? -4.055 -31.047 -28.406 1 35.19 592 SER A C 1
ATOM 4629 O O . SER A 1 592 ? -3.02 -31.453 -28.938 1 35.19 592 SER A O 1
ATOM 4631 N N . HIS A 1 593 ? -4.668 -30.094 -29.031 1 33.34 593 HIS A N 1
ATOM 4632 C CA . HIS A 1 593 ? -3.996 -29.453 -30.156 1 33.34 593 HIS A CA 1
ATOM 4633 C C . HIS A 1 593 ? -2.809 -28.625 -29.688 1 33.34 593 HIS A C 1
ATOM 4635 O O . HIS A 1 593 ? -1.827 -28.469 -30.422 1 33.34 593 HIS A O 1
ATOM 4641 N N . ASN A 1 594 ? -2.967 -27.609 -28.75 1 34.62 594 ASN A N 1
ATOM 4642 C CA . ASN A 1 594 ? -2.002 -26.531 -28.641 1 34.62 594 ASN A CA 1
ATOM 4643 C C . ASN A 1 594 ? -0.875 -26.875 -27.672 1 34.62 594 ASN A C 1
ATOM 4645 O O . ASN A 1 594 ? 0.025 -26.078 -27.438 1 34.62 594 ASN A O 1
ATOM 4649 N N . PHE A 1 595 ? -0.971 -27.828 -26.766 1 34.72 595 PHE A N 1
ATOM 4650 C CA . PHE A 1 595 ? 0.083 -27.859 -25.766 1 34.72 595 PHE A CA 1
ATOM 4651 C C . PHE A 1 595 ? 1.089 -28.969 -26.078 1 34.72 595 PHE A C 1
ATOM 4653 O O . PHE A 1 595 ? 0.891 -30.125 -25.703 1 34.72 595 PHE A O 1
ATOM 4660 N N . THR A 1 596 ? 1.72 -29.031 -27.219 1 30.02 596 THR A N 1
ATOM 4661 C CA . THR A 1 596 ? 2.848 -29.938 -27.406 1 30.02 596 THR A CA 1
ATOM 4662 C C . THR A 1 596 ? 3.914 -29.703 -26.344 1 30.02 596 THR A C 1
ATOM 4664 O O . THR A 1 596 ? 4.184 -28.562 -25.969 1 30.02 596 THR A O 1
ATOM 4667 N N . GLU A 1 597 ? 4.395 -30.703 -25.641 1 33.03 597 GLU A N 1
ATOM 4668 C CA . GLU A 1 597 ? 5.32 -30.891 -24.531 1 33.03 597 GLU A CA 1
ATOM 4669 C C . GLU A 1 597 ? 6.652 -30.203 -24.797 1 33.03 597 GLU A C 1
ATOM 4671 O O . GLU A 1 597 ? 7.426 -30.641 -25.656 1 33.03 597 GLU A O 1
ATOM 4676 N N . PRO A 1 598 ? 6.863 -28.906 -24.75 1 33.78 598 PRO A N 1
ATOM 4677 C CA . PRO A 1 598 ? 8.281 -28.625 -24.984 1 33.78 598 PRO A CA 1
ATOM 4678 C C . PRO A 1 598 ? 9.188 -29.156 -23.891 1 33.78 598 PRO A C 1
ATOM 4680 O O . PRO A 1 598 ? 8.734 -29.359 -22.75 1 33.78 598 PRO A O 1
ATOM 4683 N N . LEU A 1 599 ? 10.391 -29.719 -24.125 1 31 599 LEU A N 1
ATOM 4684 C CA . LEU A 1 599 ? 11.492 -30.219 -23.312 1 31 599 LEU A CA 1
ATOM 4685 C C . LEU A 1 599 ? 11.797 -29.25 -22.172 1 31 599 LEU A C 1
ATOM 4687 O O . LEU A 1 599 ? 11.664 -28.047 -22.328 1 31 599 LEU A O 1
ATOM 4691 N N . SER A 1 600 ? 11.875 -29.703 -20.906 1 34.09 600 SER A N 1
ATOM 4692 C CA . SER A 1 600 ? 12.148 -29.016 -19.656 1 34.09 600 SER A CA 1
ATOM 4693 C C . SER A 1 600 ? 13.391 -28.141 -19.75 1 34.09 600 SER A C 1
ATOM 4695 O O . SER A 1 600 ? 14.32 -28.453 -20.5 1 34.09 600 SER A O 1
ATOM 4697 N N . LEU A 1 601 ? 13.312 -26.984 -19.391 1 33.38 601 LEU A N 1
ATOM 4698 C CA . LEU A 1 601 ? 14.453 -26.062 -19.406 1 33.38 601 LEU A CA 1
ATOM 4699 C C . LEU A 1 601 ? 15.633 -26.672 -18.641 1 33.38 601 LEU A C 1
ATOM 4701 O O . LEU A 1 601 ? 16.781 -26.516 -19.062 1 33.38 601 LEU A O 1
ATOM 4705 N N . ALA A 1 602 ? 15.477 -27.391 -17.516 1 32.84 602 ALA A N 1
ATOM 4706 C CA . ALA A 1 602 ? 16.594 -28.047 -16.828 1 32.84 602 ALA A CA 1
ATOM 4707 C C . ALA A 1 602 ? 17.312 -29 -17.766 1 32.84 602 ALA A C 1
ATOM 4709 O O . ALA A 1 602 ? 18.547 -29.031 -17.797 1 32.84 602 ALA A O 1
ATOM 4710 N N . GLU A 1 603 ? 16.578 -29.703 -18.5 1 31.86 603 GLU A N 1
ATOM 4711 C CA . GLU A 1 603 ? 17.234 -30.656 -19.391 1 31.86 603 GLU A CA 1
ATOM 4712 C C . GLU A 1 603 ? 18.016 -29.953 -20.484 1 31.86 603 GLU A C 1
ATOM 4714 O O . GLU A 1 603 ? 19.031 -30.453 -20.953 1 31.86 603 GLU A O 1
ATOM 4719 N N . LYS A 1 604 ? 17.609 -28.75 -20.859 1 35.28 604 LYS A N 1
ATOM 4720 C CA . LYS A 1 604 ? 18.359 -28.047 -21.906 1 35.28 604 LYS A CA 1
ATOM 4721 C C . LYS A 1 604 ? 19.625 -27.422 -21.359 1 35.28 604 LYS A C 1
ATOM 4723 O O . LYS A 1 604 ? 20.625 -27.312 -22.062 1 35.28 604 LYS A O 1
ATOM 4728 N N . LEU A 1 605 ? 19.625 -26.906 -20.172 1 31.95 605 LEU A N 1
ATOM 4729 C CA . LEU A 1 605 ? 20.812 -26.266 -19.641 1 31.95 605 LEU A CA 1
ATOM 4730 C C . LEU A 1 605 ? 21.922 -27.281 -19.359 1 31.95 605 LEU A C 1
ATOM 4732 O O . LEU A 1 605 ? 23.109 -26.938 -19.391 1 31.95 605 LEU A O 1
ATOM 4736 N N . ILE A 1 606 ? 21.625 -28.562 -19.031 1 28.08 606 ILE A N 1
ATOM 4737 C CA . ILE A 1 606 ? 22.688 -29.562 -18.891 1 28.08 606 ILE A CA 1
ATOM 4738 C C . ILE A 1 606 ? 23.391 -29.75 -20.234 1 28.08 606 ILE A C 1
ATOM 4740 O O . ILE A 1 606 ? 24.578 -30.047 -20.266 1 28.08 606 ILE A O 1
ATOM 4744 N N . ILE A 1 607 ? 22.609 -29.641 -21.328 1 28.17 607 ILE A N 1
ATOM 4745 C CA . ILE A 1 607 ? 23.312 -29.938 -22.578 1 28.17 607 ILE A CA 1
ATOM 4746 C C . ILE A 1 607 ? 24.281 -28.812 -22.906 1 28.17 607 ILE A C 1
ATOM 4748 O O . ILE A 1 607 ? 25.328 -29.047 -23.531 1 28.17 607 ILE A O 1
ATOM 4752 N N . THR A 1 608 ? 23.797 -27.578 -22.703 1 26.92 608 THR A N 1
ATOM 4753 C CA . THR A 1 608 ? 24.719 -26.578 -23.234 1 26.92 608 THR A CA 1
ATOM 4754 C C . THR A 1 608 ? 25.922 -26.391 -22.312 1 26.92 608 THR A C 1
ATOM 4756 O O . THR A 1 608 ? 26.875 -25.719 -22.688 1 26.92 608 THR A O 1
ATOM 4759 N N . ALA A 1 609 ? 25.875 -26.844 -21.016 1 24.58 609 ALA A N 1
ATOM 4760 C CA . ALA A 1 609 ? 27.203 -26.797 -20.406 1 24.58 609 ALA A CA 1
ATOM 4761 C C . ALA A 1 609 ? 28.047 -27.969 -20.859 1 24.58 609 ALA A C 1
ATOM 4763 O O . ALA A 1 609 ? 27.562 -29.109 -20.953 1 24.58 609 ALA A O 1
ATOM 4764 N N . MET B 1 1 ? 1.717 27.641 64.625 1 22.84 1 MET B N 1
ATOM 4765 C CA . MET B 1 1 ? 0.62 26.766 64.25 1 22.84 1 MET B CA 1
ATOM 4766 C C . MET B 1 1 ? -0.108 27.281 63.031 1 22.84 1 MET B C 1
ATOM 4768 O O . MET B 1 1 ? -0.589 26.5 62.219 1 22.84 1 MET B O 1
ATOM 4772 N N . LYS B 1 2 ? -0.48 28.656 63.156 1 31.48 2 LYS B N 1
ATOM 4773 C CA . LYS B 1 2 ? -1.297 29.297 62.125 1 31.48 2 LYS B CA 1
ATOM 4774 C C . LYS B 1 2 ? -0.562 29.344 60.781 1 31.48 2 LYS B C 1
ATOM 4776 O O . LYS B 1 2 ? -1.187 29.281 59.719 1 31.48 2 LYS B O 1
ATOM 4781 N N . GLY B 1 3 ? 0.769 29.812 60.812 1 27.03 3 GLY B N 1
ATOM 4782 C CA . GLY B 1 3 ? 1.615 30.016 59.656 1 27.03 3 GLY B CA 1
ATOM 4783 C C . GLY B 1 3 ? 1.843 28.75 58.844 1 27.03 3 GLY B C 1
ATOM 4784 O O . GLY B 1 3 ? 2.322 28.812 57.719 1 27.03 3 GLY B O 1
ATOM 4785 N N . LEU B 1 4 ? 2 27.547 59.594 1 26.27 4 LEU B N 1
ATOM 4786 C CA . LEU B 1 4 ? 2.307 26.25 59 1 26.27 4 LEU B CA 1
ATOM 4787 C C . LEU B 1 4 ? 1.188 25.781 58.094 1 26.27 4 LEU B C 1
ATOM 4789 O O . LEU B 1 4 ? 1.442 25.109 57.062 1 26.27 4 LEU B O 1
ATOM 4793 N N . ASN B 1 5 ? -0.127 26.141 58.5 1 27.67 5 ASN B N 1
ATOM 4794 C CA . ASN B 1 5 ? -1.285 25.625 57.781 1 27.67 5 ASN B CA 1
ATOM 4795 C C . ASN B 1 5 ? -1.368 26.188 56.375 1 27.67 5 ASN B C 1
ATOM 4797 O O . ASN B 1 5 ? -1.944 25.562 55.469 1 27.67 5 ASN B O 1
ATOM 4801 N N . LYS B 1 6 ? -1.062 27.562 56.219 1 31.97 6 LYS B N 1
ATOM 4802 C CA . LYS B 1 6 ? -1.243 28.203 54.938 1 31.97 6 LYS B CA 1
ATOM 4803 C C . LYS B 1 6 ? -0.341 27.562 53.875 1 31.97 6 LYS B C 1
ATOM 4805 O O . LYS B 1 6 ? -0.673 27.562 52.688 1 31.97 6 LYS B O 1
ATOM 4810 N N . PHE B 1 7 ? 0.982 27.219 54.312 1 27.52 7 PHE B N 1
ATOM 4811 C CA . PHE B 1 7 ? 1.916 26.641 53.375 1 27.52 7 PHE B CA 1
ATOM 4812 C C . PHE B 1 7 ? 1.413 25.297 52.875 1 27.52 7 PHE B C 1
ATOM 4814 O O . PHE B 1 7 ? 1.633 24.938 51.688 1 27.52 7 PHE B O 1
ATOM 4821 N N . ILE B 1 8 ? 0.816 24.453 53.75 1 30.89 8 ILE B N 1
ATOM 4822 C CA . ILE B 1 8 ? 0.344 23.125 53.406 1 30.89 8 ILE B CA 1
ATOM 4823 C C . ILE B 1 8 ? -0.776 23.219 52.375 1 30.89 8 ILE B C 1
ATOM 4825 O O . ILE B 1 8 ? -0.846 22.406 51.438 1 30.89 8 ILE B O 1
ATOM 4829 N N . GLN B 1 9 ? -1.741 24.141 52.5 1 30.05 9 GLN B N 1
ATOM 4830 C CA . GLN B 1 9 ? -2.908 24.234 51.625 1 30.05 9 GLN B CA 1
ATOM 4831 C C . GLN B 1 9 ? -2.514 24.641 50.219 1 30.05 9 GLN B C 1
ATOM 4833 O O . GLN B 1 9 ? -3.24 24.375 49.25 1 30.05 9 GLN B O 1
ATOM 4838 N N . ALA B 1 10 ? -1.539 25.656 49.969 1 31.38 10 ALA B N 1
ATOM 4839 C CA . ALA B 1 10 ? -1.163 26.125 48.656 1 31.38 10 ALA B CA 1
ATOM 4840 C C . ALA B 1 10 ? -0.543 25 47.812 1 31.38 10 ALA B C 1
ATOM 4842 O O . ALA B 1 10 ? -0.515 25.062 46.594 1 31.38 10 ALA B O 1
ATOM 4843 N N . ASN B 1 11 ? 0.22 24.016 48.406 1 29.64 11 ASN B N 1
ATOM 4844 C CA . ASN B 1 11 ? 0.957 22.953 47.75 1 29.64 11 ASN B CA 1
ATOM 4845 C C . ASN B 1 11 ? 0.021 21.875 47.219 1 29.64 11 ASN B C 1
ATOM 4847 O O . ASN B 1 11 ? 0.469 20.781 46.844 1 29.64 11 ASN B O 1
ATOM 4851 N N . LYS B 1 12 ? -1.262 21.844 47.656 1 32.31 12 LYS B N 1
ATOM 4852 C CA . LYS B 1 12 ? -2.162 20.75 47.312 1 32.31 12 LYS B CA 1
ATOM 4853 C C . LYS B 1 12 ? -2.309 20.625 45.781 1 32.31 12 LYS B C 1
ATOM 4855 O O . LYS B 1 12 ? -2.82 19.625 45.281 1 32.31 12 LYS B O 1
ATOM 4860 N N . GLN B 1 13 ? -2.412 21.859 45.125 1 28.16 13 GLN B N 1
ATOM 4861 C CA . GLN B 1 13 ? -3.027 21.969 43.812 1 28.16 13 GLN B CA 1
ATOM 4862 C C . GLN B 1 13 ? -2.055 21.547 42.719 1 28.16 13 GLN B C 1
ATOM 4864 O O . GLN B 1 13 ? -2.176 21.984 41.562 1 28.16 13 GLN B O 1
ATOM 4869 N N . CYS B 1 14 ? -0.864 21.047 43.188 1 27.44 14 CYS B N 1
ATOM 4870 C CA . CYS B 1 14 ? -0.035 20.812 42 1 27.44 14 CYS B CA 1
ATOM 4871 C C . CYS B 1 14 ? -0.598 19.688 41.156 1 27.44 14 CYS B C 1
ATOM 4873 O O . CYS B 1 14 ? -0.569 18.516 41.562 1 27.44 14 CYS B O 1
ATOM 4875 N N . PRO B 1 15 ? -1.547 19.922 40.219 1 29.22 15 PRO B N 1
ATOM 4876 C CA . PRO B 1 15 ? -2.293 18.953 39.438 1 29.22 15 PRO B CA 1
ATOM 4877 C C . PRO B 1 15 ? -1.388 17.906 38.781 1 29.22 15 PRO B C 1
ATOM 4879 O O . PRO B 1 15 ? -1.853 16.828 38.406 1 29.22 15 PRO B O 1
ATOM 4882 N N . PHE B 1 16 ? -0.093 18.234 38.625 1 29.33 16 PHE B N 1
ATOM 4883 C CA . PHE B 1 16 ? 0.789 17.297 37.938 1 29.33 16 PHE B CA 1
ATOM 4884 C C . PHE B 1 16 ? 0.978 16.016 38.75 1 29.33 16 PHE B C 1
ATOM 4886 O O . PHE B 1 16 ? 0.897 14.914 38.219 1 29.33 16 PHE B O 1
ATOM 4893 N N . LEU B 1 17 ? 1.229 16.188 40.062 1 27.73 17 LEU B N 1
ATOM 4894 C CA . LEU B 1 17 ? 1.51 15.031 40.906 1 27.73 17 LEU B CA 1
ATOM 4895 C C . LEU B 1 17 ? 0.29 14.125 41 1 27.73 17 LEU B C 1
ATOM 4897 O O . LEU B 1 17 ? 0.422 12.898 41 1 27.73 17 LEU B O 1
ATOM 4901 N N . TYR B 1 18 ? -0.817 14.742 41.125 1 31.48 18 TYR B N 1
ATOM 4902 C CA . TYR B 1 18 ? -2.02 13.953 41.375 1 31.48 18 TYR B CA 1
ATOM 4903 C C . TYR B 1 18 ? -2.324 13.039 40.188 1 31.48 18 TYR B C 1
ATOM 4905 O O . TYR B 1 18 ? -2.631 11.859 40.375 1 31.48 18 TYR B O 1
ATOM 4913 N N . ASN B 1 19 ? -2.32 13.695 38.969 1 29.5 19 ASN B N 1
ATOM 4914 C CA . ASN B 1 19 ? -2.844 12.961 37.812 1 29.5 19 ASN B CA 1
ATOM 4915 C C . ASN B 1 19 ? -1.934 11.805 37.406 1 29.5 19 ASN B C 1
ATOM 4917 O O . ASN B 1 19 ? -2.393 10.812 36.844 1 29.5 19 ASN B O 1
ATOM 4921 N N . HIS B 1 20 ? -0.588 12.008 37.688 1 29.53 20 HIS B N 1
ATOM 4922 C CA . HIS B 1 20 ? 0.317 10.977 37.188 1 29.53 20 HIS B CA 1
ATOM 4923 C C . HIS B 1 20 ? 0.599 9.93 38.25 1 29.53 20 HIS B C 1
ATOM 4925 O O . HIS B 1 20 ? 0.95 8.789 37.938 1 29.53 20 HIS B O 1
ATOM 4931 N N . PHE B 1 21 ? 0.803 10.367 39.5 1 33.38 21 PHE B N 1
ATOM 4932 C CA . PHE B 1 21 ? 1.324 9.383 40.469 1 33.38 21 PHE B CA 1
ATOM 4933 C C . PHE B 1 21 ? 0.27 9.016 41.5 1 33.38 21 PHE B C 1
ATOM 4935 O O . PHE B 1 21 ? 0.549 8.258 42.438 1 33.38 21 PHE B O 1
ATOM 4942 N N . LYS B 1 22 ? -0.988 9.172 41.094 1 36.81 22 LYS B N 1
ATOM 4943 C CA . LYS B 1 22 ? -2.102 8.883 42 1 36.81 22 LYS B CA 1
ATOM 4944 C C . LYS B 1 22 ? -1.601 8.539 43.406 1 36.81 22 LYS B C 1
ATOM 4946 O O . LYS B 1 22 ? -2.102 7.602 44.031 1 36.81 22 LYS B O 1
ATOM 4951 N N . ILE B 1 23 ? -0.383 8.875 43.719 1 30.58 23 ILE B N 1
ATOM 4952 C CA . ILE B 1 23 ? 0.18 8.586 45.031 1 30.58 23 ILE B CA 1
ATOM 4953 C C . ILE B 1 23 ? -0.549 9.398 46.094 1 30.58 23 ILE B C 1
ATOM 4955 O O . ILE B 1 23 ? -0.761 10.602 45.938 1 30.58 23 ILE B O 1
ATOM 4959 N N . ASP B 1 24 ? -1.426 8.695 46.781 1 32.75 24 ASP B N 1
ATOM 4960 C CA . ASP B 1 24 ? -2.01 9.273 47.969 1 32.75 24 ASP B CA 1
ATOM 4961 C C . ASP B 1 24 ? -0.923 9.781 48.938 1 32.75 24 ASP B C 1
ATOM 4963 O O . ASP B 1 24 ? -0.053 9.016 49.344 1 32.75 24 ASP B O 1
ATOM 4967 N N . VAL B 1 25 ? -0.469 10.992 48.906 1 32.09 25 VAL B N 1
ATOM 4968 C CA . VAL B 1 25 ? 0.61 11.711 49.562 1 32.09 25 VAL B CA 1
ATOM 4969 C C . VAL B 1 25 ? 0.37 11.703 51.062 1 32.09 25 VAL B C 1
ATOM 4971 O O . VAL B 1 25 ? 0.903 12.555 51.781 1 32.09 25 VAL B O 1
ATOM 4974 N N . SER B 1 26 ? -0.489 10.844 51.625 1 30.66 26 SER B N 1
ATOM 4975 C CA . SER B 1 26 ? -0.459 10.891 53.094 1 30.66 26 SER B CA 1
ATOM 4976 C C . SER B 1 26 ? 0.915 10.508 53.625 1 30.66 26 SER B C 1
ATOM 4978 O O . SER B 1 26 ? 1.697 9.852 52.938 1 30.66 26 SER B O 1
ATOM 4980 N N . ARG B 1 27 ? 1.429 10.977 54.75 1 31.44 27 ARG B N 1
ATOM 4981 C CA . ARG B 1 27 ? 2.748 11.078 55.375 1 31.44 27 ARG B CA 1
ATOM 4982 C C . ARG B 1 27 ? 3.51 9.766 55.25 1 31.44 27 ARG B C 1
ATOM 4984 O O . ARG B 1 27 ? 4.676 9.75 54.844 1 31.44 27 ARG B O 1
ATOM 4991 N N . ASN B 1 28 ? 3.193 8.727 56.156 1 30.92 28 ASN B N 1
ATOM 4992 C CA . ASN B 1 28 ? 3.994 7.555 56.5 1 30.92 28 ASN B CA 1
ATOM 4993 C C . ASN B 1 28 ? 4.156 6.617 55.312 1 30.92 28 ASN B C 1
ATOM 4995 O O . ASN B 1 28 ? 5.078 5.801 55.281 1 30.92 28 ASN B O 1
ATOM 4999 N N . GLN B 1 29 ? 3.014 6.609 54.5 1 33.25 29 GLN B N 1
ATOM 5000 C CA . GLN B 1 29 ? 2.904 5.496 53.562 1 33.25 29 GLN B CA 1
ATOM 5001 C C . GLN B 1 29 ? 3.703 5.766 52.281 1 33.25 29 GLN B C 1
ATOM 5003 O O . GLN B 1 29 ? 3.775 4.91 51.406 1 33.25 29 GLN B O 1
ATOM 5008 N N . ILE B 1 30 ? 4.164 7.004 52.156 1 33.62 30 ILE B N 1
ATOM 5009 C CA . ILE B 1 30 ? 4.852 7.379 50.938 1 33.62 30 ILE B CA 1
ATOM 5010 C C . ILE B 1 30 ? 6.16 6.602 50.812 1 33.62 30 ILE B C 1
ATOM 5012 O O . ILE B 1 30 ? 6.477 6.062 49.75 1 33.62 30 ILE B O 1
ATOM 5016 N N . ALA B 1 31 ? 6.863 6.633 52.031 1 30.95 31 ALA B N 1
ATOM 5017 C CA . ALA B 1 31 ? 8.203 6.055 52 1 30.95 31 ALA B CA 1
ATOM 5018 C C . ALA B 1 31 ? 8.156 4.578 51.625 1 30.95 31 ALA B C 1
ATOM 5020 O O . ALA B 1 31 ? 8.977 4.105 50.844 1 30.95 31 ALA B O 1
ATOM 5021 N N . SER B 1 32 ? 7.191 3.885 52.375 1 34.78 32 SER B N 1
ATOM 5022 C CA . SER B 1 32 ? 7.156 2.436 52.219 1 34.78 32 SER B CA 1
ATOM 5023 C C . SER B 1 32 ? 6.789 2.053 50.781 1 34.78 32 SER B C 1
ATOM 5025 O O . SER B 1 32 ? 7.406 1.166 50.188 1 34.78 32 SER B O 1
ATOM 5027 N N . ASP B 1 33 ? 5.816 2.84 50.25 1 34.91 33 ASP B N 1
ATOM 5028 C CA . ASP B 1 33 ? 5.312 2.441 48.938 1 34.91 33 ASP B CA 1
ATOM 5029 C C . ASP B 1 33 ? 6.336 2.732 47.844 1 34.91 33 ASP B C 1
ATOM 5031 O O . ASP B 1 33 ? 6.488 1.951 46.906 1 34.91 33 ASP B O 1
ATOM 5035 N N . PHE B 1 34 ? 7.109 3.852 48.094 1 32.69 34 PHE B N 1
ATOM 5036 C CA . PHE B 1 34 ? 8.188 4.121 47.156 1 32.69 34 PHE B CA 1
ATOM 5037 C C . PHE B 1 34 ? 9.234 3.014 47.188 1 32.69 34 PHE B C 1
ATOM 5039 O O . PHE B 1 34 ? 9.656 2.51 46.156 1 32.69 34 PHE B O 1
ATOM 5046 N N . LEU B 1 35 ? 9.562 2.605 48.469 1 32.53 35 LEU B N 1
ATOM 5047 C CA . LEU B 1 35 ? 10.562 1.549 48.562 1 32.53 35 LEU B CA 1
ATOM 5048 C C . LEU B 1 35 ? 10.055 0.259 47.938 1 32.53 35 LEU B C 1
ATOM 5050 O O . LEU B 1 35 ? 10.797 -0.421 47.219 1 32.53 35 LEU B O 1
ATOM 5054 N N . LYS B 1 36 ? 8.797 0.018 48.156 1 38.84 36 LYS B N 1
ATOM 5055 C CA . LYS B 1 36 ? 8.242 -1.212 47.594 1 38.84 36 LYS B CA 1
ATOM 5056 C C . LYS B 1 36 ? 8.234 -1.176 46.062 1 38.84 36 LYS B C 1
ATOM 5058 O O . LYS B 1 36 ? 8.586 -2.162 45.438 1 38.84 36 LYS B O 1
ATOM 5063 N N . LYS B 1 37 ? 7.871 -0.056 45.562 1 34.03 37 LYS B N 1
ATOM 5064 C CA . LYS B 1 37 ? 7.844 0.025 44.094 1 34.03 37 LYS B CA 1
ATOM 5065 C C . LYS B 1 37 ? 9.258 0.068 43.531 1 34.03 37 LYS B C 1
ATOM 5067 O O . LYS B 1 37 ? 9.523 -0.524 42.469 1 34.03 37 LYS B O 1
ATOM 5072 N N . PHE B 1 38 ? 10.211 0.708 44.281 1 32.56 38 PHE B N 1
ATOM 5073 C CA . PHE B 1 38 ? 11.602 0.671 43.844 1 32.56 38 PHE B CA 1
ATOM 5074 C C . PHE B 1 38 ? 12.164 -0.745 43.906 1 32.56 38 PHE B C 1
ATOM 5076 O O . PHE B 1 38 ? 12.836 -1.209 43 1 32.56 38 PHE B O 1
ATOM 5083 N N . VAL B 1 39 ? 11.906 -1.401 45.031 1 33.69 39 VAL B N 1
ATOM 5084 C CA . VAL B 1 39 ? 12.383 -2.773 45.156 1 33.69 39 VAL B CA 1
ATOM 5085 C C . VAL B 1 39 ? 11.773 -3.633 44.031 1 33.69 39 VAL B C 1
ATOM 5087 O O . VAL B 1 39 ? 12.43 -4.52 43.5 1 33.69 39 VAL B O 1
ATOM 5090 N N . ASN B 1 40 ? 10.461 -3.33 43.656 1 36.28 40 ASN B N 1
ATOM 5091 C CA . ASN B 1 40 ? 9.766 -4.145 42.656 1 36.28 40 ASN B CA 1
ATOM 5092 C C . ASN B 1 40 ? 10.273 -3.859 41.25 1 36.28 40 ASN B C 1
ATOM 5094 O O . ASN B 1 40 ? 10.086 -4.672 40.344 1 36.28 40 ASN B O 1
ATOM 5098 N N . LEU B 1 41 ? 10.766 -2.746 41.031 1 32.16 41 LEU B N 1
ATOM 5099 C CA . LEU B 1 41 ? 11.227 -2.377 39.688 1 32.16 41 LEU B CA 1
ATOM 5100 C C . LEU B 1 41 ? 12.711 -2.676 39.531 1 32.16 41 LEU B C 1
ATOM 5102 O O . LEU B 1 41 ? 13.227 -2.684 38.406 1 32.16 41 LEU B O 1
ATOM 5106 N N . CYS B 1 42 ? 13.5 -2.662 40.75 1 29.8 42 CYS B N 1
ATOM 5107 C CA . CYS B 1 42 ? 14.906 -3.033 40.594 1 29.8 42 CYS B CA 1
ATOM 5108 C C . CYS B 1 42 ? 15.062 -4.547 40.469 1 29.8 42 CYS B C 1
ATOM 5110 O O . CYS B 1 42 ? 14.734 -5.281 41.406 1 29.8 42 CYS B O 1
ATOM 5112 N N . PRO B 1 43 ? 15.188 -5.047 39.219 1 29 43 PRO B N 1
ATOM 5113 C CA . PRO B 1 43 ? 15.258 -6.488 38.969 1 29 43 PRO B CA 1
ATOM 5114 C C . PRO B 1 43 ? 16.188 -7.219 39.938 1 29 43 PRO B C 1
ATOM 5116 O O . PRO B 1 43 ? 15.93 -8.375 40.281 1 29 43 PRO B O 1
ATOM 5119 N N . HIS B 1 44 ? 17.281 -6.59 40.406 1 29.7 44 HIS B N 1
ATOM 5120 C CA . HIS B 1 44 ? 18.266 -7.309 41.219 1 29.7 44 HIS B CA 1
ATOM 5121 C C . HIS B 1 44 ? 17.75 -7.531 42.625 1 29.7 44 HIS B C 1
ATOM 5123 O O . HIS B 1 44 ? 18.094 -8.523 43.25 1 29.7 44 HIS B O 1
ATOM 5129 N N . LEU B 1 45 ? 16.953 -6.531 43.125 1 29.36 45 LEU B N 1
ATOM 5130 C CA . LEU B 1 45 ? 16.547 -6.641 44.531 1 29.36 45 LEU B CA 1
ATOM 5131 C C . LEU B 1 45 ? 15.289 -7.496 44.656 1 29.36 45 LEU B C 1
ATOM 5133 O O . LEU B 1 45 ? 14.945 -7.938 45.781 1 29.36 45 LEU B O 1
ATOM 5137 N N . LYS B 1 46 ? 14.5 -7.613 43.562 1 31.48 46 LYS B N 1
ATOM 5138 C CA . LYS B 1 46 ? 13.289 -8.422 43.656 1 31.48 46 LYS B CA 1
ATOM 5139 C C . LYS B 1 46 ? 13.633 -9.875 44.031 1 31.48 46 LYS B C 1
ATOM 5141 O O . LYS B 1 46 ? 12.922 -10.508 44.812 1 31.48 46 LYS B O 1
ATOM 5146 N N . ASN B 1 47 ? 14.688 -10.461 43.375 1 29.16 47 ASN B N 1
ATOM 5147 C CA . ASN B 1 47 ? 15.039 -11.859 43.562 1 29.16 47 ASN B CA 1
ATOM 5148 C C . ASN B 1 47 ? 15.492 -12.125 45 1 29.16 47 ASN B C 1
ATOM 5150 O O . ASN B 1 47 ? 15.469 -13.273 45.469 1 29.16 47 ASN B O 1
ATOM 5154 N N . ALA B 1 48 ? 16.047 -11.078 45.719 1 26.97 48 ALA B N 1
ATOM 5155 C CA . ALA B 1 48 ? 16.641 -11.43 47 1 26.97 48 ALA B CA 1
ATOM 5156 C C . ALA B 1 48 ? 15.57 -11.633 48.062 1 26.97 48 ALA B C 1
ATOM 5158 O O . ALA B 1 48 ? 15.703 -12.492 48.938 1 26.97 48 ALA B O 1
ATOM 5159 N N . ASN B 1 49 ? 14.508 -10.859 47.938 1 30.36 49 ASN B N 1
ATOM 5160 C CA . ASN B 1 49 ? 13.648 -10.82 49.125 1 30.36 49 ASN B CA 1
ATOM 5161 C C . ASN B 1 49 ? 12.734 -12.047 49.188 1 30.36 49 ASN B C 1
ATOM 5163 O O . ASN B 1 49 ? 12.141 -12.328 50.219 1 30.36 49 ASN B O 1
ATOM 5167 N N . LYS B 1 50 ? 12.367 -12.57 48.062 1 29.8 50 LYS B N 1
ATOM 5168 C CA . LYS B 1 50 ? 11.406 -13.648 48.25 1 29.8 50 LYS B CA 1
ATOM 5169 C C . LYS B 1 50 ? 12.055 -14.867 48.906 1 29.8 50 LYS B C 1
ATOM 5171 O O . LYS B 1 50 ? 11.391 -15.875 49.125 1 29.8 50 LYS B O 1
ATOM 5176 N N . MET B 1 51 ? 13.414 -14.867 49.031 1 26.61 51 MET B N 1
ATOM 5177 C CA . MET B 1 51 ? 13.992 -16.078 49.594 1 26.61 51 MET B CA 1
ATOM 5178 C C . MET B 1 51 ? 13.547 -16.234 51.062 1 26.61 51 MET B C 1
ATOM 5180 O O . MET B 1 51 ? 13.359 -17.344 51.531 1 26.61 51 MET B O 1
ATOM 5184 N N . ASN B 1 52 ? 13.406 -15.07 51.812 1 26.05 52 ASN B N 1
ATOM 5185 C CA . ASN B 1 52 ? 13.461 -15.195 53.25 1 26.05 52 ASN B CA 1
ATOM 5186 C C . ASN B 1 52 ? 12.094 -15.539 53.844 1 26.05 52 ASN B C 1
ATOM 5188 O O . ASN B 1 52 ? 11.961 -15.727 55.062 1 26.05 52 ASN B O 1
ATOM 5192 N N . GLU B 1 53 ? 11.062 -15.305 53.156 1 26.86 53 GLU B N 1
ATOM 5193 C CA . GLU B 1 53 ? 9.883 -15.375 54 1 26.86 53 GLU B CA 1
ATOM 5194 C C . GLU B 1 53 ? 9.57 -16.812 54.406 1 26.86 53 GLU B C 1
ATOM 5196 O O . GLU B 1 53 ? 8.656 -17.062 55.188 1 26.86 53 GLU B O 1
ATOM 5201 N N . ARG B 1 54 ? 10.039 -17.781 53.719 1 25.88 54 ARG B N 1
ATOM 5202 C CA . ARG B 1 54 ? 9.445 -19.047 54.125 1 25.88 54 ARG B CA 1
ATOM 5203 C C . ARG B 1 54 ? 9.891 -19.438 55.531 1 25.88 54 ARG B C 1
ATOM 5205 O O . ARG B 1 54 ? 9.344 -20.375 56.125 1 25.88 54 ARG B O 1
ATOM 5212 N N . GLU B 1 55 ? 11.188 -18.938 55.938 1 23.98 55 GLU B N 1
ATOM 5213 C CA . GLU B 1 55 ? 11.625 -19.625 57.156 1 23.98 55 GLU B CA 1
ATOM 5214 C C . GLU B 1 55 ? 10.859 -19.141 58.375 1 23.98 55 GLU B C 1
ATOM 5216 O O . GLU B 1 55 ? 11.062 -19.641 59.469 1 23.98 55 GLU B O 1
ATOM 5221 N N . ALA B 1 56 ? 10.125 -17.969 58.281 1 23.42 56 ALA B N 1
ATOM 5222 C CA . ALA B 1 56 ? 9.93 -17.344 59.562 1 23.42 56 ALA B CA 1
ATOM 5223 C C . ALA B 1 56 ? 8.914 -18.109 60.406 1 23.42 56 ALA B C 1
ATOM 5225 O O . ALA B 1 56 ? 8.422 -17.609 61.438 1 23.42 56 ALA B O 1
ATOM 5226 N N . SER B 1 57 ? 8.398 -19.125 60.219 1 21.62 57 SER B N 1
ATOM 5227 C CA . SER B 1 57 ? 7.625 -19.547 61.375 1 21.62 57 SER B CA 1
ATOM 5228 C C . SER B 1 57 ? 8.508 -19.672 62.625 1 21.62 57 SER B C 1
ATOM 5230 O O . SER B 1 57 ? 8.164 -19.156 63.688 1 21.62 57 SER B O 1
ATOM 5232 N N . GLY B 1 58 ? 9.156 -20.609 63.188 1 21.83 58 GLY B N 1
ATOM 5233 C CA . GLY B 1 58 ? 9.375 -20.844 64.625 1 21.83 58 GLY B CA 1
ATOM 5234 C C . GLY B 1 58 ? 10.43 -19.938 65.188 1 21.83 58 GLY B C 1
ATOM 5235 O O . GLY B 1 58 ? 10.242 -19.391 66.312 1 21.83 58 GLY B O 1
ATOM 5236 N N . GLN B 1 59 ? 11.828 -19.984 65.25 1 20.09 59 GLN B N 1
ATOM 5237 C CA . GLN B 1 59 ? 12.625 -19.406 66.312 1 20.09 59 GLN B CA 1
ATOM 5238 C C . GLN B 1 59 ? 12.734 -17.891 66.188 1 20.09 59 GLN B C 1
ATOM 5240 O O . GLN B 1 59 ? 12.578 -17.359 65.125 1 20.09 59 GLN B O 1
ATOM 5245 N N . THR B 1 60 ? 12.805 -16.875 67.375 1 20.78 60 THR B N 1
ATOM 5246 C CA . THR B 1 60 ? 12.836 -15.477 67.75 1 20.78 60 THR B CA 1
ATOM 5247 C C . THR B 1 60 ? 13.898 -14.703 67 1 20.78 60 THR B C 1
ATOM 5249 O O . THR B 1 60 ? 14.102 -13.508 67.25 1 20.78 60 THR B O 1
ATOM 5252 N N . VAL B 1 61 ? 14.227 -14.812 65.75 1 19.36 61 VAL B N 1
ATOM 5253 C CA . VAL B 1 61 ? 15.414 -14.062 65.312 1 19.36 61 VAL B CA 1
ATOM 5254 C C . VAL B 1 61 ? 15.141 -12.562 65.438 1 19.36 61 VAL B C 1
ATOM 5256 O O . VAL B 1 61 ? 14.375 -12 64.688 1 19.36 61 VAL B O 1
ATOM 5259 N N . SER B 1 62 ? 14.758 -11.797 66.75 1 20.09 62 SER B N 1
ATOM 5260 C CA . SER B 1 62 ? 14.648 -10.43 67.25 1 20.09 62 SER B CA 1
ATOM 5261 C C . SER B 1 62 ? 15.805 -9.562 66.75 1 20.09 62 SER B C 1
ATOM 5263 O O . SER B 1 62 ? 15.625 -8.375 66.5 1 20.09 62 SER B O 1
ATOM 5265 N N . ALA B 1 63 ? 17.109 -10.008 66.875 1 19.53 63 ALA B N 1
ATOM 5266 C CA . ALA B 1 63 ? 18.203 -9.133 67.312 1 19.53 63 ALA B CA 1
ATOM 5267 C C . ALA B 1 63 ? 18.547 -8.109 66.25 1 19.53 63 ALA B C 1
ATOM 5269 O O . ALA B 1 63 ? 18.75 -6.934 66.5 1 19.53 63 ALA B O 1
ATOM 5270 N N . CYS B 1 64 ? 19.047 -8.469 65 1 19.69 64 CYS B N 1
ATOM 5271 C CA . CYS B 1 64 ? 20.109 -7.652 64.375 1 19.69 64 CYS B CA 1
ATOM 5272 C C . CYS B 1 64 ? 19.531 -6.531 63.562 1 19.69 64 CYS B C 1
ATOM 5274 O O . CYS B 1 64 ? 20.25 -5.859 62.812 1 19.69 64 CYS B O 1
ATOM 5276 N N . ALA B 1 65 ? 18.109 -6.316 63.469 1 20.67 65 ALA B N 1
ATOM 5277 C CA . ALA B 1 65 ? 17.516 -5.473 62.438 1 20.67 65 ALA B CA 1
ATOM 5278 C C . ALA B 1 65 ? 17.766 -3.994 62.75 1 20.67 65 ALA B C 1
ATOM 5280 O O . ALA B 1 65 ? 17.438 -3.133 61.906 1 20.67 65 ALA B O 1
ATOM 5281 N N . SER B 1 66 ? 17.922 -3.562 64.062 1 20.83 66 SER B N 1
ATOM 5282 C CA . SER B 1 66 ? 17.688 -2.213 64.562 1 20.83 66 SER B CA 1
ATOM 5283 C C . SER B 1 66 ? 18.672 -1.22 63.938 1 20.83 66 SER B C 1
ATOM 5285 O O . SER B 1 66 ? 18.328 -0.067 63.688 1 20.83 66 SER B O 1
ATOM 5287 N N . THR B 1 67 ? 20.016 -1.532 64 1 20.48 67 THR B N 1
ATOM 5288 C CA . THR B 1 67 ? 20.938 -0.443 64.312 1 20.48 67 THR B CA 1
ATOM 5289 C C . THR B 1 67 ? 21.094 0.501 63.125 1 20.48 67 THR B C 1
ATOM 5291 O O . THR B 1 67 ? 21.125 1.722 63.312 1 20.48 67 THR B O 1
ATOM 5294 N N . ASN B 1 68 ? 21.516 0.009 61.875 1 21.59 68 ASN B N 1
ATOM 5295 C CA . ASN B 1 68 ? 22.469 0.844 61.125 1 21.59 68 ASN B CA 1
ATOM 5296 C C . ASN B 1 68 ? 21.75 1.834 60.219 1 21.59 68 ASN B C 1
ATOM 5298 O O . ASN B 1 68 ? 22.375 2.42 59.312 1 21.59 68 ASN B O 1
ATOM 5302 N N . THR B 1 69 ? 20.406 1.803 60.188 1 22.14 69 THR B N 1
ATOM 5303 C CA . THR B 1 69 ? 19.703 2.5 59.094 1 22.14 69 THR B CA 1
ATOM 5304 C C . THR B 1 69 ? 19.703 4.008 59.344 1 22.14 69 THR B C 1
ATOM 5306 O O . THR B 1 69 ? 19.406 4.785 58.438 1 22.14 69 THR B O 1
ATOM 5309 N N . THR B 1 70 ? 19.781 4.402 60.656 1 23 70 THR B N 1
ATOM 5310 C CA . THR B 1 70 ? 19.484 5.766 61.062 1 23 70 THR B CA 1
ATOM 5311 C C . THR B 1 70 ? 20.5 6.75 60.5 1 23 70 THR B C 1
ATOM 5313 O O . THR B 1 70 ? 20.172 7.91 60.25 1 23 70 THR B O 1
ATOM 5316 N N . THR B 1 71 ? 21.812 6.258 60.5 1 23.69 71 THR B N 1
ATOM 5317 C CA . THR B 1 71 ? 22.859 7.266 60.438 1 23.69 71 THR B CA 1
ATOM 5318 C C . THR B 1 71 ? 22.906 7.926 59.062 1 23.69 71 THR B C 1
ATOM 5320 O O . THR B 1 71 ? 23.172 9.125 58.938 1 23.69 71 THR B O 1
ATOM 5323 N N . HIS B 1 72 ? 22.547 7.035 58.031 1 23.11 72 HIS B N 1
ATOM 5324 C CA . HIS B 1 72 ? 22.984 7.508 56.719 1 23.11 72 HIS B CA 1
ATOM 5325 C C . HIS B 1 72 ? 22.031 8.539 56.156 1 23.11 72 HIS B C 1
ATOM 5327 O O . HIS B 1 72 ? 22.344 9.219 55.156 1 23.11 72 HIS B O 1
ATOM 5333 N N . VAL B 1 73 ? 20.75 8.477 56.625 1 23.97 73 VAL B N 1
ATOM 5334 C CA . VAL B 1 73 ? 19.766 9.391 56.062 1 23.97 73 VAL B CA 1
ATOM 5335 C C . VAL B 1 73 ? 20.125 10.828 56.406 1 23.97 73 VAL B C 1
ATOM 5337 O O . VAL B 1 73 ? 20.016 11.727 55.594 1 23.97 73 VAL B O 1
ATOM 5340 N N . ALA B 1 74 ? 20.578 10.961 57.688 1 25.61 74 ALA B N 1
ATOM 5341 C CA . ALA B 1 74 ? 20.797 12.312 58.219 1 25.61 74 ALA B CA 1
ATOM 5342 C C . ALA B 1 74 ? 21.859 13.047 57.375 1 25.61 74 ALA B C 1
ATOM 5344 O O . ALA B 1 74 ? 21.734 14.25 57.125 1 25.61 74 ALA B O 1
ATOM 5345 N N . ALA B 1 75 ? 22.844 12.203 56.875 1 24.03 75 ALA B N 1
ATOM 5346 C CA . ALA B 1 75 ? 23.984 12.867 56.25 1 24.03 75 ALA B CA 1
ATOM 5347 C C . ALA B 1 75 ? 23.578 13.461 54.906 1 24.03 75 ALA B C 1
ATOM 5349 O O . ALA B 1 75 ? 24.016 14.57 54.562 1 24.03 75 ALA B O 1
ATOM 5350 N N . ALA B 1 76 ? 22.625 12.75 54.219 1 22.78 76 ALA B N 1
ATOM 5351 C CA . ALA B 1 76 ? 22.359 13.172 52.844 1 22.78 76 ALA B CA 1
ATOM 5352 C C . ALA B 1 76 ? 21.547 14.477 52.812 1 22.78 76 ALA B C 1
ATOM 5354 O O . ALA B 1 76 ? 21.812 15.352 52 1 22.78 76 ALA B O 1
ATOM 5355 N N . ALA B 1 77 ? 20.594 14.586 53.781 1 24.55 77 ALA B N 1
ATOM 5356 C CA . ALA B 1 77 ? 19.766 15.789 53.844 1 24.55 77 ALA B CA 1
ATOM 5357 C C . ALA B 1 77 ? 20.625 17.047 53.938 1 24.55 77 ALA B C 1
ATOM 5359 O O . ALA B 1 77 ? 20.297 18.062 53.312 1 24.55 77 ALA B O 1
ATOM 5360 N N . SER B 1 78 ? 21.734 16.875 54.719 1 25.12 78 SER B N 1
ATOM 5361 C CA . SER B 1 78 ? 22.547 18.062 54.969 1 25.12 78 SER B CA 1
ATOM 5362 C C . SER B 1 78 ? 23.172 18.578 53.656 1 25.12 78 SER B C 1
ATOM 5364 O O . SER B 1 78 ? 23.641 19.719 53.594 1 25.12 78 SER B O 1
ATOM 5366 N N . PHE B 1 79 ? 23.281 17.594 52.688 1 23.55 79 PHE B N 1
ATOM 5367 C CA . PHE B 1 79 ? 24.062 17.984 51.531 1 23.55 79 PHE B CA 1
ATOM 5368 C C . PHE B 1 79 ? 23.266 18.906 50.625 1 23.55 79 PHE B C 1
ATOM 5370 O O . PHE B 1 79 ? 23.812 19.859 50.062 1 23.55 79 PHE B O 1
ATOM 5377 N N . PHE B 1 80 ? 21.938 18.547 50.469 1 23.72 80 PHE B N 1
ATOM 5378 C CA . PHE B 1 80 ? 21.219 19.25 49.406 1 23.72 80 PHE B CA 1
ATOM 5379 C C . PHE B 1 80 ? 20.938 20.688 49.844 1 23.72 80 PHE B C 1
ATOM 5381 O O . PHE B 1 80 ? 20.453 21.484 49.031 1 23.72 80 PHE B O 1
ATOM 5388 N N . SER B 1 81 ? 20.953 20.953 51.125 1 23.5 81 SER B N 1
ATOM 5389 C CA . SER B 1 81 ? 20.656 22.312 51.531 1 23.5 81 SER B CA 1
ATOM 5390 C C . SER B 1 81 ? 21.609 23.312 50.875 1 23.5 81 SER B C 1
ATOM 5392 O O . SER B 1 81 ? 21.391 24.516 50.906 1 23.5 81 SER B O 1
ATOM 5394 N N . LYS B 1 82 ? 22.859 22.734 50.594 1 23.19 82 LYS B N 1
ATOM 5395 C CA . LYS B 1 82 ? 23.859 23.781 50.312 1 23.19 82 LYS B CA 1
ATOM 5396 C C . LYS B 1 82 ? 23.766 24.25 48.844 1 23.19 82 LYS B C 1
ATOM 5398 O O . LYS B 1 82 ? 24.641 24.969 48.375 1 23.19 82 LYS B O 1
ATOM 5403 N N . CYS B 1 83 ? 22.938 23.469 48.062 1 21.44 83 CYS B N 1
ATOM 5404 C CA . CYS B 1 83 ? 23.219 23.875 46.688 1 21.44 83 CYS B CA 1
ATOM 5405 C C . CYS B 1 83 ? 22.609 25.234 46.375 1 21.44 83 CYS B C 1
ATOM 5407 O O . CYS B 1 83 ? 21.406 25.438 46.531 1 21.44 83 CYS B O 1
ATOM 5409 N N . PRO B 1 84 ? 23.344 26.312 46.312 1 22.39 84 PRO B N 1
ATOM 5410 C CA . PRO B 1 84 ? 23.062 27.734 46.25 1 22.39 84 PRO B CA 1
ATOM 5411 C C . PRO B 1 84 ? 22.344 28.141 44.969 1 22.39 84 PRO B C 1
ATOM 5413 O O . PRO B 1 84 ? 22.188 29.328 44.688 1 22.39 84 PRO B O 1
ATOM 5416 N N . ILE B 1 85 ? 22.078 27.188 44 1 21.75 85 ILE B N 1
ATOM 5417 C CA . ILE B 1 85 ? 21.906 27.766 42.688 1 21.75 85 ILE B CA 1
ATOM 5418 C C . ILE B 1 85 ? 20.688 28.688 42.688 1 21.75 85 ILE B C 1
ATOM 5420 O O . ILE B 1 85 ? 19.656 28.359 43.281 1 21.75 85 ILE B O 1
ATOM 5424 N N . ASN B 1 86 ? 20.781 29.875 42.062 1 19.47 86 ASN B N 1
ATOM 5425 C CA . ASN B 1 86 ? 20.188 31.203 41.875 1 19.47 86 ASN B CA 1
ATOM 5426 C C . ASN B 1 86 ? 18.828 31.125 41.219 1 19.47 86 ASN B C 1
ATOM 5428 O O . ASN B 1 86 ? 18.703 30.625 40.094 1 19.47 86 ASN B O 1
ATOM 5432 N N . HIS B 1 87 ? 17.781 30.766 41.969 1 20.94 87 HIS B N 1
ATOM 5433 C CA . HIS B 1 87 ? 16.359 30.734 41.688 1 20.94 87 HIS B CA 1
ATOM 5434 C C . HIS B 1 87 ? 15.891 32.031 41.062 1 20.94 87 HIS B C 1
ATOM 5436 O O . HIS B 1 87 ? 14.688 32.281 40.938 1 20.94 87 HIS B O 1
ATOM 5442 N N . SER B 1 88 ? 16.859 32.875 40.688 1 22.28 88 SER B N 1
ATOM 5443 C CA . SER B 1 88 ? 16.453 34.25 40.5 1 22.28 88 SER B CA 1
ATOM 5444 C C . SER B 1 88 ? 15.516 34.375 39.312 1 22.28 88 SER B C 1
ATOM 5446 O O . SER B 1 88 ? 14.93 35.438 39.062 1 22.28 88 SER B O 1
ATOM 5448 N N . LYS B 1 89 ? 15.609 33.438 38.375 1 25.55 89 LYS B N 1
ATOM 5449 C CA . LYS B 1 89 ? 14.969 33.875 37.125 1 25.55 89 LYS B CA 1
ATOM 5450 C C . LYS B 1 89 ? 13.453 33.938 37.312 1 25.55 89 LYS B C 1
ATOM 5452 O O . LYS B 1 89 ? 12.727 34.188 36.344 1 25.55 89 LYS B O 1
ATOM 5457 N N . LEU B 1 90 ? 13.094 33.281 38.531 1 22.39 90 LEU B N 1
ATOM 5458 C CA . LEU B 1 90 ? 11.648 33.125 38.469 1 22.39 90 LEU B CA 1
ATOM 5459 C C . LEU B 1 90 ? 10.953 34.469 38.438 1 22.39 90 LEU B C 1
ATOM 5461 O O . LEU B 1 90 ? 9.906 34.625 37.812 1 22.39 90 LEU B O 1
ATOM 5465 N N . LEU B 1 91 ? 11.297 35.219 39.594 1 23.94 91 LEU B N 1
ATOM 5466 C CA . LEU B 1 91 ? 10.32 36.219 40 1 23.94 91 LEU B CA 1
ATOM 5467 C C . LEU B 1 91 ? 10.398 37.469 39.094 1 23.94 91 LEU B C 1
ATOM 5469 O O . LEU B 1 91 ? 11.445 38.094 39 1 23.94 91 LEU B O 1
ATOM 5473 N N . GLY B 1 92 ? 9.969 37.344 37.906 1 22.53 92 GLY B N 1
ATOM 5474 C CA . GLY B 1 92 ? 9.93 38.531 37.062 1 22.53 92 GLY B CA 1
ATOM 5475 C C . GLY B 1 92 ? 9.492 39.781 37.812 1 22.53 92 GLY B C 1
ATOM 5476 O O . GLY B 1 92 ? 9.562 40.875 37.25 1 22.53 92 GLY B O 1
ATOM 5477 N N . LYS B 1 93 ? 8.586 39.562 38.812 1 25.75 93 LYS B N 1
ATOM 5478 C CA . LYS B 1 93 ? 7.945 40.812 39.188 1 25.75 93 LYS B CA 1
ATOM 5479 C C . LYS B 1 93 ? 8.875 41.688 40.031 1 25.75 93 LYS B C 1
ATOM 5481 O O . LYS B 1 93 ? 9.477 41.188 41 1 25.75 93 LYS B O 1
ATOM 5486 N N . LYS B 1 94 ? 9.516 42.719 39.562 1 28.67 94 LYS B N 1
ATOM 5487 C CA . LYS B 1 94 ? 10.141 43.875 40.188 1 28.67 94 LYS B CA 1
ATOM 5488 C C . LYS B 1 94 ? 9.289 44.375 41.344 1 28.67 94 LYS B C 1
ATOM 5490 O O . LYS B 1 94 ? 8.477 45.281 41.188 1 28.67 94 LYS B O 1
ATOM 5495 N N . GLU B 1 95 ? 8.633 43.406 42.188 1 25.97 95 GLU B N 1
ATOM 5496 C CA . GLU B 1 95 ? 7.922 44.125 43.25 1 25.97 95 GLU B CA 1
ATOM 5497 C C . GLU B 1 95 ? 8.891 44.75 44.25 1 25.97 95 GLU B C 1
ATOM 5499 O O . GLU B 1 95 ? 9.891 44.125 44.625 1 25.97 95 GLU B O 1
ATOM 5504 N N . LYS B 1 96 ? 8.922 46.125 44.312 1 27.27 96 LYS B N 1
ATOM 5505 C CA . LYS B 1 96 ? 9.664 47.062 45.156 1 27.27 96 LYS B CA 1
ATOM 5506 C C . LYS B 1 96 ? 9.562 46.656 46.625 1 27.27 96 LYS B C 1
ATOM 5508 O O . LYS B 1 96 ? 8.492 46.75 47.25 1 27.27 96 LYS B O 1
ATOM 5513 N N . CYS B 1 97 ? 10.125 45.375 47 1 22.39 97 CYS B N 1
ATOM 5514 C CA . CYS B 1 97 ? 9.977 45.125 48.406 1 22.39 97 CYS B CA 1
ATOM 5515 C C . CYS B 1 97 ? 10.68 46.188 49.25 1 22.39 97 CYS B C 1
ATOM 5517 O O . CYS B 1 97 ? 11.867 46.438 49.062 1 22.39 97 CYS B O 1
ATOM 5519 N N . THR B 1 98 ? 9.961 47.219 49.781 1 24.41 98 THR B N 1
ATOM 5520 C CA . THR B 1 98 ? 10.273 48.375 50.594 1 24.41 98 THR B CA 1
ATOM 5521 C C . THR B 1 98 ? 11.156 48 51.781 1 24.41 98 THR B C 1
ATOM 5523 O O . THR B 1 98 ? 11.875 48.844 52.312 1 24.41 98 THR B O 1
ATOM 5526 N N . GLY B 1 99 ? 10.766 46.906 52.531 1 23.14 99 GLY B N 1
ATOM 5527 C CA . GLY B 1 99 ? 11.227 46.938 53.906 1 23.14 99 GLY B CA 1
ATOM 5528 C C . GLY B 1 99 ? 12.688 46.562 54.062 1 23.14 99 GLY B C 1
ATOM 5529 O O . GLY B 1 99 ? 13.164 46.281 55.156 1 23.14 99 GLY B O 1
ATOM 5530 N N . CYS B 1 100 ? 13.273 45.906 52.875 1 21.09 100 CYS B N 1
ATOM 5531 C CA . CYS B 1 100 ? 14.602 45.375 53.156 1 21.09 100 CYS B CA 1
ATOM 5532 C C . CYS B 1 100 ? 15.633 46.469 53.312 1 21.09 100 CYS B C 1
ATOM 5534 O O . CYS B 1 100 ? 15.789 47.312 52.406 1 21.09 100 CYS B O 1
ATOM 5536 N N . PRO B 1 101 ? 16.094 46.656 54.625 1 21.27 101 PRO B N 1
ATOM 5537 C CA . PRO B 1 101 ? 16.906 47.812 55.031 1 21.27 101 PRO B CA 1
ATOM 5538 C C . PRO B 1 101 ? 18.078 48.062 54.094 1 21.27 101 PRO B C 1
ATOM 5540 O O . PRO B 1 101 ? 18.359 49.188 53.719 1 21.27 101 PRO B O 1
ATOM 5543 N N . HIS B 1 102 ? 19.078 47.125 54.219 1 21.02 102 HIS B N 1
ATOM 5544 C CA . HIS B 1 102 ? 20.438 47.562 53.938 1 21.02 102 HIS B CA 1
ATOM 5545 C C . HIS B 1 102 ? 20.719 47.594 52.438 1 21.02 102 HIS B C 1
ATOM 5547 O O . HIS B 1 102 ? 20.469 46.625 51.719 1 21.02 102 HIS B O 1
ATOM 5553 N N . ASN B 1 103 ? 20.609 48.75 51.781 1 22.09 103 ASN B N 1
ATOM 5554 C CA . ASN B 1 103 ? 20.859 49.312 50.469 1 22.09 103 ASN B CA 1
ATOM 5555 C C . ASN B 1 103 ? 22.25 48.938 49.938 1 22.09 103 ASN B C 1
ATOM 5557 O O . ASN B 1 103 ? 22.781 49.562 49.031 1 22.09 103 ASN B O 1
ATOM 5561 N N . ALA B 1 104 ? 23.016 48.188 50.844 1 20.55 104 ALA B N 1
ATOM 5562 C CA . ALA B 1 104 ? 24.438 48.312 50.594 1 20.55 104 ALA B CA 1
ATOM 5563 C C . ALA B 1 104 ? 24.797 47.719 49.219 1 20.55 104 ALA B C 1
ATOM 5565 O O . ALA B 1 104 ? 24.797 46.5 49.031 1 20.55 104 ALA B O 1
ATOM 5566 N N . CYS B 1 105 ? 24.219 48.312 48.125 1 22.47 105 CYS B N 1
ATOM 5567 C CA . CYS B 1 105 ? 24.469 48.156 46.688 1 22.47 105 CYS B CA 1
ATOM 5568 C C . CYS B 1 105 ? 25.953 48.25 46.375 1 22.47 105 CYS B C 1
ATOM 5570 O O . CYS B 1 105 ? 26.562 49.312 46.531 1 22.47 105 CYS B O 1
ATOM 5572 N N . LEU B 1 106 ? 26.703 47.125 46.719 1 20.97 106 LEU B N 1
ATOM 5573 C CA . LEU B 1 106 ? 28.156 47.094 46.656 1 20.97 106 LEU B CA 1
ATOM 5574 C C . LEU B 1 106 ? 28.656 47.594 45.312 1 20.97 106 LEU B C 1
ATOM 5576 O O . LEU B 1 106 ? 28.516 46.875 44.312 1 20.97 106 LEU B O 1
ATOM 5580 N N . HIS B 1 107 ? 28.359 48.781 44.812 1 21.94 107 HIS B N 1
ATOM 5581 C CA . HIS B 1 107 ? 29.047 49.344 43.656 1 21.94 107 HIS B CA 1
ATOM 5582 C C . HIS B 1 107 ? 30.562 49.219 43.812 1 21.94 107 HIS B C 1
ATOM 5584 O O . HIS B 1 107 ? 31.312 49.625 42.906 1 21.94 107 HIS B O 1
ATOM 5590 N N . SER B 1 108 ? 31.141 49.219 45.031 1 20.45 108 SER B N 1
ATOM 5591 C CA . SER B 1 108 ? 32.438 49.844 45.281 1 20.45 108 SER B CA 1
ATOM 5592 C C . SER B 1 108 ? 33.562 49 44.719 1 20.45 108 SER B C 1
ATOM 5594 O O . SER B 1 108 ? 33.469 47.781 44.688 1 20.45 108 SER B O 1
ATOM 5596 N N . ASN B 1 109 ? 34.594 49.625 43.906 1 22.78 109 ASN B N 1
ATOM 5597 C CA . ASN B 1 109 ? 35.781 49.344 43.125 1 22.78 109 ASN B CA 1
ATOM 5598 C C . ASN B 1 109 ? 36.719 48.344 43.812 1 22.78 109 ASN B C 1
ATOM 5600 O O . ASN B 1 109 ? 37.5 47.656 43.125 1 22.78 109 ASN B O 1
ATOM 5604 N N . GLU B 1 110 ? 37.031 48.594 45.156 1 21.45 110 GLU B N 1
ATOM 5605 C CA . GLU B 1 110 ? 38.312 48.25 45.781 1 21.45 110 GLU B CA 1
ATOM 5606 C C . GLU B 1 110 ? 38.406 46.781 46.125 1 21.45 110 GLU B C 1
ATOM 5608 O O . GLU B 1 110 ? 39.375 46.344 46.781 1 21.45 110 GLU B O 1
ATOM 5613 N N . ALA B 1 111 ? 37.406 45.969 46.062 1 19.62 111 ALA B N 1
ATOM 5614 C CA . ALA B 1 111 ? 37.562 44.969 47.094 1 19.62 111 ALA B CA 1
ATOM 5615 C C . ALA B 1 111 ? 38.719 44 46.812 1 19.62 111 ALA B C 1
ATOM 5617 O O . ALA B 1 111 ? 38.75 43.344 45.75 1 19.62 111 ALA B O 1
ATOM 5618 N N . PRO B 1 112 ? 39.938 44.281 47.5 1 21.55 112 PRO B N 1
ATOM 5619 C CA . PRO B 1 112 ? 41.312 43.75 47.406 1 21.55 112 PRO B CA 1
ATOM 5620 C C . PRO B 1 112 ? 41.344 42.219 47.531 1 21.55 112 PRO B C 1
ATOM 5622 O O . PRO B 1 112 ? 42.312 41.594 47.094 1 21.55 112 PRO B O 1
ATOM 5625 N N . LEU B 1 113 ? 40.344 41.75 48.375 1 20.78 113 LEU B N 1
ATOM 5626 C CA . LEU B 1 113 ? 40.844 40.625 49.156 1 20.78 113 LEU B CA 1
ATOM 5627 C C . LEU B 1 113 ? 40.969 39.375 48.281 1 20.78 113 LEU B C 1
ATOM 5629 O O . LEU B 1 113 ? 41.281 38.312 48.781 1 20.78 113 LEU B O 1
ATOM 5633 N N . LEU B 1 114 ? 40.375 39.469 47.062 1 21.2 114 LEU B N 1
ATOM 5634 C CA . LEU B 1 114 ? 40.281 38.125 46.469 1 21.2 114 LEU B CA 1
ATOM 5635 C C . LEU B 1 114 ? 41.656 37.5 46.312 1 21.2 114 LEU B C 1
ATOM 5637 O O . LEU B 1 114 ? 41.781 36.375 45.781 1 21.2 114 LEU B O 1
ATOM 5641 N N . ASN B 1 115 ? 42.656 38.406 46.438 1 21.98 115 ASN B N 1
ATOM 5642 C CA . ASN B 1 115 ? 43.906 38 45.812 1 21.98 115 ASN B CA 1
ATOM 5643 C C . ASN B 1 115 ? 44.5 36.781 46.5 1 21.98 115 ASN B C 1
ATOM 5645 O O . ASN B 1 115 ? 45.438 36.156 46 1 21.98 115 ASN B O 1
ATOM 5649 N N . GLU B 1 116 ? 44.312 36.688 47.938 1 21.94 116 GLU B N 1
ATOM 5650 C CA . GLU B 1 116 ? 45.375 36 48.688 1 21.94 116 GLU B CA 1
ATOM 5651 C C . GLU B 1 116 ? 45.156 34.5 48.656 1 21.94 116 GLU B C 1
ATOM 5653 O O . GLU B 1 116 ? 45.906 33.75 49.312 1 21.94 116 GLU B O 1
ATOM 5658 N N . ILE B 1 117 ? 44.031 33.906 48.344 1 20.69 117 ILE B N 1
ATOM 5659 C CA . ILE B 1 117 ? 43.938 32.531 48.844 1 20.69 117 ILE B CA 1
ATOM 5660 C C . ILE B 1 117 ? 44.938 31.656 48.094 1 20.69 117 ILE B C 1
ATOM 5662 O O . ILE B 1 117 ? 44.844 31.5 46.875 1 20.69 117 ILE B O 1
ATOM 5666 N N . THR B 1 118 ? 46.219 31.422 48.656 1 22.48 118 THR B N 1
ATOM 5667 C CA . THR B 1 118 ? 47.531 30.906 48.312 1 22.48 118 THR B CA 1
ATOM 5668 C C . THR B 1 118 ? 47.469 29.422 47.938 1 22.48 118 THR B C 1
ATOM 5670 O O . THR B 1 118 ? 46.5 28.734 48.312 1 22.48 118 THR B O 1
ATOM 5673 N N . GLU B 1 119 ? 48.531 28.812 47.094 1 24 119 GLU B N 1
ATOM 5674 C CA . GLU B 1 119 ? 48.875 27.609 46.344 1 24 119 GLU B CA 1
ATOM 5675 C C . GLU B 1 119 ? 48.844 26.375 47.219 1 24 119 GLU B C 1
ATOM 5677 O O . GLU B 1 119 ? 48.625 25.266 46.75 1 24 119 GLU B O 1
ATOM 5682 N N . LYS B 1 120 ? 49.062 26.5 48.594 1 26.8 120 LYS B N 1
ATOM 5683 C CA . LYS B 1 120 ? 49.5 25.391 49.438 1 26.8 120 LYS B CA 1
ATOM 5684 C C . LYS B 1 120 ? 48.344 24.391 49.656 1 26.8 120 LYS B C 1
ATOM 5686 O O . LYS B 1 120 ? 48.562 23.188 49.625 1 26.8 120 LYS B O 1
ATOM 5691 N N . THR B 1 121 ? 47.188 25 50.094 1 23.69 121 THR B N 1
ATOM 5692 C CA . THR B 1 121 ? 46.281 24.062 50.719 1 23.69 121 THR B CA 1
ATOM 5693 C C . THR B 1 121 ? 45.688 23.109 49.719 1 23.69 121 THR B C 1
ATOM 5695 O O . THR B 1 121 ? 45.031 22.125 50.062 1 23.69 121 THR B O 1
ATOM 5698 N N . LEU B 1 122 ? 45.688 23.547 48.375 1 22.66 122 LEU B N 1
ATOM 5699 C CA . LEU B 1 122 ? 44.969 22.688 47.406 1 22.66 122 LEU B CA 1
ATOM 5700 C C . LEU B 1 122 ? 45.688 21.359 47.25 1 22.66 122 LEU B C 1
ATOM 5702 O O . LEU B 1 122 ? 45.125 20.406 46.719 1 22.66 122 LEU B O 1
ATOM 5706 N N . GLN B 1 123 ? 47 21.266 47.625 1 25.64 123 GLN B N 1
ATOM 5707 C CA . GLN B 1 123 ? 47.844 20.125 47.25 1 25.64 123 GLN B CA 1
ATOM 5708 C C . GLN B 1 123 ? 47.438 18.875 48.062 1 25.64 123 GLN B C 1
ATOM 5710 O O . GLN B 1 123 ? 47.5 17.766 47.531 1 25.64 123 GLN B O 1
ATOM 5715 N N . GLU B 1 124 ? 47.125 19.016 49.375 1 25.72 124 GLU B N 1
ATOM 5716 C CA . GLU B 1 124 ? 47.125 17.828 50.25 1 25.72 124 GLU B CA 1
ATOM 5717 C C . GLU B 1 124 ? 45.969 16.906 49.938 1 25.72 124 GLU B C 1
ATOM 5719 O O . GLU B 1 124 ? 46.062 15.688 50.062 1 25.72 124 GLU B O 1
ATOM 5724 N N . SER B 1 125 ? 44.719 17.516 49.781 1 24.5 125 SER B N 1
ATOM 5725 C CA . SER B 1 125 ? 43.625 16.578 49.875 1 24.5 125 SER B CA 1
ATOM 5726 C C . SER B 1 125 ? 43.469 15.727 48.625 1 24.5 125 SER B C 1
ATOM 5728 O O . SER B 1 125 ? 42.531 14.938 48.5 1 24.5 125 SER B O 1
ATOM 5730 N N . SER B 1 126 ? 44.188 15.992 47.531 1 24.83 126 SER B N 1
ATOM 5731 C CA . SER B 1 126 ? 44.094 15.352 46.219 1 24.83 126 SER B CA 1
ATOM 5732 C C . SER B 1 126 ? 44.469 13.875 46.312 1 24.83 126 SER B C 1
ATOM 5734 O O . SER B 1 126 ? 44.438 13.164 45.312 1 24.83 126 SER B O 1
ATOM 5736 N N . GLN B 1 127 ? 45.156 13.508 47.344 1 24.89 127 GLN B N 1
ATOM 5737 C CA . GLN B 1 127 ? 45.906 12.25 47.219 1 24.89 127 GLN B CA 1
ATOM 5738 C C . GLN B 1 127 ? 44.938 11.062 47.188 1 24.89 127 GLN B C 1
ATOM 5740 O O . GLN B 1 127 ? 45.188 10.07 46.5 1 24.89 127 GLN B O 1
ATOM 5745 N N . LYS B 1 128 ? 44.062 10.891 48.375 1 25.17 128 LYS B N 1
ATOM 5746 C CA . LYS B 1 128 ? 43.688 9.531 48.719 1 25.17 128 LYS B CA 1
ATOM 5747 C C . LYS B 1 128 ? 42.5 9.055 47.875 1 25.17 128 LYS B C 1
ATOM 5749 O O . LYS B 1 128 ? 42 7.953 48.094 1 25.17 128 LYS B O 1
ATOM 5754 N N . CYS B 1 129 ? 41.688 10.164 47.344 1 23.47 129 CYS B N 1
ATOM 5755 C CA . CYS B 1 129 ? 40.5 9.492 46.812 1 23.47 129 CYS B CA 1
ATOM 5756 C C . CYS B 1 129 ? 40.812 8.781 45.5 1 23.47 129 CYS B C 1
ATOM 5758 O O . CYS B 1 129 ? 41.312 9.391 44.562 1 23.47 129 CYS B O 1
ATOM 5760 N N . PRO B 1 130 ? 40.875 7.402 45.469 1 24.47 130 PRO B N 1
ATOM 5761 C CA . PRO B 1 130 ? 41.406 6.578 44.375 1 24.47 130 PRO B CA 1
ATOM 5762 C C . PRO B 1 130 ? 40.844 6.973 43 1 24.47 130 PRO B C 1
ATOM 5764 O O . PRO B 1 130 ? 41.469 6.73 41.969 1 24.47 130 PRO B O 1
ATOM 5767 N N . PHE B 1 131 ? 39.531 7.344 43 1 23.89 131 PHE B N 1
ATOM 5768 C CA . PHE B 1 131 ? 38.938 7.453 41.688 1 23.89 131 PHE B CA 1
ATOM 5769 C C . PHE B 1 131 ? 39.438 8.711 40.969 1 23.89 131 PHE B C 1
ATOM 5771 O O . PHE B 1 131 ? 39.156 8.906 39.781 1 23.89 131 PHE B O 1
ATOM 5778 N N . VAL B 1 132 ? 39.969 9.812 41.781 1 24.48 132 VAL B N 1
ATOM 5779 C CA . VAL B 1 132 ? 40.5 11.102 41.344 1 24.48 132 VAL B CA 1
ATOM 5780 C C . VAL B 1 132 ? 41.688 10.883 40.406 1 24.48 132 VAL B C 1
ATOM 5782 O O . VAL B 1 132 ? 42.156 11.82 39.781 1 24.48 132 VAL B O 1
ATOM 5785 N N . GLY B 1 133 ? 42.344 9.758 40.719 1 24.78 133 GLY B N 1
ATOM 5786 C CA . GLY B 1 133 ? 43.594 9.516 40.062 1 24.78 133 GLY B CA 1
ATOM 5787 C C . GLY B 1 133 ? 43.5 9.586 38.531 1 24.78 133 GLY B C 1
ATOM 5788 O O . GLY B 1 133 ? 44.5 9.891 37.875 1 24.78 133 GLY B O 1
ATOM 5789 N N . LEU B 1 134 ? 42.438 9.156 37.969 1 23.38 134 LEU B N 1
ATOM 5790 C CA . LEU B 1 134 ? 42.531 8.984 36.5 1 23.38 134 LEU B CA 1
ATOM 5791 C C . LEU B 1 134 ? 42.406 10.32 35.781 1 23.38 134 LEU B C 1
ATOM 5793 O O . LEU B 1 134 ? 42.594 10.398 34.594 1 23.38 134 LEU B O 1
ATOM 5797 N N . LEU B 1 135 ? 41.719 11.336 36.531 1 23.2 135 LEU B N 1
ATOM 5798 C CA . LEU B 1 135 ? 41.438 12.555 35.781 1 23.2 135 LEU B CA 1
ATOM 5799 C C . LEU B 1 135 ? 42.688 13.453 35.75 1 23.2 135 LEU B C 1
ATOM 5801 O O . LEU B 1 135 ? 43.094 13.992 36.781 1 23.2 135 LEU B O 1
ATOM 5805 N N . ASN B 1 136 ? 43.781 13.094 35.156 1 23.88 136 ASN B N 1
ATOM 5806 C CA . ASN B 1 136 ? 45 13.914 35.094 1 23.88 136 ASN B CA 1
ATOM 5807 C C . ASN B 1 136 ? 44.688 15.289 34.5 1 23.88 136 ASN B C 1
ATOM 5809 O O . ASN B 1 136 ? 44.688 15.453 33.281 1 23.88 136 ASN B O 1
ATOM 5813 N N . ILE B 1 137 ? 43.906 16.047 35.156 1 23.94 137 ILE B N 1
ATOM 5814 C CA . ILE B 1 137 ? 43.594 17.375 34.656 1 23.94 137 ILE B CA 1
ATOM 5815 C C . ILE B 1 137 ? 44.812 18.266 34.719 1 23.94 137 ILE B C 1
ATOM 5817 O O . ILE B 1 137 ? 45.312 18.547 35.812 1 23.94 137 ILE B O 1
ATOM 5821 N N . ASP B 1 138 ? 45.812 18.141 33.812 1 23.58 138 ASP B N 1
ATOM 5822 C CA . ASP B 1 138 ? 46.969 19.062 33.812 1 23.58 138 ASP B CA 1
ATOM 5823 C C . ASP B 1 138 ? 46.5 20.516 33.75 1 23.58 138 ASP B C 1
ATOM 5825 O O . ASP B 1 138 ? 45.5 20.828 33.094 1 23.58 138 ASP B O 1
ATOM 5829 N N . ASN B 1 139 ? 46.812 21.438 34.688 1 24.91 139 ASN B N 1
ATOM 5830 C CA . ASN B 1 139 ? 46.562 22.797 35.156 1 24.91 139 ASN B CA 1
ATOM 5831 C C . ASN B 1 139 ? 46.844 23.812 34.062 1 24.91 139 ASN B C 1
ATOM 5833 O O . ASN B 1 139 ? 46.875 25.016 34.312 1 24.91 139 ASN B O 1
ATOM 5837 N N . SER B 1 140 ? 47.688 23.578 32.969 1 25.91 140 SER B N 1
ATOM 5838 C CA . SER B 1 140 ? 48.219 24.75 32.312 1 25.91 140 SER B CA 1
ATOM 5839 C C . SER B 1 140 ? 47.125 25.531 31.594 1 25.91 140 SER B C 1
ATOM 5841 O O . SER B 1 140 ? 46.375 24.969 30.781 1 25.91 140 SER B O 1
ATOM 5843 N N . THR B 1 141 ? 46.625 26.625 32.156 1 25.23 141 THR B N 1
ATOM 5844 C CA . THR B 1 141 ? 45.531 27.578 32 1 25.23 141 THR B CA 1
ATOM 5845 C C . THR B 1 141 ? 45.469 28.125 30.578 1 25.23 141 THR B C 1
ATOM 5847 O O . THR B 1 141 ? 44.375 28.344 30.047 1 25.23 141 THR B O 1
ATOM 5850 N N . GLU B 1 142 ? 46.656 28.703 30.141 1 26.48 142 GLU B N 1
ATOM 5851 C CA . GLU B 1 142 ? 46.781 29.641 29.016 1 26.48 142 GLU B CA 1
ATOM 5852 C C . GLU B 1 142 ? 46.312 29 27.703 1 26.48 142 GLU B C 1
ATOM 5854 O O . GLU B 1 142 ? 45.688 29.641 26.875 1 26.48 142 GLU B O 1
ATOM 5859 N N . THR B 1 143 ? 46.844 27.766 27.547 1 26.31 143 THR B N 1
ATOM 5860 C CA . THR B 1 143 ? 46.875 27.172 26.219 1 26.31 143 THR B CA 1
ATOM 5861 C C . THR B 1 143 ? 45.469 26.75 25.797 1 26.31 143 THR B C 1
ATOM 5863 O O . THR B 1 143 ? 45.25 26.281 24.672 1 26.31 143 THR B O 1
ATOM 5866 N N . ALA B 1 144 ? 44.594 26.688 26.844 1 25.08 144 ALA B N 1
ATOM 5867 C CA . ALA B 1 144 ? 43.281 26.125 26.5 1 25.08 144 ALA B CA 1
ATOM 5868 C C . ALA B 1 144 ? 42.438 27.125 25.688 1 25.08 144 ALA B C 1
ATOM 5870 O O . ALA B 1 144 ? 41.656 26.734 24.828 1 25.08 144 ALA B O 1
ATOM 5871 N N . ALA B 1 145 ? 42.656 28.438 26.109 1 25.89 145 ALA B N 1
ATOM 5872 C CA . ALA B 1 145 ? 41.875 29.469 25.438 1 25.89 145 ALA B CA 1
ATOM 5873 C C . ALA B 1 145 ? 42.25 29.578 23.969 1 25.89 145 ALA B C 1
ATOM 5875 O O . ALA B 1 145 ? 41.375 29.734 23.109 1 25.89 145 ALA B O 1
ATOM 5876 N N . SER B 1 146 ? 43.625 29.594 23.75 1 26.2 146 SER B N 1
ATOM 5877 C CA . SER B 1 146 ? 44.094 29.766 22.391 1 26.2 146 SER B CA 1
ATOM 5878 C C . SER B 1 146 ? 43.656 28.594 21.5 1 26.2 146 SER B C 1
ATOM 5880 O O . SER B 1 146 ? 43.5 28.75 20.281 1 26.2 146 SER B O 1
ATOM 5882 N N . LYS B 1 147 ? 43.625 27.359 22.172 1 29.59 147 LYS B N 1
ATOM 5883 C CA . LYS B 1 147 ? 43.25 26.234 21.328 1 29.59 147 LYS B CA 1
ATOM 5884 C C . LYS B 1 147 ? 41.75 26.281 21.016 1 29.59 147 LYS B C 1
ATOM 5886 O O . LYS B 1 147 ? 41.312 25.688 20.016 1 29.59 147 LYS B O 1
ATOM 5891 N N . LEU B 1 148 ? 40.969 26.844 21.922 1 26.06 148 LEU B N 1
ATOM 5892 C CA . LEU B 1 148 ? 39.562 26.984 21.609 1 26.06 148 LEU B CA 1
ATOM 5893 C C . LEU B 1 148 ? 39.344 28 20.484 1 26.06 148 LEU B C 1
ATOM 5895 O O . LEU B 1 148 ? 38.5 27.781 19.609 1 26.06 148 LEU B O 1
ATOM 5899 N N . LEU B 1 149 ? 40.156 29.172 20.547 1 30.61 149 LEU B N 1
ATOM 5900 C CA . LEU B 1 149 ? 40.031 30.125 19.453 1 30.61 149 LEU B CA 1
ATOM 5901 C C . LEU B 1 149 ? 40.562 29.547 18.141 1 30.61 149 LEU B C 1
ATOM 5903 O O . LEU B 1 149 ? 40 29.812 17.078 1 30.61 149 LEU B O 1
ATOM 5907 N N . LYS B 1 150 ? 41.719 28.812 18.203 1 32.03 150 LYS B N 1
ATOM 5908 C CA . LYS B 1 150 ? 42.25 28.188 17 1 32.03 150 LYS B CA 1
ATOM 5909 C C . LYS B 1 150 ? 41.312 27.078 16.5 1 32.03 150 LYS B C 1
ATOM 5911 O O . LYS B 1 150 ? 41.25 26.812 15.305 1 32.03 150 LYS B O 1
ATOM 5916 N N . ASN B 1 151 ? 40.656 26.297 17.359 1 29.23 151 ASN B N 1
ATOM 5917 C CA . ASN B 1 151 ? 39.719 25.297 16.906 1 29.23 151 ASN B CA 1
ATOM 5918 C C . ASN B 1 151 ? 38.438 25.922 16.328 1 29.23 151 ASN B C 1
ATOM 5920 O O . ASN B 1 151 ? 37.688 25.281 15.609 1 29.23 151 ASN B O 1
ATOM 5924 N N . GLN B 1 152 ? 38.031 27.125 16.812 1 29.33 152 GLN B N 1
ATOM 5925 C CA . GLN B 1 152 ? 36.969 27.844 16.141 1 29.33 152 GLN B CA 1
ATOM 5926 C C . GLN B 1 152 ? 37.375 28.266 14.734 1 29.33 152 GLN B C 1
ATOM 5928 O O . GLN B 1 152 ? 36.594 28.219 13.797 1 29.33 152 GLN B O 1
ATOM 5933 N N . GLU B 1 153 ? 38.656 28.812 14.586 1 31.73 153 GLU B N 1
ATOM 5934 C CA . GLU B 1 153 ? 39.125 29.125 13.242 1 31.73 153 GLU B CA 1
ATOM 5935 C C . GLU B 1 153 ? 39.219 27.859 12.391 1 31.73 153 GLU B C 1
ATOM 5937 O O . GLU B 1 153 ? 38.938 27.875 11.195 1 31.73 153 GLU B O 1
ATOM 5942 N N . GLU B 1 154 ? 39.781 26.75 12.984 1 31.53 154 GLU B N 1
ATOM 5943 C CA . GLU B 1 154 ? 39.812 25.531 12.195 1 31.53 154 GLU B CA 1
ATOM 5944 C C . GLU B 1 154 ? 38.438 24.969 11.953 1 31.53 154 GLU B C 1
ATOM 5946 O O . GLU B 1 154 ? 38.156 24.359 10.906 1 31.53 154 GLU B O 1
ATOM 5951 N N . TYR B 1 155 ? 37.469 25.141 12.859 1 29 155 TYR B N 1
ATOM 5952 C CA . TYR B 1 155 ? 36.094 24.75 12.594 1 29 155 TYR B CA 1
ATOM 5953 C C . TYR B 1 155 ? 35.469 25.656 11.531 1 29 155 TYR B C 1
ATOM 5955 O O . TYR B 1 155 ? 34.812 25.172 10.617 1 29 155 TYR B O 1
ATOM 5963 N N . GLU B 1 156 ? 35.719 26.984 11.602 1 31.38 156 GLU B N 1
ATOM 5964 C CA . GLU B 1 156 ? 35.219 27.844 10.523 1 31.38 156 GLU B CA 1
ATOM 5965 C C . GLU B 1 156 ? 35.875 27.484 9.188 1 31.38 156 GLU B C 1
ATOM 5967 O O . GLU B 1 156 ? 35.219 27.516 8.141 1 31.38 156 GLU B O 1
ATOM 5972 N N . GLN B 1 157 ? 37.219 27.25 9.242 1 31.33 157 GLN B N 1
ATOM 5973 C CA . GLN B 1 157 ? 37.812 26.797 7.988 1 31.33 157 GLN B CA 1
ATOM 5974 C C . GLN B 1 157 ? 37.312 25.391 7.629 1 31.33 157 GLN B C 1
ATOM 5976 O O . GLN B 1 157 ? 37.188 25.047 6.449 1 31.33 157 GLN B O 1
ATOM 5981 N N . SER B 1 158 ? 37.125 24.516 8.594 1 28.8 158 SER B N 1
ATOM 5982 C CA . SER B 1 158 ? 36.594 23.188 8.258 1 28.8 158 SER B CA 1
ATOM 5983 C C . SER B 1 158 ? 35.125 23.266 7.848 1 28.8 158 SER B C 1
ATOM 5985 O O . SER B 1 158 ? 34.656 22.453 7.051 1 28.8 158 SER B O 1
ATOM 5987 N N . VAL B 1 159 ? 34.281 24.109 8.422 1 30.25 159 VAL B N 1
ATOM 5988 C CA . VAL B 1 159 ? 32.938 24.312 7.898 1 30.25 159 VAL B CA 1
ATOM 5989 C C . VAL B 1 159 ? 33 24.922 6.504 1 30.25 159 VAL B C 1
ATOM 5991 O O . VAL B 1 159 ? 32.25 24.531 5.609 1 30.25 159 VAL B O 1
ATOM 5994 N N . LYS B 1 160 ? 33.875 25.906 6.195 1 28.75 160 LYS B N 1
ATOM 5995 C CA . LYS B 1 160 ? 34.062 26.359 4.824 1 28.75 160 LYS B CA 1
ATOM 5996 C C . LYS B 1 160 ? 34.656 25.25 3.955 1 28.75 160 LYS B C 1
ATOM 5998 O O . LYS B 1 160 ? 34.312 25.125 2.783 1 28.75 160 LYS B O 1
ATOM 6003 N N . LYS B 1 161 ? 35.656 24.484 4.43 1 30.2 161 LYS B N 1
ATOM 6004 C CA . LYS B 1 161 ? 36.156 23.375 3.604 1 30.2 161 LYS B CA 1
ATOM 6005 C C . LYS B 1 161 ? 35.094 22.297 3.461 1 30.2 161 LYS B C 1
ATOM 6007 O O . LYS B 1 161 ? 35 21.625 2.426 1 30.2 161 LYS B O 1
ATOM 6012 N N . ASN B 1 162 ? 34.375 22.016 4.5 1 26.94 162 ASN B N 1
ATOM 6013 C CA . ASN B 1 162 ? 33.312 21.031 4.344 1 26.94 162 ASN B CA 1
ATOM 6014 C C . ASN B 1 162 ? 32.188 21.562 3.461 1 26.94 162 ASN B C 1
ATOM 6016 O O . ASN B 1 162 ? 31.406 20.797 2.902 1 26.94 162 ASN B O 1
ATOM 6020 N N . PHE B 1 163 ? 31.828 22.875 3.471 1 28.44 163 PHE B N 1
ATOM 6021 C CA . PHE B 1 163 ? 30.984 23.406 2.41 1 28.44 163 PHE B CA 1
ATOM 6022 C C . PHE B 1 163 ? 31.641 23.25 1.05 1 28.44 163 PHE B C 1
ATOM 6024 O O . PHE B 1 163 ? 30.984 22.953 0.057 1 28.44 163 PHE B O 1
ATOM 6031 N N . ILE B 1 164 ? 32.969 23.516 0.909 1 28.53 164 ILE B N 1
ATOM 6032 C CA . ILE B 1 164 ? 33.656 23.234 -0.341 1 28.53 164 ILE B CA 1
ATOM 6033 C C . ILE B 1 164 ? 33.781 21.734 -0.535 1 28.53 164 ILE B C 1
ATOM 6035 O O . ILE B 1 164 ? 33.719 21.234 -1.661 1 28.53 164 ILE B O 1
ATOM 6039 N N . MET B 1 165 ? 34.094 20.969 0.525 1 27 165 MET B N 1
ATOM 6040 C CA . MET B 1 165 ? 34.188 19.516 0.298 1 27 165 MET B CA 1
ATOM 6041 C C . MET B 1 165 ? 32.812 18.906 0.114 1 27 165 MET B C 1
ATOM 6043 O O . MET B 1 165 ? 32.688 17.75 -0.268 1 27 165 MET B O 1
ATOM 6047 N N . LYS B 1 166 ? 31.75 19.328 0.759 1 29.17 166 LYS B N 1
ATOM 6048 C CA . LYS B 1 166 ? 30.422 18.875 0.35 1 29.17 166 LYS B CA 1
ATOM 6049 C C . LYS B 1 166 ? 30.172 19.172 -1.124 1 29.17 166 LYS B C 1
ATOM 6051 O O . LYS B 1 166 ? 29.469 18.406 -1.804 1 29.17 166 LYS B O 1
ATOM 6056 N N . ASN B 1 167 ? 30.641 20.281 -1.599 1 25 167 ASN B N 1
ATOM 6057 C CA . ASN B 1 167 ? 30.656 20.422 -3.051 1 25 167 ASN B CA 1
ATOM 6058 C C . ASN B 1 167 ? 31.688 19.484 -3.688 1 25 167 ASN B C 1
ATOM 6060 O O . ASN B 1 167 ? 31.766 19.391 -4.914 1 25 167 ASN B O 1
ATOM 6064 N N . LYS B 1 168 ? 32.781 19.156 -2.914 1 27.86 168 LYS B N 1
ATOM 6065 C CA . LYS B 1 168 ? 33.719 18.25 -3.557 1 27.86 168 LYS B CA 1
ATOM 6066 C C . LYS B 1 168 ? 33.219 16.812 -3.521 1 27.86 168 LYS B C 1
ATOM 6068 O O . LYS B 1 168 ? 33.781 15.93 -4.176 1 27.86 168 LYS B O 1
ATOM 6073 N N . SER B 1 169 ? 32.656 16.438 -2.359 1 27 169 SER B N 1
ATOM 6074 C CA . SER B 1 169 ? 32.188 15.047 -2.443 1 27 169 SER B CA 1
ATOM 6075 C C . SER B 1 169 ? 31.188 14.859 -3.574 1 27 169 SER B C 1
ATOM 6077 O O . SER B 1 169 ? 30.938 13.734 -4 1 27 169 SER B O 1
ATOM 6079 N N . ILE B 1 170 ? 30.359 15.852 -3.891 1 28.62 170 ILE B N 1
ATOM 6080 C CA . ILE B 1 170 ? 29.875 15.805 -5.27 1 28.62 170 ILE B CA 1
ATOM 6081 C C . ILE B 1 170 ? 31.062 15.766 -6.227 1 28.62 170 ILE B C 1
ATOM 6083 O O . ILE B 1 170 ? 30.922 15.336 -7.375 1 28.62 170 ILE B O 1
ATOM 6087 N N . GLN B 1 171 ? 32.25 16.391 -5.758 1 26.69 171 GLN B N 1
ATOM 6088 C CA . GLN B 1 171 ? 33.406 16.328 -6.648 1 26.69 171 GLN B CA 1
ATOM 6089 C C . GLN B 1 171 ? 34.094 14.961 -6.559 1 26.69 171 GLN B C 1
ATOM 6091 O O . GLN B 1 171 ? 34.844 14.578 -7.461 1 26.69 171 GLN B O 1
ATOM 6096 N N . LEU B 1 172 ? 34.406 14.477 -5.328 1 28.3 172 LEU B N 1
ATOM 6097 C CA . LEU B 1 172 ? 35.312 13.328 -5.367 1 28.3 172 LEU B CA 1
ATOM 6098 C C . LEU B 1 172 ? 34.656 12.156 -6.109 1 28.3 172 LEU B C 1
ATOM 6100 O O . LEU B 1 172 ? 35.344 11.203 -6.484 1 28.3 172 LEU B O 1
ATOM 6104 N N . ASP B 1 173 ? 33.406 11.875 -5.781 1 27.75 173 ASP B N 1
ATOM 6105 C CA . ASP B 1 173 ? 33.125 10.789 -6.715 1 27.75 173 ASP B CA 1
ATOM 6106 C C . ASP B 1 173 ? 33.375 11.227 -8.156 1 27.75 173 ASP B C 1
ATOM 6108 O O . ASP B 1 173 ? 32.625 10.891 -9.055 1 27.75 173 ASP B O 1
ATOM 6112 N N . ASN B 1 174 ? 34.031 12.383 -8.258 1 27.2 174 ASN B N 1
ATOM 6113 C CA . ASN B 1 174 ? 34.719 12.609 -9.523 1 27.2 174 ASN B CA 1
ATOM 6114 C C . ASN B 1 174 ? 35.812 11.586 -9.766 1 27.2 174 ASN B C 1
ATOM 6116 O O . ASN B 1 174 ? 37 11.938 -9.844 1 27.2 174 ASN B O 1
ATOM 6120 N N . GLN B 1 175 ? 36.062 10.578 -8.883 1 28.09 175 GLN B N 1
ATOM 6121 C CA . GLN B 1 175 ? 37.062 9.742 -9.523 1 28.09 175 GLN B CA 1
ATOM 6122 C C . GLN B 1 175 ? 36.906 9.781 -11.047 1 28.09 175 GLN B C 1
ATOM 6124 O O . GLN B 1 175 ? 35.812 9.93 -11.562 1 28.09 175 GLN B O 1
ATOM 6129 N N . GLU B 1 176 ? 38 10.055 -11.68 1 28.78 176 GLU B N 1
ATOM 6130 C CA . GLU B 1 176 ? 38.219 9.758 -13.094 1 28.78 176 GLU B CA 1
ATOM 6131 C C . GLU B 1 176 ? 37.5 8.469 -13.508 1 28.78 176 GLU B C 1
ATOM 6133 O O . GLU B 1 176 ? 38.094 7.391 -13.461 1 28.78 176 GLU B O 1
ATOM 6138 N N . THR B 1 177 ? 36.531 8.039 -12.781 1 30.47 177 THR B N 1
ATOM 6139 C CA . THR B 1 177 ? 35.938 6.941 -13.555 1 30.47 177 THR B CA 1
ATOM 6140 C C . THR B 1 177 ? 35.938 7.273 -15.047 1 30.47 177 THR B C 1
ATOM 6142 O O . THR B 1 177 ? 35.719 8.43 -15.43 1 30.47 177 THR B O 1
ATOM 6145 N N . SER B 1 178 ? 36.625 6.629 -15.789 1 31.92 178 SER B N 1
ATOM 6146 C CA . SER B 1 178 ? 36.5 6.715 -17.234 1 31.92 178 SER B CA 1
ATOM 6147 C C . SER B 1 178 ? 35.156 7.273 -17.641 1 31.92 178 SER B C 1
ATOM 6149 O O . SER B 1 178 ? 34.094 6.824 -17.156 1 31.92 178 SER B O 1
ATOM 6151 N N . GLU B 1 179 ? 34.906 8.555 -17.75 1 36.31 179 GLU B N 1
ATOM 6152 C CA . GLU B 1 179 ? 33.781 9.148 -18.453 1 36.31 179 GLU B CA 1
ATOM 6153 C C . GLU B 1 179 ? 33.062 8.109 -19.328 1 36.31 179 GLU B C 1
ATOM 6155 O O . GLU B 1 179 ? 33.344 8.008 -20.516 1 36.31 179 GLU B O 1
ATOM 6160 N N . LYS B 1 180 ? 33.094 7.008 -18.844 1 41.69 180 LYS B N 1
ATOM 6161 C CA . LYS B 1 180 ? 32.281 6.16 -19.719 1 41.69 180 LYS B CA 1
ATOM 6162 C C . LYS B 1 180 ? 31.031 6.887 -20.188 1 41.69 180 LYS B C 1
ATOM 6164 O O . LYS B 1 180 ? 30.312 7.488 -19.375 1 41.69 180 LYS B O 1
ATOM 6169 N N . GLU B 1 181 ? 30.984 7.48 -21.25 1 58.5 181 GLU B N 1
ATOM 6170 C CA . GLU B 1 181 ? 29.875 8.102 -21.984 1 58.5 181 GLU B CA 1
ATOM 6171 C C . GLU B 1 181 ? 28.531 7.527 -21.547 1 58.5 181 GLU B C 1
ATOM 6173 O O . GLU B 1 181 ? 28.281 6.332 -21.703 1 58.5 181 GLU B O 1
ATOM 6178 N N . LEU B 1 182 ? 27.891 8.312 -20.438 1 71 182 LEU B N 1
ATOM 6179 C CA . LEU B 1 182 ? 26.531 7.906 -20.109 1 71 182 LEU B CA 1
ATOM 6180 C C . LEU B 1 182 ? 25.734 7.57 -21.359 1 71 182 LEU B C 1
ATOM 6182 O O . LEU B 1 182 ? 25.812 8.289 -22.359 1 71 182 LEU B O 1
ATOM 6186 N N . ASN B 1 183 ? 25.188 6.441 -21.234 1 87.69 183 ASN B N 1
ATOM 6187 C CA . ASN B 1 183 ? 24.281 6.172 -22.344 1 87.69 183 ASN B CA 1
ATOM 6188 C C . ASN B 1 183 ? 23.125 7.164 -22.359 1 87.69 183 ASN B C 1
ATOM 6190 O O . ASN B 1 183 ? 22.984 7.984 -21.453 1 87.69 183 ASN B O 1
ATOM 6194 N N . GLU B 1 184 ? 22.469 7.266 -23.328 1 91.69 184 GLU B N 1
ATOM 6195 C CA . GLU B 1 184 ? 21.422 8.25 -23.578 1 91.69 184 GLU B CA 1
ATOM 6196 C C . GLU B 1 184 ? 20.375 8.219 -22.469 1 91.69 184 GLU B C 1
ATOM 6198 O O . GLU B 1 184 ? 19.859 9.266 -22.062 1 91.69 184 GLU B O 1
ATOM 6203 N N . TYR B 1 185 ? 20.031 7.102 -21.984 1 95.81 185 TYR B N 1
ATOM 6204 C CA . TYR B 1 185 ? 19.047 6.973 -20.906 1 95.81 185 TYR B CA 1
ATOM 6205 C C . TYR B 1 185 ? 19.562 7.586 -19.609 1 95.81 185 TYR B C 1
ATOM 6207 O O . TYR B 1 185 ? 18.875 8.367 -18.969 1 95.81 185 TYR B O 1
ATOM 6215 N N . ASP B 1 186 ? 20.797 7.324 -19.219 1 96.06 186 ASP B N 1
ATOM 6216 C CA . ASP B 1 186 ? 21.391 7.848 -18 1 96.06 186 ASP B CA 1
ATOM 6217 C C . ASP B 1 186 ? 21.516 9.367 -18.047 1 96.06 186 ASP B C 1
ATOM 6219 O O . ASP B 1 186 ? 21.375 10.039 -17.031 1 96.06 186 ASP B O 1
ATOM 6223 N N . GLN B 1 187 ? 21.734 9.828 -19.25 1 96.25 187 GLN B N 1
ATOM 6224 C CA . GLN B 1 187 ? 21.797 11.273 -19.406 1 96.25 187 GLN B CA 1
ATOM 6225 C C . GLN B 1 187 ? 20.453 11.922 -19.094 1 96.25 187 GLN B C 1
ATOM 6227 O O . GLN B 1 187 ? 20.391 12.984 -18.469 1 96.25 187 GLN B O 1
ATOM 6232 N N . GLN B 1 188 ? 19.422 11.312 -19.609 1 97.06 188 GLN B N 1
ATOM 6233 C CA . GLN B 1 188 ? 18.094 11.844 -19.344 1 97.06 188 GLN B CA 1
ATOM 6234 C C . GLN B 1 188 ? 17.766 11.766 -17.859 1 97.06 188 GLN B C 1
ATOM 6236 O O . GLN B 1 188 ? 17.172 12.695 -17.297 1 97.06 188 GLN B O 1
ATOM 6241 N N . PHE B 1 189 ? 18.141 10.68 -17.203 1 97.62 189 PHE B N 1
ATOM 6242 C CA . PHE B 1 189 ? 17.953 10.562 -15.758 1 97.62 189 PHE B CA 1
ATOM 6243 C C . PHE B 1 189 ? 18.75 11.641 -15.016 1 97.62 189 PHE B C 1
ATOM 6245 O O . PHE B 1 189 ? 18.219 12.297 -14.117 1 97.62 189 PHE B O 1
ATOM 6252 N N . ALA B 1 190 ? 19.969 11.805 -15.375 1 97.31 190 ALA B N 1
ATOM 6253 C CA . ALA B 1 190 ? 20.844 12.789 -14.734 1 97.31 190 ALA B CA 1
ATOM 6254 C C . ALA B 1 190 ? 20.297 14.203 -14.914 1 97.31 190 ALA B C 1
ATOM 6256 O O . ALA B 1 190 ? 20.344 15.016 -13.984 1 97.31 190 ALA B O 1
ATOM 6257 N N . ASN B 1 191 ? 19.797 14.484 -16.094 1 97 191 ASN B N 1
ATOM 6258 C CA . ASN B 1 191 ? 19.234 15.797 -16.391 1 97 191 ASN B CA 1
ATOM 6259 C C . ASN B 1 191 ? 18 16.078 -15.531 1 97 191 ASN B C 1
ATOM 6261 O O . ASN B 1 191 ? 17.797 17.203 -15.062 1 97 191 ASN B O 1
ATOM 6265 N N . ALA B 1 192 ? 17.203 15.062 -15.383 1 96.44 192 ALA B N 1
ATOM 6266 C CA . ALA B 1 192 ? 16.016 15.219 -14.547 1 96.44 192 ALA B CA 1
ATOM 6267 C C . ALA B 1 192 ? 16.391 15.547 -13.109 1 96.44 192 ALA B C 1
ATOM 6269 O O . ALA B 1 192 ? 15.797 16.438 -12.492 1 96.44 192 ALA B O 1
ATOM 6270 N N . ILE B 1 193 ? 17.375 14.875 -12.578 1 96.62 193 ILE B N 1
ATOM 6271 C CA . ILE B 1 193 ? 17.812 15.07 -11.195 1 96.62 193 ILE B CA 1
ATOM 6272 C C . ILE B 1 193 ? 18.469 16.438 -11.055 1 96.62 193 ILE B C 1
ATOM 6274 O O . ILE B 1 193 ? 18.25 17.141 -10.055 1 96.62 193 ILE B O 1
ATOM 6278 N N . LYS B 1 194 ? 19.25 16.797 -12.023 1 96.25 194 LYS B N 1
ATOM 6279 C CA . LYS B 1 194 ? 19.875 18.125 -12.023 1 96.25 194 LYS B CA 1
ATOM 6280 C C . LYS B 1 194 ? 18.828 19.234 -11.977 1 96.25 194 LYS B C 1
ATOM 6282 O O . LYS B 1 194 ? 19 20.219 -11.273 1 96.25 194 LYS B O 1
ATOM 6287 N N . GLY B 1 195 ? 17.828 19.062 -12.734 1 93.62 195 GLY B N 1
ATOM 6288 C CA . GLY B 1 195 ? 16.734 20.031 -12.703 1 93.62 195 GLY B CA 1
ATOM 6289 C C . GLY B 1 195 ? 16.125 20.188 -11.328 1 93.62 195 GLY B C 1
ATOM 6290 O O . GLY B 1 195 ? 15.875 21.312 -10.883 1 93.62 195 GLY B O 1
ATOM 6291 N N . LEU B 1 196 ? 15.922 19.094 -10.617 1 91.25 196 LEU B N 1
ATOM 6292 C CA . LEU B 1 196 ? 15.344 19.125 -9.281 1 91.25 196 LEU B CA 1
ATOM 6293 C C . LEU B 1 196 ? 16.266 19.844 -8.305 1 91.25 196 LEU B C 1
ATOM 6295 O O . LEU B 1 196 ? 15.805 20.609 -7.465 1 91.25 196 LEU B O 1
ATOM 6299 N N . LYS B 1 197 ? 17.5 19.547 -8.391 1 91.31 197 LYS B N 1
ATOM 6300 C CA . LYS B 1 197 ? 18.484 20.156 -7.496 1 91.31 197 LYS B CA 1
ATOM 6301 C C . LYS B 1 197 ? 18.609 21.656 -7.746 1 91.31 197 LYS B C 1
ATOM 6303 O O . LYS B 1 197 ? 18.672 22.438 -6.801 1 91.31 197 LYS B O 1
ATOM 6308 N N . THR B 1 198 ? 18.562 22.031 -8.953 1 91 198 THR B N 1
ATOM 6309 C CA . THR B 1 198 ? 18.672 23.438 -9.328 1 91 198 THR B CA 1
ATOM 6310 C C . THR B 1 198 ? 17.469 24.219 -8.805 1 91 198 THR B C 1
ATOM 6312 O O . THR B 1 198 ? 17.609 25.375 -8.398 1 91 198 THR B O 1
ATOM 6315 N N . GLU B 1 199 ? 16.359 23.562 -8.773 1 85 199 GLU B N 1
ATOM 6316 C CA . GLU B 1 199 ? 15.141 24.219 -8.336 1 85 199 GLU B CA 1
ATOM 6317 C C . GLU B 1 199 ? 15 24.172 -6.812 1 85 199 GLU B C 1
ATOM 6319 O O . GLU B 1 199 ? 14.102 24.797 -6.246 1 85 199 GLU B O 1
ATOM 6324 N N . GLY B 1 200 ? 15.875 23.453 -6.172 1 82.5 200 GLY B N 1
ATOM 6325 C CA . GLY B 1 200 ? 15.828 23.359 -4.723 1 82.5 200 GLY B CA 1
ATOM 6326 C C . GLY B 1 200 ? 14.758 22.406 -4.223 1 82.5 200 GLY B C 1
ATOM 6327 O O . GLY B 1 200 ? 14.328 22.5 -3.072 1 82.5 200 GLY B O 1
ATOM 6328 N N . ARG B 1 201 ? 14.352 21.5 -5.09 1 84.38 201 ARG B N 1
ATOM 6329 C CA . ARG B 1 201 ? 13.234 20.625 -4.734 1 84.38 201 ARG B CA 1
ATOM 6330 C C . ARG B 1 201 ? 13.719 19.203 -4.473 1 84.38 201 ARG B C 1
ATOM 6332 O O . ARG B 1 201 ? 12.914 18.328 -4.148 1 84.38 201 ARG B O 1
ATOM 6339 N N . TYR B 1 202 ? 15.008 19.016 -4.652 1 90.94 202 TYR B N 1
ATOM 6340 C CA . TYR B 1 202 ? 15.531 17.688 -4.406 1 90.94 202 TYR B CA 1
ATOM 6341 C C . TYR B 1 202 ? 15.383 17.297 -2.936 1 90.94 202 TYR B C 1
ATOM 6343 O O . TYR B 1 202 ? 15.828 18.031 -2.051 1 90.94 202 TYR B O 1
ATOM 6351 N N . ARG B 1 203 ? 14.734 16.172 -2.619 1 88.19 203 ARG B N 1
ATOM 6352 C CA . ARG B 1 203 ? 14.445 15.75 -1.254 1 88.19 203 ARG B CA 1
ATOM 6353 C C . ARG B 1 203 ? 15.57 14.883 -0.697 1 88.19 203 ARG B C 1
ATOM 6355 O O . ARG B 1 203 ? 15.977 13.906 -1.331 1 88.19 203 ARG B O 1
ATOM 6362 N N . VAL B 1 204 ? 16.062 15.289 0.382 1 86.62 204 VAL B N 1
ATOM 6363 C CA . VAL B 1 204 ? 17.016 14.492 1.134 1 86.62 204 VAL B CA 1
ATOM 6364 C C . VAL B 1 204 ? 16.328 13.828 2.32 1 86.62 204 VAL B C 1
ATOM 6366 O O . VAL B 1 204 ? 15.711 14.5 3.148 1 86.62 204 VAL B O 1
ATOM 6369 N N . PHE B 1 205 ? 16.422 12.492 2.355 1 88.31 205 PHE B N 1
ATOM 6370 C CA . PHE B 1 205 ? 15.758 11.766 3.434 1 88.31 205 PHE B CA 1
ATOM 6371 C C . PHE B 1 205 ? 16.641 11.711 4.672 1 88.31 205 PHE B C 1
ATOM 6373 O O . PHE B 1 205 ? 17.797 11.281 4.598 1 88.31 205 PHE B O 1
ATOM 6380 N N . ASN B 1 206 ? 16.047 12.156 5.77 1 86.38 206 ASN B N 1
ATOM 6381 C CA . ASN B 1 206 ? 16.719 11.977 7.055 1 86.38 206 ASN B CA 1
ATOM 6382 C C . ASN B 1 206 ? 16.359 10.633 7.684 1 86.38 206 ASN B C 1
ATOM 6384 O O . ASN B 1 206 ? 15.211 10.422 8.086 1 86.38 206 ASN B O 1
ATOM 6388 N N . HIS B 1 207 ? 17.266 9.789 7.754 1 87.62 207 HIS B N 1
ATOM 6389 C CA . HIS B 1 207 ? 17.031 8.461 8.312 1 87.62 207 HIS B CA 1
ATOM 6390 C C . HIS B 1 207 ? 17.156 8.477 9.836 1 87.62 207 HIS B C 1
ATOM 6392 O O . HIS B 1 207 ? 18.266 8.547 10.367 1 87.62 207 HIS B O 1
ATOM 6398 N N . ILE B 1 208 ? 16.031 8.359 10.477 1 89.62 208 ILE B N 1
ATOM 6399 C CA . ILE B 1 208 ? 16.047 8.438 11.938 1 89.62 208 ILE B CA 1
ATOM 6400 C C . ILE B 1 208 ? 15.672 7.078 12.523 1 89.62 208 ILE B C 1
ATOM 6402 O O . ILE B 1 208 ? 15.156 6.207 11.82 1 89.62 208 ILE B O 1
ATOM 6406 N N . LYS B 1 209 ? 15.969 6.898 13.742 1 90.88 209 LYS B N 1
ATOM 6407 C CA . LYS B 1 209 ? 15.555 5.73 14.516 1 90.88 209 LYS B CA 1
ATOM 6408 C C . LYS B 1 209 ? 14.758 6.148 15.75 1 90.88 209 LYS B C 1
ATOM 6410 O O . LYS B 1 209 ? 15.32 6.645 16.719 1 90.88 209 LYS B O 1
ATOM 6415 N N . LYS B 1 210 ? 13.508 5.875 15.641 1 91.06 210 LYS B N 1
ATOM 6416 C CA . LYS B 1 210 ? 12.664 6.18 16.797 1 91.06 210 LYS B CA 1
ATOM 6417 C C . LYS B 1 210 ? 13.086 5.359 18.016 1 91.06 210 LYS B C 1
ATOM 6419 O O . LYS B 1 210 ? 13.625 4.262 17.875 1 91.06 210 LYS B O 1
ATOM 6424 N N . ILE B 1 211 ? 12.898 5.949 19.172 1 89.5 211 ILE B N 1
ATOM 6425 C CA . ILE B 1 211 ? 13.18 5.27 20.422 1 89.5 211 ILE B CA 1
ATOM 6426 C C . ILE B 1 211 ? 11.875 4.895 21.125 1 89.5 211 ILE B C 1
ATOM 6428 O O . ILE B 1 211 ? 11.234 5.734 21.766 1 89.5 211 ILE B O 1
ATOM 6432 N N . ALA B 1 212 ? 11.609 3.559 21.031 1 84.56 212 ALA B N 1
ATOM 6433 C CA . ALA B 1 212 ? 10.336 3.102 21.578 1 84.56 212 ALA B CA 1
ATOM 6434 C C . ALA B 1 212 ? 10.195 3.502 23.047 1 84.56 212 ALA B C 1
ATOM 6436 O O . ALA B 1 212 ? 11.102 3.283 23.844 1 84.56 212 ALA B O 1
ATOM 6437 N N . GLY B 1 213 ? 9.109 4.121 23.344 1 85.38 213 GLY B N 1
ATOM 6438 C CA . GLY B 1 213 ? 8.82 4.508 24.719 1 85.38 213 GLY B CA 1
ATOM 6439 C C . GLY B 1 213 ? 9.266 5.918 25.047 1 85.38 213 GLY B C 1
ATOM 6440 O O . GLY B 1 213 ? 8.945 6.445 26.109 1 85.38 213 GLY B O 1
ATOM 6441 N N . ARG B 1 214 ? 9.93 6.539 24.094 1 92.19 214 ARG B N 1
ATOM 6442 C CA . ARG B 1 214 ? 10.406 7.895 24.359 1 92.19 214 ARG B CA 1
ATOM 6443 C C . ARG B 1 214 ? 10 8.844 23.234 1 92.19 214 ARG B C 1
ATOM 6445 O O . ARG B 1 214 ? 10.688 9.828 22.969 1 92.19 214 ARG B O 1
ATOM 6452 N N . PHE B 1 215 ? 8.984 8.484 22.5 1 91.62 215 PHE B N 1
ATOM 6453 C CA . PHE B 1 215 ? 8.477 9.414 21.5 1 91.62 215 PHE B CA 1
ATOM 6454 C C . PHE B 1 215 ? 8.07 10.734 22.141 1 91.62 215 PHE B C 1
ATOM 6456 O O . PHE B 1 215 ? 7.461 10.742 23.219 1 91.62 215 PHE B O 1
ATOM 6463 N N . PRO B 1 216 ? 8.555 11.844 21.578 1 95.5 216 PRO B N 1
ATOM 6464 C CA . PRO B 1 216 ? 8.938 12.133 20.203 1 95.5 216 PRO B CA 1
ATOM 6465 C C . PRO B 1 216 ? 10.453 12.141 20 1 95.5 216 PRO B C 1
ATOM 6467 O O . PRO B 1 216 ? 10.938 12.703 19.016 1 95.5 216 PRO B O 1
ATOM 6470 N N . LYS B 1 217 ? 11.203 11.555 20.906 1 95.56 217 LYS B N 1
ATOM 6471 C CA . LYS B 1 217 ? 12.648 11.484 20.734 1 95.56 217 LYS B CA 1
ATOM 6472 C C . LYS B 1 217 ? 13.031 10.398 19.719 1 95.56 217 LYS B C 1
ATOM 6474 O O . LYS B 1 217 ? 12.352 9.375 19.625 1 95.56 217 LYS B O 1
ATOM 6479 N N . ALA B 1 218 ? 14.094 10.68 18.953 1 94.81 218 ALA B N 1
ATOM 6480 C CA . ALA B 1 218 ? 14.664 9.742 18 1 94.81 218 ALA B CA 1
ATOM 6481 C C . ALA B 1 218 ? 16.172 9.945 17.859 1 94.81 218 ALA B C 1
ATOM 6483 O O . ALA B 1 218 ? 16.703 10.953 18.312 1 94.81 218 ALA B O 1
ATOM 6484 N N . LEU B 1 219 ? 16.812 8.938 17.312 1 94.56 219 LEU B N 1
ATOM 6485 C CA . LEU B 1 219 ? 18.234 9.047 16.984 1 94.56 219 LEU B CA 1
ATOM 6486 C C . LEU B 1 219 ? 18.422 9.43 15.516 1 94.56 219 LEU B C 1
ATOM 6488 O O . LEU B 1 219 ? 17.734 8.906 14.641 1 94.56 219 LEU B O 1
ATOM 6492 N N . TYR B 1 220 ? 19.234 10.375 15.289 1 93 220 TYR B N 1
ATOM 6493 C CA . TYR B 1 220 ? 19.594 10.828 13.953 1 93 220 TYR B CA 1
ATOM 6494 C C . TYR B 1 220 ? 21.094 10.703 13.719 1 93 220 TYR B C 1
ATOM 6496 O O . TYR B 1 220 ? 21.891 11.148 14.539 1 93 220 TYR B O 1
ATOM 6504 N N . THR B 1 221 ? 21.469 10.023 12.648 1 86.94 221 THR B N 1
ATOM 6505 C CA . THR B 1 221 ? 22.875 9.93 12.266 1 86.94 221 THR B CA 1
ATOM 6506 C C . THR B 1 221 ? 23.156 10.812 11.047 1 86.94 221 THR B C 1
ATOM 6508 O O . THR B 1 221 ? 22.594 10.594 9.977 1 86.94 221 THR B O 1
ATOM 6511 N N . ASP B 1 222 ? 24 11.695 11.219 1 85.44 222 ASP B N 1
ATOM 6512 C CA . ASP B 1 222 ? 24.391 12.586 10.133 1 85.44 222 ASP B CA 1
ATOM 6513 C C . ASP B 1 222 ? 25.203 11.836 9.078 1 85.44 222 ASP B C 1
ATOM 6515 O O . ASP B 1 222 ? 26.25 11.258 9.398 1 85.44 222 ASP B O 1
ATOM 6519 N N . SER B 1 223 ? 24.734 11.906 7.895 1 77.06 223 SER B N 1
ATOM 6520 C CA . SER B 1 223 ? 25.375 11.141 6.832 1 77.06 223 SER B CA 1
ATOM 6521 C C . SER B 1 223 ? 26.75 11.695 6.5 1 77.06 223 SER B C 1
ATOM 6523 O O . SER B 1 223 ? 27.625 10.969 6.016 1 77.06 223 SER B O 1
ATOM 6525 N N . ALA B 1 224 ? 26.969 12.984 6.73 1 77.06 224 ALA B N 1
ATOM 6526 C CA . ALA B 1 224 ? 28.25 13.625 6.402 1 77.06 224 ALA B CA 1
ATOM 6527 C C . ALA B 1 224 ? 29.281 13.375 7.488 1 77.06 224 ALA B C 1
ATOM 6529 O O . ALA B 1 224 ? 30.453 13.125 7.191 1 77.06 224 ALA B O 1
ATOM 6530 N N . THR B 1 225 ? 28.891 13.305 8.727 1 81.81 225 THR B N 1
ATOM 6531 C CA . THR B 1 225 ? 29.844 13.211 9.836 1 81.81 225 THR B CA 1
ATOM 6532 C C . THR B 1 225 ? 29.781 11.836 10.484 1 81.81 225 THR B C 1
ATOM 6534 O O . THR B 1 225 ? 30.656 11.469 11.258 1 81.81 225 THR B O 1
ATOM 6537 N N . ASN B 1 226 ? 28.703 11.047 10.211 1 83.62 226 ASN B N 1
ATOM 6538 C CA . ASN B 1 226 ? 28.438 9.75 10.812 1 83.62 226 ASN B CA 1
ATOM 6539 C C . ASN B 1 226 ? 28.219 9.859 12.32 1 83.62 226 ASN B C 1
ATOM 6541 O O . ASN B 1 226 ? 28.297 8.867 13.039 1 83.62 226 ASN B O 1
ATOM 6545 N N . GLU B 1 227 ? 28.031 11 12.719 1 88.5 227 GLU B N 1
ATOM 6546 C CA . GLU B 1 227 ? 27.703 11.211 14.125 1 88.5 227 GLU B CA 1
ATOM 6547 C C . GLU B 1 227 ? 26.219 10.992 14.391 1 88.5 227 GLU B C 1
ATOM 6549 O O . GLU B 1 227 ? 25.375 11.383 13.578 1 88.5 227 GLU B O 1
ATOM 6554 N N . THR B 1 228 ? 26 10.297 15.531 1 92.12 228 THR B N 1
ATOM 6555 C CA . THR B 1 228 ? 24.625 10.031 15.922 1 92.12 228 THR B CA 1
ATOM 6556 C C . THR B 1 228 ? 24.219 10.891 17.125 1 92.12 228 THR B C 1
ATOM 6558 O O . THR B 1 228 ? 24.969 11 18.094 1 92.12 228 THR B O 1
ATOM 6561 N N . LYS B 1 229 ? 23.125 11.547 17.016 1 94.12 229 LYS B N 1
ATOM 6562 C CA . LYS B 1 229 ? 22.625 12.359 18.125 1 94.12 229 LYS B CA 1
ATOM 6563 C C . LYS B 1 229 ? 21.125 12.148 18.328 1 94.12 229 LYS B C 1
ATOM 6565 O O . LYS B 1 229 ? 20.438 11.648 17.453 1 94.12 229 LYS B O 1
ATOM 6570 N N . GLU B 1 230 ? 20.703 12.469 19.562 1 96.38 230 GLU B N 1
ATOM 6571 C CA . GLU B 1 230 ? 19.281 12.445 19.875 1 96.38 230 GLU B CA 1
ATOM 6572 C C . GLU B 1 230 ? 18.594 13.727 19.406 1 96.38 230 GLU B C 1
ATOM 6574 O O . GLU B 1 230 ? 19.141 14.82 19.562 1 96.38 230 GLU B O 1
ATOM 6579 N N . ILE B 1 231 ? 17.453 13.578 18.797 1 96.81 231 ILE B N 1
ATOM 6580 C CA . ILE B 1 231 ? 16.703 14.727 18.297 1 96.81 231 ILE B CA 1
ATOM 6581 C C . ILE B 1 231 ? 15.258 14.648 18.781 1 96.81 231 ILE B C 1
ATOM 6583 O O . ILE B 1 231 ? 14.82 13.609 19.281 1 96.81 231 ILE B O 1
ATOM 6587 N N . THR B 1 232 ? 14.555 15.766 18.734 1 97.88 232 THR B N 1
ATOM 6588 C CA . THR B 1 232 ? 13.109 15.82 18.969 1 97.88 232 THR B CA 1
ATOM 6589 C C . THR B 1 232 ? 12.352 15.969 17.656 1 97.88 232 THR B C 1
ATOM 6591 O O . THR B 1 232 ? 12.586 16.922 16.906 1 97.88 232 THR B O 1
ATOM 6594 N N . VAL B 1 233 ? 11.453 15.039 17.406 1 96.88 233 VAL B N 1
ATOM 6595 C CA . VAL B 1 233 ? 10.742 15.008 16.141 1 96.88 233 VAL B CA 1
ATOM 6596 C C . VAL B 1 233 ? 9.453 15.828 16.25 1 96.88 233 VAL B C 1
ATOM 6598 O O . VAL B 1 233 ? 8.625 15.586 17.125 1 96.88 233 VAL B O 1
ATOM 6601 N N . TRP B 1 234 ? 9.281 16.812 15.32 1 97.69 234 TRP B N 1
ATOM 6602 C CA . TRP B 1 234 ? 8.117 17.703 15.336 1 97.69 234 TRP B CA 1
ATOM 6603 C C . TRP B 1 234 ? 7.348 17.609 14.016 1 97.69 234 TRP B C 1
ATOM 6605 O O . TRP B 1 234 ? 6.504 18.453 13.727 1 97.69 234 TRP B O 1
ATOM 6615 N N . CYS B 1 235 ? 7.641 16.594 13.195 1 95.69 235 CYS B N 1
ATOM 6616 C CA . CYS B 1 235 ? 7 16.531 11.883 1 95.69 235 CYS B CA 1
ATOM 6617 C C . CYS B 1 235 ? 6.383 15.172 11.633 1 95.69 235 CYS B C 1
ATOM 6619 O O . CYS B 1 235 ? 6 14.852 10.508 1 95.69 235 CYS B O 1
ATOM 6621 N N . SER B 1 236 ? 6.258 14.297 12.641 1 95.06 236 SER B N 1
ATOM 6622 C CA . SER B 1 236 ? 5.664 12.969 12.477 1 95.06 236 SER B CA 1
ATOM 6623 C C . SER B 1 236 ? 4.148 13.055 12.367 1 95.06 236 SER B C 1
ATOM 6625 O O . SER B 1 236 ? 3.51 13.852 13.055 1 95.06 236 SER B O 1
ATOM 6627 N N . ASN B 1 237 ? 3.576 12.148 11.508 1 96.38 237 ASN B N 1
ATOM 6628 C CA . ASN B 1 237 ? 2.125 12.039 11.391 1 96.38 237 ASN B CA 1
ATOM 6629 C C . ASN B 1 237 ? 1.551 11.094 12.438 1 96.38 237 ASN B C 1
ATOM 6631 O O . ASN B 1 237 ? 0.339 10.875 12.492 1 96.38 237 ASN B O 1
ATOM 6635 N N . ASP B 1 238 ? 2.447 10.5 13.242 1 96.62 238 ASP B N 1
ATOM 6636 C CA . ASP B 1 238 ? 1.976 9.727 14.383 1 96.62 238 ASP B CA 1
ATOM 6637 C C . ASP B 1 238 ? 1.426 10.641 15.477 1 96.62 238 ASP B C 1
ATOM 6639 O O . ASP B 1 238 ? 1.972 10.688 16.578 1 96.62 238 ASP B O 1
ATOM 6643 N N . TYR B 1 239 ? 0.306 11.234 15.219 1 97.75 239 TYR B N 1
ATOM 6644 C CA . TYR B 1 239 ? -0.221 12.391 15.938 1 97.75 239 TYR B CA 1
ATOM 6645 C C . TYR B 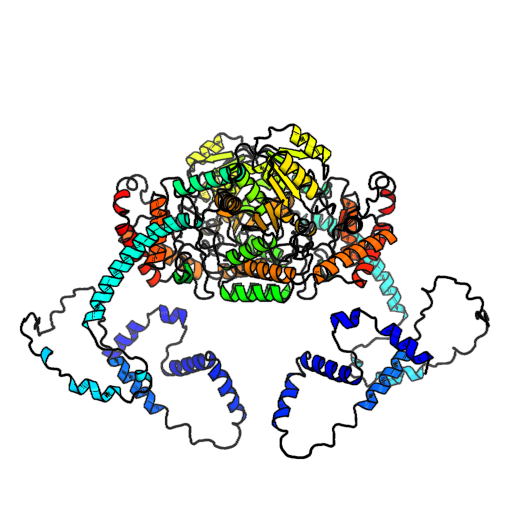1 239 ? -0.443 12.062 17.406 1 97.75 239 TYR B C 1
ATOM 6647 O O . TYR B 1 239 ? -0.306 12.93 18.266 1 97.75 239 TYR B O 1
ATOM 6655 N N . LEU B 1 240 ? -0.818 10.828 17.688 1 98.25 240 LEU B N 1
ATOM 6656 C CA . LEU B 1 240 ? -1.171 10.516 19.078 1 98.25 240 LEU B CA 1
ATOM 6657 C C . LEU B 1 240 ? -0.107 9.633 19.719 1 98.25 240 LEU B C 1
ATOM 6659 O O . LEU B 1 240 ? -0.264 9.195 20.859 1 98.25 240 LEU B O 1
ATOM 6663 N N . GLY B 1 241 ? 0.955 9.352 18.953 1 96.62 241 GLY B N 1
ATOM 6664 C CA . GLY B 1 241 ? 2.037 8.531 19.469 1 96.62 241 GLY B CA 1
ATOM 6665 C C . GLY B 1 241 ? 1.661 7.07 19.609 1 96.62 241 GLY B C 1
ATOM 6666 O O . GLY B 1 241 ? 2.322 6.324 20.344 1 96.62 241 GLY B O 1
ATOM 6667 N N . MET B 1 242 ? 0.642 6.637 18.938 1 97.69 242 MET B N 1
ATOM 6668 C CA . MET B 1 242 ? 0.127 5.281 19.109 1 97.69 242 MET B CA 1
ATOM 6669 C C . MET B 1 242 ? 1.097 4.254 18.547 1 97.69 242 MET B C 1
ATOM 6671 O O . MET B 1 242 ? 1.103 3.098 18.969 1 97.69 242 MET B O 1
ATOM 6675 N N . GLY B 1 243 ? 1.923 4.621 17.609 1 95.75 243 GLY B N 1
ATOM 6676 C CA . GLY B 1 243 ? 2.893 3.709 17.031 1 95.75 243 GLY B CA 1
ATOM 6677 C C . GLY B 1 243 ? 3.846 3.113 18.047 1 95.75 243 GLY B C 1
ATOM 6678 O O . GLY B 1 243 ? 4.426 2.051 17.812 1 95.75 243 GLY B O 1
ATOM 6679 N N . GLN B 1 244 ? 3.969 3.756 19.141 1 93.62 244 GLN B N 1
ATOM 6680 C CA . GLN B 1 244 ? 4.902 3.275 20.156 1 93.62 244 GLN B CA 1
ATOM 6681 C C . GLN B 1 244 ? 4.176 2.928 21.453 1 93.62 244 GLN B C 1
ATOM 6683 O O . GLN B 1 244 ? 4.809 2.592 22.453 1 93.62 244 GLN B O 1
ATOM 6688 N N . HIS B 1 245 ? 2.93 3.072 21.406 1 96.31 245 HIS B N 1
ATOM 6689 C CA . HIS B 1 245 ? 2.154 2.787 22.609 1 96.31 245 HIS B CA 1
ATOM 6690 C C . HIS B 1 245 ? 2.291 1.326 23.031 1 96.31 245 HIS B C 1
ATOM 6692 O O . HIS B 1 245 ? 2.188 0.428 22.188 1 96.31 245 HIS B O 1
ATOM 6698 N N . PRO B 1 246 ? 2.467 1.095 24.328 1 96.88 246 PRO B N 1
ATOM 6699 C CA . PRO B 1 246 ? 2.73 -0.276 24.781 1 96.88 246 PRO B CA 1
ATOM 6700 C C . PRO B 1 246 ? 1.589 -1.234 24.438 1 96.88 246 PRO B C 1
ATOM 6702 O O . PRO B 1 246 ? 1.834 -2.379 24.047 1 96.88 246 PRO B O 1
ATOM 6705 N N . THR B 1 247 ? 0.339 -0.788 24.578 1 97.75 247 THR B N 1
ATOM 6706 C CA . THR B 1 247 ? -0.825 -1.622 24.297 1 97.75 247 THR B CA 1
ATOM 6707 C C . THR B 1 247 ? -0.859 -2.029 22.828 1 97.75 247 THR B C 1
ATOM 6709 O O . THR B 1 247 ? -1.178 -3.176 22.5 1 97.75 247 THR B O 1
ATOM 6712 N N . VAL B 1 248 ? -0.564 -1.159 21.953 1 98.19 248 VAL B N 1
ATOM 6713 C CA . VAL B 1 248 ? -0.593 -1.4 20.516 1 98.19 248 VAL B CA 1
ATOM 6714 C C . VAL B 1 248 ? 0.575 -2.299 20.125 1 98.19 248 VAL B C 1
ATOM 6716 O O . VAL B 1 248 ? 0.406 -3.238 19.344 1 98.19 248 VAL B O 1
ATOM 6719 N N . ARG B 1 249 ? 1.801 -2.037 20.656 1 97.94 249 ARG B N 1
ATOM 6720 C CA . ARG B 1 249 ? 2.975 -2.863 20.391 1 97.94 249 ARG B CA 1
ATOM 6721 C C . ARG B 1 249 ? 2.736 -4.309 20.812 1 97.94 249 ARG B C 1
ATOM 6723 O O . ARG B 1 249 ? 3.055 -5.242 20.078 1 97.94 249 ARG B O 1
ATOM 6730 N N . GLN B 1 250 ? 2.172 -4.43 21.984 1 98.44 250 GLN B N 1
ATOM 6731 C CA . GLN B 1 250 ? 1.926 -5.77 22.5 1 98.44 250 GLN B CA 1
ATOM 6732 C C . GLN B 1 250 ? 0.917 -6.52 21.641 1 98.44 250 GLN B C 1
ATOM 6734 O O . GLN B 1 250 ? 1.067 -7.719 21.391 1 98.44 250 GLN B O 1
ATOM 6739 N N . ALA B 1 251 ? -0.108 -5.836 21.203 1 98.56 251 ALA B N 1
ATOM 6740 C CA . ALA B 1 251 ? -1.104 -6.449 20.328 1 98.56 251 ALA B CA 1
ATOM 6741 C C . ALA B 1 251 ? -0.46 -6.98 19.047 1 98.56 251 ALA B C 1
ATOM 6743 O O . ALA B 1 251 ? -0.793 -8.07 18.578 1 98.56 251 ALA B O 1
ATOM 6744 N N . MET B 1 252 ? 0.396 -6.199 18.484 1 98.19 252 MET B N 1
ATOM 6745 C CA . MET B 1 252 ? 1.088 -6.641 17.281 1 98.19 252 MET B CA 1
ATOM 6746 C C . MET B 1 252 ? 1.96 -7.859 17.562 1 98.19 252 MET B C 1
ATOM 6748 O O . MET B 1 252 ? 1.947 -8.828 16.797 1 98.19 252 MET B O 1
ATOM 6752 N N . ILE B 1 253 ? 2.752 -7.777 18.641 1 98.38 253 ILE B N 1
ATOM 6753 C CA . ILE B 1 253 ? 3.668 -8.852 19.016 1 98.38 253 ILE B CA 1
ATOM 6754 C C . ILE B 1 253 ? 2.889 -10.148 19.203 1 98.38 253 ILE B C 1
ATOM 6756 O O . ILE B 1 253 ? 3.283 -11.203 18.688 1 98.38 253 ILE B O 1
ATOM 6760 N N . ASP B 1 254 ? 1.757 -10.078 19.891 1 98.19 254 ASP B N 1
ATOM 6761 C CA . ASP B 1 254 ? 0.935 -11.258 20.125 1 98.19 254 ASP B CA 1
ATOM 6762 C C . ASP B 1 254 ? 0.397 -11.82 18.797 1 98.19 254 ASP B C 1
ATOM 6764 O O . ASP B 1 254 ? 0.368 -13.039 18.609 1 98.19 254 ASP B O 1
ATOM 6768 N N . ALA B 1 255 ? 0.002 -10.984 17.953 1 97.25 255 ALA B N 1
ATOM 6769 C CA . ALA B 1 255 ? -0.527 -11.422 16.656 1 97.25 255 ALA B CA 1
ATOM 6770 C C . ALA B 1 255 ? 0.567 -12.055 15.797 1 97.25 255 ALA B C 1
ATOM 6772 O O . ALA B 1 255 ? 0.308 -13 15.047 1 97.25 255 ALA B O 1
ATOM 6773 N N . VAL B 1 256 ? 1.784 -11.5 15.859 1 97.5 256 VAL B N 1
ATOM 6774 C CA . VAL B 1 256 ? 2.912 -12.086 15.141 1 97.5 256 VAL B CA 1
ATOM 6775 C C . VAL B 1 256 ? 3.148 -13.508 15.633 1 97.5 256 VAL B C 1
ATOM 6777 O O . VAL B 1 256 ? 3.381 -14.422 14.828 1 97.5 256 VAL B O 1
ATOM 6780 N N . LYS B 1 257 ? 3.078 -13.672 16.906 1 96.62 257 LYS B N 1
ATOM 6781 C CA . LYS B 1 257 ? 3.287 -14.984 17.5 1 96.62 257 LYS B CA 1
ATOM 6782 C C . LYS B 1 257 ? 2.197 -15.961 17.062 1 96.62 257 LYS B C 1
ATOM 6784 O O . LYS B 1 257 ? 2.457 -17.156 16.906 1 96.62 257 LYS B O 1
ATOM 6789 N N . GLU B 1 258 ? 1.04 -15.453 16.828 1 94.75 258 GLU B N 1
ATOM 6790 C CA . GLU B 1 258 ? -0.108 -16.297 16.516 1 94.75 258 GLU B CA 1
ATOM 6791 C C . GLU B 1 258 ? -0.171 -16.641 15.039 1 94.75 258 GLU B C 1
ATOM 6793 O O . GLU B 1 258 ? -0.478 -17.766 14.656 1 94.75 258 GLU B O 1
ATOM 6798 N N . THR B 1 259 ? 0.094 -15.641 14.172 1 93.75 259 THR B N 1
ATOM 6799 C CA . THR B 1 259 ? -0.277 -15.836 12.773 1 93.75 259 THR B CA 1
ATOM 6800 C C . THR B 1 259 ? 0.904 -15.539 11.859 1 93.75 259 THR B C 1
ATOM 6802 O O . THR B 1 259 ? 0.823 -15.75 10.641 1 93.75 259 THR B O 1
ATOM 6805 N N . GLY B 1 260 ? 1.974 -14.984 12.359 1 95.12 260 GLY B N 1
ATOM 6806 C CA . GLY B 1 260 ? 3.131 -14.688 11.523 1 95.12 260 GLY B CA 1
ATOM 6807 C C . GLY B 1 260 ? 3.209 -13.234 11.109 1 95.12 260 GLY B C 1
ATOM 6808 O O . GLY B 1 260 ? 2.518 -12.383 11.664 1 95.12 260 GLY B O 1
ATOM 6809 N N . VAL B 1 261 ? 4.109 -12.922 10.133 1 96.75 261 VAL B N 1
ATOM 6810 C CA . VAL B 1 261 ? 4.508 -11.547 9.859 1 96.75 261 VAL B CA 1
ATOM 6811 C C . VAL B 1 261 ? 3.762 -11.031 8.633 1 96.75 261 VAL B C 1
ATOM 6813 O O . VAL B 1 261 ? 3.711 -9.82 8.391 1 96.75 261 VAL B O 1
ATOM 6816 N N . GLY B 1 262 ? 3.117 -11.898 7.816 1 95.81 262 GLY B N 1
ATOM 6817 C CA . GLY B 1 262 ? 2.451 -11.484 6.59 1 95.81 262 GLY B CA 1
ATOM 6818 C C . GLY B 1 262 ? 1.161 -12.234 6.328 1 95.81 262 GLY B C 1
ATOM 6819 O O . GLY B 1 262 ? 0.87 -13.227 6.996 1 95.81 262 GLY B O 1
ATOM 6820 N N . ALA B 1 263 ? 0.415 -11.703 5.32 1 94.31 263 ALA B N 1
ATOM 6821 C CA . ALA B 1 263 ? -0.869 -12.312 4.984 1 94.31 263 ALA B CA 1
ATOM 6822 C C . ALA B 1 263 ? -0.681 -13.5 4.043 1 94.31 263 ALA B C 1
ATOM 6824 O O . ALA B 1 263 ? -1.489 -14.43 4.035 1 94.31 263 ALA B O 1
ATOM 6825 N N . GLY B 1 264 ? 0.327 -13.406 3.242 1 92.44 264 GLY B N 1
ATOM 6826 C CA . GLY B 1 264 ? 0.643 -14.508 2.344 1 92.44 264 GLY B CA 1
ATOM 6827 C C . GLY B 1 264 ? -0.194 -14.5 1.079 1 92.44 264 GLY B C 1
ATOM 6828 O O . GLY B 1 264 ? -0.174 -15.469 0.312 1 92.44 264 GLY B O 1
ATOM 6829 N N . GLY B 1 265 ? -0.956 -13.461 0.843 1 93.88 265 GLY B N 1
ATOM 6830 C CA . GLY B 1 265 ? -1.773 -13.375 -0.357 1 93.88 265 GLY B CA 1
ATOM 6831 C C . GLY B 1 265 ? -2.717 -12.188 -0.354 1 93.88 265 GLY B C 1
ATOM 6832 O O . GLY B 1 265 ? -2.709 -11.383 0.582 1 93.88 265 GLY B O 1
ATOM 6833 N N . THR B 1 266 ? -3.389 -12.117 -1.475 1 93.88 266 THR B N 1
ATOM 6834 C CA . THR B 1 266 ? -4.465 -11.133 -1.559 1 93.88 266 THR B CA 1
ATOM 6835 C C . THR B 1 266 ? -5.684 -11.594 -0.764 1 93.88 266 THR B C 1
ATOM 6837 O O . THR B 1 266 ? -5.727 -12.734 -0.297 1 93.88 266 THR B O 1
ATOM 6840 N N . ARG B 1 267 ? -6.648 -10.727 -0.618 1 92.69 267 ARG B N 1
ATOM 6841 C CA . ARG B 1 267 ? -7.855 -11.102 0.111 1 92.69 267 ARG B CA 1
ATOM 6842 C C . ARG B 1 267 ? -8.516 -12.328 -0.517 1 92.69 267 ARG B C 1
ATOM 6844 O O . ARG B 1 267 ? -9.133 -13.133 0.182 1 92.69 267 ARG B O 1
ATOM 6851 N N . ASN B 1 268 ? -8.391 -12.461 -1.816 1 87.06 268 ASN B N 1
ATOM 6852 C CA . ASN B 1 268 ? -9.055 -13.539 -2.543 1 87.06 268 ASN B CA 1
ATOM 6853 C C . ASN B 1 268 ? -8.242 -14.828 -2.5 1 87.06 268 ASN B C 1
ATOM 6855 O O . ASN B 1 268 ? -8.781 -15.922 -2.672 1 87.06 268 ASN B O 1
ATOM 6859 N N . ILE B 1 269 ? -6.965 -14.734 -2.318 1 87.81 269 ILE B N 1
ATOM 6860 C CA . ILE B 1 269 ? -6.094 -15.898 -2.43 1 87.81 269 ILE B CA 1
ATOM 6861 C C . ILE B 1 269 ? -5.395 -16.156 -1.096 1 87.81 269 ILE B C 1
ATOM 6863 O O . ILE B 1 269 ? -4.18 -15.977 -0.983 1 87.81 269 ILE B O 1
ATOM 6867 N N . GLY B 1 270 ? -6.184 -16.5 -0.133 1 87.06 270 GLY B N 1
ATOM 6868 C CA . GLY B 1 270 ? -5.641 -16.938 1.145 1 87.06 270 GLY B CA 1
ATOM 6869 C C . GLY B 1 270 ? -5.125 -15.789 1.992 1 87.06 270 GLY B C 1
ATOM 6870 O O . GLY B 1 270 ? -4.41 -16.016 2.973 1 87.06 270 GLY B O 1
ATOM 6871 N N . GLY B 1 271 ? -5.391 -14.57 1.651 1 91.62 271 GLY B N 1
ATOM 6872 C CA . GLY B 1 271 ? -4.855 -13.422 2.357 1 91.62 271 GLY B CA 1
ATOM 6873 C C . GLY B 1 271 ? -5.875 -12.742 3.256 1 91.62 271 GLY B C 1
ATOM 6874 O O . GLY B 1 271 ? -5.605 -11.688 3.824 1 91.62 271 GLY B O 1
ATOM 6875 N N . SER B 1 272 ? -7.074 -13.281 3.367 1 91.75 272 SER B N 1
ATOM 6876 C CA . SER B 1 272 ? -8.086 -12.766 4.281 1 91.75 272 SER B CA 1
ATOM 6877 C C . SER B 1 272 ? -8.016 -13.461 5.637 1 91.75 272 SER B C 1
ATOM 6879 O O . SER B 1 272 ? -7.969 -14.695 5.703 1 91.75 272 SER B O 1
ATOM 6881 N N . SER B 1 273 ? -7.961 -12.703 6.664 1 92.62 273 SER B N 1
ATOM 6882 C CA . SER B 1 273 ? -7.887 -13.188 8.039 1 92.62 273 SER B CA 1
ATOM 6883 C C . SER B 1 273 ? -9.039 -12.648 8.875 1 92.62 273 SER B C 1
ATOM 6885 O O . SER B 1 273 ? -9.656 -11.641 8.523 1 92.62 273 SER B O 1
ATOM 6887 N N . ILE B 1 274 ? -9.297 -13.273 9.961 1 91.62 274 ILE B N 1
ATOM 6888 C CA . ILE B 1 274 ? -10.297 -12.805 10.914 1 91.62 274 ILE B CA 1
ATOM 6889 C C . ILE B 1 274 ? -9.883 -11.438 11.453 1 91.62 274 ILE B C 1
ATOM 6891 O O . ILE B 1 274 ? -10.734 -10.602 11.758 1 91.62 274 ILE B O 1
ATOM 6895 N N . TYR B 1 275 ? -8.57 -11.211 11.516 1 95.56 275 TYR B N 1
ATOM 6896 C CA . TYR B 1 275 ? -8.078 -9.922 12 1 95.56 275 TYR B CA 1
ATOM 6897 C C . TYR B 1 275 ? -8.492 -8.797 11.062 1 95.56 275 TYR B C 1
ATOM 6899 O O . TYR B 1 275 ? -8.742 -7.676 11.5 1 95.56 275 TYR B O 1
ATOM 6907 N N . HIS B 1 276 ? -8.578 -9.086 9.75 1 97 276 HIS B N 1
ATOM 6908 C CA . HIS B 1 276 ? -9.047 -8.086 8.797 1 97 276 HIS B CA 1
ATOM 6909 C C . HIS B 1 276 ? -10.516 -7.746 9.031 1 97 276 HIS B C 1
ATOM 6911 O O . HIS B 1 276 ? -10.883 -6.57 9.07 1 97 276 HIS B O 1
ATOM 6917 N N . THR B 1 277 ? -11.344 -8.773 9.203 1 94.75 277 THR B N 1
ATOM 6918 C CA . THR B 1 277 ? -12.773 -8.555 9.375 1 94.75 277 THR B CA 1
ATOM 6919 C C . THR B 1 277 ? -13.055 -7.836 10.695 1 94.75 277 THR B C 1
ATOM 6921 O O . THR B 1 277 ? -13.945 -6.988 10.766 1 94.75 277 THR B O 1
ATOM 6924 N N . GLN B 1 278 ? -12.305 -8.172 11.703 1 96.94 278 GLN B N 1
ATOM 6925 C CA . GLN B 1 278 ? -12.469 -7.504 12.984 1 96.94 278 GLN B CA 1
ATOM 6926 C C . GLN B 1 278 ? -12.094 -6.031 12.891 1 96.94 278 GLN B C 1
ATOM 6928 O O . GLN B 1 278 ? -12.781 -5.168 13.445 1 96.94 278 GLN B O 1
ATOM 6933 N N . LEU B 1 279 ? -11 -5.73 12.219 1 98.62 279 LEU B N 1
ATOM 6934 C CA . LEU B 1 279 ? -10.594 -4.344 12 1 98.62 279 LEU B CA 1
ATOM 6935 C C . LEU B 1 279 ? -11.648 -3.586 11.211 1 98.62 279 LEU B C 1
ATOM 6937 O O . LEU B 1 279 ? -11.992 -2.453 11.562 1 98.62 279 LEU B O 1
ATOM 6941 N N . GLU B 1 280 ? -12.109 -4.195 10.141 1 98.56 280 GLU B N 1
ATOM 6942 C CA . GLU B 1 280 ? -13.117 -3.562 9.297 1 98.56 280 GLU B CA 1
ATOM 6943 C C . GLU B 1 280 ? -14.398 -3.289 10.078 1 98.56 280 GLU B C 1
ATOM 6945 O O . GLU B 1 280 ? -15.039 -2.25 9.891 1 98.56 280 GLU B O 1
ATOM 6950 N N . SER B 1 281 ? -14.781 -4.199 10.977 1 98.38 281 SER B N 1
ATOM 6951 C CA . SER B 1 281 ? -15.938 -3.979 11.836 1 98.38 281 SER B CA 1
ATOM 6952 C C . SER B 1 281 ? -15.703 -2.805 12.781 1 98.38 281 SER B C 1
ATOM 6954 O O . SER B 1 281 ? -16.609 -2.006 13.023 1 98.38 281 SER B O 1
ATOM 6956 N N . GLU B 1 282 ? -14.547 -2.715 13.344 1 98.69 282 GLU B N 1
ATOM 6957 C CA . GLU B 1 282 ? -14.188 -1.614 14.227 1 98.69 282 GLU B CA 1
ATOM 6958 C C . GLU B 1 282 ? -14.258 -0.275 13.5 1 98.69 282 GLU B C 1
ATOM 6960 O O . GLU B 1 282 ? -14.734 0.717 14.055 1 98.69 282 GLU B O 1
ATOM 6965 N N . LEU B 1 283 ? -13.82 -0.273 12.289 1 98.88 283 LEU B N 1
ATOM 6966 C CA . LEU B 1 283 ? -13.812 0.939 11.477 1 98.88 283 LEU B CA 1
ATOM 6967 C C . LEU B 1 283 ? -15.234 1.354 11.117 1 98.88 283 LEU B C 1
ATOM 6969 O O . LEU B 1 283 ? -15.57 2.543 11.141 1 98.88 283 LEU B O 1
ATOM 6973 N N . ALA B 1 284 ? -16.016 0.39 10.719 1 98.81 284 ALA B N 1
ATOM 6974 C CA . ALA B 1 284 ? -17.422 0.684 10.43 1 98.81 284 ALA B CA 1
ATOM 6975 C C . 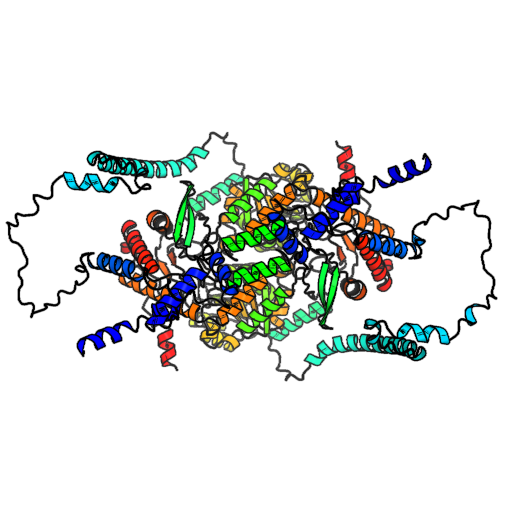ALA B 1 284 ? -18.125 1.286 11.648 1 98.81 284 ALA B C 1
ATOM 6977 O O . ALA B 1 284 ? -18.859 2.271 11.523 1 98.81 284 ALA B O 1
ATOM 6978 N N . ASP B 1 285 ? -17.875 0.708 12.758 1 98.62 285 ASP B N 1
ATOM 6979 C CA . ASP B 1 285 ? -18.438 1.199 14.008 1 98.62 285 ASP B CA 1
ATOM 6980 C C . ASP B 1 285 ? -17.984 2.627 14.297 1 98.62 285 ASP B C 1
ATOM 6982 O O . ASP B 1 285 ? -18.781 3.469 14.711 1 98.62 285 ASP B O 1
ATOM 6986 N N . LEU B 1 286 ? -16.766 2.912 14.062 1 98.62 286 LEU B N 1
ATOM 6987 C CA . LEU B 1 286 ? -16.188 4.227 14.336 1 98.62 286 LEU B CA 1
ATOM 6988 C C . LEU B 1 286 ? -16.953 5.316 13.578 1 98.62 286 LEU B C 1
ATOM 6990 O O . LEU B 1 286 ? -17.172 6.406 14.109 1 98.62 286 LEU B O 1
ATOM 6994 N N . HIS B 1 287 ? -17.312 5.004 12.328 1 98.44 287 HIS B N 1
ATOM 6995 C CA . HIS B 1 287 ? -17.922 6.008 11.461 1 98.44 287 HIS B CA 1
ATOM 6996 C C . HIS B 1 287 ? -19.438 5.863 11.422 1 98.44 287 HIS B C 1
ATOM 6998 O O . HIS B 1 287 ? -20.109 6.535 10.633 1 98.44 287 HIS B O 1
ATOM 7004 N N . PHE B 1 288 ? -19.984 4.949 12.219 1 97.81 288 PHE B N 1
ATOM 7005 C CA . PHE B 1 288 ? -21.406 4.648 12.211 1 97.81 288 PHE B CA 1
ATOM 7006 C C . PHE B 1 288 ? -21.875 4.293 10.805 1 97.81 288 PHE B C 1
ATOM 7008 O O . PHE B 1 288 ? -22.875 4.832 10.312 1 97.81 288 PHE B O 1
ATOM 7015 N N . LYS B 1 289 ? -21.125 3.502 10.156 1 98.5 289 LYS B N 1
ATOM 7016 C CA . LYS B 1 289 ? -21.453 2.984 8.828 1 98.5 289 LYS B CA 1
ATOM 7017 C C . LYS B 1 289 ? -21.672 1.474 8.867 1 98.5 289 LYS B C 1
ATOM 7019 O O . LYS B 1 289 ? -21.328 0.816 9.852 1 98.5 289 LYS B O 1
ATOM 7024 N N . GLU B 1 290 ? -22.25 0.956 7.824 1 98.38 290 GLU B N 1
ATOM 7025 C CA . GLU B 1 290 ? -22.578 -0.464 7.789 1 98.38 290 GLU B CA 1
ATOM 7026 C C . GLU B 1 290 ? -21.344 -1.324 7.598 1 98.38 290 GLU B C 1
ATOM 7028 O O . GLU B 1 290 ? -21.219 -2.393 8.203 1 98.38 290 GLU B O 1
ATOM 7033 N N . LYS B 1 291 ? -20.406 -0.888 6.75 1 98.69 291 LYS B N 1
ATOM 7034 C CA . LYS B 1 291 ? -19.234 -1.675 6.414 1 98.69 291 LYS B CA 1
ATOM 7035 C C . LYS B 1 291 ? -18.031 -0.774 6.152 1 98.69 291 LYS B C 1
ATOM 7037 O O . LYS B 1 291 ? -18.172 0.431 5.941 1 98.69 291 LYS B O 1
ATOM 7042 N N . ALA B 1 292 ? -16.906 -1.361 6.242 1 98.81 292 ALA B N 1
ATOM 7043 C CA . ALA B 1 292 ? -15.641 -0.758 5.84 1 98.81 292 ALA B CA 1
ATOM 7044 C C . ALA B 1 292 ? -14.734 -1.785 5.172 1 98.81 292 ALA B C 1
ATOM 7046 O O . ALA B 1 292 ? -14.914 -2.992 5.348 1 98.81 292 ALA B O 1
ATOM 7047 N N . ILE B 1 293 ? -13.828 -1.32 4.367 1 98.56 293 ILE B N 1
ATOM 7048 C CA . ILE B 1 293 ? -12.844 -2.178 3.709 1 98.56 293 ILE B CA 1
ATOM 7049 C C . ILE B 1 293 ? -11.445 -1.576 3.861 1 98.56 293 ILE B C 1
ATOM 7051 O O . ILE B 1 293 ? -11.266 -0.37 3.686 1 98.56 293 ILE B O 1
ATOM 7055 N N . VAL B 1 294 ? -10.516 -2.459 4.258 1 98.38 294 VAL B N 1
ATOM 7056 C CA . VAL B 1 294 ? -9.164 -2 4.539 1 98.38 294 VAL B CA 1
ATOM 7057 C C . VAL B 1 294 ? -8.266 -2.285 3.34 1 98.38 294 VAL B C 1
ATOM 7059 O O . VAL B 1 294 ? -8.375 -3.338 2.707 1 98.38 294 VAL B O 1
ATOM 7062 N N . MET B 1 295 ? -7.414 -1.325 3.01 1 97.12 295 MET B N 1
ATOM 7063 C CA . MET B 1 295 ? -6.43 -1.426 1.936 1 97.12 295 MET B CA 1
ATOM 7064 C C . MET B 1 295 ? -5.035 -1.083 2.443 1 97.12 295 MET B C 1
ATOM 7066 O O . MET B 1 295 ? -4.836 -0.879 3.643 1 97.12 295 MET B O 1
ATOM 7070 N N . SER B 1 296 ? -4.066 -1.054 1.583 1 95.56 296 SER B N 1
ATOM 7071 C CA . SER B 1 296 ? -2.66 -1.021 1.966 1 95.56 296 SER B CA 1
ATOM 7072 C C . SER B 1 296 ? -2.248 0.369 2.441 1 95.56 296 SER B C 1
ATOM 7074 O O . SER B 1 296 ? -1.265 0.515 3.17 1 95.56 296 SER B O 1
ATOM 7076 N N . SER B 1 297 ? -2.922 1.418 2.014 1 96.19 297 SER B N 1
ATOM 7077 C CA . SER B 1 297 ? -2.633 2.789 2.422 1 96.19 297 SER B CA 1
ATOM 7078 C C . SER B 1 297 ? -3.826 3.705 2.166 1 96.19 297 SER B C 1
ATOM 7080 O O . SER B 1 297 ? -4.777 3.318 1.485 1 96.19 297 SER B O 1
ATOM 7082 N N . GLY B 1 298 ? -3.738 4.883 2.781 1 96.19 298 GLY B N 1
ATOM 7083 C CA . GLY B 1 298 ? -4.738 5.883 2.447 1 96.19 298 GLY B CA 1
ATOM 7084 C C . GLY B 1 298 ? -4.719 6.277 0.981 1 96.19 298 GLY B C 1
ATOM 7085 O O . GLY B 1 298 ? -5.77 6.527 0.388 1 96.19 298 GLY B O 1
ATOM 7086 N N . PHE B 1 299 ? -3.564 6.344 0.348 1 95.62 299 PHE B N 1
ATOM 7087 C CA . PHE B 1 299 ? -3.408 6.641 -1.071 1 95.62 299 PHE B CA 1
ATOM 7088 C C . PHE B 1 299 ? -4.141 5.609 -1.923 1 95.62 299 PHE B C 1
ATOM 7090 O O . PHE B 1 299 ? -4.914 5.969 -2.814 1 95.62 299 PHE B O 1
ATOM 7097 N N . VAL B 1 300 ? -3.945 4.355 -1.558 1 95.81 300 VAL B N 1
ATOM 7098 C CA . VAL B 1 300 ? -4.559 3.254 -2.295 1 95.81 300 VAL B CA 1
ATOM 7099 C C . VAL B 1 300 ? -6.059 3.225 -2.029 1 95.81 300 VAL B C 1
ATOM 7101 O O . VAL B 1 300 ? -6.848 2.9 -2.92 1 95.81 300 VAL B O 1
ATOM 7104 N N . ALA B 1 301 ? -6.457 3.531 -0.827 1 97.88 301 ALA B N 1
ATOM 7105 C CA . ALA B 1 301 ? -7.879 3.562 -0.491 1 97.88 301 ALA B CA 1
ATOM 7106 C C . ALA B 1 301 ? -8.625 4.582 -1.35 1 97.88 301 ALA B C 1
ATOM 7108 O O . ALA B 1 301 ? -9.672 4.273 -1.922 1 97.88 301 ALA B O 1
ATOM 7109 N N . ASN B 1 302 ? -8.086 5.785 -1.489 1 98.25 302 ASN B N 1
ATOM 7110 C CA . ASN B 1 302 ? -8.703 6.816 -2.314 1 98.25 302 ASN B CA 1
ATOM 7111 C C . ASN B 1 302 ? -8.711 6.426 -3.789 1 98.25 302 ASN B C 1
ATOM 7113 O O . ASN B 1 302 ? -9.742 6.504 -4.453 1 98.25 302 ASN B O 1
ATOM 7117 N N . GLN B 1 303 ? -7.59 5.973 -4.266 1 96.12 303 GLN B N 1
ATOM 7118 C CA . GLN B 1 303 ? -7.488 5.586 -5.668 1 96.12 303 GLN B CA 1
ATOM 7119 C C . GLN B 1 303 ? -8.43 4.43 -5.988 1 96.12 303 GLN B C 1
ATOM 7121 O O . GLN B 1 303 ? -9.125 4.453 -7.012 1 96.12 303 GLN B O 1
ATOM 7126 N N . GLY B 1 304 ? -8.391 3.443 -5.117 1 96.12 304 GLY B N 1
ATOM 7127 C CA . GLY B 1 304 ? -9.242 2.283 -5.324 1 96.12 304 GLY B CA 1
ATOM 7128 C C . GLY B 1 304 ? -10.727 2.619 -5.312 1 96.12 304 GLY B C 1
ATOM 7129 O O . GLY B 1 304 ? -11.484 2.135 -6.152 1 96.12 304 GLY B O 1
ATOM 7130 N N . ALA B 1 305 ? -11.148 3.428 -4.375 1 98.56 305 ALA B N 1
ATOM 7131 C CA . ALA B 1 305 ? -12.547 3.82 -4.277 1 98.56 305 ALA B CA 1
ATOM 7132 C C . ALA B 1 305 ? -12.992 4.598 -5.512 1 98.56 305 ALA B C 1
ATOM 7134 O O . ALA B 1 305 ? -14.047 4.316 -6.09 1 98.56 305 ALA B O 1
ATOM 7135 N N . ILE B 1 306 ? -12.18 5.555 -5.949 1 98.5 306 ILE B N 1
ATOM 7136 C CA . ILE B 1 306 ? -12.516 6.387 -7.098 1 98.5 306 ILE B CA 1
ATOM 7137 C C . ILE B 1 306 ? -12.586 5.527 -8.359 1 98.5 306 ILE B C 1
ATOM 7139 O O . ILE B 1 306 ? -13.5 5.676 -9.172 1 98.5 306 ILE B O 1
ATOM 7143 N N . ASN B 1 307 ? -11.625 4.637 -8.477 1 95.31 307 ASN B N 1
ATOM 7144 C CA . ASN B 1 307 ? -11.617 3.717 -9.609 1 95.31 307 ASN B CA 1
ATOM 7145 C C . ASN B 1 307 ? -12.875 2.857 -9.648 1 95.31 307 ASN B C 1
ATOM 7147 O O . ASN B 1 307 ? -13.523 2.744 -10.688 1 95.31 307 ASN B O 1
ATOM 7151 N N . ALA B 1 308 ? -13.211 2.258 -8.547 1 97.44 308 ALA B N 1
ATOM 7152 C CA . ALA B 1 308 ? -14.375 1.381 -8.453 1 97.44 308 ALA B CA 1
ATOM 7153 C C . ALA B 1 308 ? -15.664 2.152 -8.719 1 97.44 308 ALA B C 1
ATOM 7155 O O . ALA B 1 308 ? -16.531 1.692 -9.469 1 97.44 308 ALA B O 1
ATOM 7156 N N . LEU B 1 309 ? -15.805 3.342 -8.133 1 98.56 309 LEU B N 1
ATOM 7157 C CA . LEU B 1 309 ? -17.016 4.152 -8.281 1 98.56 309 LEU B CA 1
ATOM 7158 C C . LEU B 1 309 ? -17.203 4.586 -9.727 1 98.56 309 LEU B C 1
ATOM 7160 O O . LEU B 1 309 ? -18.328 4.621 -10.227 1 98.56 309 LEU B O 1
ATOM 7164 N N . THR B 1 310 ? -16.109 4.91 -10.375 1 98.12 310 THR B N 1
ATOM 7165 C CA . THR B 1 310 ? -16.172 5.328 -11.766 1 98.12 310 THR B CA 1
ATOM 7166 C C . THR B 1 310 ? -16.656 4.184 -12.656 1 98.12 310 THR B C 1
ATOM 7168 O O . THR B 1 310 ? -17.375 4.402 -13.633 1 98.12 310 THR B O 1
ATOM 7171 N N . LYS B 1 311 ? -16.266 3.012 -12.359 1 95.56 311 LYS B N 1
ATOM 7172 C CA . LYS B 1 311 ? -16.656 1.846 -13.141 1 95.56 311 LYS B CA 1
ATOM 7173 C C . LYS B 1 311 ? -18.141 1.523 -12.938 1 95.56 311 LYS B C 1
ATOM 7175 O O . LYS B 1 311 ? -18.797 1.036 -13.852 1 95.56 311 LYS B O 1
ATOM 7180 N N . VAL B 1 312 ? -18.625 1.798 -11.789 1 97.56 312 VAL B N 1
ATOM 7181 C CA . VAL B 1 312 ? -19.969 1.348 -11.414 1 97.56 312 VAL B CA 1
ATOM 7182 C C . VAL B 1 312 ? -20.984 2.43 -11.758 1 97.56 312 VAL B C 1
ATOM 7184 O O . VAL B 1 312 ? -22.094 2.125 -12.211 1 97.56 312 VAL B O 1
ATOM 7187 N N . LEU B 1 313 ? -20.672 3.711 -11.523 1 97.88 313 LEU B N 1
ATOM 7188 C CA . LEU B 1 313 ? -21.594 4.824 -11.742 1 97.88 313 LEU B CA 1
ATOM 7189 C C . LEU B 1 313 ? -21.453 5.375 -13.164 1 97.88 313 LEU B C 1
ATOM 7191 O O . LEU B 1 313 ? -20.406 5.934 -13.516 1 97.88 313 LEU B O 1
ATOM 7195 N N . LYS B 1 314 ? -22.484 5.293 -13.891 1 95.31 314 LYS B N 1
ATOM 7196 C CA . LYS B 1 314 ? -22.469 5.711 -15.289 1 95.31 314 LYS B CA 1
ATOM 7197 C C . LYS B 1 314 ? -22.172 7.199 -15.414 1 95.31 314 LYS B C 1
ATOM 7199 O O . LYS B 1 314 ? -22.844 8.031 -14.797 1 95.31 314 LYS B O 1
ATOM 7204 N N . ASP B 1 315 ? -21.172 7.59 -16.094 1 96.56 315 ASP B N 1
ATOM 7205 C CA . ASP B 1 315 ? -20.812 8.961 -16.438 1 96.56 315 ASP B CA 1
ATOM 7206 C C . ASP B 1 315 ? -20.672 9.828 -15.195 1 96.56 315 ASP B C 1
ATOM 7208 O O . ASP B 1 315 ? -21.141 10.969 -15.172 1 96.56 315 ASP B O 1
ATOM 7212 N N . VAL B 1 316 ? -20.109 9.266 -14.211 1 98.44 316 VAL B N 1
ATOM 7213 C CA . VAL B 1 316 ? -19.953 10 -12.961 1 98.44 316 VAL B CA 1
ATOM 7214 C C . VAL B 1 316 ? -19.016 11.18 -13.164 1 98.44 316 VAL B C 1
ATOM 7216 O O . VAL B 1 316 ? -18.062 11.086 -13.938 1 98.44 316 VAL B O 1
ATOM 7219 N N . ILE B 1 317 ? -19.359 12.344 -12.547 1 98.81 317 ILE B N 1
ATOM 7220 C CA . ILE B 1 317 ? -18.5 13.523 -12.523 1 98.81 317 ILE B CA 1
ATOM 7221 C C . ILE B 1 317 ? -18.094 13.844 -11.094 1 98.81 317 ILE B C 1
ATOM 7223 O O . ILE B 1 317 ? -18.906 13.773 -10.172 1 98.81 317 ILE B O 1
ATOM 7227 N N . TYR B 1 318 ? -16.828 14.102 -10.875 1 98.88 318 TYR B N 1
ATOM 7228 C CA . TYR B 1 318 ? -16.312 14.453 -9.555 1 98.88 318 TYR B CA 1
ATOM 7229 C C . TYR B 1 318 ? -16.172 15.961 -9.406 1 98.88 318 TYR B C 1
ATOM 7231 O O . TYR B 1 318 ? -15.578 16.625 -10.258 1 98.88 318 TYR B O 1
ATOM 7239 N N . LEU B 1 319 ? -16.766 16.531 -8.406 1 98.94 319 LEU B N 1
ATOM 7240 C CA . LEU B 1 319 ? -16.5 17.906 -7.973 1 98.94 319 LEU B CA 1
ATOM 7241 C C . LEU B 1 319 ? -15.461 17.938 -6.859 1 98.94 319 LEU B C 1
ATOM 7243 O O . LEU B 1 319 ? -15.773 17.625 -5.707 1 98.94 319 LEU B O 1
ATOM 7247 N N . SER B 1 320 ? -14.258 18.344 -7.195 1 98.88 320 SER B N 1
ATOM 7248 C CA . SER B 1 320 ? -13.102 18.203 -6.324 1 98.88 320 SER B CA 1
ATOM 7249 C C . SER B 1 320 ? -12.648 19.562 -5.793 1 98.88 320 SER B C 1
ATOM 7251 O O . SER B 1 320 ? -12.43 20.5 -6.566 1 98.88 320 SER B O 1
ATOM 7253 N N . ASP B 1 321 ? -12.469 19.641 -4.469 1 98.75 321 ASP B N 1
ATOM 7254 C CA . ASP B 1 321 ? -11.836 20.828 -3.902 1 98.75 321 ASP B CA 1
ATOM 7255 C C . ASP B 1 321 ? -10.43 21.031 -4.469 1 98.75 321 ASP B C 1
ATOM 7257 O O . ASP B 1 321 ? -9.68 20.062 -4.641 1 98.75 321 ASP B O 1
ATOM 7261 N N . GLU B 1 322 ? -10.031 22.188 -4.668 1 97 322 GLU B N 1
ATOM 7262 C CA . GLU B 1 322 ? -8.781 22.469 -5.371 1 97 322 GLU B CA 1
ATOM 7263 C C . GLU B 1 322 ? -7.574 22.078 -4.523 1 97 322 GLU B C 1
ATOM 7265 O O . GLU B 1 322 ? -6.473 21.891 -5.051 1 97 322 GLU B O 1
ATOM 7270 N N . LYS B 1 323 ? -7.762 21.891 -3.178 1 96.44 323 LYS B N 1
ATOM 7271 C CA . LYS B 1 323 ? -6.617 21.594 -2.32 1 96.44 323 LYS B CA 1
ATOM 7272 C C . LYS B 1 323 ? -6.625 20.141 -1.875 1 96.44 323 LYS B C 1
ATOM 7274 O O . LYS B 1 323 ? -5.91 19.766 -0.943 1 96.44 323 LYS B O 1
ATOM 7279 N N . ASN B 1 324 ? -7.395 19.344 -2.602 1 97.5 324 ASN B N 1
ATOM 7280 C CA . ASN B 1 324 ? -7.445 17.938 -2.268 1 97.5 324 ASN B CA 1
ATOM 7281 C C . ASN B 1 324 ? -6.066 17.281 -2.359 1 97.5 324 ASN B C 1
ATOM 7283 O O . ASN B 1 324 ? -5.23 17.703 -3.16 1 97.5 324 ASN B O 1
ATOM 7287 N N . HIS B 1 325 ? -5.852 16.297 -1.542 1 95.5 325 HIS B N 1
ATOM 7288 C CA . HIS B 1 325 ? -4.617 15.523 -1.475 1 95.5 325 HIS B CA 1
ATOM 7289 C C . HIS B 1 325 ? -4.289 14.891 -2.822 1 95.5 325 HIS B C 1
ATOM 7291 O O . HIS B 1 325 ? -5.191 14.586 -3.604 1 95.5 325 HIS B O 1
ATOM 7297 N N . ALA B 1 326 ? -3.039 14.641 -3.043 1 92.5 326 ALA B N 1
ATOM 7298 C CA . ALA B 1 326 ? -2.498 14.062 -4.273 1 92.5 326 ALA B CA 1
ATOM 7299 C C . ALA B 1 326 ? -3.176 12.734 -4.598 1 92.5 326 ALA B C 1
ATOM 7301 O O . ALA B 1 326 ? -3.371 12.398 -5.77 1 92.5 326 ALA B O 1
ATOM 7302 N N . SER B 1 327 ? -3.508 11.906 -3.611 1 95.62 327 SER B N 1
ATOM 7303 C CA . SER B 1 327 ? -4.133 10.602 -3.834 1 95.62 327 SER B CA 1
ATOM 7304 C C . SER B 1 327 ? -5.5 10.75 -4.488 1 95.62 327 SER B C 1
ATOM 7306 O O . SER B 1 327 ? -5.902 9.914 -5.297 1 95.62 327 SER B O 1
ATOM 7308 N N . ILE B 1 328 ? -6.223 11.797 -4.121 1 97.81 328 ILE B N 1
ATOM 7309 C CA . ILE B 1 328 ? -7.527 12.07 -4.711 1 97.81 328 ILE B CA 1
ATOM 7310 C C . ILE B 1 328 ? -7.348 12.594 -6.133 1 97.81 328 ILE B C 1
ATOM 7312 O O . ILE B 1 328 ? -8 12.117 -7.066 1 97.81 328 ILE B O 1
ATOM 7316 N N . ILE B 1 329 ? -6.469 13.539 -6.297 1 96.06 329 ILE B N 1
ATOM 7317 C CA . ILE B 1 329 ? -6.219 14.156 -7.594 1 96.06 329 ILE B CA 1
ATOM 7318 C C . ILE B 1 329 ? -5.785 13.086 -8.594 1 96.06 329 ILE B C 1
ATOM 7320 O O . ILE B 1 329 ? -6.348 12.992 -9.688 1 96.06 329 ILE B O 1
ATOM 7324 N N . GLU B 1 330 ? -4.848 12.281 -8.211 1 93.38 330 GLU B N 1
ATOM 7325 C CA . GLU B 1 330 ? -4.359 11.219 -9.094 1 93.38 330 GLU B CA 1
ATOM 7326 C C . GLU B 1 330 ? -5.445 10.18 -9.352 1 93.38 330 GLU B C 1
ATOM 7328 O O . GLU B 1 330 ? -5.551 9.656 -10.469 1 93.38 330 GLU B O 1
ATOM 7333 N N . GLY B 1 331 ? -6.176 9.828 -8.297 1 95.44 331 GLY B N 1
ATOM 7334 C CA . GLY B 1 331 ? -7.273 8.891 -8.477 1 95.44 331 GLY B CA 1
ATOM 7335 C C . GLY B 1 331 ? -8.273 9.336 -9.523 1 95.44 331 GLY B C 1
ATOM 7336 O O . GLY B 1 331 ? -8.68 8.547 -10.375 1 95.44 331 GLY B O 1
ATOM 7337 N N . ILE B 1 332 ? -8.641 10.602 -9.477 1 97.5 332 ILE B N 1
ATOM 7338 C CA . ILE B 1 332 ? -9.602 11.141 -10.43 1 97.5 332 ILE B CA 1
ATOM 7339 C C . ILE B 1 332 ? -8.984 11.172 -11.828 1 97.5 332 ILE B C 1
ATOM 7341 O O . ILE B 1 332 ? -9.617 10.766 -12.805 1 97.5 332 ILE B O 1
ATOM 7345 N N . ARG B 1 333 ? -7.77 11.617 -11.922 1 94.56 333 ARG B N 1
ATOM 7346 C CA . ARG B 1 333 ? -7.09 11.703 -13.211 1 94.56 333 ARG B CA 1
ATOM 7347 C C . ARG B 1 333 ? -6.98 10.336 -13.867 1 94.56 333 ARG B C 1
ATOM 7349 O O . ARG B 1 333 ? -7.23 10.195 -15.062 1 94.56 333 ARG B O 1
ATOM 7356 N N . ASN B 1 334 ? -6.652 9.367 -13.117 1 92.31 334 ASN B N 1
ATOM 7357 C CA . ASN B 1 334 ? -6.438 8.023 -13.633 1 92.31 334 ASN B CA 1
ATOM 7358 C C . ASN B 1 334 ? -7.758 7.352 -14.008 1 92.31 334 ASN B C 1
ATOM 7360 O O . ASN B 1 334 ? -7.789 6.469 -14.859 1 92.31 334 ASN B O 1
ATOM 7364 N N . SER B 1 335 ? -8.805 7.727 -13.336 1 93.81 335 SER B N 1
ATOM 7365 C CA . SER B 1 335 ? -10.117 7.137 -13.609 1 93.81 335 SER B CA 1
ATOM 7366 C C . SER B 1 335 ? -10.656 7.609 -14.953 1 93.81 335 SER B C 1
ATOM 7368 O O . SER B 1 335 ? -11.594 7.016 -15.492 1 93.81 335 SER B O 1
ATOM 7370 N N . LYS B 1 336 ? -10.219 8.758 -15.469 1 92.69 336 LYS B N 1
ATOM 7371 C CA . LYS B 1 336 ? -10.641 9.391 -16.719 1 92.69 336 LYS B CA 1
ATOM 7372 C C . LYS B 1 336 ? -12.078 9.898 -16.625 1 92.69 336 LYS B C 1
ATOM 7374 O O . LYS B 1 336 ? -12.695 10.234 -17.625 1 92.69 336 LYS B O 1
ATOM 7379 N N . ALA B 1 337 ? -12.625 9.906 -15.445 1 96.5 337 ALA B N 1
ATOM 7380 C CA . ALA B 1 337 ? -13.938 10.516 -15.234 1 96.5 337 ALA B CA 1
ATOM 7381 C C . ALA B 1 337 ? -13.875 12.023 -15.43 1 96.5 337 ALA B C 1
ATOM 7383 O O . ALA B 1 337 ? -12.805 12.625 -15.305 1 96.5 337 ALA B O 1
ATOM 7384 N N . ASP B 1 338 ? -15.047 12.609 -15.75 1 97.62 338 ASP B N 1
ATOM 7385 C CA . ASP B 1 338 ? -15.133 14.062 -15.773 1 97.62 338 ASP B CA 1
ATOM 7386 C C . ASP B 1 338 ? -14.906 14.648 -14.383 1 97.62 338 ASP B C 1
ATOM 7388 O O . ASP B 1 338 ? -15.211 14.008 -13.375 1 97.62 338 ASP B O 1
ATOM 7392 N N . LYS B 1 339 ? -14.336 15.789 -14.383 1 98.31 339 LYS B N 1
ATOM 7393 C CA . LYS B 1 339 ? -14.086 16.453 -13.109 1 98.31 339 LYS B CA 1
ATOM 7394 C C . LYS B 1 339 ? -14.32 17.953 -13.211 1 98.31 339 LYS B C 1
ATOM 7396 O O . LYS B 1 339 ? -14.195 18.531 -14.297 1 98.31 339 LYS B O 1
ATOM 7401 N N . VAL B 1 340 ? -14.742 18.531 -12.156 1 98.5 340 VAL B N 1
ATOM 7402 C CA . VAL B 1 340 ? -14.844 19.969 -11.945 1 98.5 340 VAL B CA 1
ATOM 7403 C C . VAL B 1 340 ? -14.117 20.359 -10.656 1 98.5 340 VAL B C 1
ATOM 7405 O O . VAL B 1 340 ? -14.383 19.797 -9.594 1 98.5 340 VAL B O 1
ATOM 7408 N N . VAL B 1 341 ? -13.195 21.266 -10.773 1 98.62 341 VAL B N 1
ATOM 7409 C CA . VAL B 1 341 ? -12.484 21.75 -9.602 1 98.62 341 VAL B CA 1
ATOM 7410 C C . VAL B 1 341 ? -13.141 23.031 -9.086 1 98.62 341 VAL B C 1
ATOM 7412 O O . VAL B 1 341 ? -13.391 23.953 -9.859 1 98.62 341 VAL B O 1
ATOM 7415 N N . TRP B 1 342 ? -13.492 23.062 -7.867 1 98.62 342 TRP B N 1
ATOM 7416 C CA . TRP B 1 342 ? -14.039 24.266 -7.266 1 98.62 342 TRP B CA 1
ATOM 7417 C C . TRP B 1 342 ? -13.062 24.875 -6.27 1 98.62 342 TRP B C 1
ATOM 7419 O O . TRP B 1 342 ? -12.164 24.188 -5.773 1 98.62 342 TRP B O 1
ATOM 7429 N N . LYS B 1 343 ? -13.234 26.188 -5.996 1 98.44 343 LYS B N 1
ATOM 7430 C CA . LYS B 1 343 ? -12.328 26.938 -5.133 1 98.44 343 LYS B CA 1
ATOM 7431 C C . LYS B 1 343 ? -12.391 26.438 -3.693 1 98.44 343 LYS B C 1
ATOM 7433 O O . LYS B 1 343 ? -13.469 26.109 -3.189 1 98.44 343 LYS B O 1
ATOM 7438 N N . HIS B 1 344 ? -11.266 26.438 -3.074 1 97.56 344 HIS B N 1
ATOM 7439 C CA . HIS B 1 344 ? -11.078 25.844 -1.751 1 97.56 344 HIS B CA 1
ATOM 7440 C C . HIS B 1 344 ? -12.094 26.406 -0.754 1 97.56 344 HIS B C 1
ATOM 7442 O O . HIS B 1 344 ? -12.109 27.609 -0.498 1 97.56 344 HIS B O 1
ATOM 7448 N N . ASN B 1 345 ? -12.891 25.531 -0.225 1 97.88 345 ASN B N 1
ATOM 7449 C CA . ASN B 1 345 ? -13.867 25.828 0.822 1 97.88 345 ASN B CA 1
ATOM 7450 C C . ASN B 1 345 ? -14.82 26.938 0.404 1 97.88 345 ASN B C 1
ATOM 7452 O O . ASN B 1 345 ? -15.367 27.656 1.253 1 97.88 345 ASN B O 1
ATOM 7456 N N . ASP B 1 346 ? -14.984 27.125 -0.837 1 98.56 346 ASP B N 1
ATOM 7457 C CA . ASP B 1 346 ? -15.875 28.156 -1.366 1 98.56 346 ASP B CA 1
ATOM 7458 C C . ASP B 1 346 ? -17.219 27.578 -1.764 1 98.56 346 ASP B C 1
ATOM 7460 O O . ASP B 1 346 ? -17.406 27.125 -2.9 1 98.56 346 ASP B O 1
ATOM 7464 N N . MET B 1 347 ? -18.188 27.766 -0.942 1 98.56 347 MET B N 1
ATOM 7465 C CA . MET B 1 347 ? -19.484 27.141 -1.131 1 98.56 347 MET B CA 1
ATOM 7466 C C . MET B 1 347 ? -20.25 27.812 -2.262 1 98.56 347 MET B C 1
ATOM 7468 O O . MET B 1 347 ? -21.031 27.156 -2.961 1 98.56 347 MET B O 1
ATOM 7472 N N . GLU B 1 348 ? -20.016 29.062 -2.453 1 98.62 348 GLU B N 1
ATOM 7473 C CA . GLU B 1 348 ? -20.641 29.734 -3.578 1 98.62 348 GLU B CA 1
ATOM 7474 C C . GLU B 1 348 ? -20.125 29.203 -4.91 1 98.62 348 GLU B C 1
ATOM 7476 O O . GLU B 1 348 ? -20.922 28.953 -5.828 1 98.62 348 GLU B O 1
ATOM 7481 N N . ASP B 1 349 ? -18.859 29.016 -4.992 1 98.81 349 ASP B N 1
ATOM 7482 C CA . ASP B 1 349 ? -18.281 28.469 -6.215 1 98.81 349 ASP B CA 1
ATOM 7483 C C . ASP B 1 349 ? -18.766 27.031 -6.449 1 98.81 349 ASP B C 1
ATOM 7485 O O . ASP B 1 349 ? -19.109 26.672 -7.578 1 98.81 349 ASP B O 1
ATOM 7489 N N . LEU B 1 350 ? -18.781 26.219 -5.402 1 98.81 350 LEU B N 1
ATOM 7490 C CA . LEU B 1 350 ? -19.266 24.859 -5.504 1 98.81 350 LEU B CA 1
ATOM 7491 C C . LEU B 1 350 ? -20.703 24.812 -6.012 1 98.81 350 LEU B C 1
ATOM 7493 O O . LEU B 1 350 ? -21.031 24.047 -6.918 1 98.81 350 LEU B O 1
ATOM 7497 N N . GLU B 1 351 ? -21.484 25.641 -5.438 1 98.81 351 GLU B N 1
ATOM 7498 C CA . GLU B 1 351 ? -22.891 25.641 -5.848 1 98.81 351 GLU B CA 1
ATOM 7499 C C . GLU B 1 351 ? -23.047 26.078 -7.305 1 98.81 351 GLU B C 1
ATOM 7501 O O . GLU B 1 351 ? -23.859 25.531 -8.039 1 98.81 351 GLU B O 1
ATOM 7506 N N . ASN B 1 352 ? -22.344 27.109 -7.715 1 98.75 352 ASN B N 1
ATOM 7507 C CA . ASN B 1 352 ? -22.391 27.562 -9.102 1 98.75 352 ASN B CA 1
ATOM 7508 C C . ASN B 1 352 ? -22.031 26.453 -10.07 1 98.75 352 ASN B C 1
ATOM 7510 O O . ASN B 1 352 ? -22.641 26.328 -11.141 1 98.75 352 ASN B O 1
ATOM 7514 N N . LYS B 1 353 ? -21.109 25.672 -9.727 1 98.75 353 LYS B N 1
ATOM 7515 C CA . LYS B 1 353 ? -20.688 24.547 -10.562 1 98.75 353 LYS B CA 1
ATOM 7516 C C . LYS B 1 353 ? -21.75 23.453 -10.586 1 98.75 353 LYS B C 1
ATOM 7518 O O . LYS B 1 353 ? -22 22.844 -11.625 1 98.75 353 LYS B O 1
ATOM 7523 N N . LEU B 1 354 ? -22.328 23.219 -9.453 1 98.62 354 LEU B N 1
ATOM 7524 C CA . LEU B 1 354 ? -23.391 22.219 -9.352 1 98.62 354 LEU B CA 1
ATOM 7525 C C . LEU B 1 354 ? -24.594 22.609 -10.203 1 98.62 354 LEU B C 1
ATOM 7527 O O . LEU B 1 354 ? -25.203 21.766 -10.844 1 98.62 354 LEU B O 1
ATOM 7531 N N . LYS B 1 355 ? -24.875 23.891 -10.266 1 98.06 355 LYS B N 1
ATOM 7532 C CA . LYS B 1 355 ? -26 24.406 -11.016 1 98.06 355 LYS B CA 1
ATOM 7533 C C . LYS B 1 355 ? -25.844 24.141 -12.508 1 98.06 355 LYS B C 1
ATOM 7535 O O . LYS B 1 355 ? -26.844 24.031 -13.234 1 98.06 355 LYS B O 1
ATOM 7540 N N . GLN B 1 356 ? -24.688 23.984 -12.961 1 98 356 GLN B N 1
ATOM 7541 C CA . GLN B 1 356 ? -24.406 23.828 -14.383 1 98 356 GLN B CA 1
ATOM 7542 C C . GLN B 1 356 ? -24.547 22.359 -14.805 1 98 356 GLN B C 1
ATOM 7544 O O . GLN B 1 356 ? -24.531 22.062 -16 1 98 356 GLN B O 1
ATOM 7549 N N . LEU B 1 357 ? -24.781 21.453 -13.836 1 98.06 357 LEU B N 1
ATOM 7550 C CA . LEU B 1 357 ? -24.844 20.031 -14.133 1 98.06 357 LEU B CA 1
ATOM 7551 C C . LEU B 1 357 ? -26.281 19.531 -14.047 1 98.06 357 LEU B C 1
ATOM 7553 O O . LEU B 1 357 ? -27.047 19.969 -13.18 1 98.06 357 LEU B O 1
ATOM 7557 N N . PRO B 1 358 ? -26.656 18.547 -14.922 1 97.56 358 PRO B N 1
ATOM 7558 C CA . PRO B 1 358 ? -27.984 17.953 -14.789 1 97.56 358 PRO B CA 1
ATOM 7559 C C . PRO B 1 358 ? -28.188 17.266 -13.438 1 97.56 358 PRO B C 1
ATOM 7561 O O . PRO B 1 358 ? -27.281 16.625 -12.914 1 97.56 358 PRO B O 1
ATOM 7564 N N . LEU B 1 359 ? -29.375 17.359 -12.914 1 96.5 359 LEU B N 1
ATOM 7565 C CA . LEU B 1 359 ? -29.703 16.812 -11.609 1 96.5 359 LEU B CA 1
ATOM 7566 C C . LEU B 1 359 ? -29.547 15.289 -11.602 1 96.5 359 LEU B C 1
ATOM 7568 O O . LEU B 1 359 ? -29.172 14.703 -10.578 1 96.5 359 LEU B O 1
ATOM 7572 N N . GLU B 1 360 ? -29.781 14.68 -12.727 1 95.06 360 GLU B N 1
ATOM 7573 C CA . GLU B 1 360 ? -29.844 13.219 -12.805 1 95.06 360 GLU B CA 1
ATOM 7574 C C . GLU B 1 360 ? -28.453 12.625 -13.047 1 95.06 360 GLU B C 1
ATOM 7576 O O . GLU B 1 360 ? -28.266 11.422 -12.898 1 95.06 360 GLU B O 1
ATOM 7581 N N . ARG B 1 361 ? -27.516 13.461 -13.406 1 97.31 361 ARG B N 1
ATOM 7582 C CA . ARG B 1 361 ? -26.172 12.945 -13.617 1 97.31 361 ARG B CA 1
ATOM 7583 C C . ARG B 1 361 ? -25.531 12.516 -12.297 1 97.31 361 ARG B C 1
ATOM 7585 O O . ARG B 1 361 ? -25.688 13.188 -11.273 1 97.31 361 ARG B O 1
ATOM 7592 N N . ASN B 1 362 ? -24.906 11.359 -12.305 1 98.19 362 ASN B N 1
ATOM 7593 C CA . ASN B 1 362 ? -24.172 10.938 -11.117 1 98.19 362 ASN B CA 1
ATOM 7594 C C . ASN B 1 362 ? -23.047 11.914 -10.781 1 98.19 362 ASN B C 1
ATOM 7596 O O . ASN B 1 362 ? -22.234 12.258 -11.641 1 98.19 362 ASN B O 1
ATOM 7600 N N . LYS B 1 363 ? -23.062 12.398 -9.57 1 98.44 363 LYS B N 1
ATOM 7601 C CA . LYS B 1 363 ? -22.094 13.375 -9.078 1 98.44 363 LYS B CA 1
ATOM 7602 C C . LYS B 1 363 ? -21.547 12.961 -7.711 1 98.44 363 LYS B C 1
ATOM 7604 O O . LYS B 1 363 ? -22.297 12.461 -6.863 1 98.44 363 LYS B O 1
ATOM 7609 N N . ILE B 1 364 ? -20.25 13.203 -7.52 1 98.81 364 ILE B N 1
ATOM 7610 C CA . ILE B 1 364 ? -19.625 13.008 -6.215 1 98.81 364 ILE B CA 1
ATOM 7611 C C . ILE B 1 364 ? -18.844 14.258 -5.82 1 98.81 364 ILE B C 1
ATOM 7613 O O . ILE B 1 364 ? -17.938 14.688 -6.539 1 98.81 364 ILE B O 1
ATOM 7617 N N . ILE B 1 365 ? -19.281 14.914 -4.742 1 98.94 365 ILE B N 1
ATOM 7618 C CA . ILE B 1 365 ? -18.484 15.977 -4.152 1 98.94 365 ILE B CA 1
ATOM 7619 C C . ILE B 1 365 ? -17.406 15.367 -3.258 1 98.94 365 ILE B C 1
ATOM 7621 O O . ILE B 1 365 ? -17.703 14.742 -2.24 1 98.94 365 ILE B O 1
ATOM 7625 N N . ILE B 1 366 ? -16.125 15.547 -3.637 1 98.94 366 ILE B N 1
ATOM 7626 C CA . ILE B 1 366 ? -15.008 14.922 -2.932 1 98.94 366 ILE B CA 1
ATOM 7627 C C . ILE B 1 366 ? -14.102 15.992 -2.332 1 98.94 366 ILE B C 1
ATOM 7629 O O . ILE B 1 366 ? -13.68 16.922 -3.031 1 98.94 366 ILE B O 1
ATOM 7633 N N . PHE B 1 367 ? -13.859 15.93 -1.02 1 98.81 367 PHE B N 1
ATOM 7634 C CA . PHE B 1 367 ? -13.133 16.953 -0.28 1 98.81 367 PHE B CA 1
ATOM 7635 C C . PHE B 1 367 ? -12.523 16.375 0.991 1 98.81 367 PHE B C 1
ATOM 7637 O O . PHE B 1 367 ? -12.711 15.195 1.293 1 98.81 367 PHE B O 1
ATOM 7644 N N . GLU B 1 368 ? -11.672 17.125 1.685 1 98.62 368 GLU B N 1
ATOM 7645 C CA . GLU B 1 368 ? -11.062 16.734 2.951 1 98.62 368 GLU B CA 1
ATOM 7646 C C . GLU B 1 368 ? -11.695 17.469 4.121 1 98.62 368 GLU B C 1
ATOM 7648 O O . GLU B 1 368 ? -12.273 18.547 3.943 1 98.62 368 GLU B O 1
ATOM 7653 N N . SER B 1 369 ? -11.633 16.875 5.27 1 98.5 369 SER B N 1
ATOM 7654 C CA . SER B 1 369 ? -12.117 17.594 6.445 1 98.5 369 SER B CA 1
ATOM 7655 C C . SER B 1 369 ? -11.062 18.547 6.977 1 98.5 369 SER B C 1
ATOM 7657 O O . SER B 1 369 ? -11.359 19.719 7.258 1 98.5 369 SER B O 1
ATOM 7659 N N . VAL B 1 370 ? -9.828 18.047 7.16 1 98.44 370 VAL B N 1
ATOM 7660 C CA . VAL B 1 370 ? -8.68 18.859 7.539 1 98.44 370 VAL B CA 1
ATOM 7661 C C . VAL B 1 370 ? -7.605 18.781 6.453 1 98.44 370 VAL B C 1
ATOM 7663 O O . VAL B 1 370 ? -7.121 17.688 6.137 1 98.44 370 VAL B O 1
ATOM 7666 N N . TYR B 1 371 ? -7.273 19.906 5.906 1 96.94 371 TYR B N 1
ATOM 7667 C CA . TYR B 1 371 ? -6.285 19.922 4.832 1 96.94 371 TYR B CA 1
ATOM 7668 C C . TYR B 1 371 ? -4.867 19.953 5.395 1 96.94 371 TYR B C 1
ATOM 7670 O O . TYR B 1 371 ? -4.543 20.797 6.23 1 96.94 371 TYR B O 1
ATOM 7678 N N . SER B 1 372 ? -3.982 19.109 4.961 1 92.38 372 SER B N 1
ATOM 7679 C CA . SER B 1 372 ? -2.723 18.719 5.586 1 92.38 372 SER B CA 1
ATOM 7680 C C . SER B 1 372 ? -1.728 19.859 5.594 1 92.38 372 SER B C 1
ATOM 7682 O O . SER B 1 372 ? -0.841 19.922 6.449 1 92.38 372 SER B O 1
ATOM 7684 N N . MET B 1 373 ? -1.798 20.766 4.637 1 91.5 373 MET B N 1
ATOM 7685 C CA . MET B 1 373 ? -0.751 21.766 4.52 1 91.5 373 MET B CA 1
ATOM 7686 C C . MET B 1 373 ? -1.227 23.109 5.07 1 91.5 373 MET B C 1
ATOM 7688 O O . MET B 1 373 ? -0.443 23.859 5.656 1 91.5 373 MET B O 1
ATOM 7692 N N . SER B 1 374 ? -2.518 23.391 4.941 1 92.44 374 SER B N 1
ATOM 7693 C CA . SER B 1 374 ? -3.059 24.656 5.414 1 92.44 374 SER B CA 1
ATOM 7694 C C . SER B 1 374 ? -3.654 24.516 6.809 1 92.44 374 SER B C 1
ATOM 7696 O O . SER B 1 374 ? -3.723 25.5 7.559 1 92.44 374 SER B O 1
ATOM 7698 N N . GLY B 1 375 ? -4.09 23.359 7.105 1 95.56 375 GLY B N 1
ATOM 7699 C CA . GLY B 1 375 ? -4.754 23.125 8.383 1 95.56 375 GLY B CA 1
ATOM 7700 C C . GLY B 1 375 ? -6.203 23.578 8.383 1 95.56 375 GLY B C 1
ATOM 7701 O O . GLY B 1 375 ? -6.91 23.406 9.375 1 95.56 375 GLY B O 1
ATOM 7702 N N . THR B 1 376 ? -6.695 24.094 7.301 1 96.69 376 THR B N 1
ATOM 7703 C CA . THR B 1 376 ? -8.07 24.578 7.227 1 96.69 376 THR B CA 1
ATOM 7704 C C . THR B 1 376 ? -9.055 23.422 7.352 1 96.69 376 THR B C 1
ATOM 7706 O O . THR B 1 376 ? -8.75 22.297 6.945 1 96.69 376 THR B O 1
ATOM 7709 N N . ILE B 1 377 ? -10.156 23.672 7.922 1 98 377 ILE B N 1
ATOM 7710 C CA . ILE B 1 377 ? -11.227 22.703 8.102 1 98 377 ILE B CA 1
ATOM 7711 C C . ILE B 1 377 ? -12.375 23.016 7.145 1 98 377 ILE B C 1
ATOM 7713 O O . ILE B 1 377 ? -12.773 24.172 7 1 98 377 ILE B O 1
ATOM 7717 N N . SER B 1 378 ? -12.922 22.078 6.5 1 98.19 378 SER B N 1
ATOM 7718 C CA . SER B 1 378 ? -13.977 22.266 5.508 1 98.19 378 SER B CA 1
ATOM 7719 C C . SER B 1 378 ? -15.328 22.516 6.172 1 98.19 378 SER B C 1
ATOM 7721 O O . SER B 1 378 ? -15.578 22.031 7.273 1 98.19 378 SER B O 1
ATOM 7723 N N . PRO B 1 379 ? -16.172 23.344 5.535 1 98.25 379 PRO B N 1
ATOM 7724 C CA . PRO B 1 379 ? -17.547 23.5 6.012 1 98.25 379 PRO B CA 1
ATOM 7725 C C . PRO B 1 379 ? -18.422 22.312 5.648 1 98.25 379 PRO B C 1
ATOM 7727 O O . PRO B 1 379 ? -19.328 22.438 4.82 1 98.25 379 PRO B O 1
ATOM 7730 N N . ILE B 1 380 ? -18.328 21.203 6.352 1 98.69 380 ILE B N 1
ATOM 7731 C CA . ILE B 1 380 ? -18.891 19.906 6.016 1 98.69 380 ILE B CA 1
ATOM 7732 C C . ILE B 1 380 ? -20.422 20 5.934 1 98.69 380 ILE B C 1
ATOM 7734 O O . ILE B 1 380 ? -21.031 19.438 5.027 1 98.69 380 ILE B O 1
ATOM 7738 N N . GLY B 1 381 ? -21 20.719 6.879 1 98.62 381 GLY B N 1
ATOM 7739 C CA . GLY B 1 381 ? -22.453 20.859 6.883 1 98.62 381 GLY B CA 1
ATOM 7740 C C . GLY B 1 381 ? -22.984 21.484 5.617 1 98.62 381 GLY B C 1
ATOM 7741 O O . GLY B 1 381 ? -23.969 21.016 5.051 1 98.62 381 GLY B O 1
ATOM 7742 N N . GLU B 1 382 ? -22.375 22.562 5.16 1 98.69 382 GLU B N 1
ATOM 7743 C CA . GLU B 1 382 ? -22.797 23.25 3.943 1 98.69 382 GLU B CA 1
ATOM 7744 C C . GLU B 1 382 ? -22.625 22.359 2.717 1 98.69 382 GLU B C 1
ATOM 7746 O O . GLU B 1 382 ? -23.469 22.359 1.816 1 98.69 382 GLU B O 1
ATOM 7751 N N . VAL B 1 383 ? -21.531 21.609 2.645 1 98.81 383 VAL B N 1
ATOM 7752 C CA . VAL B 1 383 ? -21.312 20.688 1.539 1 98.81 383 VAL B CA 1
ATOM 7753 C C . VAL B 1 383 ? -22.422 19.656 1.486 1 98.81 383 VAL B C 1
ATOM 7755 O O . VAL B 1 383 ? -22.953 19.344 0.41 1 98.81 383 VAL B O 1
ATOM 7758 N N . CYS B 1 384 ? -22.766 19.094 2.672 1 98.62 384 CYS B N 1
ATOM 7759 C CA . CYS B 1 384 ? -23.812 18.094 2.746 1 98.62 384 CYS B CA 1
ATOM 7760 C C . CYS B 1 384 ? -25.156 18.656 2.273 1 98.62 384 CYS B C 1
ATOM 7762 O O . CYS B 1 384 ? -25.906 17.969 1.583 1 98.62 384 CYS B O 1
ATOM 7764 N N . LYS B 1 385 ? -25.438 19.859 2.645 1 98.5 385 LYS B N 1
ATOM 7765 C CA . LYS B 1 385 ? -26.672 20.516 2.205 1 98.5 385 LYS B CA 1
ATOM 7766 C C . LYS B 1 385 ? -26.703 20.641 0.685 1 98.5 385 LYS B C 1
ATOM 7768 O O . LYS B 1 385 ? -27.734 20.359 0.061 1 98.5 385 LYS B O 1
ATOM 7773 N N . LEU B 1 386 ? -25.625 21.078 0.129 1 98.75 386 LEU B N 1
ATOM 7774 C CA . LEU B 1 386 ? -25.562 21.219 -1.321 1 98.75 386 LEU B CA 1
ATOM 7775 C C . LEU B 1 386 ? -25.656 19.859 -2.004 1 98.75 386 LEU B C 1
ATOM 7777 O O . LEU B 1 386 ? -26.281 19.734 -3.059 1 98.75 386 LEU B O 1
ATOM 7781 N N . ALA B 1 387 ? -25 18.844 -1.436 1 98.62 387 ALA B N 1
ATOM 7782 C CA . ALA B 1 387 ? -25.062 17.5 -1.999 1 98.62 387 ALA B CA 1
ATOM 7783 C C . ALA B 1 387 ? -26.5 17 -2.068 1 98.62 387 ALA B C 1
ATOM 7785 O O . ALA B 1 387 ? -26.922 16.438 -3.078 1 98.62 387 ALA B O 1
ATOM 7786 N N . LYS B 1 388 ? -27.25 17.234 -1.024 1 97.56 388 LYS B N 1
ATOM 7787 C CA . LYS B 1 388 ? -28.656 16.844 -0.978 1 97.56 388 LYS B CA 1
ATOM 7788 C C . LYS B 1 388 ? -29.484 17.609 -2.004 1 97.56 388 LYS B C 1
ATOM 7790 O O . LYS B 1 388 ? -30.297 17.031 -2.721 1 97.56 388 LYS B O 1
ATOM 7795 N N . LYS B 1 389 ? -29.219 18.891 -2.041 1 98.12 389 LYS B N 1
ATOM 7796 C CA . LYS B 1 389 ? -29.969 19.781 -2.934 1 98.12 389 LYS B CA 1
ATOM 7797 C C . LYS B 1 389 ? -29.766 19.391 -4.395 1 98.12 389 LYS B C 1
ATOM 7799 O O . LYS B 1 389 ? -30.688 19.453 -5.199 1 98.12 389 LYS B O 1
ATOM 7804 N N . TYR B 1 390 ? -28.609 18.938 -4.758 1 98.38 390 TYR B N 1
ATOM 7805 C CA . TYR B 1 390 ? -28.281 18.734 -6.164 1 98.38 390 TYR B CA 1
ATOM 7806 C C . TYR B 1 390 ? -28.078 17.25 -6.469 1 98.38 390 TYR B C 1
ATOM 7808 O O . TYR B 1 390 ? -27.5 16.891 -7.504 1 98.38 390 TYR B O 1
ATOM 7816 N N . ASN B 1 391 ? -28.453 16.359 -5.547 1 97.69 391 ASN B N 1
ATOM 7817 C CA . ASN B 1 391 ? -28.422 14.906 -5.711 1 97.69 391 ASN B CA 1
ATOM 7818 C C . ASN B 1 391 ? -27.016 14.406 -5.992 1 97.69 391 ASN B C 1
ATOM 7820 O O . ASN B 1 391 ? -26.781 13.719 -6.984 1 97.69 391 ASN B O 1
ATOM 7824 N N . ALA B 1 392 ? -26.109 14.758 -5.148 1 98.5 392 ALA B N 1
ATOM 7825 C CA . ALA B 1 392 ? -24.719 14.312 -5.23 1 98.5 392 ALA B CA 1
ATOM 7826 C C . ALA B 1 392 ? -24.344 13.438 -4.035 1 98.5 392 ALA B C 1
ATOM 7828 O O . ALA B 1 392 ? -24.891 13.617 -2.939 1 98.5 392 ALA B O 1
ATOM 7829 N N . LEU B 1 393 ? -23.453 12.453 -4.227 1 98.5 393 LEU B N 1
ATOM 7830 C CA . LEU B 1 393 ? -22.828 11.75 -3.107 1 98.5 393 LEU B CA 1
ATOM 7831 C C . LEU B 1 393 ? -21.75 12.602 -2.465 1 98.5 393 LEU B C 1
ATOM 7833 O O . LEU B 1 393 ? -21.125 13.438 -3.131 1 98.5 393 LEU B O 1
ATOM 7837 N N . THR B 1 394 ? -21.594 12.391 -1.214 1 98.81 394 THR B N 1
ATOM 7838 C CA . THR B 1 394 ? -20.5 13.031 -0.488 1 98.81 394 THR B CA 1
ATOM 7839 C C . THR B 1 394 ? -19.375 12.039 -0.219 1 98.81 394 THR B C 1
ATOM 7841 O O . THR B 1 394 ? -19.625 10.898 0.182 1 98.81 394 THR B O 1
ATOM 7844 N N . PHE B 1 395 ? -18.141 12.406 -0.531 1 98.88 395 PHE B N 1
ATOM 7845 C CA . PHE B 1 395 ? -16.906 11.672 -0.276 1 98.88 395 PHE B CA 1
ATOM 7846 C C . PHE B 1 395 ? -15.93 12.523 0.515 1 98.88 395 PHE B C 1
ATOM 7848 O O . PHE B 1 395 ? -15.359 13.484 -0.016 1 98.88 395 PHE B O 1
ATOM 7855 N N . ILE B 1 396 ? -15.703 12.156 1.798 1 98.88 396 ILE B N 1
ATOM 7856 C CA . ILE B 1 396 ? -14.875 13 2.646 1 98.88 396 ILE B CA 1
ATOM 7857 C C . ILE B 1 396 ? -13.609 12.242 3.055 1 98.88 396 ILE B C 1
ATOM 7859 O O . ILE B 1 396 ? -13.688 11.102 3.52 1 98.88 396 ILE B O 1
ATOM 7863 N N . ASP B 1 397 ? -12.453 12.797 2.801 1 98.81 397 ASP B N 1
ATOM 7864 C CA . ASP B 1 397 ? -11.164 12.32 3.295 1 98.81 397 ASP B CA 1
ATOM 7865 C C . ASP B 1 397 ? -10.883 12.859 4.695 1 98.81 397 ASP B C 1
ATOM 7867 O O . ASP B 1 397 ? -10.586 14.047 4.863 1 98.81 397 ASP B O 1
ATOM 7871 N N . GLU B 1 398 ? -10.922 11.977 5.672 1 98.31 398 GLU B N 1
ATOM 7872 C CA . GLU B 1 398 ? -10.695 12.367 7.059 1 98.31 398 GLU B CA 1
ATOM 7873 C C . GLU B 1 398 ? -9.328 11.906 7.551 1 98.31 398 GLU B C 1
ATOM 7875 O O . GLU B 1 398 ? -9.117 11.734 8.75 1 98.31 398 GLU B O 1
ATOM 7880 N N . VAL B 1 399 ? -8.375 11.742 6.707 1 97.69 399 VAL B N 1
ATOM 7881 C CA . VAL B 1 399 ? -7.078 11.141 6.977 1 97.69 399 VAL B CA 1
ATOM 7882 C C . VAL B 1 399 ? -6.34 11.953 8.039 1 97.69 399 VAL B C 1
ATOM 7884 O O . VAL B 1 399 ? -5.633 11.398 8.883 1 97.69 399 VAL B O 1
ATOM 7887 N N . HIS B 1 400 ? -6.477 13.273 8.102 1 98.06 400 HIS B N 1
ATOM 7888 C CA . HIS B 1 400 ? -5.797 14.125 9.062 1 98.06 400 HIS B CA 1
ATOM 7889 C C . HIS B 1 400 ? -6.707 14.469 10.242 1 98.06 400 HIS B C 1
ATOM 7891 O O . HIS B 1 400 ? -6.348 15.281 11.094 1 98.06 400 HIS B O 1
ATOM 7897 N N . ALA B 1 401 ? -7.891 13.844 10.312 1 98.69 401 ALA B N 1
ATOM 7898 C CA . ALA B 1 401 ? -8.844 14.211 11.359 1 98.69 401 ALA B CA 1
ATOM 7899 C C . ALA B 1 401 ? -9.172 13.016 12.25 1 98.69 401 ALA B C 1
ATOM 7901 O O . ALA B 1 401 ? -9.477 13.188 13.438 1 98.69 401 ALA B O 1
ATOM 7902 N N . ILE B 1 402 ? -9.156 11.844 11.68 1 98.44 402 ILE B N 1
ATOM 7903 C CA . ILE B 1 402 ? -9.57 10.656 12.414 1 98.44 402 ILE B CA 1
ATOM 7904 C C . ILE B 1 402 ? -8.648 10.438 13.617 1 98.44 402 ILE B C 1
ATOM 7906 O O . ILE B 1 402 ? -7.445 10.695 13.531 1 98.44 402 ILE B O 1
ATOM 7910 N N . GLY B 1 403 ? -9.195 9.961 14.664 1 98.44 403 GLY B N 1
ATOM 7911 C CA . GLY B 1 403 ? -8.469 9.797 15.914 1 98.44 403 GLY B CA 1
ATOM 7912 C C . GLY B 1 403 ? -8.312 11.094 16.688 1 98.44 403 GLY B C 1
ATOM 7913 O O . GLY B 1 403 ? -8.133 11.078 17.906 1 98.44 403 GLY B O 1
ATOM 7914 N N . LEU B 1 404 ? -8.492 12.297 16.031 1 98.69 404 LEU B N 1
ATOM 7915 C CA . LEU B 1 404 ? -8.07 13.57 16.609 1 98.69 404 LEU B CA 1
ATOM 7916 C C . LEU B 1 404 ? -9.281 14.438 16.938 1 98.69 404 LEU B C 1
ATOM 7918 O O . LEU B 1 404 ? -9.172 15.391 17.719 1 98.69 404 LEU B O 1
ATOM 7922 N N . TYR B 1 405 ? -10.367 14.227 16.328 1 98.56 405 TYR B N 1
ATOM 7923 C CA . TYR B 1 405 ? -11.578 15.016 16.516 1 98.56 405 TYR B CA 1
ATOM 7924 C C . TYR B 1 405 ? -12.773 14.117 16.797 1 98.56 405 TYR B C 1
ATOM 7926 O O . TYR B 1 405 ? -12.828 12.977 16.328 1 98.56 405 TYR B O 1
ATOM 7934 N N . GLY B 1 406 ? -13.773 14.633 17.484 1 97.69 406 GLY B N 1
ATOM 7935 C CA . GLY B 1 406 ? -14.953 13.859 17.844 1 97.69 406 GLY B CA 1
ATOM 7936 C C . GLY B 1 406 ? -14.812 13.117 19.156 1 97.69 406 GLY B C 1
ATOM 7937 O O . GLY B 1 406 ? -13.695 12.797 19.578 1 97.69 406 GLY B O 1
ATOM 7938 N N . LYS B 1 407 ? -15.867 12.766 19.75 1 95.94 407 LYS B N 1
ATOM 7939 C CA . LYS B 1 407 ? -15.875 12.133 21.062 1 95.94 407 LYS B CA 1
ATOM 7940 C C . LYS B 1 407 ? -15.195 10.766 21.031 1 95.94 407 LYS B C 1
ATOM 7942 O O . LYS B 1 407 ? -14.508 10.383 21.984 1 95.94 407 LYS B O 1
ATOM 7947 N N . ARG B 1 408 ? -15.375 10.117 19.922 1 97.38 408 ARG B N 1
ATOM 7948 C CA . ARG B 1 408 ? -14.805 8.773 19.797 1 97.38 408 ARG B CA 1
ATOM 7949 C C . ARG B 1 408 ? -13.609 8.766 18.844 1 97.38 408 ARG B C 1
ATOM 7951 O O . ARG B 1 408 ? -13.031 7.715 18.578 1 97.38 408 ARG B O 1
ATOM 7958 N N . GLY B 1 409 ? -13.258 9.914 18.359 1 98.25 409 GLY B N 1
ATOM 7959 C CA . GLY B 1 409 ? -12.156 10 17.406 1 98.25 409 GLY B CA 1
ATOM 7960 C C . GLY B 1 409 ? -12.57 9.719 15.984 1 98.25 409 GLY B C 1
ATOM 7961 O O . GLY B 1 409 ? -11.75 9.305 15.164 1 98.25 409 GLY B O 1
ATOM 7962 N N . GLY B 1 410 ? -13.82 9.898 15.656 1 98.25 410 GLY B N 1
ATOM 7963 C CA . GLY B 1 410 ? -14.336 9.594 14.336 1 98.25 410 GLY B CA 1
ATOM 7964 C C . GLY B 1 410 ? -14.031 10.664 13.305 1 98.25 410 GLY B C 1
ATOM 7965 O O . GLY B 1 410 ? -14.297 10.484 12.117 1 98.25 410 GLY B O 1
ATOM 7966 N N . GLY B 1 411 ? -13.461 11.805 13.703 1 98.44 411 GLY B N 1
ATOM 7967 C CA . GLY B 1 411 ? -13.109 12.883 12.789 1 98.44 411 GLY B CA 1
ATOM 7968 C C . GLY B 1 411 ? -13.961 14.125 12.984 1 98.44 411 GLY B C 1
ATOM 7969 O O . GLY B 1 411 ? -14.695 14.227 13.969 1 98.44 411 GLY B O 1
ATOM 7970 N N . VAL B 1 412 ? -13.789 15.07 12.125 1 98.62 412 VAL B N 1
ATOM 7971 C CA . VAL B 1 412 ? -14.484 16.359 12.203 1 98.62 412 VAL B CA 1
ATOM 7972 C C . VAL B 1 412 ? -15.977 16.141 11.961 1 98.62 412 VAL B C 1
ATOM 7974 O O . VAL B 1 412 ? -16.812 16.828 12.555 1 98.62 412 VAL B O 1
ATOM 7977 N N . ALA B 1 413 ? -16.281 15.219 11.078 1 98.62 413 ALA B N 1
ATOM 7978 C CA . ALA B 1 413 ? -17.688 14.922 10.836 1 98.62 413 ALA B CA 1
ATOM 7979 C C . ALA B 1 413 ? -18.391 14.5 12.117 1 98.62 413 ALA B C 1
ATOM 7981 O O . ALA B 1 413 ? -19.531 14.898 12.375 1 98.62 413 ALA B O 1
ATOM 7982 N N . GLU B 1 414 ? -17.75 13.648 12.867 1 98.25 414 GLU B N 1
ATOM 7983 C CA . GLU B 1 414 ? -18.312 13.25 14.156 1 98.25 414 GLU B CA 1
ATOM 7984 C C . GLU B 1 414 ? -18.453 14.453 15.086 1 98.25 414 GLU B C 1
ATOM 7986 O O . GLU B 1 414 ? -19.484 14.625 15.734 1 98.25 414 GLU B O 1
ATOM 7991 N N . MET B 1 415 ? -17.422 15.211 15.164 1 97.81 415 MET B N 1
ATOM 7992 C CA . MET B 1 415 ? -17.406 16.391 16.031 1 97.81 415 MET B CA 1
ATOM 7993 C C . MET B 1 415 ? -18.594 17.312 15.711 1 97.81 415 MET B C 1
ATOM 7995 O O . MET B 1 415 ? -19.188 17.891 16.609 1 97.81 415 MET B O 1
ATOM 7999 N N . MET B 1 416 ? -18.922 17.391 14.438 1 97.94 416 MET B N 1
ATOM 8000 C CA . MET B 1 416 ? -19.969 18.312 13.977 1 97.94 416 MET B CA 1
ATOM 8001 C C . MET B 1 416 ? -21.328 17.609 13.984 1 97.94 416 MET B C 1
ATOM 8003 O O . MET B 1 416 ? -22.344 18.219 13.617 1 97.94 416 MET B O 1
ATOM 8007 N N . GLY B 1 417 ? -21.359 16.344 14.344 1 97.5 417 GLY B N 1
ATOM 8008 C CA . GLY B 1 417 ? -22.625 15.602 14.383 1 97.5 417 GLY B CA 1
ATOM 8009 C C . GLY B 1 417 ? -23.172 15.297 13.008 1 97.5 417 GLY B C 1
ATOM 8010 O O . GLY B 1 417 ? -24.391 15.305 12.805 1 97.5 417 GLY B O 1
ATOM 8011 N N . LEU B 1 418 ? -22.297 15.07 12 1 98 418 LEU B N 1
ATOM 8012 C CA . LEU B 1 418 ? -22.75 14.969 10.617 1 98 418 LEU B CA 1
ATOM 8013 C C . LEU B 1 418 ? -22.422 13.594 10.039 1 98 418 LEU B C 1
ATOM 8015 O O . LEU B 1 418 ? -22.406 13.414 8.82 1 98 418 LEU B O 1
ATOM 8019 N N . MET B 1 419 ? -22.141 12.586 10.836 1 97.31 419 MET B N 1
ATOM 8020 C CA . MET B 1 419 ? -21.719 11.266 10.383 1 97.31 419 MET B CA 1
ATOM 8021 C C . MET B 1 419 ? -22.781 10.641 9.477 1 97.31 419 MET B C 1
ATOM 8023 O O . MET B 1 419 ? -22.453 9.945 8.516 1 97.31 419 MET B O 1
ATOM 8027 N N . ASP B 1 420 ? -24 10.906 9.734 1 96.12 420 ASP B N 1
ATOM 8028 C CA . ASP B 1 420 ? -25.094 10.289 8.992 1 96.12 420 ASP B CA 1
ATOM 8029 C C . ASP B 1 420 ? -25.328 11 7.664 1 96.12 420 ASP B C 1
ATOM 8031 O O . ASP B 1 420 ? -26.031 10.492 6.797 1 96.12 420 ASP B O 1
ATOM 8035 N N . GLN B 1 421 ? -24.719 12.156 7.496 1 97.19 421 GLN B N 1
ATOM 8036 C CA . GLN B 1 421 ? -24.938 12.945 6.289 1 97.19 421 GLN B CA 1
ATOM 8037 C C . GLN B 1 421 ? -23.844 12.672 5.254 1 97.19 421 GLN B C 1
ATOM 8039 O O . GLN B 1 421 ? -23.953 13.094 4.102 1 97.19 421 GLN B O 1
ATOM 8044 N N . ILE B 1 422 ? -22.859 11.945 5.656 1 98.38 422 ILE B N 1
ATOM 8045 C CA . ILE B 1 422 ? -21.75 11.625 4.766 1 98.38 422 ILE B CA 1
ATOM 8046 C C . ILE B 1 422 ? -21.938 10.234 4.172 1 98.38 422 ILE B C 1
ATOM 8048 O O . ILE B 1 422 ? -22.219 9.273 4.898 1 98.38 422 ILE B O 1
ATOM 8052 N N . ASP B 1 423 ? -21.719 10.086 2.893 1 98.5 423 ASP B N 1
ATOM 8053 C CA . ASP B 1 423 ? -21.922 8.797 2.234 1 98.5 423 ASP B CA 1
ATOM 8054 C C . ASP B 1 423 ? -20.672 7.93 2.314 1 98.5 423 ASP B C 1
ATOM 8056 O O . ASP B 1 423 ? -20.766 6.719 2.537 1 98.5 423 ASP B O 1
ATOM 8060 N N . ILE B 1 424 ? -19.516 8.547 2.059 1 98.81 424 ILE B N 1
ATOM 8061 C CA . ILE B 1 424 ? -18.281 7.793 1.946 1 98.81 424 ILE B CA 1
ATOM 8062 C C . ILE B 1 424 ? -17.203 8.438 2.828 1 98.81 424 ILE B C 1
ATOM 8064 O O . ILE B 1 424 ? -16.906 9.625 2.691 1 98.81 424 ILE B O 1
ATOM 8068 N N . PHE B 1 425 ? -16.641 7.645 3.732 1 98.88 425 PHE B N 1
ATOM 8069 C CA . PHE B 1 425 ? -15.508 8.07 4.531 1 98.88 425 PHE B CA 1
ATOM 8070 C C . PHE B 1 425 ? -14.227 7.406 4.039 1 98.88 425 PHE B C 1
ATOM 8072 O O . PHE B 1 425 ? -14.195 6.199 3.797 1 98.88 425 PHE B O 1
ATOM 8079 N N . SER B 1 426 ? -13.219 8.188 3.814 1 98.75 426 SER B N 1
ATOM 8080 C CA . SER B 1 426 ? -11.859 7.68 3.623 1 98.75 426 SER B CA 1
ATOM 8081 C C . SER B 1 426 ? -10.984 7.977 4.836 1 98.75 426 SER B C 1
ATOM 8083 O O . SER B 1 426 ? -11.062 9.062 5.414 1 98.75 426 SER B O 1
ATOM 8085 N N . GLY B 1 427 ? -10.227 7.012 5.266 1 98.44 427 GLY B N 1
ATOM 8086 C CA . GLY B 1 427 ? -9.328 7.164 6.402 1 98.44 427 GLY B CA 1
ATOM 8087 C C . GLY B 1 427 ? -8.023 6.406 6.234 1 98.44 427 GLY B C 1
ATOM 8088 O O . GLY B 1 427 ? -7.824 5.711 5.234 1 98.44 427 GLY B O 1
ATOM 8089 N N . THR B 1 428 ? -7.09 6.656 7.188 1 98 428 THR B N 1
ATOM 8090 C CA . THR B 1 428 ? -5.801 5.98 7.191 1 98 428 THR B CA 1
ATOM 8091 C C . THR B 1 428 ? -5.508 5.383 8.562 1 98 428 THR B C 1
ATOM 8093 O O . THR B 1 428 ? -6.109 5.785 9.562 1 98 428 THR B O 1
ATOM 8096 N N . LEU B 1 429 ? -4.695 4.402 8.562 1 98.5 429 LEU B N 1
ATOM 8097 C CA . LEU B 1 429 ? -4.242 3.766 9.797 1 98.5 429 LEU B CA 1
ATOM 8098 C C . LEU B 1 429 ? -2.812 4.184 10.125 1 98.5 429 LEU B C 1
ATOM 8100 O O . LEU B 1 429 ? -2.285 3.82 11.18 1 98.5 429 LEU B O 1
ATOM 8104 N N . GLY B 1 430 ? -2.23 5.047 9.273 1 97.19 430 GLY B N 1
ATOM 8105 C CA . GLY B 1 430 ? -0.805 5.316 9.383 1 97.19 430 GLY B CA 1
ATOM 8106 C C . GLY B 1 430 ? -0.5 6.633 10.07 1 97.19 430 GLY B C 1
ATOM 8107 O O . GLY B 1 430 ? 0.666 7.012 10.211 1 97.19 430 GLY B O 1
ATOM 8108 N N . LYS B 1 431 ? -1.498 7.387 10.492 1 97.25 431 LYS B N 1
ATOM 8109 C CA . LYS B 1 431 ? -1.279 8.68 11.133 1 97.25 431 LYS B CA 1
ATOM 8110 C C . LYS B 1 431 ? -1.67 8.633 12.609 1 97.25 431 LYS B C 1
ATOM 8112 O O . LYS B 1 431 ? -0.962 8.047 13.43 1 97.25 431 LYS B O 1
ATOM 8117 N N . ALA B 1 432 ? -2.877 8.977 12.984 1 98.19 432 ALA B N 1
ATOM 8118 C CA . ALA B 1 432 ? -3.281 9.055 14.383 1 98.19 432 ALA B CA 1
ATOM 8119 C C . ALA B 1 432 ? -3.201 7.688 15.055 1 98.19 432 ALA B C 1
ATOM 8121 O O . ALA B 1 432 ? -2.932 7.59 16.25 1 98.19 432 ALA B O 1
ATOM 8122 N N . TYR B 1 433 ? -3.326 6.629 14.305 1 98.44 433 TYR B N 1
ATOM 8123 C CA . TYR B 1 433 ? -3.424 5.289 14.875 1 98.44 433 TYR B CA 1
ATOM 8124 C C . TYR B 1 433 ? -2.061 4.605 14.891 1 98.44 433 TYR B C 1
ATOM 8126 O O . TYR B 1 433 ? -1.909 3.527 15.469 1 98.44 433 TYR B O 1
ATOM 8134 N N . GLY B 1 434 ? -1.094 5.137 14.211 1 97.56 434 GLY B N 1
ATOM 8135 C CA . GLY B 1 434 ? 0.309 4.805 14.406 1 97.56 434 GLY B CA 1
ATOM 8136 C C . GLY B 1 434 ? 0.736 3.559 13.656 1 97.56 434 GLY B C 1
ATOM 8137 O O . GLY B 1 434 ? 1.854 3.07 13.836 1 97.56 434 GLY B O 1
ATOM 8138 N N . CYS B 1 435 ? -0.052 3.045 12.781 1 97.75 435 CYS B N 1
ATOM 8139 C CA . CYS B 1 435 ? 0.24 1.808 12.062 1 97.75 435 CYS B CA 1
ATOM 8140 C C . CYS B 1 435 ? 0.471 2.08 10.578 1 97.75 435 CYS B C 1
ATOM 8142 O O . CYS B 1 435 ? 1.238 2.975 10.219 1 97.75 435 CYS B O 1
ATOM 8144 N N . VAL B 1 436 ? -0.122 1.291 9.734 1 97.44 436 VAL B N 1
ATOM 8145 C CA . VAL B 1 436 ? -0.079 1.478 8.281 1 97.44 436 VAL B CA 1
ATOM 8146 C C . VAL B 1 436 ? -1.348 0.909 7.652 1 97.44 436 VAL B C 1
ATOM 8148 O O . VAL B 1 436 ? -1.938 -0.038 8.18 1 97.44 436 VAL B O 1
ATOM 8151 N N . GLY B 1 437 ? -1.768 1.507 6.562 1 97.5 437 GLY B N 1
ATOM 8152 C CA . GLY B 1 437 ? -2.992 1.102 5.891 1 97.5 437 GLY B CA 1
ATOM 8153 C C . GLY B 1 437 ? -3.955 2.25 5.66 1 97.5 437 GLY B C 1
ATOM 8154 O O . GLY B 1 437 ? -3.709 3.373 6.109 1 97.5 437 GLY B O 1
ATOM 8155 N N . GLY B 1 438 ? -4.957 2.01 4.926 1 98.12 438 GLY B N 1
ATOM 8156 C CA . GLY B 1 438 ? -6.07 2.912 4.68 1 98.12 438 GLY B CA 1
ATOM 8157 C C . GLY B 1 438 ? -7.402 2.193 4.539 1 98.12 438 GLY B C 1
ATOM 8158 O O . GLY B 1 438 ? -7.449 0.961 4.539 1 98.12 438 GLY B O 1
ATOM 8159 N N . TYR B 1 439 ? -8.469 2.936 4.523 1 98.81 439 TYR B N 1
ATOM 8160 C CA . TYR B 1 439 ? -9.758 2.262 4.449 1 98.81 439 TYR B CA 1
ATOM 8161 C C . TYR B 1 439 ? -10.82 3.186 3.863 1 98.81 439 TYR B C 1
ATOM 8163 O O . TYR B 1 439 ? -10.617 4.398 3.777 1 98.81 439 TYR B O 1
ATOM 8171 N N . ILE B 1 440 ? -11.859 2.58 3.42 1 98.88 440 ILE B N 1
ATOM 8172 C CA . ILE B 1 440 ? -13.102 3.227 3.02 1 98.88 440 ILE B CA 1
ATOM 8173 C C . ILE B 1 440 ? -14.258 2.678 3.852 1 98.88 440 ILE B C 1
ATOM 8175 O O . ILE B 1 440 ? -14.352 1.469 4.078 1 98.88 440 ILE B O 1
ATOM 8179 N N . ALA B 1 441 ? -15.117 3.523 4.355 1 98.88 441 ALA B N 1
ATOM 8180 C CA . ALA B 1 441 ? -16.312 3.127 5.094 1 98.88 441 ALA B CA 1
ATOM 8181 C C . ALA B 1 441 ? -17.562 3.719 4.461 1 98.88 441 ALA B C 1
ATOM 8183 O O . ALA B 1 441 ? -17.547 4.852 3.979 1 98.88 441 ALA B O 1
ATOM 8184 N N . GLY B 1 442 ? -18.656 3.021 4.406 1 98.62 442 GLY B N 1
ATOM 8185 C CA . GLY B 1 442 ? -19.938 3.406 3.82 1 98.62 442 GLY B CA 1
ATOM 8186 C C . GLY B 1 442 ? -21 2.342 3.971 1 98.62 442 GLY B C 1
ATOM 8187 O O . GLY B 1 442 ? -20.938 1.505 4.871 1 98.62 442 GLY B O 1
ATOM 8188 N N . ASN B 1 443 ? -22.047 2.486 3.195 1 97.81 443 ASN B N 1
ATOM 8189 C CA . ASN B 1 443 ? -23.078 1.462 3.262 1 97.81 443 ASN B CA 1
ATOM 8190 C C . ASN B 1 443 ? -22.625 0.157 2.619 1 97.81 443 ASN B C 1
ATOM 8192 O O . ASN B 1 443 ? -21.594 0.121 1.948 1 97.81 443 ASN B O 1
ATOM 8196 N N . SER B 1 444 ? -23.312 -0.871 2.834 1 98 444 SER B N 1
ATOM 8197 C CA . SER B 1 444 ? -22.906 -2.225 2.467 1 98 444 SER B CA 1
ATOM 8198 C C . SER B 1 444 ? -22.766 -2.369 0.957 1 98 444 SER B C 1
ATOM 8200 O O . SER B 1 444 ? -21.828 -3.006 0.474 1 98 444 SER B O 1
ATOM 8202 N N . LEU B 1 445 ? -23.641 -1.791 0.185 1 97.69 445 LEU B N 1
ATOM 8203 C CA . LEU B 1 445 ? -23.625 -1.915 -1.269 1 97.69 445 LEU B CA 1
ATOM 8204 C C . LEU B 1 445 ? -22.406 -1.207 -1.855 1 97.69 445 LEU B C 1
ATOM 8206 O O . LEU B 1 445 ? -21.734 -1.746 -2.738 1 97.69 445 LEU B O 1
ATOM 8210 N N . LEU B 1 446 ? -22.156 -0.018 -1.35 1 97.94 446 LEU B N 1
ATOM 8211 C CA . LEU B 1 446 ? -21 0.76 -1.785 1 97.94 446 LEU B CA 1
ATOM 8212 C C . LEU B 1 446 ? -19.703 0.005 -1.518 1 97.94 446 LEU B C 1
ATOM 8214 O O . LEU B 1 446 ? -18.859 -0.111 -2.402 1 97.94 446 LEU B O 1
ATOM 8218 N N . ILE B 1 447 ? -19.547 -0.53 -0.333 1 98.56 447 ILE B N 1
ATOM 8219 C CA . ILE B 1 447 ? -18.328 -1.224 0.061 1 98.56 447 ILE B CA 1
ATOM 8220 C C . ILE B 1 447 ? -18.188 -2.51 -0.749 1 98.56 447 ILE B C 1
ATOM 8222 O O . ILE B 1 447 ? -17.078 -2.883 -1.138 1 98.56 447 ILE B O 1
ATOM 8226 N N . ASP B 1 448 ? -19.281 -3.158 -0.999 1 98 448 ASP B N 1
ATOM 8227 C CA . ASP B 1 448 ? -19.234 -4.359 -1.826 1 98 448 ASP B CA 1
ATOM 8228 C C . ASP B 1 448 ? -18.766 -4.039 -3.242 1 98 448 ASP B C 1
ATOM 8230 O O . ASP B 1 448 ? -18.031 -4.816 -3.852 1 98 448 ASP B O 1
ATOM 8234 N N . CYS B 1 449 ? -19.172 -2.914 -3.738 1 97.88 449 CYS B N 1
ATOM 8235 C CA . CYS B 1 449 ? -18.719 -2.486 -5.055 1 97.88 449 CYS B CA 1
ATOM 8236 C C . CYS B 1 449 ? -17.234 -2.164 -5.043 1 97.88 449 CYS B C 1
ATOM 8238 O O . CYS B 1 449 ? -16.5 -2.545 -5.961 1 97.88 449 CYS B O 1
ATOM 8240 N N . ILE B 1 450 ? -16.781 -1.497 -4.031 1 98.06 450 ILE B N 1
ATOM 8241 C CA . ILE B 1 450 ? -15.375 -1.11 -3.961 1 98.06 450 ILE B CA 1
ATOM 8242 C C . ILE B 1 450 ? -14.5 -2.359 -3.887 1 98.06 450 ILE B C 1
ATOM 8244 O O . ILE B 1 450 ? -13.531 -2.488 -4.637 1 98.06 450 ILE B O 1
ATOM 8248 N N . ARG B 1 451 ? -14.797 -3.354 -3.062 1 96.31 451 ARG B N 1
ATOM 8249 C CA . ARG B 1 451 ? -13.984 -4.555 -2.92 1 96.31 451 ARG B CA 1
ATOM 8250 C C . ARG B 1 451 ? -14.023 -5.398 -4.191 1 96.31 451 ARG B C 1
ATOM 8252 O O . ARG B 1 451 ? -13.125 -6.207 -4.43 1 96.31 451 ARG B O 1
ATOM 8259 N N . SER B 1 452 ? -15.078 -5.242 -5.004 1 95.56 452 SER B N 1
ATOM 8260 C CA . SER B 1 452 ? -15.281 -6.09 -6.176 1 95.56 452 SER B CA 1
ATOM 8261 C C . SER B 1 452 ? -14.633 -5.484 -7.418 1 95.56 452 SER B C 1
ATOM 8263 O O . SER B 1 452 ? -14.312 -6.199 -8.367 1 95.56 452 SER B O 1
ATOM 8265 N N . PHE B 1 453 ? -14.438 -4.109 -7.375 1 95.12 453 PHE B N 1
ATOM 8266 C CA . PHE B 1 453 ? -14.062 -3.479 -8.633 1 95.12 453 PHE B CA 1
ATOM 8267 C C . PHE B 1 453 ? -12.742 -2.73 -8.492 1 95.12 453 PHE B C 1
ATOM 8269 O O . PHE B 1 453 ? -12.125 -2.357 -9.492 1 95.12 453 PHE B O 1
ATOM 8276 N N . ALA B 1 454 ? -12.289 -2.475 -7.301 1 94.81 454 ALA B N 1
ATOM 8277 C CA . ALA B 1 454 ? -11.023 -1.772 -7.098 1 94.81 454 ALA B CA 1
ATOM 8278 C C . ALA B 1 454 ? -9.836 -2.688 -7.387 1 94.81 454 ALA B C 1
ATOM 8280 O O . ALA B 1 454 ? -9.484 -3.529 -6.559 1 94.81 454 ALA B O 1
ATOM 8281 N N . GLN B 1 455 ? -9.117 -2.459 -8.414 1 90.06 455 GLN B N 1
ATOM 8282 C CA . GLN B 1 455 ? -8.047 -3.338 -8.867 1 90.06 455 GLN B CA 1
ATOM 8283 C C . GLN B 1 455 ? -6.887 -3.354 -7.871 1 90.06 455 GLN B C 1
ATOM 8285 O O . GLN B 1 455 ? -6.289 -4.402 -7.621 1 90.06 455 GLN B O 1
ATOM 8290 N N . ASN B 1 456 ? -6.598 -2.182 -7.355 1 90.5 456 ASN B N 1
ATOM 8291 C CA . ASN B 1 456 ? -5.48 -2.1 -6.422 1 90.5 456 ASN B CA 1
ATOM 8292 C C . ASN B 1 456 ? -5.797 -2.803 -5.105 1 90.5 456 ASN B C 1
ATOM 8294 O O . ASN B 1 456 ? -4.918 -2.957 -4.25 1 90.5 456 ASN B O 1
ATOM 8298 N N . PHE B 1 457 ? -7.059 -3.174 -4.863 1 92.62 457 PHE B N 1
ATOM 8299 C CA . PHE B 1 457 ? -7.449 -4.023 -3.746 1 92.62 457 PHE B CA 1
ATOM 8300 C C . PHE B 1 457 ? -7.398 -5.496 -4.145 1 92.62 457 PHE B C 1
ATOM 8302 O O . PHE B 1 457 ? -6.82 -6.316 -3.428 1 92.62 457 PHE B O 1
ATOM 8309 N N . ILE B 1 458 ? -7.906 -5.777 -5.281 1 90.38 458 ILE B N 1
ATOM 8310 C CA . ILE B 1 458 ? -8.086 -7.148 -5.758 1 90.38 458 ILE B CA 1
ATOM 8311 C C . ILE B 1 458 ? -6.727 -7.801 -5.977 1 90.38 458 ILE B C 1
ATOM 8313 O O . ILE B 1 458 ? -6.539 -8.977 -5.668 1 90.38 458 ILE B O 1
ATOM 8317 N N . PHE B 1 459 ? -5.715 -7.023 -6.395 1 89.62 459 PHE B N 1
ATOM 8318 C CA . PHE B 1 459 ? -4.477 -7.629 -6.875 1 89.62 459 PHE B CA 1
ATOM 8319 C C . PHE B 1 459 ? -3.307 -7.254 -5.969 1 89.62 459 PHE B C 1
ATOM 8321 O O . PHE B 1 459 ? -2.15 -7.293 -6.395 1 89.62 459 PHE B O 1
ATOM 8328 N N . THR B 1 460 ? -3.594 -6.812 -4.793 1 92.69 460 THR B N 1
ATOM 8329 C CA . THR B 1 460 ? -2.545 -6.457 -3.842 1 92.69 460 THR B CA 1
ATOM 8330 C C . THR B 1 460 ? -2.596 -7.359 -2.615 1 92.69 460 THR B C 1
ATOM 8332 O O . THR B 1 460 ? -3.67 -7.617 -2.07 1 92.69 460 THR B O 1
ATOM 8335 N N . THR B 1 461 ? -1.418 -7.762 -2.262 1 92.75 461 THR B N 1
ATOM 8336 C CA . THR B 1 461 ? -1.318 -8.508 -1.014 1 92.75 461 THR B CA 1
ATOM 8337 C C . THR B 1 461 ? -1.957 -7.73 0.134 1 92.75 461 THR B C 1
ATOM 8339 O O . THR B 1 461 ? -1.77 -6.52 0.25 1 92.75 461 THR B O 1
ATOM 8342 N N . SER B 1 462 ? -2.736 -8.477 0.931 1 95.25 462 SER B N 1
ATOM 8343 C CA . SER B 1 462 ? -3.42 -7.855 2.061 1 95.25 462 SER B CA 1
ATOM 8344 C C . SER B 1 462 ? -2.424 -7.352 3.102 1 95.25 462 SER B C 1
ATOM 8346 O O . SER B 1 462 ? -1.308 -7.867 3.199 1 95.25 462 SER B O 1
ATOM 8348 N N . ILE B 1 463 ? -2.84 -6.293 3.828 1 96.88 463 ILE B N 1
ATOM 8349 C CA . ILE B 1 463 ? -1.986 -5.898 4.945 1 96.88 463 ILE B CA 1
ATOM 8350 C C . ILE B 1 463 ? -1.806 -7.082 5.895 1 96.88 463 ILE B C 1
ATOM 8352 O O . ILE B 1 463 ? -2.701 -7.918 6.035 1 96.88 463 ILE B O 1
ATOM 8356 N N . PRO B 1 464 ? -0.684 -7.195 6.57 1 97.44 464 PRO B N 1
ATOM 8357 C CA . PRO B 1 464 ? -0.458 -8.305 7.5 1 97.44 464 PRO B CA 1
ATOM 8358 C C . PRO B 1 464 ? -1.501 -8.359 8.617 1 97.44 464 PRO B C 1
ATOM 8360 O O . PRO B 1 464 ? -1.861 -7.324 9.18 1 97.44 464 PRO B O 1
ATOM 8363 N N . PRO B 1 465 ? -1.975 -9.578 8.953 1 97.06 465 PRO B N 1
ATOM 8364 C CA . PRO B 1 465 ? -2.92 -9.727 10.062 1 97.06 465 PRO B CA 1
ATOM 8365 C C . PRO B 1 465 ? -2.414 -9.078 11.359 1 97.06 465 PRO B C 1
ATOM 8367 O O . PRO B 1 465 ? -3.207 -8.539 12.133 1 97.06 465 PRO B O 1
ATOM 8370 N N . CYS B 1 466 ? -1.142 -9.102 11.602 1 97.81 466 CYS B N 1
ATOM 8371 C CA . CYS B 1 466 ? -0.594 -8.508 12.812 1 97.81 466 CYS B CA 1
ATOM 8372 C C . CYS B 1 466 ? -0.754 -6.992 12.797 1 97.81 466 CYS B C 1
ATOM 8374 O O . CYS B 1 466 ? -0.975 -6.375 13.844 1 97.81 466 CYS B O 1
ATOM 8376 N N . ILE B 1 467 ? -0.662 -6.359 11.672 1 98.19 467 ILE B N 1
ATOM 8377 C CA . ILE B 1 467 ? -0.915 -4.93 11.531 1 98.19 467 ILE B CA 1
ATOM 8378 C C . ILE B 1 467 ? -2.398 -4.645 11.758 1 98.19 467 ILE B C 1
ATOM 8380 O O . ILE B 1 467 ? -2.756 -3.66 12.406 1 98.19 467 ILE B O 1
ATOM 8384 N N . ALA B 1 468 ? -3.238 -5.52 11.164 1 98.44 468 ALA B N 1
ATOM 8385 C CA . ALA B 1 468 ? -4.68 -5.355 11.352 1 98.44 468 ALA B CA 1
ATOM 8386 C C . ALA B 1 468 ? -5.043 -5.379 12.828 1 98.44 468 ALA B C 1
ATOM 8388 O O . ALA B 1 468 ? -5.848 -4.562 13.289 1 98.44 468 ALA B O 1
ATOM 8389 N N . GLN B 1 469 ? -4.461 -6.277 13.539 1 98.5 469 GLN B N 1
ATOM 8390 C CA . GLN B 1 469 ? -4.73 -6.383 14.969 1 98.5 469 GLN B CA 1
ATOM 8391 C C . GLN B 1 469 ? -4.215 -5.16 15.719 1 98.5 469 GLN B C 1
ATOM 8393 O O . GLN B 1 469 ? -4.883 -4.648 16.625 1 98.5 469 GLN B O 1
ATOM 8398 N N . ALA B 1 470 ? -3.023 -4.734 15.406 1 98.75 470 ALA B N 1
ATOM 8399 C CA . ALA B 1 470 ? -2.465 -3.533 16.031 1 98.75 470 ALA B CA 1
ATOM 8400 C C . ALA B 1 470 ? -3.359 -2.32 15.773 1 98.75 470 ALA B C 1
ATOM 8402 O O . ALA B 1 470 ? -3.637 -1.548 16.688 1 98.75 470 ALA B O 1
ATOM 8403 N N . ALA B 1 471 ? -3.785 -2.17 14.531 1 98.81 471 ALA B N 1
ATOM 8404 C CA . ALA B 1 471 ? -4.633 -1.041 14.156 1 98.81 471 ALA B CA 1
ATOM 8405 C C . ALA B 1 471 ? -5.973 -1.093 14.891 1 98.81 471 ALA B C 1
ATOM 8407 O O . ALA B 1 471 ? -6.453 -0.072 15.391 1 98.81 471 ALA B O 1
ATOM 8408 N N . LYS B 1 472 ? -6.574 -2.277 14.922 1 98.88 472 LYS B N 1
ATOM 8409 C CA . LYS B 1 472 ? -7.832 -2.438 15.648 1 98.88 472 LYS B CA 1
ATOM 8410 C C . LYS B 1 472 ? -7.676 -2.027 17.109 1 98.88 472 LYS B C 1
ATOM 8412 O O . LYS B 1 472 ? -8.523 -1.316 17.656 1 98.88 472 LYS B O 1
ATOM 8417 N N . THR B 1 473 ? -6.605 -2.479 17.719 1 98.88 473 THR B N 1
ATOM 8418 C CA . THR B 1 473 ? -6.328 -2.176 19.109 1 98.88 473 THR B CA 1
ATOM 8419 C C . THR B 1 473 ? -6.117 -0.676 19.312 1 98.88 473 THR B C 1
ATOM 8421 O O . THR B 1 473 ? -6.598 -0.1 20.297 1 98.88 473 THR B O 1
ATOM 8424 N N . SER B 1 474 ? -5.41 -0.086 18.391 1 98.81 474 SER B N 1
ATOM 8425 C CA . SER B 1 474 ? -5.172 1.353 18.453 1 98.81 474 SER B CA 1
ATOM 8426 C C . SER B 1 474 ? -6.48 2.133 18.391 1 98.81 474 SER B C 1
ATOM 8428 O O . SER B 1 474 ? -6.707 3.049 19.188 1 98.81 474 SER B O 1
ATOM 8430 N N . ILE B 1 475 ? -7.324 1.783 17.469 1 98.88 475 ILE B N 1
ATOM 8431 C CA . ILE B 1 475 ? -8.609 2.457 17.281 1 98.88 475 ILE B CA 1
ATOM 8432 C C . ILE B 1 475 ? -9.445 2.309 18.547 1 98.88 475 ILE B C 1
ATOM 8434 O O . ILE B 1 475 ? -10.016 3.285 19.047 1 98.88 475 ILE B O 1
ATOM 8438 N N . ALA B 1 476 ? -9.523 1.091 19.047 1 98.75 476 ALA B N 1
ATOM 8439 C CA . ALA B 1 476 ? -10.297 0.829 20.25 1 98.75 476 ALA B CA 1
ATOM 8440 C C . ALA B 1 476 ? -9.781 1.653 21.438 1 98.75 476 ALA B C 1
ATOM 8442 O O . ALA B 1 476 ? -10.57 2.203 22.203 1 98.75 476 ALA B O 1
ATOM 8443 N N . TYR B 1 477 ? -8.508 1.737 21.562 1 98.62 477 TYR B N 1
ATOM 8444 C CA . TYR B 1 477 ? -7.891 2.494 22.641 1 98.62 477 TYR B CA 1
ATOM 8445 C C . TYR B 1 477 ? -8.195 3.982 22.516 1 98.62 477 TYR B C 1
ATOM 8447 O O . TYR B 1 477 ? -8.594 4.629 23.484 1 98.62 477 TYR B O 1
ATOM 8455 N N . VAL B 1 478 ? -7.988 4.535 21.344 1 98.5 478 VAL B N 1
ATOM 8456 C CA . VAL B 1 478 ? -8.172 5.961 21.078 1 98.5 478 VAL B CA 1
ATOM 8457 C C . VAL B 1 478 ? -9.625 6.348 21.312 1 98.5 478 VAL B C 1
ATOM 8459 O O . VAL B 1 478 ? -9.914 7.434 21.828 1 98.5 478 VAL B O 1
ATOM 8462 N N . LYS B 1 479 ? -10.547 5.445 20.953 1 98.31 479 LYS B N 1
ATOM 8463 C CA . LYS B 1 479 ? -11.977 5.688 21.141 1 98.31 479 LYS B CA 1
ATOM 8464 C C . LYS B 1 479 ? -12.289 5.977 22.609 1 98.31 479 LYS B C 1
ATOM 8466 O O . LYS B 1 479 ? -13.141 6.812 22.922 1 98.31 479 LYS B O 1
ATOM 8471 N N . GLU B 1 480 ? -11.531 5.371 23.484 1 97.69 480 GLU B N 1
ATOM 8472 C CA . GLU B 1 480 ? -11.867 5.418 24.906 1 97.69 480 GLU B CA 1
ATOM 8473 C C . GLU B 1 480 ? -10.969 6.398 25.656 1 97.69 480 GLU B C 1
ATOM 8475 O O . GLU B 1 480 ? -11.148 6.621 26.844 1 97.69 480 GLU B O 1
ATOM 8480 N N . HIS B 1 481 ? -10.023 7.02 24.969 1 97.81 481 HIS B N 1
ATOM 8481 C CA . HIS B 1 481 ? -9.047 7.855 25.656 1 97.81 481 HIS B CA 1
ATOM 8482 C C . HIS B 1 481 ? -9 9.258 25.062 1 97.81 481 HIS B C 1
ATOM 8484 O O . HIS B 1 481 ? -8.008 9.641 24.438 1 97.81 481 HIS B O 1
ATOM 8490 N N . ASN B 1 482 ? -9.969 10.031 25.391 1 96.75 482 ASN B N 1
ATOM 8491 C CA . ASN B 1 482 ? -10.109 11.391 24.875 1 96.75 482 ASN B CA 1
ATOM 8492 C C . ASN B 1 482 ? -9.016 12.312 25.406 1 96.75 482 ASN B C 1
ATOM 8494 O O . ASN B 1 482 ? -8.75 13.367 24.828 1 96.75 482 ASN B O 1
ATOM 8498 N N . GLU B 1 483 ? -8.375 11.938 26.484 1 97.31 483 GLU B N 1
ATOM 8499 C CA . GLU B 1 483 ? -7.312 12.758 27.047 1 97.31 483 GLU B CA 1
ATOM 8500 C C . GLU B 1 483 ? -6.156 12.93 26.078 1 97.31 483 GLU B C 1
ATOM 8502 O O . GLU B 1 483 ? -5.465 13.945 26.094 1 97.31 483 GLU B O 1
ATOM 8507 N N . LEU B 1 484 ? -5.953 11.945 25.219 1 97.75 484 LEU B N 1
ATOM 8508 C CA . LEU B 1 484 ? -4.93 12.07 24.188 1 97.75 484 LEU B CA 1
ATOM 8509 C C . LEU B 1 484 ? -5.246 13.227 23.25 1 97.75 484 LEU B C 1
ATOM 8511 O O . LEU B 1 484 ? -4.367 14.023 22.906 1 97.75 484 LEU B O 1
ATOM 8515 N N . ARG B 1 485 ? -6.508 13.32 22.797 1 97.56 485 ARG B N 1
ATOM 8516 C CA . ARG B 1 485 ? -6.961 14.367 21.891 1 97.56 485 ARG B CA 1
ATOM 8517 C C . ARG B 1 485 ? -6.895 15.734 22.562 1 97.56 485 ARG B C 1
ATOM 8519 O O . ARG B 1 485 ? -6.457 16.703 21.953 1 97.56 485 ARG B O 1
ATOM 8526 N N . GLU B 1 486 ? -7.309 15.781 23.781 1 97.69 486 GLU B N 1
ATOM 8527 C CA . GLU B 1 486 ? -7.266 17.031 24.531 1 97.69 486 GLU B CA 1
ATOM 8528 C C . GLU B 1 486 ? -5.832 17.547 24.672 1 97.69 486 GLU B C 1
ATOM 8530 O O . GLU B 1 486 ? -5.57 18.734 24.484 1 97.69 486 GLU B O 1
ATOM 8535 N N . ARG B 1 487 ? -4.953 16.641 24.984 1 98.12 487 ARG B N 1
ATOM 8536 C CA . ARG B 1 487 ? -3.549 17.016 25.141 1 98.12 487 ARG B CA 1
ATOM 8537 C C . ARG B 1 487 ? -2.947 17.469 23.828 1 98.12 487 ARG B C 1
ATOM 8539 O O . ARG B 1 487 ? -2.178 18.438 23.781 1 98.12 487 ARG B O 1
ATOM 8546 N N . LEU B 1 488 ? -3.229 16.797 22.781 1 98.25 488 LEU B N 1
ATOM 8547 C CA . LEU B 1 488 ? -2.764 17.172 21.453 1 98.25 488 LEU B CA 1
ATOM 8548 C C . LEU B 1 488 ? -3.18 18.609 21.125 1 98.25 488 LEU B C 1
ATOM 8550 O O . LEU B 1 488 ? -2.35 19.422 20.719 1 98.25 488 LEU B O 1
ATOM 8554 N N . HIS B 1 489 ? -4.402 18.938 21.359 1 98.06 489 HIS B N 1
ATOM 8555 C CA . HIS B 1 489 ? -4.922 20.25 21.016 1 98.06 489 HIS B CA 1
ATOM 8556 C C . HIS B 1 489 ? -4.363 21.312 21.938 1 98.06 489 HIS B C 1
ATOM 8558 O O . HIS B 1 489 ? -4.152 22.469 21.531 1 98.06 489 HIS B O 1
ATOM 8564 N N . PHE B 1 490 ? -4.176 20.906 23.156 1 98.19 490 PHE B N 1
ATOM 8565 C CA . PHE B 1 490 ? -3.539 21.828 24.094 1 98.19 490 PHE B CA 1
ATOM 8566 C C . PHE B 1 490 ? -2.148 22.219 23.609 1 98.19 490 PHE B C 1
ATOM 8568 O O . PHE B 1 490 ? -1.806 23.406 23.578 1 98.19 490 PHE B O 1
ATOM 8575 N N . ILE B 1 491 ? -1.339 21.219 23.219 1 98.5 491 ILE B N 1
ATOM 8576 C CA . ILE B 1 491 ? 0.018 21.484 22.75 1 98.5 491 ILE B CA 1
ATOM 8577 C C . ILE B 1 491 ? -0.025 22.312 21.469 1 98.5 491 ILE B C 1
ATOM 8579 O O . ILE B 1 491 ? 0.771 23.25 21.312 1 98.5 491 ILE B O 1
ATOM 8583 N N . ALA B 1 492 ? -0.916 22.031 20.578 1 98.19 492 ALA B N 1
ATOM 8584 C CA . ALA B 1 492 ? -1.056 22.781 19.328 1 98.19 492 ALA B CA 1
ATOM 8585 C C . ALA B 1 492 ? -1.357 24.25 19.609 1 98.19 492 ALA B C 1
ATOM 8587 O O . ALA B 1 492 ? -0.737 25.141 19.031 1 98.19 492 ALA B O 1
ATOM 8588 N N . ARG B 1 493 ? -2.271 24.516 20.5 1 97.62 493 ARG B N 1
ATOM 8589 C CA . ARG B 1 493 ? -2.635 25.891 20.859 1 97.62 493 ARG B CA 1
ATOM 8590 C C . ARG B 1 493 ? -1.459 26.609 21.5 1 97.62 493 ARG B C 1
ATOM 8592 O O . ARG B 1 493 ? -1.239 27.797 21.25 1 97.62 493 ARG B O 1
ATOM 8599 N N . LEU B 1 494 ? -0.775 25.875 22.359 1 98.19 494 LEU B N 1
ATOM 8600 C CA . LEU B 1 494 ? 0.37 26.453 23.031 1 98.19 494 LEU B CA 1
ATOM 8601 C C . LEU B 1 494 ? 1.435 26.891 22.031 1 98.19 494 LEU B C 1
ATOM 8603 O O . LEU B 1 494 ? 1.999 27.984 22.156 1 98.19 494 LEU B O 1
ATOM 8607 N N . ILE B 1 495 ? 1.717 26.047 21.062 1 98.38 495 ILE B N 1
ATOM 8608 C CA . ILE B 1 495 ? 2.715 26.391 20.047 1 98.38 495 ILE B CA 1
ATOM 8609 C C . ILE B 1 495 ? 2.264 27.609 19.266 1 98.38 495 ILE B C 1
ATOM 8611 O O . ILE B 1 495 ? 3.053 28.531 19.031 1 98.38 495 ILE B O 1
ATOM 8615 N N . LYS B 1 496 ? 1.031 27.641 18.828 1 97.19 496 LYS B N 1
ATOM 8616 C CA . LYS B 1 496 ? 0.505 28.766 18.047 1 97.19 496 LYS B CA 1
ATOM 8617 C C . LYS B 1 496 ? 0.598 30.062 18.844 1 97.19 496 LYS B C 1
ATOM 8619 O O . LYS B 1 496 ? 1.009 31.094 18.312 1 97.19 496 LYS B O 1
ATOM 8624 N N . LYS B 1 497 ? 0.207 29.984 20.109 1 97.56 497 LYS B N 1
ATOM 8625 C CA . LYS B 1 497 ? 0.269 31.156 20.969 1 97.56 497 LYS B CA 1
ATOM 8626 C C . LYS B 1 497 ? 1.703 31.672 21.109 1 97.56 497 LYS B C 1
ATOM 8628 O O . LYS B 1 497 ? 1.964 32.875 20.953 1 97.56 497 LYS B O 1
ATOM 8633 N N . ARG B 1 498 ? 2.605 30.766 21.391 1 97.44 498 ARG B N 1
ATOM 8634 C CA . ARG B 1 498 ? 4 31.141 21.594 1 97.44 498 ARG B CA 1
ATOM 8635 C C . ARG B 1 498 ? 4.625 31.672 20.312 1 97.44 498 ARG B C 1
ATOM 8637 O O . ARG B 1 498 ? 5.441 32.594 20.359 1 97.44 498 ARG B O 1
ATOM 8644 N N . CYS B 1 499 ? 4.328 31.078 19.203 1 96.75 499 CYS B N 1
ATOM 8645 C CA . CYS B 1 499 ? 4.812 31.578 17.922 1 96.75 499 CYS B CA 1
ATOM 8646 C C . CYS B 1 499 ? 4.285 33 17.672 1 96.75 499 CYS B C 1
ATOM 8648 O O . CYS B 1 499 ? 5.023 33.844 17.188 1 96.75 499 CYS B O 1
ATOM 8650 N N . ASN B 1 500 ? 3.041 33.188 17.938 1 95 500 ASN B N 1
ATOM 8651 C CA . ASN B 1 500 ? 2.453 34.531 17.781 1 95 500 ASN B CA 1
ATOM 8652 C C . ASN B 1 500 ? 3.156 35.562 18.672 1 95 500 ASN B C 1
ATOM 8654 O O . ASN B 1 500 ? 3.4 36.688 18.234 1 95 500 ASN B O 1
ATOM 8658 N N . ASP B 1 501 ? 3.469 35.156 19.859 1 95.38 501 ASP B N 1
ATOM 8659 C CA . ASP B 1 501 ? 4.168 36.031 20.797 1 95.38 501 ASP B CA 1
ATOM 8660 C C . ASP B 1 501 ? 5.527 36.438 20.25 1 95.38 501 ASP B C 1
ATOM 8662 O O . ASP B 1 501 ? 6.027 37.531 20.578 1 95.38 501 ASP B O 1
ATOM 8666 N N . LYS B 1 502 ? 6.062 35.594 19.422 1 94.62 502 LYS B N 1
ATOM 8667 C CA . LYS B 1 502 ? 7.391 35.844 18.875 1 94.62 502 LYS B CA 1
ATOM 8668 C C . LYS B 1 502 ? 7.312 36.312 17.438 1 94.62 502 LYS B C 1
ATOM 8670 O O . LYS B 1 502 ? 8.336 36.406 16.75 1 94.62 502 LYS B O 1
ATOM 8675 N N . ASN B 1 503 ? 6.152 36.562 16.938 1 93.06 503 ASN B N 1
ATOM 8676 C CA . ASN B 1 503 ? 5.891 37.062 15.586 1 93.06 503 ASN B CA 1
ATOM 8677 C C . ASN B 1 503 ? 6.398 36.062 14.531 1 93.06 503 ASN B C 1
ATOM 8679 O O . ASN B 1 503 ? 7 36.5 13.539 1 93.06 503 ASN B O 1
ATOM 8683 N N . ILE B 1 504 ? 6.324 34.844 14.82 1 95.25 504 ILE B N 1
ATOM 8684 C CA . ILE B 1 504 ? 6.578 33.812 13.828 1 95.25 504 ILE B CA 1
ATOM 8685 C C . ILE B 1 504 ? 5.312 33.562 13.016 1 95.25 504 ILE B C 1
ATOM 8687 O O . ILE B 1 504 ? 4.254 33.25 13.57 1 95.25 504 ILE B O 1
ATOM 8691 N N . PRO B 1 505 ? 5.383 33.625 11.734 1 94.62 505 PRO B N 1
ATOM 8692 C CA . PRO B 1 505 ? 4.18 33.562 10.898 1 94.62 505 PRO B CA 1
ATOM 8693 C C . PRO B 1 505 ? 3.619 32.156 10.742 1 94.62 505 PRO B C 1
ATOM 8695 O O . PRO B 1 505 ? 4.207 31.328 10.055 1 94.62 505 PRO B O 1
ATOM 8698 N N . ILE B 1 506 ? 2.496 31.953 11.312 1 94.88 506 ILE B N 1
ATOM 8699 C CA . ILE B 1 506 ? 1.727 30.719 11.133 1 94.88 506 ILE B CA 1
ATOM 8700 C C . ILE B 1 506 ? 0.493 31 10.281 1 94.88 506 ILE B C 1
ATOM 8702 O O . ILE B 1 506 ? -0.239 31.969 10.539 1 94.88 506 ILE B O 1
ATOM 8706 N N . LEU B 1 507 ? 0.315 30.188 9.242 1 92.81 507 LEU B N 1
ATOM 8707 C CA . LEU B 1 507 ? -0.924 30.328 8.484 1 92.81 507 LEU B CA 1
ATOM 8708 C C . LEU B 1 507 ? -2.137 30.094 9.375 1 92.81 507 LEU B C 1
ATOM 8710 O O . LEU B 1 507 ? -2.207 29.078 10.086 1 92.81 507 LEU B O 1
ATOM 8714 N N . PRO B 1 508 ? -3.012 31.031 9.383 1 92.69 508 PRO B N 1
ATOM 8715 C CA . PRO B 1 508 ? -4.148 30.922 10.297 1 92.69 508 PRO B CA 1
ATOM 8716 C C . PRO B 1 508 ? -5.027 29.703 9.992 1 92.69 508 PRO B C 1
ATOM 8718 O O . PRO B 1 508 ? -5.355 29.453 8.836 1 92.69 508 PRO B O 1
ATOM 8721 N N . ASN B 1 509 ? -5.34 28.938 11 1 94 509 ASN B N 1
ATOM 8722 C CA . ASN B 1 509 ? -6.266 27.812 10.922 1 94 509 ASN B CA 1
ATOM 8723 C C . ASN B 1 509 ? -6.703 27.344 12.312 1 94 509 ASN B C 1
ATOM 8725 O O . ASN B 1 509 ? -6.152 27.797 13.32 1 94 509 ASN B O 1
ATOM 8729 N N . GLU B 1 510 ? -7.656 26.484 12.352 1 92.62 510 GLU B N 1
ATOM 8730 C CA . GLU B 1 510 ? -8.219 26.078 13.633 1 92.62 510 GLU B CA 1
ATOM 8731 C C . GLU B 1 510 ? -7.844 24.625 13.961 1 92.62 510 GLU B C 1
ATOM 8733 O O . GLU B 1 510 ? -8.328 24.062 14.938 1 92.62 510 GLU B O 1
ATOM 8738 N N . SER B 1 511 ? -7.059 24.031 13.164 1 97.38 511 SER B N 1
ATOM 8739 C CA . SER B 1 511 ? -6.75 22.625 13.367 1 97.38 511 SER B CA 1
ATOM 8740 C C . SER B 1 511 ? -5.461 22.453 14.164 1 97.38 511 SER B C 1
ATOM 8742 O O . SER B 1 511 ? -4.918 23.422 14.703 1 97.38 511 SER B O 1
ATOM 8744 N N . HIS B 1 512 ? -5.043 21.234 14.344 1 97.88 512 HIS B N 1
ATOM 8745 C CA . HIS B 1 512 ? -3.822 20.891 15.07 1 97.88 512 HIS B CA 1
ATOM 8746 C C . HIS B 1 512 ? -2.586 21.125 14.203 1 97.88 512 HIS B C 1
ATOM 8748 O O . HIS B 1 512 ? -1.459 21.078 14.703 1 97.88 512 HIS B O 1
ATOM 8754 N N . ILE B 1 513 ? -2.777 21.375 12.898 1 96.75 513 ILE B N 1
ATOM 8755 C CA . ILE B 1 513 ? -1.682 21.594 11.961 1 96.75 513 ILE B CA 1
ATOM 8756 C C . ILE B 1 513 ? -1.104 22.984 12.148 1 96.75 513 ILE B C 1
ATOM 8758 O O . ILE B 1 513 ? -1.851 23.969 12.266 1 96.75 513 ILE B O 1
ATOM 8762 N N . ILE B 1 514 ? 0.224 23.094 12.18 1 97.5 514 ILE B N 1
ATOM 8763 C CA . ILE B 1 514 ? 0.881 24.375 12.406 1 97.5 514 ILE B CA 1
ATOM 8764 C C . ILE B 1 514 ? 1.848 24.672 11.258 1 97.5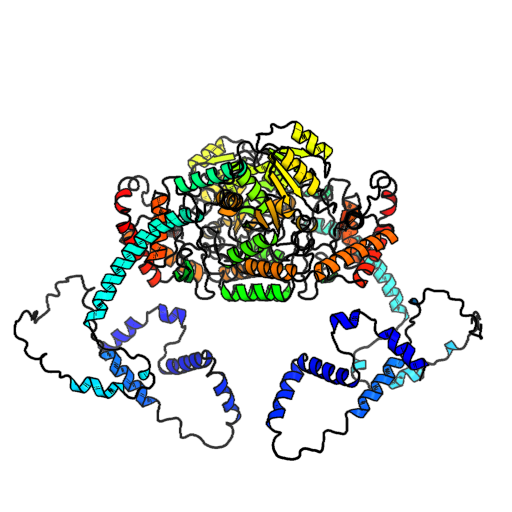 514 ILE B C 1
ATOM 8766 O O . ILE B 1 514 ? 3.041 24.375 11.352 1 97.5 514 ILE B O 1
ATOM 8770 N N . PRO B 1 515 ? 1.388 25.266 10.211 1 96.69 515 PRO B N 1
ATOM 8771 C CA . PRO B 1 515 ? 2.229 25.609 9.07 1 96.69 515 PRO B CA 1
ATOM 8772 C C . PRO B 1 515 ? 2.973 26.938 9.273 1 96.69 515 PRO B C 1
ATOM 8774 O O . PRO B 1 515 ? 2.361 28 9.234 1 96.69 515 PRO B O 1
ATOM 8777 N N . VAL B 1 516 ? 4.246 26.906 9.492 1 96.88 516 VAL B N 1
ATOM 8778 C CA . VAL B 1 516 ? 5.09 28.094 9.57 1 96.88 516 VAL B CA 1
ATOM 8779 C C . VAL B 1 516 ? 5.504 28.516 8.164 1 96.88 516 VAL B C 1
ATOM 8781 O O . VAL B 1 516 ? 6.277 27.828 7.496 1 96.88 516 VAL B O 1
ATOM 8784 N N . PHE B 1 517 ? 5.09 29.625 7.75 1 94.94 517 PHE B N 1
ATOM 8785 C CA . PHE B 1 517 ? 5.297 30.109 6.387 1 94.94 517 PHE B CA 1
ATOM 8786 C C . PHE B 1 517 ? 6.738 30.562 6.184 1 94.94 517 PHE B C 1
ATOM 8788 O O . PHE B 1 517 ? 7.285 31.281 7.016 1 94.94 517 PHE B O 1
ATOM 8795 N N . ILE B 1 518 ? 7.391 30.125 5.07 1 94.44 518 ILE B N 1
ATOM 8796 C CA . ILE B 1 518 ? 8.734 30.562 4.699 1 94.44 518 ILE B CA 1
ATOM 8797 C C . ILE B 1 518 ? 8.695 31.25 3.34 1 94.44 518 ILE B C 1
ATOM 8799 O O . ILE B 1 518 ? 9.32 32.312 3.156 1 94.44 518 ILE B O 1
ATOM 8803 N N . GLY B 1 519 ? 8.086 30.641 2.287 1 91.75 519 GLY B N 1
ATOM 8804 C CA . GLY B 1 519 ? 7.828 31.281 1.006 1 91.75 519 GLY B CA 1
ATOM 8805 C C . GLY B 1 519 ? 8.953 31.094 0.009 1 91.75 519 GLY B C 1
ATOM 8806 O O . GLY B 1 519 ? 8.938 31.672 -1.074 1 91.75 519 GLY B O 1
ATOM 8807 N N . ASP B 1 520 ? 9.938 30.328 0.41 1 91.44 520 ASP B N 1
ATOM 8808 C CA . ASP B 1 520 ? 11.086 30.062 -0.446 1 91.44 520 ASP B CA 1
ATOM 8809 C C . ASP B 1 520 ? 11.648 28.656 -0.192 1 91.44 520 ASP B C 1
ATOM 8811 O O . ASP B 1 520 ? 11.938 28.297 0.952 1 91.44 520 ASP B O 1
ATOM 8815 N N . ALA B 1 521 ? 11.836 27.922 -1.307 1 90.75 521 ALA B N 1
ATOM 8816 C CA . ALA B 1 521 ? 12.242 26.531 -1.188 1 90.75 521 ALA B CA 1
ATOM 8817 C C . ALA B 1 521 ? 13.625 26.406 -0.551 1 90.75 521 ALA B C 1
ATOM 8819 O O . ALA B 1 521 ? 13.852 25.562 0.31 1 90.75 521 ALA B O 1
ATOM 8820 N N . LYS B 1 522 ? 14.562 27.156 -1.001 1 92 522 LYS B N 1
ATOM 8821 C CA . LYS B 1 522 ? 15.93 27.109 -0.481 1 92 522 LYS B CA 1
ATOM 8822 C C . LYS B 1 522 ? 15.969 27.5 0.993 1 92 522 LYS B C 1
ATOM 8824 O O . LYS B 1 522 ? 16.641 26.859 1.794 1 92 522 LYS B O 1
ATOM 8829 N N . LYS B 1 523 ? 15.234 28.516 1.325 1 93.94 523 LYS B N 1
ATOM 8830 C CA . LYS B 1 523 ? 15.227 28.984 2.707 1 93.94 523 LYS B CA 1
ATOM 8831 C C . LYS B 1 523 ? 14.516 27.984 3.623 1 93.94 523 LYS B C 1
ATOM 8833 O O . LYS B 1 523 ? 14.891 27.828 4.789 1 93.94 523 LYS B O 1
ATOM 8838 N N . ALA B 1 524 ? 13.445 27.391 3.113 1 94.5 524 ALA B N 1
ATOM 8839 C CA . ALA B 1 524 ? 12.758 26.375 3.9 1 94.5 524 ALA B CA 1
ATOM 8840 C C . ALA B 1 524 ? 13.703 25.219 4.234 1 94.5 524 ALA B C 1
ATOM 8842 O O . ALA B 1 524 ? 13.711 24.734 5.367 1 94.5 524 ALA B O 1
ATOM 8843 N N . LYS B 1 525 ? 14.438 24.781 3.25 1 93.19 525 LYS B N 1
ATOM 8844 C CA . LYS B 1 525 ? 15.422 23.719 3.469 1 93.19 525 LYS B CA 1
ATOM 8845 C C . LYS B 1 525 ? 16.484 24.156 4.469 1 93.19 525 LYS B C 1
ATOM 8847 O O . LYS B 1 525 ? 16.844 23.391 5.371 1 93.19 525 LYS B O 1
ATOM 8852 N N . MET B 1 526 ? 16.953 25.344 4.312 1 94.81 526 MET B N 1
ATOM 8853 C CA . MET B 1 526 ? 17.969 25.859 5.219 1 94.81 526 MET B CA 1
ATOM 8854 C C . MET B 1 526 ? 17.438 25.938 6.648 1 94.81 526 MET B C 1
ATOM 8856 O O . MET B 1 526 ? 18.156 25.609 7.594 1 94.81 526 MET B O 1
ATOM 8860 N N . ALA B 1 527 ? 16.234 26.406 6.715 1 96.62 527 ALA B N 1
ATOM 8861 C CA . ALA B 1 527 ? 15.625 26.5 8.039 1 96.62 527 ALA B CA 1
ATOM 8862 C C . ALA B 1 527 ? 15.547 25.125 8.703 1 96.62 527 ALA B C 1
ATOM 8864 O O . ALA B 1 527 ? 15.875 24.984 9.883 1 96.62 527 ALA B O 1
ATOM 8865 N N . SER B 1 528 ? 15.094 24.156 7.961 1 95.69 528 SER B N 1
ATOM 8866 C CA . SER B 1 528 ? 15.008 22.781 8.461 1 95.69 528 SER B CA 1
ATOM 8867 C C . SER B 1 528 ? 16.375 22.25 8.867 1 95.69 528 SER B C 1
ATOM 8869 O O . SER B 1 528 ? 16.516 21.641 9.93 1 95.69 528 SER B O 1
ATOM 8871 N N . ASP B 1 529 ? 17.375 22.484 8.039 1 93.81 529 ASP B N 1
ATOM 8872 C CA . ASP B 1 529 ? 18.734 22.031 8.312 1 93.81 529 ASP B CA 1
ATOM 8873 C C . ASP B 1 529 ? 19.281 22.672 9.586 1 93.81 529 ASP B C 1
ATOM 8875 O O . ASP B 1 529 ? 19.922 22.016 10.398 1 93.81 529 ASP B O 1
ATOM 8879 N N . LEU B 1 530 ? 19.016 23.938 9.727 1 96.62 530 LEU B N 1
ATOM 8880 C CA . LEU B 1 530 ? 19.5 24.656 10.906 1 96.62 530 LEU B CA 1
ATOM 8881 C C . LEU B 1 530 ? 18.828 24.125 12.172 1 96.62 530 LEU B C 1
ATOM 8883 O O . LEU B 1 530 ? 19.484 23.953 13.195 1 96.62 530 LEU B O 1
ATOM 8887 N N . LEU B 1 531 ? 17.547 23.906 12.086 1 97.75 531 LEU B N 1
ATOM 8888 C CA . LEU B 1 531 ? 16.828 23.344 13.227 1 97.75 531 LEU B CA 1
ATOM 8889 C C . LEU B 1 531 ? 17.422 22 13.633 1 97.75 531 LEU B C 1
ATOM 8891 O O . LEU B 1 531 ? 17.594 21.734 14.828 1 97.75 531 LEU B O 1
ATOM 8895 N N . MET B 1 532 ? 17.75 21.172 12.672 1 95.25 532 MET B N 1
ATOM 8896 C CA . MET B 1 532 ? 18.297 19.844 12.914 1 95.25 532 MET B CA 1
ATOM 8897 C C . MET B 1 532 ? 19.719 19.953 13.469 1 95.25 532 MET B C 1
ATOM 8899 O O . MET B 1 532 ? 20.031 19.344 14.492 1 95.25 532 MET B O 1
ATOM 8903 N N . GLN B 1 533 ? 20.562 20.719 12.844 1 93.94 533 GLN B N 1
ATOM 8904 C CA . GLN B 1 533 ? 22 20.734 13.117 1 93.94 533 GLN B CA 1
ATOM 8905 C C . GLN B 1 533 ? 22.297 21.516 14.398 1 93.94 533 GLN B C 1
ATOM 8907 O O . GLN B 1 533 ? 23.125 21.094 15.211 1 93.94 533 GLN B O 1
ATOM 8912 N N . LYS B 1 534 ? 21.594 22.625 14.586 1 95.75 534 LYS B N 1
ATOM 8913 C CA . LYS B 1 534 ? 21.953 23.531 15.68 1 95.75 534 LYS B CA 1
ATOM 8914 C C . LYS B 1 534 ? 21.094 23.266 16.906 1 95.75 534 LYS B C 1
ATOM 8916 O O . LYS B 1 534 ? 21.531 23.469 18.047 1 95.75 534 LYS B O 1
ATOM 8921 N N . TYR B 1 535 ? 19.906 22.766 16.656 1 97.56 535 TYR B N 1
ATOM 8922 C CA . TYR B 1 535 ? 18.984 22.734 17.781 1 97.56 535 TYR B CA 1
ATOM 8923 C C . TYR B 1 535 ? 18.484 21.328 18.047 1 97.56 535 TYR B C 1
ATOM 8925 O O . TYR B 1 535 ? 17.719 21.094 18.984 1 97.56 535 TYR B O 1
ATOM 8933 N N . ASP B 1 536 ? 18.781 20.328 17.281 1 97.25 536 ASP B N 1
ATOM 8934 C CA . ASP B 1 536 ? 18.359 18.938 17.406 1 97.25 536 ASP B CA 1
ATOM 8935 C C . ASP B 1 536 ? 16.844 18.812 17.266 1 97.25 536 ASP B C 1
ATOM 8937 O O . ASP B 1 536 ? 16.203 18.062 18.016 1 97.25 536 ASP B O 1
ATOM 8941 N N . ILE B 1 537 ? 16.328 19.625 16.438 1 98 537 ILE B N 1
ATOM 8942 C CA . ILE B 1 537 ? 14.898 19.641 16.156 1 98 537 ILE B CA 1
ATOM 8943 C C . ILE B 1 537 ? 14.641 19.234 14.719 1 98 537 ILE B C 1
ATOM 8945 O O . ILE B 1 537 ? 15.219 19.797 13.789 1 98 537 ILE B O 1
ATOM 8949 N N . TYR B 1 538 ? 13.812 18.266 14.57 1 96.5 538 TYR B N 1
ATOM 8950 C CA . TYR B 1 538 ? 13.523 17.781 13.227 1 96.5 538 TYR B CA 1
ATOM 8951 C C . TYR B 1 538 ? 12.156 18.266 12.758 1 96.5 538 TYR B C 1
ATOM 8953 O O . TYR B 1 538 ? 11.125 17.859 13.305 1 96.5 538 TYR B O 1
ATOM 8961 N N . VAL B 1 539 ? 12.109 19.141 11.797 1 96.12 539 VAL B N 1
ATOM 8962 C CA . VAL B 1 539 ? 10.945 19.594 11.047 1 96.12 539 VAL B CA 1
ATOM 8963 C C . VAL B 1 539 ? 11.25 19.562 9.555 1 96.12 539 VAL B C 1
ATOM 8965 O O . VAL B 1 539 ? 12.281 20.078 9.109 1 96.12 539 VAL B O 1
ATOM 8968 N N . GLN B 1 540 ? 10.422 18.984 8.82 1 89.12 540 GLN B N 1
ATOM 8969 C CA . GLN B 1 540 ? 10.703 18.844 7.398 1 89.12 540 GLN B CA 1
ATOM 8970 C C . GLN B 1 540 ? 10.195 20.047 6.613 1 89.12 540 GLN B C 1
ATOM 8972 O O . GLN B 1 540 ? 9.109 20.562 6.883 1 89.12 540 GLN B O 1
ATOM 8977 N N . PRO B 1 541 ? 11.023 20.469 5.656 1 92.62 541 PRO B N 1
ATOM 8978 C CA . PRO B 1 541 ? 10.531 21.5 4.738 1 92.62 541 PRO B CA 1
ATOM 8979 C C . PRO B 1 541 ? 9.531 20.953 3.721 1 92.62 541 PRO B C 1
ATOM 8981 O O . PRO B 1 541 ? 9.703 19.844 3.223 1 92.62 541 PRO B O 1
ATOM 8984 N N . ILE B 1 542 ? 8.492 21.641 3.508 1 91.94 542 ILE B N 1
ATOM 8985 C CA . ILE B 1 542 ? 7.473 21.281 2.527 1 91.94 542 ILE B CA 1
ATOM 8986 C C . ILE B 1 542 ? 7.605 22.156 1.294 1 91.94 542 ILE B C 1
ATOM 8988 O O . ILE B 1 542 ? 7.512 23.391 1.391 1 91.94 542 ILE B O 1
ATOM 8992 N N . ASN B 1 543 ? 7.859 21.531 0.183 1 88 543 ASN B N 1
ATOM 8993 C CA . ASN B 1 543 ? 8.086 22.234 -1.066 1 88 543 ASN B CA 1
ATOM 8994 C C . ASN B 1 543 ? 7.195 21.719 -2.188 1 88 543 ASN B C 1
ATOM 8996 O O . ASN B 1 543 ? 6.375 20.828 -1.964 1 88 543 ASN B O 1
ATOM 9000 N N . TYR B 1 544 ? 7.293 22.406 -3.314 1 83.19 544 TYR B N 1
ATOM 9001 C CA . TYR B 1 544 ? 6.602 21.922 -4.504 1 83.19 544 TYR B CA 1
ATOM 9002 C C . TYR B 1 544 ? 6.973 20.469 -4.789 1 83.19 544 TYR B C 1
ATOM 9004 O O . TYR B 1 544 ? 8.133 20.078 -4.641 1 83.19 544 TYR B O 1
ATOM 9012 N N . PRO B 1 545 ? 5.969 19.609 -5.094 1 80.62 545 PRO B N 1
ATOM 9013 C CA . PRO B 1 545 ? 4.598 19.891 -5.523 1 80.62 545 PRO B CA 1
ATOM 9014 C C . PRO B 1 545 ? 3.594 19.828 -4.375 1 80.62 545 PRO B C 1
ATOM 9016 O O . PRO B 1 545 ? 2.395 20.016 -4.59 1 80.62 545 PRO B O 1
ATOM 9019 N N . THR B 1 546 ? 4.027 19.594 -3.191 1 82 546 THR B N 1
ATOM 9020 C CA . THR B 1 546 ? 3.086 19.484 -2.082 1 82 546 THR B CA 1
ATOM 9021 C C . THR B 1 546 ? 2.355 20.812 -1.877 1 82 546 THR B C 1
ATOM 9023 O O . THR B 1 546 ? 1.155 20.828 -1.595 1 82 546 THR B O 1
ATOM 9026 N N . VAL B 1 547 ? 3.154 21.891 -1.981 1 86.88 547 VAL B N 1
ATOM 9027 C CA . VAL B 1 547 ? 2.58 23.234 -2.008 1 86.88 547 VAL B CA 1
ATOM 9028 C C . VAL B 1 547 ? 3.08 23.984 -3.24 1 86.88 547 VAL B C 1
ATOM 9030 O O . VAL B 1 547 ? 4.137 23.672 -3.785 1 86.88 547 VAL B O 1
ATOM 9033 N N . PRO B 1 548 ? 2.309 24.938 -3.676 1 88 548 PRO B N 1
ATOM 9034 C CA . PRO B 1 548 ? 2.764 25.703 -4.832 1 88 548 PRO B CA 1
ATOM 9035 C C . PRO B 1 548 ? 4.062 26.469 -4.559 1 88 548 PRO B C 1
ATOM 9037 O O . PRO B 1 548 ? 4.371 26.766 -3.406 1 88 548 PRO B O 1
ATOM 9040 N N . LYS B 1 549 ? 4.82 26.781 -5.645 1 88.62 549 LYS B N 1
ATOM 9041 C CA . LYS B 1 549 ? 6.039 27.578 -5.539 1 88.62 549 LYS B CA 1
ATOM 9042 C C . LYS B 1 549 ? 5.75 28.938 -4.895 1 88.62 549 LYS B C 1
ATOM 9044 O O . LYS B 1 549 ? 4.746 29.578 -5.215 1 88.62 549 LYS B O 1
ATOM 9049 N N . GLY B 1 550 ? 6.508 29.266 -3.98 1 90.06 550 GLY B N 1
ATOM 9050 C CA . GLY B 1 550 ? 6.32 30.531 -3.285 1 90.06 550 GLY B CA 1
ATOM 9051 C C . GLY B 1 550 ? 5.527 30.406 -2 1 90.06 550 GLY B C 1
ATOM 9052 O O . GLY B 1 550 ? 5.398 31.359 -1.239 1 90.06 550 GLY B O 1
ATOM 9053 N N . GLN B 1 551 ? 5.027 29.156 -1.729 1 91.44 551 GLN B N 1
ATOM 9054 C CA . GLN B 1 551 ? 4.23 28.922 -0.529 1 91.44 551 GLN B CA 1
ATOM 9055 C C . GLN B 1 551 ? 4.875 27.859 0.36 1 91.44 551 GLN B C 1
ATOM 9057 O O . GLN B 1 551 ? 4.188 27.172 1.116 1 91.44 551 GLN B O 1
ATOM 9062 N N . GLU B 1 552 ? 6.215 27.766 0.217 1 93.25 552 GLU B N 1
ATOM 9063 C CA . GLU B 1 552 ? 6.941 26.766 0.995 1 93.25 552 GLU B CA 1
ATOM 9064 C C . GLU B 1 552 ? 6.824 27.047 2.492 1 93.25 552 GLU B C 1
ATOM 9066 O O . GLU B 1 552 ? 6.703 28.188 2.912 1 93.25 552 GLU B O 1
ATOM 9071 N N . LEU B 1 553 ? 6.828 25.984 3.252 1 95.81 553 LEU B N 1
ATOM 9072 C CA . LEU B 1 553 ? 6.598 26.141 4.684 1 95.81 553 LEU B CA 1
ATOM 9073 C C . LEU B 1 553 ? 7.273 25.031 5.469 1 95.81 553 LEU B C 1
ATOM 9075 O O . LEU B 1 553 ? 7.824 24.094 4.883 1 95.81 553 LEU B O 1
ATOM 9079 N N . LEU B 1 554 ? 7.367 25.25 6.75 1 96.38 554 LEU B N 1
ATOM 9080 C CA . LEU B 1 554 ? 7.613 24.172 7.711 1 96.38 554 LEU B CA 1
ATOM 9081 C C . LEU B 1 554 ? 6.316 23.734 8.375 1 96.38 554 LEU B C 1
ATOM 9083 O O . LEU B 1 554 ? 5.535 24.562 8.844 1 96.38 554 LEU B O 1
ATOM 9087 N N . ARG B 1 555 ? 6.035 22.469 8.305 1 95.62 555 ARG B N 1
ATOM 9088 C CA . ARG B 1 555 ? 4.82 21.984 8.945 1 95.62 555 ARG B CA 1
ATOM 9089 C C . ARG B 1 555 ? 5.141 21.297 10.266 1 95.62 555 ARG B C 1
ATOM 9091 O O . ARG B 1 555 ? 5.797 20.25 10.289 1 95.62 555 ARG B O 1
ATOM 9098 N N . ILE B 1 556 ? 4.695 21.891 11.305 1 97.44 556 ILE B N 1
ATOM 9099 C CA . ILE B 1 556 ? 4.879 21.344 12.648 1 97.44 556 ILE B CA 1
ATOM 9100 C C . ILE B 1 556 ? 3.672 20.484 13.023 1 97.44 556 ILE B C 1
ATOM 9102 O O . ILE B 1 556 ? 2.525 20.906 12.852 1 97.44 556 ILE B O 1
ATOM 9106 N N . SER B 1 557 ? 3.945 19.281 13.484 1 96 557 SER B N 1
ATOM 9107 C CA . SER B 1 557 ? 2.918 18.328 13.906 1 96 557 SER B CA 1
ATOM 9108 C C . SER B 1 557 ? 3.066 17.969 15.383 1 96 557 SER B C 1
ATOM 9110 O O . SER B 1 557 ? 3.822 17.062 15.734 1 96 557 SER B O 1
ATOM 9112 N N . PRO B 1 558 ? 2.289 18.609 16.234 1 96.88 558 PRO B N 1
ATOM 9113 C CA . PRO B 1 558 ? 2.377 18.312 17.672 1 96.88 558 PRO B CA 1
ATOM 9114 C C . PRO B 1 558 ? 1.8 16.938 18.016 1 96.88 558 PRO B C 1
ATOM 9116 O O . PRO B 1 558 ? 0.999 16.391 17.25 1 96.88 558 PRO B O 1
ATOM 9119 N N . THR B 1 559 ? 2.234 16.359 19.094 1 97.25 559 THR B N 1
ATOM 9120 C CA . THR B 1 559 ? 1.684 15.156 19.703 1 97.25 559 THR B CA 1
ATOM 9121 C C . THR B 1 559 ? 1.478 15.359 21.203 1 97.25 559 THR B C 1
ATOM 9123 O O . THR B 1 559 ? 2.029 16.281 21.797 1 97.25 559 THR B O 1
ATOM 9126 N N . PRO B 1 560 ? 0.636 14.484 21.797 1 97.81 560 PRO B N 1
ATOM 9127 C CA . PRO B 1 560 ? 0.482 14.555 23.25 1 97.81 560 PRO B CA 1
ATOM 9128 C C . PRO B 1 560 ? 1.781 14.266 24 1 97.81 560 PRO B C 1
ATOM 9130 O O . PRO B 1 560 ? 1.886 14.539 25.188 1 97.81 560 PRO B O 1
ATOM 9133 N N . ASN B 1 561 ? 2.748 13.758 23.312 1 96.81 561 ASN B N 1
ATOM 9134 C CA . ASN B 1 561 ? 4.008 13.375 23.938 1 96.81 561 ASN B CA 1
ATOM 9135 C C . ASN B 1 561 ? 4.969 14.562 24.031 1 96.81 561 ASN B C 1
ATOM 9137 O O . ASN B 1 561 ? 5.996 14.477 24.703 1 96.81 561 ASN B O 1
ATOM 9141 N N . HIS B 1 562 ? 4.672 15.656 23.391 1 98 562 HIS B N 1
ATOM 9142 C CA . HIS B 1 562 ? 5.434 16.891 23.578 1 98 562 HIS B CA 1
ATOM 9143 C C . HIS B 1 562 ? 5.047 17.578 24.875 1 98 562 HIS B C 1
ATOM 9145 O O . HIS B 1 562 ? 3.877 17.594 25.25 1 98 562 HIS B O 1
ATOM 9151 N N . ASN B 1 563 ? 6.035 18.078 25.5 1 97.19 563 ASN B N 1
ATOM 9152 C CA . ASN B 1 563 ? 5.746 18.812 26.719 1 97.19 563 ASN B CA 1
ATOM 9153 C C . ASN B 1 563 ? 6.051 20.312 26.562 1 97.19 563 ASN B C 1
ATOM 9155 O O . ASN B 1 563 ? 6.531 20.734 25.516 1 97.19 563 ASN B O 1
ATOM 9159 N N . GLU B 1 564 ? 5.793 21.031 27.609 1 97.69 564 GLU B N 1
ATOM 9160 C CA . GLU B 1 564 ? 5.875 22.484 27.547 1 97.69 564 GLU B CA 1
ATOM 9161 C C . GLU B 1 564 ? 7.316 22.953 27.359 1 97.69 564 GLU B C 1
ATOM 9163 O O . GLU B 1 564 ? 7.574 23.922 26.656 1 97.69 564 GLU B O 1
ATOM 9168 N N . ASP B 1 565 ? 8.227 22.219 27.953 1 98.12 565 ASP B N 1
ATOM 9169 C CA . ASP B 1 565 ? 9.633 22.562 27.781 1 98.12 565 ASP B CA 1
ATOM 9170 C C . ASP B 1 565 ? 10.078 22.391 26.328 1 98.12 565 ASP B C 1
ATOM 9172 O O . ASP B 1 565 ? 10.828 23.203 25.797 1 98.12 565 ASP B O 1
ATOM 9176 N N . MET B 1 566 ? 9.617 21.328 25.766 1 98.25 566 MET B N 1
ATOM 9177 C CA . MET B 1 566 ? 9.93 21.078 24.359 1 98.25 566 MET B CA 1
ATOM 9178 C C . MET B 1 566 ? 9.352 22.172 23.469 1 98.25 566 MET B C 1
ATOM 9180 O O . MET B 1 566 ? 9.977 22.562 22.484 1 98.25 566 MET B O 1
ATOM 9184 N N . VAL B 1 567 ? 8.156 22.625 23.812 1 98.56 567 VAL B N 1
ATOM 9185 C CA . VAL B 1 567 ? 7.512 23.688 23.047 1 98.56 567 VAL B CA 1
ATOM 9186 C C . VAL B 1 567 ? 8.344 24.969 23.141 1 98.56 567 VAL B C 1
ATOM 9188 O O . VAL B 1 567 ? 8.57 25.641 22.141 1 98.56 567 VAL B O 1
ATOM 9191 N N . GLU B 1 568 ? 8.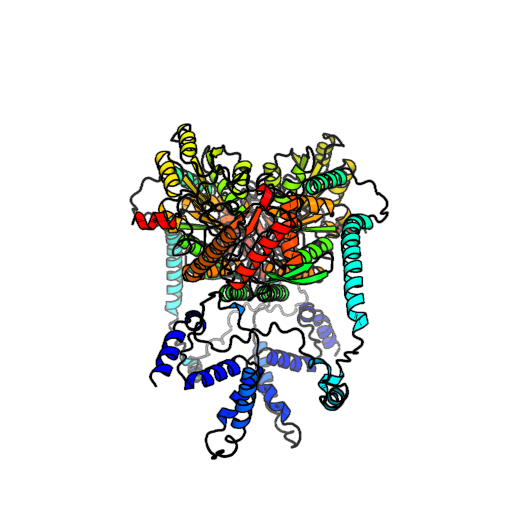789 25.266 24.297 1 98.12 568 GLU B N 1
ATOM 9192 C CA . GLU B 1 568 ? 9.609 26.469 24.484 1 98.12 568 GLU B CA 1
ATOM 9193 C C . GLU B 1 568 ? 10.898 26.375 23.672 1 98.12 568 GLU B C 1
ATOM 9195 O O . GLU B 1 568 ? 11.297 27.359 23.031 1 98.12 568 GLU B O 1
ATOM 9200 N N . LYS B 1 569 ? 11.516 25.266 23.703 1 98.31 569 LYS B N 1
ATOM 9201 C CA . LYS B 1 569 ? 12.742 25.047 22.938 1 98.31 569 LYS B CA 1
ATOM 9202 C C . LYS B 1 569 ? 12.492 25.203 21.438 1 98.31 569 LYS B C 1
ATOM 9204 O O . LYS B 1 569 ? 13.305 25.766 20.719 1 98.31 569 LYS B O 1
ATOM 9209 N N . LEU B 1 570 ? 11.391 24.641 20.984 1 98.56 570 LEU B N 1
ATOM 9210 C CA . LEU B 1 570 ? 11.023 24.734 19.578 1 98.56 570 LEU B CA 1
ATOM 9211 C C . LEU B 1 570 ? 10.867 26.188 19.156 1 98.56 570 LEU B C 1
ATOM 9213 O O . LEU B 1 570 ? 11.414 26.609 18.125 1 98.56 570 LEU B O 1
ATOM 9217 N N . VAL B 1 571 ? 10.141 26.938 19.906 1 98.25 571 VAL B N 1
ATOM 9218 C CA . VAL B 1 571 ? 9.805 28.312 19.547 1 98.25 571 VAL B CA 1
ATOM 9219 C C . VAL B 1 571 ? 11.062 29.188 19.594 1 98.25 571 VAL B C 1
ATOM 9221 O O . VAL B 1 571 ? 11.266 30.031 18.719 1 98.25 571 VAL B O 1
ATOM 9224 N N . LEU B 1 572 ? 11.898 28.953 20.562 1 98.06 572 LEU B N 1
ATOM 9225 C CA . LEU B 1 572 ? 13.164 29.688 20.656 1 98.06 572 LEU B CA 1
ATOM 9226 C C . LEU B 1 572 ? 14.055 29.359 19.453 1 98.06 572 LEU B C 1
ATOM 9228 O O . LEU B 1 572 ? 14.719 30.234 18.922 1 98.06 572 LEU B O 1
ATOM 9232 N N . ALA B 1 573 ? 14.086 28.109 19.156 1 98.44 573 ALA B N 1
ATOM 9233 C CA . ALA B 1 573 ? 14.875 27.672 18 1 98.44 573 ALA B CA 1
ATOM 9234 C C . ALA B 1 573 ? 14.359 28.328 16.719 1 98.44 573 ALA B C 1
ATOM 9236 O O . ALA B 1 573 ? 15.148 28.781 15.891 1 98.44 573 ALA B O 1
ATOM 9237 N N . LEU B 1 574 ? 13.031 28.359 16.531 1 98.12 574 LEU B N 1
ATOM 9238 C CA . LEU B 1 574 ? 12.43 29 15.359 1 98.12 574 LEU B CA 1
ATOM 9239 C C . LEU B 1 574 ? 12.781 30.469 15.297 1 98.12 574 LEU B C 1
ATOM 9241 O O . LEU B 1 574 ? 13.102 31 14.234 1 98.12 574 LEU B O 1
ATOM 9245 N N . GLU B 1 575 ? 12.703 31.078 16.438 1 96.88 575 GLU B N 1
ATOM 9246 C CA . GLU B 1 575 ? 13.062 32.5 16.5 1 96.88 575 GLU B CA 1
ATOM 9247 C C . GLU B 1 575 ? 14.508 32.719 16.047 1 96.88 575 GLU B C 1
ATOM 9249 O O . GLU B 1 575 ? 14.781 33.625 15.266 1 96.88 575 GLU B O 1
ATOM 9254 N N . GLY B 1 576 ? 15.367 31.906 16.562 1 97 576 GLY B N 1
ATOM 9255 C CA . GLY B 1 576 ? 16.766 31.984 16.172 1 97 576 GLY B CA 1
ATOM 9256 C C . GLY B 1 576 ? 16.984 31.766 14.68 1 97 576 GLY B C 1
ATOM 9257 O O . GLY B 1 576 ? 17.766 32.5 14.055 1 97 576 GLY B O 1
ATOM 9258 N N . VAL B 1 577 ? 16.359 30.781 14.156 1 97.25 577 VAL B N 1
ATOM 9259 C CA . VAL B 1 577 ? 16.484 30.453 12.742 1 97.25 577 VAL B CA 1
ATOM 9260 C C . VAL B 1 577 ? 15.93 31.594 11.891 1 97.25 577 VAL B C 1
ATOM 9262 O O . VAL B 1 577 ? 16.516 31.953 10.859 1 97.25 577 VAL B O 1
ATOM 9265 N N . PHE B 1 578 ? 14.812 32.156 12.281 1 96.12 578 PHE B N 1
ATOM 9266 C CA . PHE B 1 578 ? 14.211 33.25 11.547 1 96.12 578 PHE B CA 1
ATOM 9267 C C . PHE B 1 578 ? 15.141 34.469 11.539 1 96.12 578 PHE B C 1
ATOM 9269 O O . PHE B 1 578 ? 15.234 35.156 10.531 1 96.12 578 PHE B O 1
ATOM 9276 N N . GLU B 1 579 ? 15.766 34.719 12.57 1 95.06 579 GLU B N 1
ATOM 9277 C CA . GLU B 1 579 ? 16.734 35.812 12.648 1 95.06 579 GLU B CA 1
ATOM 9278 C C . GLU B 1 579 ? 17.938 35.531 11.758 1 95.06 579 GLU B C 1
ATOM 9280 O O . GLU B 1 579 ? 18.375 36.438 11 1 95.06 579 GLU B O 1
ATOM 9285 N N . GLU B 1 580 ? 18.391 34.375 11.852 1 95.38 580 GLU B N 1
ATOM 9286 C CA . GLU B 1 580 ? 19.594 34.031 11.125 1 95.38 580 GLU B CA 1
ATOM 9287 C C . GLU B 1 580 ? 19.375 34.062 9.617 1 95.38 580 GLU B C 1
ATOM 9289 O O . GLU B 1 580 ? 20.25 34.469 8.859 1 95.38 580 GLU B O 1
ATOM 9294 N N . LEU B 1 581 ? 18.203 33.656 9.234 1 95.38 581 LEU B N 1
ATOM 9295 C CA . LEU B 1 581 ? 17.922 33.562 7.801 1 95.38 581 LEU B CA 1
ATOM 9296 C C . LEU B 1 581 ? 17.188 34.812 7.324 1 95.38 581 LEU B C 1
ATOM 9298 O O . LEU B 1 581 ? 16.812 34.906 6.152 1 95.38 581 LEU B O 1
ATOM 9302 N N . GLN B 1 582 ? 16.922 35.812 8.156 1 91.69 582 GLN B N 1
ATOM 9303 C CA . GLN B 1 582 ? 16.25 37.062 7.832 1 91.69 582 GLN B CA 1
ATOM 9304 C C . GLN B 1 582 ? 14.898 36.812 7.188 1 91.69 582 GLN B C 1
ATOM 9306 O O . GLN B 1 582 ? 14.602 37.375 6.121 1 91.69 582 GLN B O 1
ATOM 9311 N N . LEU B 1 583 ? 14.188 36 7.801 1 90.31 583 LEU B N 1
ATOM 9312 C CA . LEU B 1 583 ? 12.891 35.594 7.266 1 90.31 583 LEU B CA 1
ATOM 9313 C C . LEU B 1 583 ? 11.805 36.562 7.719 1 90.31 583 LEU B C 1
ATOM 9315 O O . LEU B 1 583 ? 10.703 36.594 7.156 1 90.31 583 LEU B O 1
ATOM 9319 N N . ARG B 1 584 ? 11.992 37.406 8.672 1 76.5 584 ARG B N 1
ATOM 9320 C CA . ARG B 1 584 ? 10.977 38.344 9.18 1 76.5 584 ARG B CA 1
ATOM 9321 C C . ARG B 1 584 ? 10.695 39.469 8.188 1 76.5 584 ARG B C 1
ATOM 9323 O O . ARG B 1 584 ? 9.57 39.938 8.109 1 76.5 584 ARG B O 1
ATOM 9330 N N . GLU B 1 585 ? 11.633 39.844 7.504 1 59.91 585 GLU B N 1
ATOM 9331 C CA . GLU B 1 585 ? 11.492 41 6.621 1 59.91 585 GLU B CA 1
ATOM 9332 C C . GLU B 1 585 ? 10.562 40.688 5.449 1 59.91 585 GLU B C 1
ATOM 9334 O O . GLU B 1 585 ? 9.891 41.594 4.938 1 59.91 585 GLU B O 1
ATOM 9339 N N . ASN B 1 586 ? 10.461 39.469 5.012 1 51.88 586 ASN B N 1
ATOM 9340 C CA . ASN B 1 586 ? 9.688 39.156 3.82 1 51.88 586 ASN B CA 1
ATOM 9341 C C . ASN B 1 586 ? 8.195 39.062 4.129 1 51.88 586 ASN B C 1
ATOM 9343 O O . ASN B 1 586 ? 7.367 39 3.215 1 51.88 586 ASN B O 1
ATOM 9347 N N . PHE B 1 587 ? 7.75 38.875 5.34 1 54.97 587 PHE B N 1
ATOM 9348 C CA . PHE B 1 587 ? 6.359 38.562 5.648 1 54.97 587 PHE B CA 1
ATOM 9349 C C . PHE B 1 587 ? 5.531 39.844 5.75 1 54.97 587 PHE B C 1
ATOM 9351 O O . PHE B 1 587 ? 4.305 39.812 5.609 1 54.97 587 PHE B O 1
ATOM 9358 N N . GLY B 1 588 ? 6.035 40.938 6.133 1 43.75 588 GLY B N 1
ATOM 9359 C CA . GLY B 1 588 ? 5.227 42.125 6.301 1 43.75 588 GLY B CA 1
ATOM 9360 C C . GLY B 1 588 ? 4.422 42.5 5.062 1 43.75 588 GLY B C 1
ATOM 9361 O O . GLY B 1 588 ? 3.307 43 5.168 1 43.75 588 GLY B O 1
ATOM 9362 N N . GLN B 1 589 ? 4.902 42.406 3.922 1 37.72 589 GLN B N 1
ATOM 9363 C CA . GLN B 1 589 ? 4.195 42.969 2.779 1 37.72 589 GLN B CA 1
ATOM 9364 C C . GLN B 1 589 ? 3.051 42.062 2.332 1 37.72 589 GLN B C 1
ATOM 9366 O O . GLN B 1 589 ? 1.992 42.531 1.93 1 37.72 589 GLN B O 1
ATOM 9371 N N . GLU B 1 590 ? 3.158 40.719 2.264 1 39.31 590 GLU B N 1
ATOM 9372 C CA . GLU B 1 590 ? 2.191 39.875 1.568 1 39.31 590 GLU B CA 1
ATOM 9373 C C . GLU B 1 590 ? 1.105 39.375 2.52 1 39.31 590 GLU B C 1
ATOM 9375 O O . GLU B 1 590 ? -0.044 39.219 2.115 1 39.31 590 GLU B O 1
ATOM 9380 N N . LEU B 1 591 ? 1.306 39.125 3.76 1 40.44 591 LEU B N 1
ATOM 9381 C CA . LEU B 1 591 ? 0.328 38.438 4.613 1 40.44 591 LEU B CA 1
ATOM 9382 C C . LEU B 1 591 ? -0.696 39.438 5.145 1 40.44 591 LEU B C 1
ATOM 9384 O O . LEU B 1 591 ? -1.705 39.031 5.734 1 40.44 591 LEU B O 1
ATOM 9388 N N . SER B 1 592 ? -0.436 40.719 5.375 1 35.16 592 SER B N 1
ATOM 9389 C CA . SER B 1 592 ? -1.432 41.594 5.969 1 35.16 592 SER B CA 1
ATOM 9390 C C . SER B 1 592 ? -2.727 41.594 5.164 1 35.16 592 SER B C 1
ATOM 9392 O O . SER B 1 592 ? -3.779 42 5.668 1 35.16 592 SER B O 1
ATOM 9394 N N . HIS B 1 593 ? -2.723 41.5 3.875 1 33.16 593 HIS B N 1
ATOM 9395 C CA . HIS B 1 593 ? -3.979 41.688 3.156 1 33.16 593 HIS B CA 1
ATOM 9396 C C . HIS B 1 593 ? -4.926 40.5 3.389 1 33.16 593 HIS B C 1
ATOM 9398 O O . HIS B 1 593 ? -6.145 40.688 3.367 1 33.16 593 HIS B O 1
ATOM 9404 N N . ASN B 1 594 ? -4.535 39.219 3.105 1 34.59 594 ASN B N 1
ATOM 9405 C CA . ASN B 1 594 ? -5.523 38.156 2.877 1 34.59 594 ASN B CA 1
ATOM 9406 C C . ASN B 1 594 ? -5.898 37.469 4.176 1 34.59 594 ASN B C 1
ATOM 9408 O O . ASN B 1 594 ? -6.711 36.531 4.172 1 34.59 594 ASN B O 1
ATOM 9412 N N . PHE B 1 595 ? -5.156 37.5 5.254 1 34.69 595 PHE B N 1
ATOM 9413 C CA . PHE B 1 595 ? -5.523 36.562 6.32 1 34.69 595 PHE B CA 1
ATOM 9414 C C . PHE B 1 595 ? -6.27 37.281 7.434 1 34.69 595 PHE B C 1
ATOM 9416 O O . PHE B 1 595 ? -5.652 37.844 8.336 1 34.69 595 PHE B O 1
ATOM 9423 N N . THR B 1 596 ? -7.363 37.969 7.227 1 29.67 596 THR B N 1
ATOM 9424 C CA . THR B 1 596 ? -8.203 38.438 8.32 1 29.67 596 THR B CA 1
ATOM 9425 C C . THR B 1 596 ? -8.602 37.281 9.242 1 29.67 596 THR B C 1
ATOM 9427 O O . THR B 1 596 ? -8.875 36.188 8.773 1 29.67 596 THR B O 1
ATOM 9430 N N . GLU B 1 597 ? -8.438 37.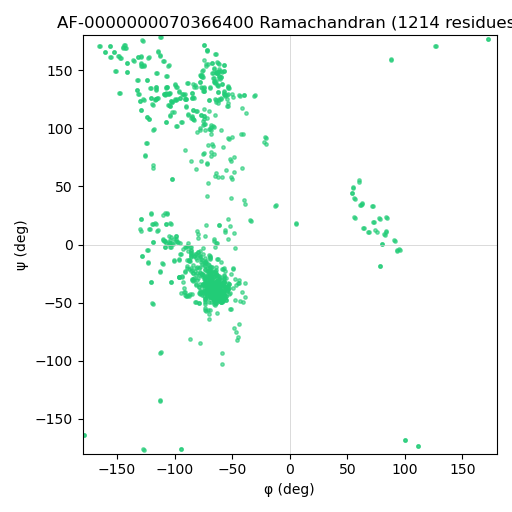375 10.523 1 32.66 597 GLU B N 1
ATOM 9431 C CA . GLU B 1 597 ? -8.617 36.531 11.695 1 32.66 597 GLU B CA 1
ATOM 9432 C C . GLU B 1 597 ? -10.016 35.906 11.727 1 32.66 597 GLU B C 1
ATOM 9434 O O . GLU B 1 597 ? -11 36.625 11.969 1 32.66 597 GLU B O 1
ATOM 9439 N N . PRO B 1 598 ? -10.445 34.969 10.953 1 33.59 598 PRO B N 1
ATOM 9440 C CA . PRO B 1 598 ? -11.812 34.594 11.312 1 33.59 598 PRO B CA 1
ATOM 9441 C C . PRO B 1 598 ? -11.922 33.969 12.703 1 33.59 598 PRO B C 1
ATOM 9443 O O . PRO B 1 598 ? -10.938 33.438 13.219 1 33.59 598 PRO B O 1
ATOM 9446 N N . LEU B 1 599 ? -12.922 34.25 13.547 1 30.72 599 LEU B N 1
ATOM 9447 C CA . LEU B 1 599 ? -13.352 33.781 14.852 1 30.72 599 LEU B CA 1
ATOM 9448 C C . LEU B 1 599 ? -13.266 32.25 14.93 1 30.72 599 LEU B C 1
ATOM 9450 O O . LEU B 1 599 ? -13.5 31.578 13.93 1 30.72 599 LEU B O 1
ATOM 9454 N N . SER B 1 600 ? -12.617 31.656 15.93 1 34.19 600 SER B N 1
ATOM 9455 C CA . SER B 1 600 ? -12.391 30.25 16.25 1 34.19 600 SER B CA 1
ATOM 9456 C C . SER B 1 600 ? -13.688 29.453 16.203 1 34.19 600 SER B C 1
ATOM 9458 O O . SER B 1 600 ? -14.758 29.984 16.469 1 34.19 600 SER B O 1
ATOM 9460 N N . LEU B 1 601 ? -13.727 28.438 15.508 1 33.41 601 LEU B N 1
ATOM 9461 C CA . LEU B 1 601 ? -14.906 27.578 15.43 1 33.41 601 LEU B CA 1
ATOM 9462 C C . LEU B 1 601 ? -15.367 27.172 16.828 1 33.41 601 LEU B C 1
ATOM 9464 O O . LEU B 1 601 ? -16.578 27.094 17.078 1 33.41 601 LEU B O 1
ATOM 9468 N N . ALA B 1 602 ? -14.516 26.891 17.828 1 32.94 602 ALA B N 1
ATOM 9469 C CA . ALA B 1 602 ? -14.953 26.578 19.188 1 32.94 602 ALA B CA 1
ATOM 9470 C C . ALA B 1 602 ? -15.797 27.719 19.766 1 32.94 602 ALA B C 1
ATOM 9472 O O . ALA B 1 602 ? -16.828 27.469 20.375 1 32.94 602 ALA B O 1
ATOM 9473 N N . GLU B 1 603 ? -15.383 28.859 19.516 1 31.75 603 GLU B N 1
ATOM 9474 C CA . GLU B 1 603 ? -16.141 29.984 20.078 1 31.75 603 GLU B CA 1
ATOM 9475 C C . GLU B 1 603 ? -17.516 30.109 19.406 1 31.75 603 GLU B C 1
ATOM 9477 O O . GLU B 1 603 ? -18.469 30.547 20.031 1 31.75 603 GLU B O 1
ATOM 9482 N N . LYS B 1 604 ? -17.656 29.672 18.172 1 34.97 604 LYS B N 1
ATOM 9483 C CA . LYS B 1 604 ? -18.953 29.766 17.531 1 34.97 604 LYS B CA 1
ATOM 9484 C C . LYS B 1 604 ? -19.891 28.656 18 1 34.97 604 LYS B C 1
ATOM 9486 O O . LYS B 1 604 ? -21.109 28.844 18.031 1 34.97 604 LYS B O 1
ATOM 9491 N N . LEU B 1 605 ? -19.406 27.484 18.234 1 32.12 605 LEU B N 1
ATOM 9492 C CA . LEU B 1 605 ? -20.281 26.391 18.625 1 32.12 605 LEU B CA 1
ATOM 9493 C C . LEU B 1 605 ? -20.844 26.625 20.031 1 32.12 605 LEU B C 1
ATOM 9495 O O . LEU B 1 605 ? -21.891 26.078 20.391 1 32.12 605 LEU B O 1
ATOM 9499 N N . ILE B 1 606 ? -20.156 27.344 20.953 1 27.97 606 ILE B N 1
ATOM 9500 C CA . ILE B 1 606 ? -20.75 27.656 22.25 1 27.97 606 ILE B CA 1
ATOM 9501 C C . ILE B 1 606 ? -21.969 28.562 22.047 1 27.97 606 ILE B C 1
ATOM 9503 O O . ILE B 1 606 ? -22.906 28.531 22.844 1 27.97 606 ILE B O 1
ATOM 9507 N N . ILE B 1 607 ? -21.891 29.453 21.016 1 27.77 607 ILE B N 1
ATOM 9508 C CA . ILE B 1 607 ? -23.016 30.375 20.969 1 27.77 607 ILE B CA 1
ATOM 9509 C C . ILE B 1 607 ? -24.266 29.625 20.484 1 27.77 607 ILE B C 1
ATOM 9511 O O . ILE B 1 607 ? -25.391 29.969 20.875 1 27.77 607 ILE B O 1
ATOM 9515 N N . THR B 1 608 ? -24.031 28.781 19.469 1 26.59 608 THR B N 1
ATOM 9516 C CA . THR B 1 608 ? -25.312 28.297 18.953 1 26.59 608 THR B CA 1
ATOM 9517 C C . THR B 1 608 ? -25.906 27.234 19.875 1 26.59 608 THR B C 1
ATOM 9519 O O . THR B 1 608 ? -27.016 26.75 19.641 1 26.59 608 THR B O 1
ATOM 9522 N N . ALA B 1 609 ? -25.141 26.688 20.859 1 24.16 609 ALA B N 1
ATOM 9523 C CA . ALA B 1 609 ? -25.984 25.953 21.797 1 24.16 609 ALA B CA 1
ATOM 9524 C C . ALA B 1 609 ? -26.703 26.891 22.75 1 24.16 609 ALA B C 1
ATOM 9526 O O . ALA B 1 609 ? -26.109 27.844 23.266 1 24.16 609 ALA B O 1
#